Protein AF-A0A9Q0MFE6-F1 (afdb_monomer)

Organism: Blomia tropicalis (NCBI:txid40697)

Nearest PDB structures (foldseek):
  8ptx-assembly1_B  TM=9.007E-01  e=9.197E-70  Homo sapiens
  8ptz-assembly1_B  TM=8.695E-01  e=8.831E-59  Homo sapiens
  8pty-assembly1_B  TM=8.727E-01  e=1.361E-57  Homo sapiens
  8avg-assembly1_B  TM=8.625E-01  e=3.585E-55  Mus musculus
  3c48-assembly1_A  TM=5.115E-01  e=2.116E-19  Corynebacterium glutamicum

Radius of gyration: 39.77 Å; Cα contacts (8 Å, |Δi|>4): 2847; chains: 1; bounding box: 114×82×111 Å

Mean predicted aligned error: 16.8 Å

pLDDT: mean 86.17, std 12.43, range [26.14, 98.38]

Structure (mmCIF, N/CA/C/O backbone):
data_AF-A0A9Q0MFE6-F1
#
_entry.id   AF-A0A9Q0MFE6-F1
#
loop_
_atom_site.group_PDB
_atom_site.id
_atom_site.type_symbol
_atom_site.label_atom_id
_atom_site.label_alt_id
_atom_site.label_comp_id
_atom_site.label_asym_id
_atom_site.label_entity_id
_atom_site.label_seq_id
_atom_site.pdbx_PDB_ins_code
_atom_site.Cartn_x
_atom_site.Cartn_y
_atom_site.Cartn_z
_atom_site.occupancy
_atom_site.B_iso_or_equiv
_atom_site.auth_seq_id
_atom_site.auth_comp_id
_atom_site.auth_asym_id
_atom_site.auth_atom_id
_atom_site.pdbx_PDB_model_num
ATOM 1 N N . MET A 1 1 ? -5.384 -16.773 -16.187 1.00 48.28 1 MET A N 1
ATOM 2 C CA . MET A 1 1 ? -5.397 -16.551 -14.729 1.00 48.28 1 MET A CA 1
ATOM 3 C C . MET A 1 1 ? -6.803 -16.797 -14.237 1.00 48.28 1 MET A C 1
ATOM 5 O O . MET A 1 1 ? -7.716 -16.159 -14.745 1.00 48.28 1 MET A O 1
ATOM 9 N N . GLU A 1 2 ? -6.982 -17.744 -13.326 1.00 49.91 2 GLU A N 1
ATOM 10 C CA . GLU A 1 2 ? -8.201 -17.839 -12.520 1.00 49.91 2 GLU A CA 1
ATOM 11 C C . GLU A 1 2 ? -7.834 -17.310 -11.136 1.00 49.91 2 GLU A C 1
ATOM 13 O O . GLU A 1 2 ? -6.891 -17.804 -10.521 1.00 49.91 2 GLU A O 1
ATOM 18 N N . ILE A 1 3 ? -8.505 -16.243 -10.699 1.00 59.97 3 ILE A N 1
ATOM 19 C CA . ILE A 1 3 ? -8.388 -15.751 -9.326 1.00 59.97 3 ILE A CA 1
ATOM 20 C C . ILE A 1 3 ? -9.291 -16.659 -8.495 1.00 59.97 3 ILE A C 1
ATOM 22 O O . ILE A 1 3 ? -10.498 -16.686 -8.721 1.00 59.97 3 ILE A O 1
ATOM 26 N N . THR A 1 4 ? -8.707 -17.450 -7.598 1.00 59.97 4 THR A N 1
ATOM 27 C CA . THR A 1 4 ? -9.437 -18.473 -6.833 1.00 59.97 4 THR A CA 1
ATOM 28 C C . THR A 1 4 ? -9.928 -17.978 -5.478 1.00 59.97 4 THR A C 1
ATOM 30 O O . THR A 1 4 ? -10.861 -18.565 -4.936 1.00 59.97 4 THR A O 1
ATOM 33 N N . ASN A 1 5 ? -9.320 -16.924 -4.923 1.00 70.88 5 ASN A N 1
ATOM 34 C CA . ASN A 1 5 ? -9.692 -16.371 -3.624 1.00 70.88 5 ASN A CA 1
ATOM 35 C C . ASN A 1 5 ? -9.335 -14.878 -3.507 1.00 70.88 5 ASN A C 1
ATOM 37 O O . ASN A 1 5 ? -8.422 -14.403 -4.183 1.00 70.88 5 ASN A O 1
ATOM 41 N N . PHE A 1 6 ? -10.037 -14.168 -2.624 1.00 77.00 6 PHE A N 1
ATOM 42 C CA . PHE A 1 6 ? -9.744 -12.795 -2.219 1.00 77.00 6 PHE A CA 1
ATOM 43 C C . PHE A 1 6 ? -9.688 -12.724 -0.691 1.00 77.00 6 PHE A C 1
ATOM 45 O O . PHE A 1 6 ? -10.566 -13.256 -0.014 1.00 77.00 6 PHE A O 1
ATOM 52 N N . GLU A 1 7 ? -8.694 -12.023 -0.153 1.00 83.12 7 GLU A N 1
ATOM 53 C CA . GLU A 1 7 ? -8.601 -11.731 1.276 1.00 83.12 7 GLU A CA 1
ATOM 54 C C . GLU A 1 7 ? -8.438 -10.223 1.494 1.00 83.12 7 GLU A C 1
ATOM 56 O O . GLU A 1 7 ? -7.595 -9.579 0.870 1.00 83.12 7 GLU A O 1
ATOM 61 N N . ASN A 1 8 ? -9.221 -9.661 2.420 1.00 86.69 8 ASN A N 1
ATOM 62 C CA . ASN A 1 8 ? -8.945 -8.335 2.962 1.00 86.69 8 ASN A CA 1
ATOM 63 C C . ASN A 1 8 ? -7.813 -8.446 4.000 1.00 86.69 8 ASN A C 1
ATOM 65 O O . ASN A 1 8 ? -7.991 -8.967 5.108 1.00 86.69 8 ASN A O 1
ATOM 69 N N . VAL A 1 9 ? -6.629 -7.977 3.614 1.00 89.25 9 VAL A N 1
ATOM 70 C CA . VAL A 1 9 ? -5.434 -8.018 4.467 1.00 89.25 9 VAL A CA 1
ATOM 71 C C . VAL A 1 9 ? -5.380 -6.813 5.410 1.00 89.25 9 VAL A C 1
ATOM 73 O O . VAL A 1 9 ? -4.905 -6.939 6.540 1.00 89.25 9 VAL A O 1
ATOM 76 N N . TYR A 1 10 ? -5.895 -5.660 4.976 1.00 92.31 10 TYR A N 1
ATOM 77 C CA . TYR A 1 10 ? -5.787 -4.402 5.701 1.00 92.31 10 TYR A CA 1
ATOM 78 C C . TYR A 1 10 ? -6.960 -3.466 5.415 1.00 92.31 10 TYR A C 1
ATOM 80 O O . TYR A 1 10 ? -7.305 -3.200 4.267 1.00 92.31 10 TYR A O 1
ATOM 88 N N . THR A 1 11 ? -7.540 -2.916 6.478 1.00 93.75 11 THR A N 1
ATOM 89 C CA . THR A 1 11 ? -8.527 -1.836 6.418 1.00 93.75 11 THR A CA 1
ATOM 90 C C . THR A 1 11 ? -8.110 -0.777 7.426 1.00 93.75 11 THR A C 1
ATOM 92 O O . THR A 1 11 ? -7.997 -1.066 8.618 1.00 93.75 11 THR A O 1
ATOM 95 N N . HIS A 1 12 ? -7.868 0.440 6.944 1.00 93.94 12 HIS A N 1
ATOM 96 C CA . HIS A 1 12 ? -7.486 1.584 7.767 1.00 93.94 12 HIS A CA 1
ATOM 97 C C . HIS A 1 12 ? -8.674 2.531 7.901 1.00 93.94 12 HIS A C 1
ATOM 99 O O . HIS A 1 12 ? -9.101 3.143 6.925 1.00 93.94 12 HIS A O 1
ATOM 105 N N . CYS A 1 13 ? -9.251 2.607 9.096 1.00 92.62 13 CYS A N 1
ATOM 106 C CA . CYS A 1 13 ? -10.466 3.376 9.346 1.00 92.62 13 CYS A CA 1
ATOM 107 C C . CYS A 1 13 ? -10.504 3.861 10.796 1.00 92.62 13 CYS A C 1
ATOM 109 O O . CYS A 1 13 ? -10.115 3.126 11.704 1.00 92.62 13 CYS A O 1
ATOM 111 N N . SER A 1 14 ? -10.934 5.106 11.015 1.00 93.31 14 SER A N 1
ATOM 112 C CA . SER A 1 14 ? -10.965 5.692 12.357 1.00 93.31 14 SER A CA 1
ATOM 113 C C . SER A 1 14 ? -12.301 5.433 13.033 1.00 93.31 14 SER A C 1
ATOM 115 O O . SER A 1 14 ? -13.319 5.194 12.371 1.00 93.31 14 SER A O 1
ATOM 117 N N . VAL A 1 15 ? -12.312 5.577 14.355 1.00 95.94 15 VAL A N 1
ATOM 118 C CA . VAL A 1 15 ? -13.555 5.731 15.104 1.00 95.94 15 VAL A CA 1
ATOM 119 C C . VAL A 1 15 ? -14.171 7.093 14.764 1.00 95.94 15 VAL A C 1
ATOM 121 O O . VAL A 1 15 ? -13.462 8.093 14.605 1.00 95.94 15 VAL A O 1
ATOM 124 N N . ASN A 1 16 ? -15.494 7.140 14.622 1.00 94.81 16 ASN A N 1
ATOM 125 C CA . ASN A 1 16 ? -16.236 8.389 14.493 1.00 94.81 16 ASN A CA 1
ATOM 126 C C . ASN A 1 16 ? -16.049 9.255 15.747 1.00 94.81 16 ASN A C 1
ATOM 128 O O . ASN A 1 16 ? -16.098 8.764 16.871 1.00 94.81 16 ASN A O 1
ATOM 132 N N . ARG A 1 17 ? -15.900 10.570 15.557 1.00 90.69 17 ARG A N 1
ATOM 133 C CA . ARG A 1 17 ? -15.523 11.537 16.608 1.00 90.69 17 ARG A CA 1
ATOM 134 C C . ARG A 1 17 ? -16.682 11.941 17.531 1.00 90.69 17 ARG A C 1
ATOM 136 O O . ARG A 1 17 ? -16.852 13.118 17.844 1.00 90.69 17 ARG A O 1
ATOM 143 N N . TYR A 1 18 ? -17.493 10.972 17.945 1.00 87.88 18 TYR A N 1
ATOM 144 C CA . TYR A 1 18 ? -18.621 11.161 18.854 1.00 87.88 18 TYR A CA 1
ATOM 145 C C . TYR A 1 18 ? -18.521 10.180 20.033 1.00 87.88 18 TYR A C 1
ATOM 147 O O . TYR A 1 18 ? -17.952 9.094 19.882 1.00 87.88 18 TYR A O 1
ATOM 155 N N . PRO A 1 19 ? -19.052 10.539 21.216 1.00 87.81 19 PRO A N 1
ATOM 156 C CA . PRO A 1 19 ? -19.161 9.606 22.334 1.00 87.81 19 PRO A CA 1
ATOM 157 C C . PRO A 1 19 ? -19.962 8.363 21.960 1.00 87.81 19 PRO A C 1
ATOM 159 O O . PRO A 1 19 ? -20.836 8.421 21.096 1.00 87.81 19 PRO A O 1
ATOM 162 N N . HIS A 1 20 ? -19.685 7.240 22.624 1.00 92.62 20 HIS A N 1
ATOM 163 C CA . HIS A 1 20 ? -20.416 5.983 22.450 1.00 92.62 20 HIS A CA 1
ATOM 164 C C . HIS A 1 20 ? -20.300 5.356 21.053 1.00 92.62 20 HIS A C 1
ATOM 166 O O . HIS A 1 20 ? -21.061 4.447 20.729 1.00 92.62 20 HIS A O 1
ATOM 172 N N . CYS A 1 21 ? -19.357 5.808 20.223 1.00 95.38 21 CYS A N 1
ATOM 173 C CA . CYS A 1 21 ? -19.058 5.229 18.912 1.00 95.38 21 CYS A CA 1
ATOM 174 C C . CYS A 1 21 ? -18.179 3.974 18.977 1.00 95.38 21 CYS A C 1
ATOM 176 O O . CYS A 1 21 ? -17.864 3.411 17.933 1.00 95.38 21 CYS A O 1
ATOM 178 N N . ILE A 1 22 ? -17.762 3.540 20.162 1.00 96.50 22 ILE A N 1
ATOM 179 C CA . ILE A 1 22 ? -16.878 2.396 20.359 1.00 96.50 22 ILE A CA 1
ATOM 180 C C . ILE A 1 22 ? -17.306 1.621 21.598 1.00 96.50 22 ILE A C 1
ATOM 182 O O . ILE A 1 22 ? -17.700 2.209 22.604 1.00 96.50 22 ILE A O 1
ATOM 186 N N . ASP A 1 23 ? -17.214 0.300 21.518 1.00 94.81 23 ASP A N 1
ATOM 187 C CA . ASP A 1 23 ? -17.421 -0.587 22.652 1.00 94.81 23 ASP A CA 1
ATOM 188 C C . ASP A 1 23 ? -16.567 -1.851 22.498 1.00 94.81 23 ASP A C 1
ATOM 190 O O . ASP A 1 23 ? -16.162 -2.232 21.394 1.00 94.81 23 ASP A O 1
ATOM 194 N N . CYS A 1 24 ? -16.276 -2.519 23.608 1.00 93.38 24 CYS A N 1
ATOM 195 C CA . CYS A 1 24 ? -15.383 -3.669 23.632 1.00 93.38 24 CYS A CA 1
ATOM 196 C C . CYS A 1 24 ? -15.963 -4.823 24.439 1.00 93.38 24 CYS A C 1
ATOM 198 O O . CYS A 1 24 ? -16.503 -4.646 25.533 1.00 93.38 24 CYS A O 1
ATOM 200 N N . LYS A 1 25 ? -15.785 -6.037 23.915 1.00 90.06 25 LYS A N 1
ATOM 201 C CA . LYS A 1 25 ? -16.086 -7.271 24.630 1.00 90.06 25 LYS A CA 1
ATOM 202 C C . LYS A 1 25 ? -14.959 -8.277 24.424 1.00 90.06 25 LYS A C 1
ATOM 204 O O . LYS A 1 25 ? -14.556 -8.559 23.301 1.00 90.06 25 LYS A O 1
ATOM 209 N N . ASN A 1 26 ? -14.435 -8.794 25.536 1.00 87.94 26 ASN A N 1
ATOM 210 C CA . ASN A 1 26 ? -13.219 -9.610 25.602 1.00 87.94 26 ASN A CA 1
ATOM 211 C C . ASN A 1 26 ? -12.075 -9.018 24.766 1.00 87.94 26 ASN A C 1
ATOM 213 O O . ASN A 1 26 ? -11.465 -8.053 25.198 1.00 87.94 26 ASN A O 1
ATOM 217 N N . LYS A 1 27 ? -11.779 -9.580 23.588 1.00 90.50 27 LYS A N 1
ATOM 218 C CA . LYS A 1 27 ? -10.686 -9.151 22.698 1.00 90.50 27 LYS A CA 1
ATOM 219 C C . LYS A 1 27 ? -11.165 -8.476 21.406 1.00 90.50 27 LYS A C 1
ATOM 221 O O . LYS A 1 27 ? -10.335 -8.183 20.542 1.00 90.50 27 LYS A O 1
ATOM 226 N N . ILE A 1 28 ? -12.476 -8.281 21.261 1.00 94.44 28 ILE A N 1
ATOM 227 C CA . ILE A 1 28 ? -13.111 -7.731 20.066 1.00 94.44 28 ILE A CA 1
ATOM 228 C C . ILE A 1 28 ? -13.637 -6.333 20.365 1.00 94.44 28 ILE A C 1
ATOM 230 O O . ILE A 1 28 ? -14.449 -6.123 21.268 1.00 94.44 28 ILE A O 1
ATOM 234 N N . ILE A 1 29 ? -13.178 -5.377 19.566 1.00 95.44 29 ILE A N 1
ATOM 235 C CA . ILE A 1 29 ? -13.644 -3.996 19.599 1.00 95.44 29 ILE A CA 1
ATOM 236 C C . ILE A 1 29 ? -14.616 -3.817 18.435 1.00 95.44 29 ILE A C 1
ATOM 238 O O . ILE A 1 29 ? -14.282 -4.147 17.298 1.00 95.44 29 ILE A O 1
ATOM 242 N N . CYS A 1 30 ? -15.804 -3.280 18.704 1.00 95.94 30 CYS A N 1
ATOM 243 C CA . CYS A 1 30 ? -16.697 -2.786 17.662 1.00 95.94 30 CYS A CA 1
ATOM 244 C C . CYS A 1 30 ? -16.703 -1.259 17.692 1.00 95.94 30 CYS A C 1
ATOM 246 O O . CYS A 1 30 ? -16.868 -0.658 18.755 1.00 95.94 30 CYS A O 1
ATOM 248 N N . PHE A 1 31 ? -16.539 -0.618 16.539 1.00 97.00 31 PHE A N 1
ATOM 249 C CA . PHE A 1 31 ? -16.587 0.837 16.467 1.00 97.00 31 PHE A CA 1
ATOM 250 C C . PHE A 1 31 ? -17.241 1.353 15.190 1.00 97.00 31 PHE A C 1
ATOM 252 O O . PHE A 1 31 ? -17.147 0.751 14.123 1.00 97.00 31 PHE A O 1
ATOM 259 N N . ALA A 1 32 ? -17.915 2.489 15.305 1.00 96.56 32 ALA A N 1
ATOM 260 C CA . ALA A 1 32 ? -18.496 3.221 14.195 1.00 96.56 32 ALA A CA 1
ATOM 261 C C . ALA A 1 32 ? -17.397 3.877 13.357 1.00 96.56 32 ALA A C 1
ATOM 263 O O . ALA A 1 32 ? -16.559 4.600 13.894 1.00 96.56 32 ALA A O 1
ATOM 264 N N . THR A 1 33 ? -17.445 3.681 12.042 1.00 94.56 33 THR A N 1
ATOM 265 C CA . THR A 1 33 ? -16.564 4.346 11.082 1.00 94.56 33 THR A CA 1
ATOM 266 C C . THR A 1 33 ? -17.365 4.833 9.878 1.00 94.56 33 THR A C 1
ATOM 268 O O . THR A 1 33 ? -17.957 4.067 9.117 1.00 94.56 33 THR A O 1
ATOM 271 N N . SER A 1 34 ? -17.471 6.152 9.737 1.00 93.12 34 SER A N 1
ATOM 272 C CA . SER A 1 34 ? -18.406 6.812 8.829 1.00 93.12 34 SER A CA 1
ATOM 273 C C . SER A 1 34 ? -19.840 6.264 8.978 1.00 93.12 34 SER A C 1
ATOM 275 O O . SER A 1 34 ? -20.453 6.435 10.031 1.00 93.12 34 SER A O 1
ATOM 277 N N . ASN A 1 35 ? -20.386 5.613 7.949 1.00 94.00 35 ASN A N 1
ATOM 278 C CA . ASN A 1 35 ? -21.705 4.970 7.927 1.00 94.00 35 ASN A CA 1
ATOM 279 C C . ASN A 1 35 ? -21.656 3.440 8.134 1.00 94.00 35 ASN A C 1
ATOM 281 O O . ASN A 1 35 ? -22.611 2.739 7.809 1.00 94.00 35 ASN A O 1
ATOM 285 N N . SER A 1 36 ? -20.535 2.910 8.618 1.00 94.75 36 SER A N 1
ATOM 286 C CA . SER A 1 36 ? -20.283 1.473 8.772 1.00 94.75 36 SER A CA 1
ATOM 287 C C . SER A 1 36 ? -19.852 1.156 10.205 1.00 94.75 36 SER A C 1
ATOM 289 O O . SER A 1 36 ? -19.527 2.063 10.974 1.00 94.75 36 SER A O 1
ATOM 291 N N . ILE A 1 37 ? -19.854 -0.123 10.582 1.00 96.38 37 ILE A N 1
ATOM 292 C CA . ILE A 1 37 ? -19.310 -0.583 11.867 1.00 96.38 37 ILE A CA 1
ATOM 293 C C . ILE A 1 37 ? -18.141 -1.522 11.586 1.00 96.38 37 ILE A C 1
ATOM 295 O O . ILE A 1 37 ? -18.302 -2.511 10.876 1.00 96.38 37 ILE A O 1
ATOM 299 N N . ALA A 1 38 ? -16.975 -1.217 12.140 1.00 96.00 38 ALA A N 1
ATOM 300 C CA . ALA A 1 38 ? -15.790 -2.053 12.057 1.00 96.00 38 ALA A CA 1
ATOM 301 C C . ALA A 1 38 ? -15.706 -2.987 13.265 1.00 96.00 38 ALA A C 1
ATOM 303 O O . ALA A 1 38 ? -15.874 -2.559 14.409 1.00 96.00 38 ALA A O 1
ATOM 304 N N . ILE A 1 39 ? -15.411 -4.257 12.998 1.00 96.31 39 ILE A N 1
ATOM 305 C CA . ILE A 1 39 ? -15.081 -5.258 14.010 1.00 96.31 39 ILE A CA 1
ATOM 306 C C . ILE A 1 39 ? -13.572 -5.470 13.971 1.00 96.31 39 ILE A C 1
ATOM 308 O O . ILE A 1 39 ? -13.024 -5.888 12.951 1.00 96.31 39 ILE A O 1
ATOM 312 N N . TYR A 1 40 ? -12.891 -5.179 15.074 1.00 95.75 40 TYR A N 1
ATOM 313 C CA . TYR A 1 40 ? -11.441 -5.273 15.201 1.00 95.75 40 TYR A CA 1
ATOM 314 C C . TYR A 1 40 ? -11.060 -6.361 16.201 1.00 95.75 40 TYR A C 1
ATOM 316 O O . TYR A 1 40 ? -11.524 -6.358 17.342 1.00 95.75 40 TYR A O 1
ATOM 324 N N . ASP A 1 41 ? -10.185 -7.277 15.786 1.00 93.44 41 ASP A N 1
ATOM 325 C CA . ASP A 1 41 ? -9.648 -8.325 16.656 1.00 93.44 41 ASP A CA 1
ATOM 326 C C . ASP A 1 41 ? -8.237 -7.942 17.120 1.00 93.44 41 ASP A C 1
ATOM 328 O O . ASP A 1 41 ? -7.294 -7.911 16.325 1.00 93.44 41 ASP A O 1
ATOM 332 N N . LEU A 1 42 ? -8.080 -7.697 18.425 1.00 91.69 42 LEU A N 1
ATOM 333 C CA . LEU A 1 42 ? -6.802 -7.308 19.036 1.00 91.69 42 LEU A CA 1
ATOM 334 C C . LEU A 1 42 ? -5.705 -8.372 18.890 1.00 91.69 42 LEU A C 1
ATOM 336 O O . LEU A 1 42 ? -4.525 -8.031 18.871 1.00 91.69 42 LEU A O 1
ATOM 340 N N . THR A 1 43 ? -6.067 -9.651 18.759 1.00 88.69 43 THR A N 1
ATOM 341 C CA . THR A 1 43 ? -5.097 -10.740 18.559 1.00 88.69 43 THR A CA 1
ATOM 342 C C . THR A 1 43 ? -4.606 -10.811 17.117 1.00 88.69 43 THR A C 1
ATOM 344 O O . THR A 1 43 ? -3.410 -10.985 16.887 1.00 88.69 43 THR A O 1
ATOM 347 N N . LYS A 1 44 ? -5.504 -10.608 16.143 1.00 88.75 44 LYS A N 1
ATOM 348 C CA . LYS A 1 44 ? -5.142 -10.547 14.715 1.00 88.75 44 LYS A CA 1
ATOM 349 C C . LYS A 1 44 ? -4.580 -9.186 14.295 1.00 88.75 44 LYS A C 1
ATOM 351 O O . LYS A 1 44 ? -3.989 -9.096 13.224 1.00 88.75 44 LYS A O 1
ATOM 356 N N . ARG A 1 45 ? -4.760 -8.148 15.121 1.00 91.56 45 ARG A N 1
ATOM 357 C CA . ARG A 1 45 ? -4.300 -6.769 14.888 1.00 91.56 45 ARG A CA 1
ATOM 358 C C . ARG A 1 45 ? -4.824 -6.166 13.581 1.00 91.56 45 ARG A C 1
ATOM 360 O O . ARG A 1 45 ? -4.135 -5.386 12.931 1.00 91.56 45 ARG A O 1
ATOM 367 N N . LYS A 1 46 ? -6.049 -6.530 13.192 1.00 93.00 46 LYS A N 1
ATOM 368 C CA . LYS A 1 46 ? -6.717 -6.002 11.999 1.00 93.00 46 LYS A CA 1
ATOM 369 C C . LYS A 1 46 ? -8.224 -5.902 12.191 1.00 93.00 46 LYS A C 1
ATOM 371 O O . LYS A 1 46 ? -8.810 -6.622 13.004 1.00 93.00 46 LYS A O 1
ATOM 376 N N . VAL A 1 47 ? -8.845 -5.035 11.394 1.00 94.56 47 VAL A N 1
ATOM 377 C CA . VAL A 1 47 ? -10.289 -5.086 11.150 1.00 94.56 47 VAL A CA 1
ATOM 378 C C . VAL A 1 47 ? -10.581 -6.395 10.420 1.00 94.56 47 VAL A C 1
ATOM 380 O O . VAL A 1 47 ? -9.975 -6.685 9.390 1.00 94.56 47 VAL A O 1
ATOM 383 N N . VAL A 1 48 ? -11.462 -7.205 10.995 1.00 93.25 48 VAL A N 1
ATOM 384 C CA . VAL A 1 48 ? -11.835 -8.525 10.473 1.00 93.25 48 VAL A CA 1
ATOM 385 C C . VAL A 1 48 ? -13.143 -8.494 9.693 1.00 93.25 48 VAL A C 1
ATOM 387 O O . VAL A 1 48 ? -13.339 -9.363 8.855 1.00 93.25 48 VAL A O 1
ATOM 390 N N . GLU A 1 49 ? -14.004 -7.504 9.949 1.00 92.31 49 GLU A N 1
ATOM 391 C CA . GLU A 1 49 ? -15.299 -7.351 9.281 1.00 92.31 49 GLU A CA 1
ATOM 392 C C . GLU A 1 49 ? -15.745 -5.879 9.259 1.00 92.31 49 GLU A C 1
ATOM 394 O O . GLU A 1 49 ? -15.488 -5.127 10.206 1.00 92.31 49 GLU A O 1
ATOM 399 N N . LEU A 1 50 ? -16.450 -5.487 8.190 1.00 93.19 50 LEU A N 1
ATOM 400 C CA . LEU A 1 50 ? -17.138 -4.198 8.056 1.00 93.19 50 LEU A CA 1
ATOM 401 C C . LEU A 1 50 ? -18.644 -4.412 7.847 1.00 93.19 50 LEU A C 1
ATOM 403 O O . LEU A 1 50 ? -19.095 -4.837 6.784 1.00 93.19 50 LEU A O 1
ATOM 407 N N . CYS A 1 51 ? -19.439 -4.052 8.851 1.00 94.06 51 CYS A N 1
ATOM 408 C CA . CYS A 1 51 ? -20.893 -4.167 8.830 1.00 94.06 51 CYS A CA 1
ATOM 409 C C . CYS A 1 51 ? -21.514 -2.957 8.112 1.00 94.06 51 CYS A C 1
ATOM 411 O O . CYS A 1 51 ? -21.683 -1.873 8.681 1.00 94.06 51 CYS A O 1
ATOM 413 N N . ASN A 1 52 ? -21.864 -3.160 6.844 1.00 91.62 52 ASN A N 1
ATOM 414 C CA . ASN A 1 52 ? -22.262 -2.109 5.912 1.00 91.62 52 ASN A CA 1
ATOM 415 C C . ASN A 1 52 ? -23.783 -2.105 5.679 1.00 91.62 52 ASN A C 1
ATOM 417 O O . ASN A 1 52 ? -24.287 -2.810 4.801 1.00 91.62 52 ASN A O 1
ATOM 421 N N . ARG A 1 53 ? -24.535 -1.297 6.441 1.00 93.12 53 ARG A N 1
ATOM 422 C CA . ARG A 1 53 ? -25.999 -1.162 6.255 1.00 93.12 53 ARG A CA 1
ATOM 423 C C . ARG A 1 53 ? -26.547 0.251 6.416 1.00 93.12 53 ARG A C 1
ATOM 425 O O . ARG A 1 53 ? -27.481 0.597 5.691 1.00 93.12 53 ARG A O 1
ATOM 432 N N . HIS A 1 54 ? -26.005 1.038 7.340 1.00 94.62 54 HIS A N 1
ATOM 433 C CA . HIS A 1 54 ? -26.469 2.404 7.547 1.00 94.62 54 HIS A CA 1
ATOM 434 C C . HIS A 1 54 ? -26.197 3.275 6.317 1.00 94.62 54 HIS A C 1
ATOM 436 O O . HIS A 1 54 ? -25.199 3.123 5.609 1.00 94.62 54 HIS A O 1
ATOM 442 N N . THR A 1 55 ? -27.116 4.196 6.049 1.00 93.00 55 THR A N 1
ATOM 443 C CA . THR A 1 55 ? -27.009 5.135 4.916 1.00 93.00 55 THR A CA 1
ATOM 444 C C . THR A 1 55 ? -26.458 6.494 5.336 1.00 93.00 55 THR A C 1
ATOM 446 O O . THR A 1 55 ? -25.997 7.260 4.492 1.00 93.00 55 THR A O 1
ATOM 449 N N . GLY A 1 56 ? -26.449 6.770 6.641 1.00 93.19 56 GLY A N 1
ATOM 450 C CA . GLY A 1 56 ? -25.873 7.960 7.252 1.00 93.19 56 GLY A CA 1
ATOM 451 C C . GLY A 1 56 ? -24.770 7.614 8.249 1.00 93.19 56 GLY A C 1
ATOM 452 O O . GLY A 1 56 ? -24.522 6.452 8.554 1.00 93.19 56 GLY A O 1
ATOM 453 N N . LEU A 1 57 ? -24.115 8.645 8.776 1.00 94.50 57 LEU A N 1
ATOM 454 C CA . LEU A 1 57 ? -23.131 8.530 9.850 1.00 94.50 57 LEU A CA 1
ATOM 455 C C . LEU A 1 57 ? -23.677 7.728 11.048 1.00 94.50 57 LEU A C 1
ATOM 457 O O . LEU A 1 57 ? -24.814 7.944 11.472 1.00 94.50 57 LEU A O 1
ATOM 461 N N . VAL A 1 58 ? -22.879 6.805 11.583 1.00 96.38 58 VAL A N 1
ATOM 462 C CA . VAL A 1 58 ? -23.208 6.026 12.786 1.00 96.38 58 VAL A CA 1
ATOM 463 C C . VAL A 1 58 ? -22.780 6.811 14.029 1.00 96.38 58 VAL A C 1
ATOM 465 O O . VAL A 1 58 ? -21.616 7.187 14.151 1.00 96.38 58 VAL A O 1
ATOM 468 N N . ASN A 1 59 ? -23.725 7.048 14.939 1.00 94.12 59 ASN A N 1
ATOM 469 C CA . ASN A 1 59 ? -23.560 7.878 16.135 1.00 94.12 59 ASN A CA 1
ATOM 470 C C . ASN A 1 59 ? -23.243 7.073 17.399 1.00 94.12 59 ASN A C 1
ATOM 472 O O . ASN A 1 59 ? -22.601 7.595 18.303 1.00 94.12 59 ASN A O 1
ATOM 476 N N . SER A 1 60 ? -23.698 5.819 17.491 1.00 96.06 60 SER A N 1
ATOM 477 C CA . SER A 1 60 ? -23.402 4.977 18.653 1.00 96.06 60 SER A CA 1
ATOM 478 C C . SER A 1 60 ? -23.352 3.496 18.307 1.00 96.06 60 SER A C 1
ATOM 480 O O . SER A 1 60 ? -24.130 3.047 17.463 1.00 96.06 60 SER A O 1
ATOM 482 N N . VAL A 1 61 ? -22.507 2.735 19.004 1.00 97.12 61 VAL A N 1
ATOM 483 C CA . VAL A 1 61 ? -22.386 1.272 18.911 1.00 97.12 61 VAL A CA 1
ATOM 484 C C . VAL A 1 61 ? -22.195 0.693 20.313 1.00 97.12 61 VAL A C 1
ATOM 486 O O . VAL A 1 61 ? -21.390 1.220 21.077 1.00 97.12 61 VAL A O 1
ATOM 489 N N . ARG A 1 62 ? -22.938 -0.368 20.666 1.00 95.75 62 ARG A N 1
ATOM 490 C CA . ARG A 1 62 ? -22.852 -1.031 21.983 1.00 95.75 62 ARG A CA 1
ATOM 491 C C . ARG A 1 62 ? -23.101 -2.529 21.912 1.00 95.75 62 ARG A C 1
ATOM 493 O O . ARG A 1 62 ? -24.026 -2.969 21.227 1.00 95.75 62 ARG A O 1
ATOM 500 N N . TRP A 1 63 ? -22.333 -3.305 22.669 1.00 95.56 63 TRP A N 1
ATOM 501 C CA . TRP A 1 63 ? -22.552 -4.742 22.822 1.00 95.56 63 TRP A CA 1
ATOM 502 C C . TRP A 1 63 ? -23.817 -5.039 23.632 1.00 95.56 63 TRP A C 1
ATOM 504 O O . TRP A 1 63 ? -24.121 -4.360 24.611 1.00 95.56 63 TRP A O 1
ATOM 514 N N . ILE A 1 64 ? -24.537 -6.099 23.253 1.00 94.50 64 ILE A N 1
ATOM 515 C CA . ILE A 1 64 ? -25.737 -6.562 23.956 1.00 94.50 64 ILE A CA 1
ATOM 516 C C . ILE A 1 64 ? -25.406 -7.838 24.736 1.00 94.50 64 ILE A C 1
ATOM 518 O O . ILE A 1 64 ? -25.137 -8.898 24.166 1.00 94.50 64 ILE A O 1
ATOM 522 N N . GLY A 1 65 ? -25.498 -7.753 26.063 1.00 84.12 65 GLY A N 1
ATOM 523 C CA . GLY A 1 65 ? -25.334 -8.890 26.966 1.00 84.12 65 GLY A CA 1
ATOM 524 C C . GLY A 1 65 ? -23.877 -9.312 27.210 1.00 84.12 65 GLY A C 1
ATOM 525 O O . GLY A 1 65 ? -22.929 -8.522 27.145 1.00 84.12 65 GLY A O 1
ATOM 526 N N . PHE A 1 66 ? -23.694 -10.582 27.583 1.00 72.00 66 PHE A N 1
ATOM 527 C CA . PHE A 1 66 ? -22.401 -11.100 28.052 1.00 72.00 66 PHE A CA 1
ATOM 528 C C . PHE A 1 66 ? -21.528 -11.733 26.964 1.00 72.00 66 PHE A C 1
ATOM 530 O O . PHE A 1 66 ? -20.320 -11.834 27.159 1.00 72.00 66 PHE A O 1
ATOM 537 N N . ASN A 1 67 ? -22.104 -12.099 25.819 1.00 76.38 67 ASN A N 1
ATOM 538 C CA . ASN A 1 67 ? -21.390 -12.763 24.728 1.00 76.38 67 ASN A CA 1
ATOM 539 C C . ASN A 1 67 ? -21.269 -11.827 23.516 1.00 76.38 67 ASN A C 1
ATOM 541 O O . ASN A 1 67 ? -22.175 -11.039 23.267 1.00 76.38 67 ASN A O 1
ATOM 545 N N . GLU A 1 68 ? -20.217 -11.986 22.709 1.00 82.00 68 GLU A N 1
ATOM 546 C CA . GLU A 1 68 ? -19.963 -11.264 21.438 1.00 82.00 68 GLU A CA 1
ATOM 547 C C . GLU A 1 68 ? -20.940 -11.664 20.308 1.00 82.00 68 GLU A C 1
ATOM 549 O O . GLU A 1 68 ? -20.581 -11.762 19.141 1.00 82.00 68 GLU A O 1
ATOM 554 N N . LYS A 1 69 ? -22.192 -11.988 20.644 1.00 90.69 69 LYS A N 1
ATOM 555 C CA . LYS A 1 69 ? -23.180 -12.486 19.680 1.00 90.69 69 LYS A CA 1
ATOM 556 C C . LYS A 1 69 ? -24.042 -11.387 19.082 1.00 90.69 69 LYS A C 1
ATOM 558 O O . LYS A 1 69 ? -24.539 -11.572 17.976 1.00 90.69 69 LYS A O 1
ATOM 563 N N . TYR A 1 70 ? -24.260 -10.296 19.812 1.00 95.38 70 TYR A N 1
ATOM 564 C CA . TYR A 1 70 ? -25.178 -9.242 19.403 1.00 95.38 70 TYR A CA 1
ATOM 565 C C . TYR A 1 70 ? -24.654 -7.869 19.803 1.00 95.38 70 TYR A C 1
ATOM 567 O O . TYR A 1 70 ? -24.116 -7.704 20.896 1.00 95.38 70 TYR A O 1
ATOM 575 N N . PHE A 1 71 ? -24.870 -6.878 18.947 1.00 97.00 71 PHE A N 1
ATOM 576 C CA . PHE A 1 71 ? -24.625 -5.472 19.256 1.00 97.00 71 PHE A CA 1
ATOM 577 C C . PHE A 1 71 ? -25.701 -4.598 18.608 1.00 97.00 71 PHE A C 1
ATOM 579 O O . PHE A 1 71 ? -26.368 -5.028 17.665 1.00 97.00 71 PHE A O 1
ATOM 586 N N . ILE A 1 72 ? -25.888 -3.383 19.121 1.00 97.75 72 ILE A N 1
ATOM 587 C CA . ILE A 1 72 ? -26.783 -2.373 18.550 1.00 97.75 72 ILE A CA 1
ATOM 588 C C . ILE A 1 72 ? -25.969 -1.206 17.995 1.00 97.75 72 ILE A C 1
ATOM 590 O O . ILE A 1 72 ? -25.015 -0.756 18.628 1.00 97.75 72 ILE A O 1
ATOM 594 N N . SER A 1 73 ? -26.355 -0.703 16.825 1.00 97.94 73 SER A N 1
ATOM 595 C CA . SER A 1 73 ? -25.836 0.539 16.246 1.00 97.94 73 SER A CA 1
ATOM 596 C C . SER A 1 73 ? -26.958 1.541 15.994 1.00 97.94 73 SER A C 1
ATOM 598 O O . SER A 1 73 ? -28.091 1.139 15.745 1.00 97.94 73 SER A O 1
ATOM 600 N N . SER A 1 74 ? -26.648 2.837 16.028 1.00 96.69 74 SER A N 1
ATOM 601 C CA . SER A 1 74 ? -27.588 3.930 15.732 1.00 96.69 74 SER A CA 1
ATOM 602 C C . SER A 1 74 ? -26.991 4.945 14.776 1.00 96.69 74 SER A C 1
ATOM 604 O O . SER A 1 74 ? -25.793 5.211 14.837 1.00 96.69 74 SER A O 1
ATOM 606 N N . SER A 1 75 ? -27.818 5.548 13.920 1.00 96.44 75 SER A N 1
ATOM 607 C CA . SER A 1 75 ? -27.351 6.449 12.863 1.00 96.44 75 SER A CA 1
ATOM 608 C C . SER A 1 75 ? -28.246 7.673 12.651 1.00 96.44 75 SER A C 1
ATOM 610 O O . SER A 1 75 ? -29.437 7.693 12.978 1.00 96.44 75 SER A O 1
ATOM 612 N N . ILE A 1 76 ? -27.667 8.695 12.012 1.00 95.75 76 ILE A N 1
ATOM 613 C CA . ILE A 1 76 ? -28.396 9.849 11.472 1.00 95.75 76 ILE A CA 1
ATOM 614 C C . ILE A 1 76 ? -29.393 9.483 10.366 1.00 95.75 76 ILE A C 1
ATOM 616 O O . ILE A 1 76 ? -30.234 10.303 10.011 1.00 95.75 76 ILE A O 1
ATOM 620 N N . ASP A 1 77 ? -29.355 8.257 9.839 1.00 94.94 77 ASP A N 1
ATOM 621 C CA . ASP A 1 77 ? -30.400 7.753 8.940 1.00 94.94 77 ASP A CA 1
ATOM 622 C C . ASP A 1 77 ? -31.727 7.416 9.648 1.00 94.94 77 ASP A C 1
ATOM 624 O O . ASP A 1 77 ? -32.658 6.921 9.010 1.00 94.94 77 ASP A O 1
ATOM 628 N N . LYS A 1 78 ? -31.827 7.748 10.945 1.00 95.69 78 LYS A N 1
ATOM 629 C CA . LYS A 1 78 ? -32.997 7.576 11.820 1.00 95.69 78 LYS A CA 1
ATOM 630 C C . LYS A 1 78 ? -33.273 6.127 12.221 1.00 95.69 78 LYS A C 1
ATOM 632 O O . LYS A 1 78 ? -34.326 5.855 12.798 1.00 95.69 78 LYS A O 1
ATOM 637 N N . SER A 1 79 ? -32.362 5.204 11.920 1.00 96.00 79 SER A N 1
ATOM 638 C CA . SER A 1 79 ? -32.495 3.799 12.295 1.00 96.00 79 SER A CA 1
ATOM 639 C C . SER A 1 79 ? -31.532 3.399 13.411 1.00 96.00 79 SER A C 1
ATOM 641 O O . SER A 1 79 ? -30.411 3.909 13.511 1.00 96.00 79 SER A O 1
ATOM 643 N N . CYS A 1 80 ? -31.969 2.435 14.220 1.00 97.12 80 CYS A N 1
ATOM 644 C CA . CYS A 1 80 ? -31.080 1.585 15.002 1.00 97.12 80 CYS A CA 1
ATOM 645 C C . CYS A 1 80 ? -31.079 0.182 14.396 1.00 97.12 80 CYS A C 1
ATOM 647 O O . CYS A 1 80 ? -32.102 -0.277 13.891 1.00 97.12 80 CYS A O 1
ATOM 649 N N . ILE A 1 81 ? -29.960 -0.528 14.457 1.00 97.81 81 ILE A N 1
ATOM 650 C CA . ILE A 1 81 ? -29.849 -1.888 13.930 1.00 97.81 81 ILE A CA 1
ATOM 651 C C . ILE A 1 81 ? -29.306 -2.796 15.020 1.00 97.81 81 ILE A C 1
ATOM 653 O O . ILE A 1 81 ? -28.274 -2.499 15.615 1.00 97.81 81 ILE A O 1
ATOM 657 N N . ILE A 1 82 ? -29.997 -3.910 15.259 1.00 97.69 82 ILE A N 1
ATOM 658 C CA . ILE A 1 82 ? -29.490 -5.008 16.079 1.00 97.69 82 ILE A CA 1
ATOM 659 C C . ILE A 1 82 ? -28.816 -6.002 15.145 1.00 97.69 82 ILE A C 1
ATOM 661 O O . ILE A 1 82 ? -29.443 -6.515 14.217 1.00 97.69 82 ILE A O 1
ATOM 665 N N . TRP A 1 83 ? -27.551 -6.286 15.412 1.00 97.31 83 TRP A N 1
ATOM 666 C CA . TRP A 1 83 ? -26.710 -7.183 14.633 1.00 97.31 83 TRP A CA 1
ATOM 667 C C . TRP A 1 83 ? -26.565 -8.524 15.335 1.00 97.31 83 TRP A C 1
ATOM 669 O O . TRP A 1 83 ? -26.554 -8.582 16.564 1.00 97.31 83 TRP A O 1
ATOM 679 N N . LYS A 1 84 ? -26.439 -9.599 14.557 1.00 95.38 84 LYS A N 1
ATOM 680 C CA . LYS A 1 84 ? -26.285 -10.972 15.038 1.00 95.38 84 LYS A CA 1
ATOM 681 C C . LYS A 1 84 ? -25.069 -11.626 14.405 1.00 95.38 84 LYS A C 1
ATOM 683 O O . LYS A 1 84 ? -24.959 -11.682 13.187 1.00 95.38 84 LYS A O 1
ATOM 688 N N . TYR A 1 85 ? -24.210 -12.188 15.242 1.00 95.06 85 TYR A N 1
ATOM 689 C CA . TYR A 1 85 ? -23.082 -13.007 14.823 1.00 95.06 85 TYR A CA 1
ATOM 690 C C . TYR A 1 85 ? -23.556 -14.307 14.162 1.00 95.06 85 TYR A C 1
ATOM 692 O O . TYR A 1 85 ? -24.360 -15.044 14.748 1.00 95.06 85 TYR A O 1
ATOM 700 N N . VAL A 1 86 ? -23.028 -14.609 12.975 1.00 94.56 86 VAL A N 1
ATOM 701 C CA . VAL A 1 86 ? -23.377 -15.815 12.198 1.00 94.56 86 VAL A CA 1
ATOM 702 C C . VAL A 1 86 ? -22.218 -16.803 12.015 1.00 94.56 86 VAL A C 1
ATOM 704 O O . VAL A 1 86 ? -22.454 -17.932 11.593 1.00 94.56 86 VAL A O 1
ATOM 707 N N . GLY A 1 87 ? -20.995 -16.437 12.411 1.00 90.75 87 GLY A N 1
ATOM 708 C CA . GLY A 1 87 ? -19.781 -17.250 12.244 1.00 90.75 87 GLY A CA 1
ATOM 709 C C . GLY A 1 87 ? -18.660 -16.455 11.575 1.00 90.75 87 GLY A C 1
ATOM 710 O O . GLY A 1 87 ? -18.926 -15.426 10.969 1.00 90.75 87 GLY A O 1
ATOM 711 N N . ASP A 1 88 ? -17.402 -16.884 11.722 1.00 87.00 88 ASP A N 1
ATOM 712 C CA . ASP A 1 88 ? -16.232 -16.307 11.030 1.00 87.00 88 ASP A CA 1
ATOM 713 C C . ASP A 1 88 ? -16.115 -14.770 11.075 1.00 87.00 88 ASP A C 1
ATOM 715 O O . ASP A 1 88 ? -15.682 -14.136 10.122 1.00 87.00 88 ASP A O 1
ATOM 719 N N . TYR A 1 89 ? -16.456 -14.169 12.221 1.00 86.88 89 TYR A N 1
ATOM 720 C CA . TYR A 1 89 ? -16.461 -12.709 12.450 1.00 86.88 89 TYR A CA 1
ATOM 721 C C . TYR A 1 89 ? -17.533 -11.928 11.675 1.00 86.88 89 TYR A C 1
ATOM 723 O O . TYR A 1 89 ? -17.584 -10.708 11.800 1.00 86.88 89 TYR A O 1
ATOM 731 N N . GLN A 1 90 ? -18.434 -12.610 10.968 1.00 91.50 90 GLN A N 1
ATOM 732 C CA . GLN A 1 90 ? -19.524 -11.991 10.224 1.00 91.50 90 GLN A CA 1
ATOM 733 C C . GLN A 1 90 ? -20.741 -11.711 11.105 1.00 91.50 90 GLN A C 1
ATOM 735 O O . GLN A 1 90 ? -21.123 -12.514 11.969 1.00 91.50 90 GLN A O 1
ATOM 740 N N . TYR A 1 91 ? -21.373 -10.569 10.837 1.00 94.44 91 TYR A N 1
ATOM 741 C CA . TYR A 1 91 ? -22.585 -10.121 11.507 1.00 94.44 91 TYR A CA 1
ATOM 742 C C . TYR A 1 91 ? -23.655 -9.746 10.489 1.00 94.44 91 TYR A C 1
ATOM 744 O O . TYR A 1 91 ? -23.430 -8.953 9.578 1.00 94.44 91 TYR A O 1
ATOM 752 N N . GLU A 1 92 ? -24.853 -10.275 10.692 1.00 95.56 92 GLU A N 1
ATOM 753 C CA . GLU A 1 92 ? -26.018 -9.978 9.870 1.00 95.56 92 GLU A CA 1
ATOM 754 C C . GLU A 1 92 ? -27.018 -9.105 10.627 1.00 95.56 92 GLU A C 1
ATOM 756 O O . GLU A 1 92 ? -27.039 -9.044 11.859 1.00 95.56 92 GLU A O 1
ATOM 761 N N . VAL A 1 93 ? -27.875 -8.422 9.872 1.00 96.75 93 VAL A N 1
ATOM 762 C CA . VAL A 1 93 ? -28.966 -7.620 10.427 1.00 96.75 93 VAL A CA 1
ATOM 763 C C . VAL A 1 93 ? -30.013 -8.552 11.035 1.00 96.75 93 VAL A C 1
ATOM 765 O O . VAL A 1 93 ? -30.631 -9.337 10.322 1.00 96.75 93 VAL A O 1
ATOM 768 N N . ASN A 1 94 ? -30.240 -8.433 12.342 1.00 95.44 94 ASN A N 1
ATOM 769 C CA . ASN A 1 94 ? -31.291 -9.158 13.052 1.00 95.44 94 ASN A CA 1
ATOM 770 C C . ASN A 1 94 ? -32.604 -8.363 13.057 1.00 95.44 94 ASN A C 1
ATOM 772 O O . ASN A 1 94 ? -33.627 -8.862 12.604 1.00 95.44 94 ASN A O 1
ATOM 776 N N . TYR A 1 95 ? -32.559 -7.105 13.511 1.00 96.38 95 TYR A N 1
ATOM 777 C CA . TYR A 1 95 ? -33.705 -6.188 13.511 1.00 96.38 95 TYR A CA 1
ATOM 778 C C . TYR A 1 95 ? -33.288 -4.782 13.084 1.00 96.38 95 TYR A C 1
ATOM 780 O O . TYR A 1 95 ? -32.173 -4.344 13.371 1.00 96.38 95 TYR A O 1
ATOM 788 N N . VAL A 1 96 ? -34.204 -4.064 12.431 1.00 96.94 96 VAL A N 1
ATOM 789 C CA . VAL A 1 96 ? -34.056 -2.642 12.095 1.00 96.94 96 VAL A CA 1
ATOM 790 C C . VAL A 1 96 ? -35.142 -1.865 12.828 1.00 96.94 96 VAL A C 1
ATOM 792 O O . VAL A 1 96 ? -36.320 -1.981 12.503 1.00 96.94 96 VAL A O 1
ATOM 795 N N . LEU A 1 97 ? -34.739 -1.067 13.811 1.00 96.00 97 LEU A N 1
ATOM 796 C CA . LEU A 1 97 ? -35.621 -0.213 14.597 1.00 96.00 97 LEU A CA 1
ATOM 797 C C . LEU A 1 97 ? -35.754 1.113 13.861 1.00 96.00 97 LEU A C 1
ATOM 799 O O . LEU A 1 97 ? -34.819 1.915 13.822 1.00 96.00 97 LEU A O 1
ATOM 803 N N . PHE A 1 98 ? -36.895 1.326 13.219 1.00 94.06 98 PHE A N 1
ATOM 804 C CA . PHE A 1 98 ? -37.121 2.514 12.410 1.00 94.06 98 PHE A CA 1
ATOM 805 C C . PHE A 1 98 ? -38.572 2.970 12.505 1.00 94.06 98 PHE A C 1
ATOM 807 O O . PHE A 1 98 ? -39.505 2.189 12.329 1.00 94.06 98 PHE A O 1
ATOM 814 N N . ASN A 1 99 ? -38.760 4.269 12.723 1.00 88.56 99 ASN A N 1
ATOM 815 C CA . ASN A 1 99 ? -40.056 4.921 12.618 1.00 88.56 99 ASN A CA 1
ATOM 816 C C . ASN A 1 99 ? -39.913 6.174 11.755 1.00 88.56 99 ASN A C 1
ATOM 818 O O . ASN A 1 99 ? -39.122 7.065 12.057 1.00 88.56 99 ASN A O 1
ATOM 822 N N . LYS A 1 100 ? -40.722 6.264 10.695 1.00 87.38 100 LYS A N 1
ATOM 823 C CA . LYS A 1 100 ? -40.695 7.369 9.727 1.00 87.38 100 LYS A CA 1
ATOM 824 C C . LYS A 1 100 ? -40.943 8.742 10.369 1.00 87.38 100 LYS A C 1
ATOM 826 O O . LYS A 1 100 ? -40.489 9.746 9.824 1.00 87.38 100 LYS A O 1
ATOM 831 N N . ASN A 1 101 ? -41.663 8.776 11.490 1.00 87.94 101 ASN A N 1
ATOM 832 C CA . ASN A 1 101 ? -42.013 10.011 12.191 1.00 87.94 101 ASN A CA 1
ATOM 833 C C . ASN A 1 101 ? -40.899 10.535 13.108 1.00 87.94 101 ASN A C 1
ATOM 835 O O . ASN A 1 101 ? -40.965 11.696 13.493 1.00 87.94 101 ASN A O 1
ATOM 839 N N . ASN A 1 102 ? -39.898 9.715 13.440 1.00 85.88 102 ASN A N 1
ATOM 840 C CA . ASN A 1 102 ? -38.840 10.106 14.366 1.00 85.88 102 ASN A CA 1
ATOM 841 C C . ASN A 1 102 ? -37.733 10.902 13.654 1.00 85.88 102 ASN A C 1
ATOM 843 O O . ASN A 1 102 ? -37.503 10.766 12.440 1.00 85.88 102 ASN A O 1
ATOM 847 N N . ASP A 1 103 ? -37.020 11.724 14.418 1.00 92.06 103 ASP A N 1
ATOM 848 C CA . ASP A 1 103 ? -35.792 12.371 13.960 1.00 92.06 103 ASP A CA 1
ATOM 849 C C . ASP A 1 103 ? -34.547 11.467 14.117 1.00 92.06 103 ASP A C 1
ATOM 851 O O . ASP A 1 103 ? -34.633 10.304 14.524 1.00 92.06 103 ASP A O 1
ATOM 855 N N . VAL A 1 104 ? -33.382 12.001 13.744 1.00 94.25 104 VAL A N 1
ATOM 856 C CA . VAL A 1 104 ? -32.046 11.408 13.914 1.00 94.25 104 VAL A CA 1
ATOM 857 C C . VAL A 1 104 ? -31.881 10.768 15.294 1.00 94.25 104 VAL A C 1
ATOM 859 O O . VAL A 1 104 ? -32.194 11.392 16.308 1.00 94.25 104 VAL A O 1
ATOM 862 N N . VAL A 1 105 ? -31.348 9.543 15.336 1.00 94.38 105 VAL A N 1
ATOM 863 C CA . VAL A 1 105 ? -31.020 8.862 16.595 1.00 94.38 105 VAL A CA 1
ATOM 864 C C . VAL A 1 105 ? -29.700 9.407 17.137 1.00 94.38 105 VAL A C 1
ATOM 866 O O . VAL A 1 105 ? -28.703 9.420 16.416 1.00 94.38 105 VAL A O 1
ATOM 869 N N . ILE A 1 106 ? -29.675 9.835 18.399 1.00 94.25 106 ILE A N 1
ATOM 870 C CA . ILE A 1 106 ? -28.460 10.298 19.085 1.00 94.25 106 ILE A CA 1
ATOM 871 C C . ILE A 1 106 ? -27.701 9.095 19.651 1.00 94.25 106 ILE A C 1
ATOM 873 O O . ILE A 1 106 ? -26.545 8.879 19.300 1.00 94.25 106 ILE A O 1
ATOM 877 N N . VAL A 1 107 ? -28.356 8.297 20.497 1.00 96.06 107 VAL A N 1
ATOM 878 C CA . VAL A 1 107 ? -27.766 7.117 21.138 1.00 96.06 107 VAL A CA 1
ATOM 879 C C . VAL A 1 107 ? -28.830 6.047 21.373 1.00 96.06 107 VAL A C 1
ATOM 881 O O . VAL A 1 107 ? -30.019 6.342 21.518 1.00 96.06 107 VAL A O 1
ATOM 884 N N . SER A 1 108 ? -28.407 4.787 21.421 1.00 96.69 108 SER A N 1
ATOM 885 C CA . SER A 1 108 ? -29.273 3.661 21.765 1.00 96.69 108 SER A CA 1
ATOM 886 C C . SER A 1 108 ? -28.604 2.692 22.724 1.00 96.69 108 SER A C 1
ATOM 888 O O . SER A 1 108 ? -27.382 2.548 22.711 1.00 96.69 108 SER A O 1
ATOM 890 N N . ASP A 1 109 ? -29.416 1.948 23.463 1.00 96.88 109 ASP A N 1
ATOM 891 C CA . ASP A 1 109 ? -28.971 0.812 24.264 1.00 96.88 109 ASP A CA 1
ATOM 892 C C . ASP A 1 109 ? -29.957 -0.350 24.136 1.00 96.88 109 ASP A C 1
ATOM 894 O O . ASP A 1 109 ? -31.139 -0.144 23.841 1.00 96.88 109 ASP A O 1
ATOM 898 N N . SER A 1 110 ? -29.482 -1.581 24.325 1.00 95.88 110 SER A N 1
ATOM 899 C CA . SER A 1 110 ? -30.335 -2.763 24.225 1.00 95.88 110 SER A CA 1
ATOM 900 C C . SER A 1 110 ? -29.902 -3.879 25.172 1.00 95.88 110 SER A C 1
ATOM 902 O O . SER A 1 110 ? -28.718 -4.094 25.412 1.00 95.88 110 SER A O 1
ATOM 904 N N . ILE A 1 111 ? -30.888 -4.615 25.677 1.00 94.44 111 ILE A N 1
ATOM 905 C CA . ILE A 1 111 ? -30.727 -5.838 26.459 1.00 94.44 111 ILE A CA 1
ATOM 906 C C . ILE A 1 111 ? -31.456 -6.976 25.760 1.00 94.44 111 ILE A C 1
ATOM 908 O O . ILE A 1 111 ? -32.443 -6.764 25.050 1.00 94.44 111 ILE A O 1
ATOM 912 N N . ASN A 1 112 ? -30.992 -8.193 26.008 1.00 92.19 112 ASN A N 1
ATOM 913 C CA . ASN A 1 112 ? -31.646 -9.407 25.559 1.00 92.19 112 ASN A CA 1
ATOM 914 C C . ASN A 1 112 ? -32.169 -10.227 26.743 1.00 92.19 112 ASN A C 1
ATOM 916 O O . ASN A 1 112 ? -31.679 -10.129 27.868 1.00 92.19 112 ASN A O 1
ATOM 920 N N . TYR A 1 113 ? -33.199 -11.024 26.485 1.00 87.44 113 TYR A N 1
ATOM 921 C CA . TYR A 1 113 ? -33.753 -11.977 27.439 1.00 87.44 113 TYR A CA 1
ATOM 922 C C . TYR A 1 113 ? -34.317 -13.190 26.700 1.00 87.44 113 TYR A C 1
ATOM 924 O O . TYR A 1 113 ? -34.721 -13.105 25.538 1.00 87.44 113 TYR A O 1
ATOM 932 N N . GLU A 1 114 ? -34.317 -14.338 27.371 1.00 85.50 114 GLU A N 1
ATOM 933 C CA . GLU A 1 114 ? -34.843 -15.580 26.811 1.00 85.50 114 GLU A CA 1
ATOM 934 C C . GLU A 1 114 ? -36.370 -15.640 26.948 1.00 85.50 114 GLU A C 1
ATOM 936 O O . GLU A 1 114 ? -36.945 -15.264 27.971 1.00 85.50 114 GLU A O 1
ATOM 941 N N . THR A 1 115 ? -37.027 -16.118 25.895 1.00 82.81 115 THR A N 1
ATOM 942 C CA . THR A 1 115 ? -38.469 -16.370 25.809 1.00 82.81 115 THR A CA 1
ATOM 943 C C . THR A 1 115 ? -38.711 -17.788 25.290 1.00 82.81 115 THR A C 1
ATOM 945 O O . THR A 1 115 ? -37.802 -18.418 24.749 1.00 82.81 115 THR A O 1
ATOM 948 N N . GLU A 1 116 ? -39.948 -18.285 25.387 1.00 79.00 116 GLU A N 1
ATOM 949 C CA . GLU A 1 116 ? -40.334 -19.604 24.847 1.00 79.00 116 GLU A CA 1
ATOM 950 C C . GLU A 1 116 ? -40.044 -19.748 23.339 1.00 79.00 116 GLU A C 1
ATOM 952 O O . GLU A 1 116 ? -39.792 -20.851 22.861 1.00 79.00 116 GLU A O 1
ATOM 957 N N . ASN A 1 117 ? -40.015 -18.630 22.603 1.00 77.50 117 ASN A N 1
ATOM 958 C CA . ASN A 1 117 ? -39.788 -18.582 21.157 1.00 77.50 117 ASN A CA 1
ATOM 959 C C . ASN A 1 117 ? -38.343 -18.201 20.771 1.00 77.50 117 ASN A C 1
ATOM 961 O O . ASN A 1 117 ? -38.067 -17.977 19.592 1.00 77.50 117 ASN A O 1
ATOM 965 N N . GLY A 1 118 ? -37.419 -18.113 21.737 1.00 84.88 118 GLY A N 1
ATOM 966 C CA . GLY A 1 118 ? -36.020 -17.732 21.518 1.00 84.88 118 GLY A CA 1
ATOM 967 C C . GLY A 1 118 ? -35.618 -16.440 22.232 1.00 84.88 118 GLY A C 1
ATOM 968 O O . GLY A 1 118 ? -36.207 -16.058 23.240 1.00 84.88 118 GLY A O 1
ATOM 969 N N . ILE A 1 119 ? -34.577 -15.771 21.735 1.00 89.25 119 ILE A N 1
ATOM 970 C CA . ILE A 1 119 ? -34.040 -14.542 22.338 1.00 89.25 119 ILE A CA 1
ATOM 971 C C . ILE A 1 119 ? -34.828 -13.334 21.815 1.00 89.25 119 ILE A C 1
ATOM 973 O O . ILE A 1 119 ? -34.847 -13.106 20.606 1.00 89.25 119 ILE A O 1
ATOM 977 N N . SER A 1 120 ? -35.412 -12.550 22.722 1.00 91.25 120 SER A N 1
ATOM 978 C CA . SER A 1 120 ? -36.036 -11.255 22.419 1.00 91.25 120 SER A CA 1
ATOM 979 C C . SER A 1 120 ? -35.188 -10.099 22.937 1.00 91.25 120 SER A C 1
ATOM 981 O O . SER A 1 120 ? -34.376 -10.254 23.856 1.00 91.25 120 SER A O 1
ATOM 983 N N . PHE A 1 121 ? -35.411 -8.922 22.359 1.00 94.00 121 PHE A N 1
ATOM 984 C CA . PHE A 1 121 ? -34.681 -7.701 22.662 1.00 94.00 121 PHE A CA 1
ATOM 985 C C . PHE A 1 121 ? -35.618 -6.627 23.202 1.00 94.00 121 PHE A C 1
ATOM 987 O O . PHE A 1 121 ? -36.751 -6.466 22.745 1.00 94.00 121 PHE A O 1
ATOM 994 N N . PHE A 1 122 ? -35.132 -5.879 24.186 1.00 94.44 122 PHE A N 1
ATOM 995 C CA . PHE A 1 122 ? -35.715 -4.605 24.580 1.00 94.44 122 PHE A CA 1
ATOM 996 C C . PHE A 1 122 ? -34.674 -3.522 24.323 1.00 94.44 122 PHE A C 1
ATOM 998 O O . PHE A 1 122 ? -33.516 -3.663 24.732 1.00 94.44 122 PHE A O 1
ATOM 1005 N N . SER A 1 123 ? -35.065 -2.469 23.615 1.00 96.19 123 SER A N 1
ATOM 1006 C CA . SER A 1 123 ? -34.144 -1.417 23.186 1.00 96.19 123 SER A CA 1
ATOM 1007 C C . SER A 1 123 ? -34.733 -0.046 23.460 1.00 96.19 123 SER A C 1
ATOM 1009 O O . SER A 1 123 ? -35.945 0.157 23.375 1.00 96.19 123 SER A O 1
ATOM 1011 N N . VAL A 1 124 ? -33.860 0.907 23.765 1.00 96.31 124 VAL A N 1
ATOM 1012 C CA . VAL A 1 124 ? -34.227 2.312 23.928 1.00 96.31 124 VAL A CA 1
ATOM 1013 C C . VAL A 1 124 ? -33.363 3.148 23.007 1.00 96.31 124 VAL A C 1
ATOM 1015 O O . VAL A 1 124 ? -32.149 2.964 22.965 1.00 96.31 124 VAL A O 1
ATOM 1018 N N . SER A 1 125 ? -33.992 4.065 22.279 1.00 96.62 125 SER A N 1
ATOM 1019 C CA . SER A 1 125 ? -33.318 5.029 21.413 1.00 96.62 125 SER A CA 1
ATOM 1020 C C . SER A 1 125 ? -33.703 6.450 21.806 1.00 96.62 125 SER A C 1
ATOM 1022 O O . SER A 1 125 ? -34.884 6.747 22.012 1.00 96.62 125 SER A O 1
ATOM 1024 N N . SER A 1 126 ? -32.713 7.335 21.909 1.00 95.81 126 SER A N 1
ATOM 1025 C CA . SER A 1 126 ? -32.941 8.773 22.040 1.00 95.81 126 SER A CA 1
ATOM 1026 C C . SER A 1 126 ? -32.826 9.461 20.688 1.00 95.81 126 SER A C 1
ATOM 1028 O O . SER A 1 126 ? -31.965 9.131 19.873 1.00 95.81 126 SER A O 1
ATOM 1030 N N . HIS A 1 127 ? -33.705 10.426 20.445 1.00 95.56 127 HIS A N 1
ATOM 1031 C CA . HIS A 1 127 ? -33.802 11.134 19.176 1.00 95.56 127 HIS A CA 1
ATOM 1032 C C . HIS A 1 127 ? -33.551 12.635 19.350 1.00 95.56 127 HIS A C 1
ATOM 1034 O O . HIS A 1 127 ? -33.739 13.209 20.426 1.00 95.56 127 HIS A O 1
ATOM 1040 N N . ASN A 1 128 ? -33.124 13.280 18.266 1.00 94.06 128 ASN A N 1
ATOM 1041 C CA . ASN A 1 128 ? -32.825 14.711 18.222 1.00 94.06 128 ASN A CA 1
ATOM 1042 C C . ASN A 1 128 ? -34.067 15.605 18.410 1.00 94.06 128 ASN A C 1
ATOM 1044 O O . ASN A 1 128 ? -33.954 16.738 18.862 1.00 94.06 128 ASN A O 1
ATOM 1048 N N . ASP A 1 129 ? -35.266 15.081 18.173 1.00 93.00 129 ASP A N 1
ATOM 1049 C CA . ASP A 1 129 ? -36.541 15.747 18.472 1.00 93.00 129 ASP A CA 1
ATOM 1050 C C . ASP A 1 129 ? -36.946 15.677 19.961 1.00 93.00 129 ASP A C 1
ATOM 1052 O O . ASP A 1 129 ? -38.079 16.000 20.302 1.00 93.00 129 ASP A O 1
ATOM 1056 N N . GLN A 1 130 ? -36.025 15.281 20.852 1.00 93.69 130 GLN A N 1
ATOM 1057 C CA . GLN A 1 130 ? -36.255 15.107 22.294 1.00 93.69 130 GLN A CA 1
ATOM 1058 C C . GLN A 1 130 ? -37.249 13.979 22.623 1.00 93.69 130 GLN A C 1
ATOM 1060 O O . GLN A 1 130 ? -37.925 14.003 23.654 1.00 93.69 130 GLN A O 1
ATOM 1065 N N . THR A 1 131 ? -37.312 12.949 21.775 1.00 94.56 131 THR A N 1
ATOM 1066 C CA . THR A 1 131 ? -38.130 11.752 22.006 1.00 94.56 131 THR A CA 1
ATOM 1067 C C . THR A 1 131 ? -37.278 10.564 22.452 1.00 94.56 131 THR A C 1
ATOM 1069 O O . THR A 1 131 ? -36.234 10.269 21.869 1.00 94.56 131 THR A O 1
ATOM 1072 N N . LEU A 1 132 ? -37.758 9.823 23.452 1.00 94.75 132 LEU A N 1
ATOM 1073 C CA . LEU A 1 132 ? -37.312 8.466 23.764 1.00 94.75 132 LEU A CA 1
ATOM 1074 C C . LEU A 1 132 ? -38.269 7.454 23.146 1.00 94.75 132 LEU A C 1
ATOM 1076 O O . LEU A 1 132 ? -39.477 7.519 23.384 1.00 94.75 132 LEU A O 1
ATOM 1080 N N . CYS A 1 133 ? -37.735 6.504 22.390 1.00 95.00 133 CYS A N 1
ATOM 1081 C CA . CYS A 1 133 ? -38.508 5.405 21.826 1.00 95.00 133 CYS A CA 1
ATOM 1082 C C . CYS A 1 133 ? -38.107 4.079 22.465 1.00 95.00 133 CYS A C 1
ATOM 1084 O O . CYS A 1 133 ? -36.924 3.778 22.608 1.00 95.00 133 CYS A O 1
ATOM 1086 N N . PHE A 1 134 ? -39.118 3.303 22.845 1.00 94.88 134 PHE A N 1
ATOM 1087 C CA . PHE A 1 134 ? -38.988 2.004 23.493 1.00 94.88 134 PHE A CA 1
ATOM 1088 C C . PHE A 1 134 ? -39.435 0.923 22.525 1.00 94.88 134 PHE A C 1
ATOM 1090 O O . PHE A 1 134 ? -40.558 0.966 22.017 1.00 94.88 134 PHE A O 1
ATOM 1097 N N . TRP A 1 135 ? -38.569 -0.051 22.297 1.00 94.75 135 TRP A N 1
ATOM 1098 C CA . TRP A 1 135 ? -38.755 -1.086 21.294 1.00 94.75 135 TRP A CA 1
ATOM 1099 C C . TRP A 1 135 ? -38.734 -2.458 21.948 1.00 94.75 135 TRP A C 1
ATOM 1101 O O . TRP A 1 135 ? -37.941 -2.713 22.859 1.00 94.75 135 TRP A O 1
ATOM 1111 N N . LYS A 1 136 ? -39.592 -3.345 21.453 1.00 92.88 136 LYS A N 1
ATOM 1112 C CA . LYS A 1 136 ? -39.480 -4.782 21.676 1.00 92.88 136 LYS A CA 1
ATOM 1113 C C . LYS A 1 136 ? -39.244 -5.434 20.329 1.00 92.88 136 LYS A C 1
ATOM 1115 O O . LYS A 1 136 ? -40.125 -5.372 19.475 1.00 92.88 136 LYS A O 1
ATOM 1120 N N . ASP A 1 137 ? -38.081 -6.053 20.172 1.00 92.81 137 ASP A N 1
ATOM 1121 C CA . ASP A 1 137 ? -37.608 -6.533 18.875 1.00 92.81 137 ASP A CA 1
ATOM 1122 C C . ASP A 1 137 ? -37.687 -5.383 17.849 1.00 92.81 137 ASP A C 1
ATOM 1124 O O . ASP A 1 137 ? -37.101 -4.339 18.110 1.00 92.81 137 ASP A O 1
ATOM 1128 N N . ASP A 1 138 ? -38.432 -5.501 16.750 1.00 92.69 138 ASP A N 1
ATOM 1129 C CA . ASP A 1 138 ? -38.645 -4.435 15.754 1.00 92.69 138 ASP A CA 1
ATOM 1130 C C . ASP A 1 138 ? -39.914 -3.584 15.980 1.00 92.69 138 ASP A C 1
ATOM 1132 O O . ASP A 1 138 ? -40.221 -2.681 15.196 1.00 92.69 138 ASP A O 1
ATOM 1136 N N . ILE A 1 139 ? -40.651 -3.828 17.066 1.00 93.25 139 ILE A N 1
ATOM 1137 C CA . ILE A 1 139 ? -41.941 -3.189 17.345 1.00 93.25 139 ILE A CA 1
ATOM 1138 C C . ILE A 1 139 ? -41.759 -2.000 18.292 1.00 93.25 139 ILE A C 1
ATOM 1140 O O . ILE A 1 139 ? -41.305 -2.150 19.429 1.00 93.25 139 ILE A O 1
ATOM 1144 N N . LEU A 1 140 ? -42.197 -0.814 17.857 1.00 93.50 140 LEU A N 1
ATOM 1145 C CA . LEU A 1 140 ? -42.277 0.374 18.711 1.00 93.50 140 LEU A CA 1
ATOM 1146 C C . LEU A 1 140 ? -43.402 0.209 19.743 1.00 93.50 140 LEU A C 1
ATOM 1148 O O . LEU A 1 140 ? -44.580 0.192 19.386 1.00 93.50 140 LEU A O 1
ATOM 1152 N N . LEU A 1 141 ? -43.046 0.124 21.025 1.00 91.94 141 LEU A N 1
ATOM 1153 C CA . LEU A 1 141 ? -44.002 0.020 22.130 1.00 91.94 141 LEU A CA 1
ATOM 1154 C C . LEU A 1 141 ? -44.540 1.385 22.557 1.00 91.94 141 LEU A C 1
ATOM 1156 O O . LEU A 1 141 ? -45.739 1.544 22.779 1.00 91.94 141 LEU A O 1
ATOM 1160 N N . GLN A 1 142 ? -43.642 2.357 22.722 1.00 90.81 142 GLN A N 1
ATOM 1161 C CA . GLN A 1 142 ? -43.970 3.681 23.240 1.00 90.81 142 GLN A CA 1
ATOM 1162 C C . GLN A 1 142 ? -42.956 4.718 22.747 1.00 90.81 142 GLN A C 1
ATOM 1164 O O . GLN A 1 142 ? -41.760 4.444 22.681 1.00 90.81 142 GLN A O 1
ATOM 1169 N N . SER A 1 143 ? -43.436 5.930 22.468 1.00 91.50 143 SER A N 1
ATOM 1170 C CA . SER A 1 143 ? -42.618 7.133 22.296 1.00 91.50 143 SER A CA 1
ATOM 1171 C C . SER A 1 143 ? -42.957 8.139 23.394 1.00 91.50 143 SER A C 1
ATOM 1173 O O . SER A 1 143 ? -44.135 8.433 23.622 1.00 91.50 143 SER A O 1
ATOM 1175 N N . LYS A 1 144 ? -41.948 8.673 24.079 1.00 91.50 144 LYS A N 1
ATOM 1176 C CA . LYS A 1 144 ? -42.112 9.619 25.184 1.00 91.50 144 LYS A CA 1
ATOM 1177 C C . LYS A 1 144 ? -41.242 10.849 24.960 1.00 91.50 144 LYS A C 1
ATOM 1179 O O . LYS A 1 144 ? -40.030 10.731 24.842 1.00 91.50 144 LYS A O 1
ATOM 1184 N N . GLU A 1 145 ? -41.864 12.020 24.953 1.00 91.12 145 GLU A N 1
ATOM 1185 C CA . GLU A 1 145 ? -41.148 13.295 24.939 1.00 91.12 145 GLU A CA 1
ATOM 1186 C C . GLU A 1 145 ? -40.459 13.529 26.291 1.00 91.12 145 GLU A C 1
ATOM 1188 O O . GLU A 1 145 ? -41.055 13.317 27.358 1.00 91.12 145 GLU A O 1
ATOM 1193 N N . VAL A 1 146 ? -39.203 13.960 26.239 1.00 89.62 146 VAL A N 1
ATOM 1194 C CA . VAL A 1 146 ? -38.379 14.304 27.399 1.00 89.62 146 VAL A CA 1
ATOM 1195 C C . VAL A 1 146 ? -37.913 15.752 27.315 1.00 89.62 146 VAL A C 1
ATOM 1197 O O . VAL A 1 146 ? -37.881 16.358 26.253 1.00 89.62 146 VAL A O 1
ATOM 1200 N N . LYS A 1 147 ? -37.572 16.345 28.464 1.00 85.69 147 LYS A N 1
ATOM 1201 C CA . LYS A 1 147 ? -37.100 17.733 28.514 1.00 85.69 147 LYS A CA 1
ATOM 1202 C C . LYS A 1 147 ? -35.600 17.801 28.227 1.00 85.69 147 LYS A C 1
ATOM 1204 O O . LYS A 1 147 ? -34.801 17.489 29.112 1.00 85.69 147 LYS A O 1
ATOM 1209 N N . GLY A 1 148 ? -35.241 18.296 27.045 1.00 88.81 148 GLY A N 1
ATOM 1210 C CA . GLY A 1 148 ? -33.853 18.437 26.602 1.00 88.81 148 GLY A CA 1
ATOM 1211 C C . GLY A 1 148 ? -33.340 17.215 25.838 1.00 88.81 148 GLY A C 1
ATOM 1212 O O . GLY A 1 148 ? -33.997 16.179 25.762 1.00 88.81 148 GLY A O 1
ATOM 1213 N N . PHE A 1 149 ? -32.152 17.348 25.251 1.00 93.06 149 PHE A N 1
ATOM 1214 C CA . PHE A 1 149 ? -31.513 16.280 24.486 1.00 93.06 149 PHE A CA 1
ATOM 1215 C C . PHE A 1 149 ? -30.918 15.237 25.430 1.00 93.06 149 PHE A C 1
ATOM 1217 O O . PHE A 1 149 ? -30.276 15.592 26.417 1.00 93.06 149 PHE A O 1
ATOM 1224 N N . VAL A 1 150 ? -31.091 13.954 25.113 1.00 95.06 150 VAL A N 1
ATOM 1225 C CA . VAL A 1 150 ? -30.504 12.840 25.871 1.00 95.06 150 VAL A CA 1
ATOM 1226 C C . VAL A 1 150 ? -29.232 12.389 25.160 1.00 95.06 150 VAL A C 1
ATOM 1228 O O . VAL A 1 150 ? -29.309 11.790 24.086 1.00 95.06 150 VAL A O 1
ATOM 1231 N N . PHE A 1 151 ? -28.079 12.712 25.751 1.00 94.81 151 PHE A N 1
ATOM 1232 C CA . PHE A 1 151 ? -26.758 12.372 25.215 1.00 94.81 151 PHE A CA 1
ATOM 1233 C C . PHE A 1 151 ? -26.354 10.935 25.548 1.00 94.81 151 PHE A C 1
ATOM 1235 O O . PHE A 1 151 ? -25.708 10.297 24.724 1.00 94.81 151 PHE A O 1
ATOM 1242 N N . ASP A 1 152 ? -26.790 10.415 26.701 1.00 96.06 152 ASP A N 1
ATOM 1243 C CA . ASP A 1 152 ? -26.561 9.029 27.104 1.00 96.06 152 ASP A CA 1
ATOM 1244 C C . ASP A 1 152 ? -27.845 8.399 27.669 1.00 96.06 152 ASP A C 1
ATOM 1246 O O . ASP A 1 152 ? -28.587 9.006 28.452 1.00 96.06 152 ASP A O 1
ATOM 1250 N N . VAL A 1 153 ? -28.104 7.162 27.252 1.00 95.94 153 VAL A N 1
ATOM 1251 C CA . VAL A 1 153 ? -29.198 6.317 27.730 1.00 95.94 153 VAL A CA 1
ATOM 1252 C C . VAL A 1 153 ? -28.633 4.956 28.092 1.00 95.94 153 VAL A C 1
ATOM 1254 O O . VAL A 1 153 ? -27.893 4.380 27.302 1.00 95.94 153 VAL A O 1
ATOM 1257 N N . LYS A 1 154 ? -28.975 4.419 29.261 1.00 95.12 154 LYS A N 1
ATOM 1258 C CA . LYS A 1 154 ? -28.530 3.086 29.685 1.00 95.12 154 LYS A CA 1
ATOM 1259 C C . LYS A 1 154 ? -29.693 2.258 30.168 1.00 95.12 154 LYS A C 1
ATOM 1261 O O . LYS A 1 154 ? -30.537 2.769 30.904 1.00 95.12 154 LYS A O 1
ATOM 1266 N N . ILE A 1 155 ? -29.733 0.991 29.774 1.00 94.44 155 ILE A N 1
ATOM 1267 C CA . ILE A 1 155 ? -30.783 0.082 30.214 1.00 94.44 155 ILE A CA 1
ATOM 1268 C C . ILE A 1 155 ? -30.219 -1.147 30.904 1.00 94.44 155 ILE A C 1
ATOM 1270 O O . ILE A 1 155 ? -29.240 -1.747 30.473 1.00 94.44 155 ILE A O 1
ATOM 1274 N N . PHE A 1 156 ? -30.886 -1.533 31.983 1.00 90.81 156 PHE A N 1
ATOM 1275 C CA . PHE A 1 156 ? -30.482 -2.653 32.813 1.00 90.81 156 PHE A CA 1
ATOM 1276 C C . PHE A 1 156 ? -31.694 -3.515 33.145 1.00 90.81 156 PHE A C 1
ATOM 1278 O O . PHE A 1 156 ? -32.808 -3.022 33.332 1.00 90.81 156 PHE A O 1
ATOM 1285 N N . ASN A 1 157 ? -31.458 -4.818 33.238 1.00 84.75 157 ASN A N 1
ATOM 1286 C CA . ASN A 1 157 ? -32.420 -5.804 33.713 1.00 84.75 157 ASN A CA 1
ATOM 1287 C C . ASN A 1 157 ? -31.794 -6.571 34.877 1.00 84.75 157 ASN A C 1
ATOM 1289 O O . ASN A 1 157 ? -30.573 -6.602 35.005 1.00 84.75 157 ASN A O 1
ATOM 1293 N N . GLN A 1 158 ? -32.631 -7.206 35.695 1.00 76.06 158 GLN A N 1
ATOM 1294 C CA . GLN A 1 158 ? -32.205 -8.021 36.839 1.00 76.06 158 GLN A CA 1
ATOM 1295 C C . GLN A 1 158 ? -31.433 -7.234 37.911 1.00 76.06 158 GLN A C 1
ATOM 1297 O O . GLN A 1 158 ? -30.627 -7.808 38.639 1.00 76.06 158 GLN A O 1
ATOM 1302 N N . LEU A 1 159 ? -31.699 -5.930 38.030 1.00 78.81 159 LEU A N 1
ATOM 1303 C CA . LEU A 1 159 ? -31.209 -5.145 39.157 1.00 78.81 159 LEU A CA 1
ATOM 1304 C C . LEU A 1 159 ? -32.031 -5.421 40.428 1.00 78.81 159 LEU A C 1
ATOM 1306 O O . LEU A 1 159 ? -33.129 -5.979 40.371 1.00 78.81 159 LEU A O 1
ATOM 1310 N N . LEU A 1 160 ? -31.541 -4.946 41.579 1.00 78.81 160 LEU A N 1
ATOM 1311 C CA . LEU A 1 160 ? -32.304 -4.916 42.838 1.00 78.81 160 LEU A CA 1
ATOM 1312 C C . LEU A 1 160 ? -33.663 -4.202 42.677 1.00 78.81 160 LEU A C 1
ATOM 1314 O O . LEU A 1 160 ? -34.651 -4.569 43.318 1.00 78.81 160 LEU A O 1
ATOM 1318 N N . ILE A 1 161 ? -33.711 -3.198 41.795 1.00 80.56 161 ILE A N 1
ATOM 1319 C CA . ILE A 1 161 ? -34.931 -2.527 41.337 1.00 80.56 161 ILE A CA 1
ATOM 1320 C C . ILE A 1 161 ? -35.638 -3.462 40.338 1.00 80.56 161 ILE A C 1
ATOM 1322 O O . ILE A 1 161 ? -35.118 -3.666 39.240 1.00 80.56 161 ILE A O 1
ATOM 1326 N N . PRO A 1 162 ? -36.820 -4.022 40.661 1.00 77.88 162 PRO A N 1
ATOM 1327 C CA . PRO A 1 162 ? -37.481 -4.982 39.783 1.00 77.88 162 PRO A CA 1
ATOM 1328 C C . PRO A 1 162 ? -37.916 -4.344 38.457 1.00 77.88 162 PRO A C 1
ATOM 1330 O O . PRO A 1 162 ? -38.462 -3.244 38.452 1.00 77.88 162 PRO A O 1
ATOM 1333 N N . GLY A 1 163 ? -37.800 -5.061 37.338 1.00 81.50 163 GLY A N 1
ATOM 1334 C CA . GLY A 1 163 ? -38.190 -4.579 36.004 1.00 81.50 163 GLY A CA 1
ATOM 1335 C C . GLY A 1 163 ? -37.016 -4.024 35.193 1.00 81.50 163 GLY A C 1
ATOM 1336 O O . GLY A 1 163 ? -35.859 -4.260 35.529 1.00 81.50 163 GLY A O 1
ATOM 1337 N N . ILE A 1 164 ? -37.319 -3.318 34.098 1.00 89.44 164 ILE A N 1
ATOM 1338 C CA . ILE A 1 164 ? -36.293 -2.715 33.237 1.00 89.44 164 ILE A CA 1
ATOM 1339 C C . ILE A 1 164 ? -36.029 -1.296 33.728 1.00 89.44 164 ILE A C 1
ATOM 1341 O O . ILE A 1 164 ? -36.919 -0.446 33.688 1.00 89.44 164 ILE A O 1
ATOM 1345 N N . VAL A 1 165 ? -34.809 -1.041 34.187 1.00 92.44 165 VAL A N 1
ATOM 1346 C CA . VAL A 1 165 ? -34.371 0.290 34.614 1.00 92.44 165 VAL A CA 1
ATOM 1347 C C . VAL A 1 165 ? -33.792 1.017 33.411 1.00 92.44 165 VAL A C 1
ATOM 1349 O O . VAL A 1 165 ? -32.992 0.448 32.671 1.00 92.44 165 VAL A O 1
ATOM 1352 N N . VAL A 1 166 ? -34.196 2.271 33.220 1.00 94.38 166 VAL A N 1
ATOM 1353 C CA . VAL A 1 166 ? -33.753 3.128 32.117 1.00 94.38 166 VAL A CA 1
ATOM 1354 C C . VAL A 1 166 ? -33.185 4.413 32.701 1.00 94.38 166 VAL A C 1
ATOM 1356 O O . VAL A 1 166 ? -33.906 5.209 33.306 1.00 94.38 166 VAL A O 1
ATOM 1359 N N . LEU A 1 167 ? -31.888 4.619 32.519 1.00 95.44 167 LEU A N 1
ATOM 1360 C CA . LEU A 1 167 ? -31.192 5.834 32.913 1.00 95.44 167 LEU A CA 1
ATOM 1361 C C . LEU A 1 167 ? -31.092 6.776 31.723 1.00 95.44 167 LEU A C 1
ATOM 1363 O O . LEU A 1 167 ? -30.814 6.336 30.609 1.00 95.44 167 LEU A O 1
ATOM 1367 N N . THR A 1 168 ? -31.287 8.067 31.963 1.00 95.62 168 THR A N 1
ATOM 1368 C CA . THR A 1 168 ? -31.169 9.095 30.921 1.00 95.62 168 THR A CA 1
ATOM 1369 C C . THR A 1 168 ? -30.469 10.325 31.474 1.00 95.62 168 THR A C 1
ATOM 1371 O O . THR A 1 168 ? -30.855 10.810 32.544 1.00 95.62 168 THR A O 1
ATOM 1374 N N . ALA A 1 169 ? -29.512 10.855 30.718 1.00 95.56 169 ALA A N 1
ATOM 1375 C CA . ALA A 1 169 ? -28.837 12.114 31.008 1.00 95.56 169 ALA A CA 1
ATOM 1376 C C . ALA A 1 169 ? -28.448 12.838 29.707 1.00 95.56 169 ALA A C 1
ATOM 1378 O O . ALA A 1 169 ? -28.362 12.221 28.641 1.00 95.56 169 ALA A O 1
ATOM 1379 N N . GLY A 1 170 ? -28.243 14.156 29.760 1.00 94.31 170 GLY A N 1
ATOM 1380 C CA . GLY A 1 170 ? -27.880 14.904 28.558 1.00 94.31 170 GLY A CA 1
ATOM 1381 C C . GLY A 1 170 ? -27.761 16.411 28.747 1.00 94.31 170 GLY A C 1
ATOM 1382 O O . GLY A 1 170 ? -26.968 16.878 29.557 1.00 94.31 170 GLY A O 1
ATOM 1383 N N . SER A 1 171 ? -28.533 17.191 27.987 1.00 94.12 171 SER A N 1
ATOM 1384 C CA . SER A 1 171 ? -28.410 18.656 27.897 1.00 94.12 171 SER A CA 1
ATOM 1385 C C . SER A 1 171 ? -28.965 19.426 29.105 1.00 94.12 171 SER A C 1
ATOM 1387 O O . SER A 1 171 ? -29.356 20.587 28.983 1.00 94.12 171 SER A O 1
ATOM 1389 N N . ASN A 1 172 ? -29.095 18.771 30.252 1.00 91.38 172 ASN A N 1
ATOM 1390 C CA . ASN A 1 172 ? -29.526 19.366 31.506 1.00 91.38 172 ASN A CA 1
ATOM 1391 C C . ASN A 1 172 ? -28.685 18.791 32.658 1.00 91.38 172 ASN A C 1
ATOM 1393 O O . ASN A 1 172 ? -27.926 17.841 32.484 1.00 91.38 172 ASN A O 1
ATOM 1397 N N . GLU A 1 173 ? -28.842 19.376 33.838 1.00 92.12 173 GLU A N 1
ATOM 1398 C CA . GLU A 1 173 ? -28.111 19.024 35.064 1.00 92.12 173 GLU A CA 1
ATOM 1399 C C . GLU A 1 173 ? -28.696 17.795 35.796 1.00 92.12 173 GLU A C 1
ATOM 1401 O O . GLU A 1 173 ? -28.391 17.549 36.967 1.00 92.12 173 GLU A O 1
ATOM 1406 N N . LEU A 1 174 ? -29.611 17.061 35.151 1.00 93.31 174 LEU A N 1
ATOM 1407 C CA . LEU A 1 174 ? -30.477 16.076 35.792 1.00 93.31 174 LEU A CA 1
ATOM 1408 C C . LEU A 1 174 ? -30.145 14.659 35.323 1.00 93.31 174 LEU A C 1
ATOM 1410 O O . LEU A 1 174 ? -30.189 14.362 34.129 1.00 93.31 174 LEU A O 1
ATOM 1414 N N . VAL A 1 175 ? -29.923 13.750 36.274 1.00 94.19 175 VAL A N 1
ATOM 1415 C CA . VAL A 1 175 ? -29.911 12.307 35.993 1.00 94.19 175 VAL A CA 1
ATOM 1416 C C . VAL A 1 175 ? -31.282 11.749 36.342 1.00 94.19 175 VAL A C 1
ATOM 1418 O O . VAL A 1 175 ? -31.711 11.834 37.493 1.00 94.19 175 VAL A O 1
ATOM 1421 N N . ASN A 1 176 ? -31.985 11.180 35.365 1.00 94.56 176 ASN A N 1
ATOM 1422 C CA . ASN A 1 176 ? -33.292 10.572 35.609 1.00 94.56 176 ASN A CA 1
ATOM 1423 C C . ASN A 1 176 ? -33.183 9.051 35.609 1.00 94.56 176 ASN A C 1
ATOM 1425 O O . ASN A 1 176 ? -32.653 8.459 34.665 1.00 94.56 176 ASN A O 1
ATOM 1429 N N . ILE A 1 177 ? -33.743 8.436 36.647 1.00 93.94 177 ILE A N 1
ATOM 1430 C CA . ILE A 1 177 ? -33.896 6.990 36.764 1.00 93.94 177 ILE A CA 1
ATOM 1431 C C . ILE A 1 177 ? -35.363 6.673 36.511 1.00 93.94 177 ILE A C 1
ATOM 1433 O O . ILE A 1 177 ? -36.245 7.072 37.276 1.00 93.94 177 ILE A O 1
ATOM 1437 N N . HIS A 1 178 ? -35.620 5.949 35.432 1.00 92.19 178 HIS A N 1
ATOM 1438 C CA . HIS A 1 178 ? -36.944 5.474 35.076 1.00 92.19 178 HIS A CA 1
ATOM 1439 C C . HIS A 1 178 ? -37.035 3.962 35.229 1.00 92.19 178 HIS A C 1
ATOM 1441 O O . HIS A 1 178 ? -36.037 3.239 35.203 1.00 92.19 178 HIS A O 1
ATOM 1447 N N . ARG A 1 179 ? -38.269 3.484 35.320 1.00 90.50 179 ARG A N 1
ATOM 1448 C CA . ARG A 1 179 ? -38.625 2.077 35.255 1.00 90.50 179 ARG A CA 1
ATOM 1449 C C . ARG A 1 179 ? -39.610 1.881 34.121 1.00 90.50 179 ARG A C 1
ATOM 1451 O O . ARG A 1 179 ? -40.668 2.501 34.107 1.00 90.50 179 ARG A O 1
ATOM 1458 N N . PHE A 1 180 ? -39.279 1.009 33.181 1.00 87.44 180 PHE A N 1
ATOM 1459 C CA . PHE A 1 180 ? -40.224 0.601 32.157 1.00 87.44 180 PHE A CA 1
ATOM 1460 C C . PHE A 1 180 ? -41.021 -0.608 32.643 1.00 87.44 180 PHE A C 1
ATOM 1462 O O . PHE A 1 180 ? -40.467 -1.677 32.921 1.00 87.44 180 PHE A O 1
ATOM 1469 N N . ASN A 1 181 ? -42.336 -0.439 32.749 1.00 81.44 181 ASN A N 1
ATOM 1470 C CA . ASN A 1 181 ? -43.242 -1.503 33.135 1.00 81.44 181 ASN A CA 1
ATOM 1471 C C . ASN A 1 181 ? -43.769 -2.220 31.884 1.00 81.44 181 ASN A C 1
ATOM 1473 O O . ASN A 1 181 ? -44.560 -1.698 31.100 1.00 81.44 181 ASN A O 1
ATOM 1477 N N . ILE A 1 182 ? -43.319 -3.464 31.711 1.00 74.75 182 ILE A N 1
ATOM 1478 C CA . ILE A 1 182 ? -43.630 -4.297 30.541 1.00 74.75 182 ILE A CA 1
ATOM 1479 C C . ILE A 1 182 ? -45.130 -4.643 30.469 1.00 74.75 182 ILE A C 1
ATOM 1481 O O . ILE A 1 182 ? -45.651 -4.884 29.385 1.00 74.75 182 ILE A O 1
ATOM 1485 N N . LYS A 1 183 ? -45.856 -4.677 31.599 1.00 75.38 183 LYS A N 1
ATOM 1486 C CA . LYS A 1 183 ? -47.271 -5.095 31.612 1.00 75.38 183 LYS A CA 1
ATOM 1487 C C . LYS A 1 183 ? -48.208 -4.039 31.028 1.00 75.38 183 LYS A C 1
ATOM 1489 O O . LYS A 1 183 ? -49.194 -4.396 30.393 1.00 75.38 183 LYS A O 1
ATOM 1494 N N . ASN A 1 184 ? -47.933 -2.762 31.277 1.00 78.00 184 ASN A N 1
ATOM 1495 C CA . ASN A 1 184 ? -48.755 -1.637 30.821 1.00 78.00 184 ASN A CA 1
ATOM 1496 C C . ASN A 1 184 ? -48.077 -0.809 29.712 1.00 78.00 184 ASN A C 1
ATOM 1498 O O . ASN A 1 184 ? -48.691 0.142 29.233 1.00 78.00 184 ASN A O 1
ATOM 1502 N N . ASN A 1 185 ? -46.853 -1.168 29.297 1.00 81.50 185 ASN A N 1
ATOM 1503 C CA . ASN A 1 185 ? -46.026 -0.421 28.343 1.00 81.50 185 ASN A CA 1
ATOM 1504 C C . ASN A 1 185 ? -45.893 1.065 28.715 1.00 81.50 185 ASN A C 1
ATOM 1506 O O . ASN A 1 185 ? -46.006 1.943 27.857 1.00 81.50 185 ASN A O 1
ATOM 1510 N N . GLN A 1 186 ? -45.702 1.348 30.006 1.00 83.75 186 GLN A N 1
ATOM 1511 C CA . GLN A 1 186 ? -45.507 2.705 30.509 1.00 83.75 186 GLN A CA 1
ATOM 1512 C C . GLN A 1 186 ? -44.130 2.873 31.146 1.00 83.75 186 GLN A C 1
ATOM 1514 O O . GLN A 1 186 ? -43.632 2.002 31.862 1.00 83.75 186 GLN A O 1
ATOM 1519 N N . LEU A 1 187 ? -43.535 4.033 30.878 1.00 87.56 187 LEU A N 1
ATOM 1520 C CA . LEU A 1 187 ? -42.335 4.516 31.538 1.00 87.56 187 LEU A CA 1
ATOM 1521 C C . LEU A 1 187 ? -42.704 5.321 32.792 1.00 87.56 187 LEU A C 1
ATOM 1523 O O . LEU A 1 187 ? -43.252 6.422 32.686 1.00 87.56 187 LEU A O 1
ATOM 1527 N N . ASP A 1 188 ? -42.336 4.798 33.957 1.00 87.81 188 ASP A N 1
ATOM 1528 C CA . ASP A 1 188 ? -42.500 5.455 35.250 1.00 87.81 188 ASP A CA 1
ATOM 1529 C C . ASP A 1 188 ? -41.196 6.168 35.637 1.00 87.81 188 ASP A C 1
ATOM 1531 O O . ASP A 1 188 ? -40.123 5.563 35.652 1.00 87.81 188 ASP A O 1
ATOM 1535 N N . LEU A 1 189 ? -41.262 7.460 35.966 1.00 89.69 189 LEU A N 1
ATOM 1536 C CA . LEU A 1 189 ? -40.122 8.190 36.531 1.00 89.69 189 LEU A CA 1
ATOM 1537 C C . LEU A 1 189 ? -40.006 7.849 38.022 1.00 89.69 189 LEU A C 1
ATOM 1539 O O . LEU A 1 189 ? -40.902 8.187 38.793 1.00 89.69 189 LEU A O 1
ATOM 1543 N N . LEU A 1 190 ? -38.909 7.199 38.424 1.00 89.88 190 LEU A N 1
ATOM 1544 C CA . LEU A 1 190 ? -38.674 6.828 39.822 1.00 89.88 190 LEU A CA 1
ATOM 1545 C C . LEU A 1 190 ? -38.100 7.998 40.614 1.00 89.88 190 LEU A C 1
ATOM 1547 O O . LEU A 1 190 ? -38.621 8.354 41.669 1.00 89.88 190 LEU A O 1
ATOM 1551 N N . ILE A 1 191 ? -37.013 8.587 40.110 1.00 92.56 191 ILE A N 1
ATOM 1552 C CA . ILE A 1 191 ? -36.326 9.692 40.773 1.00 92.56 191 ILE A CA 1
ATOM 1553 C C . ILE A 1 191 ? -35.513 10.529 39.780 1.00 92.56 191 ILE A C 1
ATOM 1555 O O . ILE A 1 191 ? -35.004 10.022 38.778 1.00 92.56 191 ILE A O 1
ATOM 1559 N N . THR A 1 192 ? -35.375 11.817 40.093 1.00 92.75 192 THR A N 1
ATOM 1560 C CA . THR A 1 192 ? -34.497 12.761 39.397 1.00 92.75 192 THR A CA 1
ATOM 1561 C C . THR A 1 192 ? -33.415 13.233 40.359 1.00 92.75 192 THR A C 1
ATOM 1563 O O . THR A 1 192 ? -33.714 13.907 41.348 1.00 92.75 192 THR A O 1
ATOM 1566 N N . LEU A 1 193 ? -32.162 12.913 40.051 1.00 93.31 193 LEU A N 1
ATOM 1567 C CA . LEU A 1 193 ? -31.002 13.336 40.824 1.00 93.31 193 LEU A CA 1
ATOM 1568 C C . LEU A 1 193 ? -30.536 14.705 40.332 1.00 93.31 193 LEU A C 1
ATOM 1570 O O . LEU A 1 193 ? -30.420 14.944 39.129 1.00 93.31 193 LEU A O 1
ATOM 1574 N N . LYS A 1 194 ? -30.279 15.603 41.283 1.00 90.75 194 LYS A N 1
ATOM 1575 C CA . LYS A 1 194 ? -29.795 16.969 41.049 1.00 90.75 194 LYS A CA 1
ATOM 1576 C C . LYS A 1 194 ? -28.414 17.113 41.666 1.00 90.75 194 LYS A C 1
ATOM 1578 O O . LYS A 1 194 ? -28.184 16.585 42.754 1.00 90.75 194 LYS A O 1
ATOM 1583 N N . GLY A 1 195 ? -27.522 17.848 41.010 1.00 87.88 195 GLY A N 1
ATOM 1584 C CA . GLY A 1 195 ? -26.236 18.191 41.613 1.00 87.88 195 GLY A CA 1
ATOM 1585 C C . GLY A 1 195 ? -25.179 18.713 40.652 1.00 87.88 195 GLY A C 1
ATOM 1586 O O . GLY A 1 195 ? -24.303 19.437 41.115 1.00 87.88 195 GLY A O 1
ATOM 1587 N N . HIS A 1 196 ? -25.233 18.350 39.368 1.00 95.38 196 HIS A N 1
ATOM 1588 C CA . HIS A 1 196 ? -24.359 18.919 38.335 1.00 95.38 196 HIS A CA 1
ATOM 1589 C C . HIS A 1 196 ? -24.725 20.376 38.034 1.00 95.38 196 HIS A C 1
ATOM 1591 O O . HIS A 1 196 ? -25.852 20.780 38.294 1.00 95.38 196 HIS A O 1
ATOM 1597 N N . ASN A 1 197 ? -23.775 21.138 37.490 1.00 94.25 197 ASN A N 1
ATOM 1598 C CA . ASN A 1 197 ? -23.976 22.543 37.096 1.00 94.25 197 ASN A CA 1
ATOM 1599 C C . ASN A 1 197 ? -23.884 22.763 35.575 1.00 94.25 197 ASN A C 1
ATOM 1601 O O . ASN A 1 197 ? -23.884 23.901 35.113 1.00 94.25 197 ASN A O 1
ATOM 1605 N N . ASP A 1 198 ? -23.737 21.685 34.805 1.00 95.88 198 ASP A N 1
ATOM 1606 C CA . ASP A 1 198 ? -23.655 21.713 33.348 1.00 95.88 198 ASP A CA 1
ATOM 1607 C C . ASP A 1 198 ? -24.151 20.374 32.768 1.00 95.88 198 ASP A C 1
ATOM 1609 O O . ASP A 1 198 ? -24.533 19.456 33.505 1.00 95.88 198 ASP A O 1
ATOM 1613 N N . TRP A 1 199 ? -24.148 20.239 31.443 1.00 96.44 199 TRP A N 1
ATOM 1614 C CA . TRP A 1 199 ? -24.611 19.052 30.733 1.00 96.44 199 TRP A CA 1
ATOM 1615 C C . TRP A 1 199 ? -23.873 17.786 31.163 1.00 96.44 199 TRP A C 1
ATOM 1617 O O . TRP A 1 199 ? -22.652 17.767 31.335 1.00 96.44 199 TRP A O 1
ATOM 1627 N N . ILE A 1 200 ? -24.625 16.698 31.274 1.00 96.62 200 ILE A N 1
ATOM 1628 C CA . ILE A 1 200 ? -24.124 15.380 31.651 1.00 96.62 200 ILE A CA 1
ATOM 1629 C C . ILE A 1 200 ? -23.864 14.590 30.367 1.00 96.62 200 ILE A C 1
ATOM 1631 O O . ILE A 1 200 ? -24.748 14.455 29.520 1.00 96.62 200 ILE A O 1
ATOM 1635 N N . LYS A 1 201 ? -22.633 14.107 30.197 1.00 95.00 201 LYS A N 1
ATOM 1636 C CA . LYS A 1 201 ? -22.165 13.466 28.959 1.00 95.00 201 LYS A CA 1
ATOM 1637 C C . LYS A 1 201 ? -22.252 11.952 28.986 1.00 95.00 201 LYS A C 1
ATOM 1639 O O . LYS A 1 201 ? -22.495 11.368 27.941 1.00 95.00 201 LYS A O 1
ATOM 1644 N N . SER A 1 202 ? -22.084 11.343 30.155 1.00 96.19 202 SER A N 1
ATOM 1645 C CA . SER A 1 202 ? -22.084 9.891 30.297 1.00 96.19 202 SER A CA 1
ATOM 1646 C C . SER A 1 202 ? -22.583 9.486 31.671 1.00 96.19 202 SER A C 1
ATOM 1648 O O . SER A 1 202 ? -22.339 10.177 32.666 1.00 96.19 202 SER A O 1
ATOM 1650 N N . ILE A 1 203 ? -23.255 8.343 31.716 1.00 96.75 203 ILE A N 1
ATOM 1651 C CA . ILE A 1 203 ? -23.741 7.712 32.939 1.00 96.75 203 ILE A CA 1
ATOM 1652 C C . ILE A 1 203 ? -23.462 6.214 32.894 1.00 96.75 203 ILE A C 1
ATOM 1654 O O . ILE A 1 203 ? -23.549 5.585 31.841 1.00 96.75 203 ILE A O 1
ATOM 1658 N N . ASP A 1 204 ? -23.156 5.629 34.046 1.00 95.56 204 ASP A N 1
ATOM 1659 C CA . ASP A 1 204 ? -22.996 4.182 34.149 1.00 95.56 204 ASP A CA 1
ATOM 1660 C C . ASP A 1 204 ? -23.415 3.667 35.523 1.00 95.56 204 ASP A C 1
ATOM 1662 O O . ASP A 1 204 ? -23.278 4.360 36.536 1.00 95.56 204 ASP A O 1
ATOM 1666 N N . LEU A 1 205 ? -23.943 2.446 35.560 1.00 93.94 205 LEU A N 1
ATOM 1667 C CA . LEU A 1 205 ? -24.509 1.848 36.765 1.00 93.94 205 LEU A CA 1
ATOM 1668 C C . LEU A 1 205 ? -23.994 0.427 36.951 1.00 93.94 205 LEU A C 1
ATOM 1670 O O . LEU A 1 205 ? -23.962 -0.367 36.014 1.00 93.94 205 LEU A O 1
ATOM 1674 N N . TYR A 1 206 ? -23.623 0.107 38.186 1.00 91.31 206 TYR A N 1
ATOM 1675 C CA . TYR A 1 206 ? -23.120 -1.203 38.566 1.00 91.31 206 TYR A CA 1
ATOM 1676 C C . TYR A 1 206 ? -23.769 -1.681 39.865 1.00 91.31 206 TYR A C 1
ATOM 1678 O O . TYR A 1 206 ? -23.855 -0.930 40.835 1.00 91.31 206 TYR A O 1
ATOM 1686 N N . GLN A 1 207 ? -24.219 -2.937 39.903 1.00 89.12 207 GLN A N 1
ATOM 1687 C CA . GLN A 1 207 ? -24.741 -3.554 41.123 1.00 89.12 207 GLN A CA 1
ATOM 1688 C C . GLN A 1 207 ? -23.663 -4.395 41.807 1.00 89.12 207 GLN A C 1
ATOM 1690 O O . GLN A 1 207 ? -23.107 -5.325 41.222 1.00 89.12 207 GLN A O 1
ATOM 1695 N N . LEU A 1 208 ? -23.398 -4.077 43.071 1.00 84.75 208 LEU A N 1
ATOM 1696 C CA . LEU A 1 208 ? -22.509 -4.827 43.948 1.00 84.75 208 LEU A CA 1
ATOM 1697 C C . LEU A 1 208 ? -23.221 -6.058 44.530 1.00 84.75 208 LEU A C 1
ATOM 1699 O O . LEU A 1 208 ? -24.447 -6.124 44.606 1.00 84.75 208 LEU A O 1
ATOM 1703 N N . LYS A 1 209 ? -22.436 -7.042 44.989 1.00 78.81 209 LYS A N 1
ATOM 1704 C CA . LYS A 1 209 ? -22.959 -8.285 45.590 1.00 78.81 209 LYS A CA 1
ATOM 1705 C C . LYS A 1 209 ? -23.709 -8.066 46.913 1.00 78.81 209 LYS A C 1
ATOM 1707 O O . LYS A 1 209 ? -24.454 -8.945 47.322 1.00 78.81 209 LYS A O 1
ATOM 1712 N N . ASN A 1 210 ? -23.493 -6.938 47.587 1.00 74.62 210 ASN A N 1
ATOM 1713 C CA . ASN A 1 210 ? -24.098 -6.579 48.875 1.00 74.62 210 ASN A CA 1
ATOM 1714 C C . ASN A 1 210 ? -25.408 -5.779 48.723 1.00 74.62 210 ASN A C 1
ATOM 1716 O O . ASN A 1 210 ? -25.730 -4.973 49.591 1.00 74.62 210 ASN A O 1
ATOM 1720 N N . ASP A 1 211 ? -26.129 -5.956 47.610 1.00 78.31 211 ASP A N 1
ATOM 1721 C CA . ASP A 1 211 ? -27.382 -5.249 47.301 1.00 78.31 211 ASP A CA 1
ATOM 1722 C C . ASP A 1 211 ? -27.263 -3.709 47.294 1.00 78.31 211 ASP A C 1
ATOM 1724 O O . ASP A 1 211 ? -28.242 -2.983 47.477 1.00 78.31 211 ASP A O 1
ATOM 1728 N N . ARG A 1 212 ? -26.060 -3.185 47.030 1.00 85.12 212 ARG A N 1
ATOM 1729 C CA . ARG A 1 212 ? -25.834 -1.767 46.723 1.00 85.12 212 ARG A CA 1
ATOM 1730 C C . ARG A 1 212 ? -25.754 -1.556 45.218 1.00 85.12 212 ARG A C 1
ATOM 1732 O O . ARG A 1 212 ? -25.142 -2.348 44.500 1.00 85.12 212 ARG A O 1
ATOM 1739 N N . ILE A 1 213 ? -26.337 -0.467 44.735 1.00 90.88 213 ILE A N 1
ATOM 1740 C CA . ILE A 1 213 ? -26.212 -0.036 43.342 1.00 90.88 213 ILE A CA 1
ATOM 1741 C C . ILE A 1 213 ? -25.408 1.263 43.303 1.00 90.88 213 ILE A C 1
ATOM 1743 O O . ILE A 1 213 ? -25.801 2.260 43.904 1.00 90.88 213 ILE A O 1
ATOM 1747 N N . MET A 1 214 ? -24.311 1.249 42.553 1.00 92.38 214 MET A N 1
ATOM 1748 C CA . MET A 1 214 ? -23.438 2.396 42.329 1.00 92.38 214 MET A CA 1
ATOM 1749 C C . MET A 1 214 ? -23.768 3.033 40.982 1.00 92.38 214 MET A C 1
ATOM 1751 O O . MET A 1 214 ? -23.781 2.354 39.956 1.00 92.38 214 MET A O 1
ATOM 1755 N N . LEU A 1 215 ? -24.028 4.336 40.975 1.00 95.25 215 LEU A N 1
ATOM 1756 C CA . LEU A 1 215 ? -24.308 5.127 39.778 1.00 95.25 215 LEU A CA 1
ATOM 1757 C C . LEU A 1 215 ? -23.266 6.236 39.660 1.00 95.25 215 LEU A C 1
ATOM 1759 O O . LEU A 1 215 ? -23.129 7.043 40.572 1.00 95.25 215 LEU A O 1
ATOM 1763 N N . ALA A 1 216 ? -22.566 6.301 38.532 1.00 96.81 216 ALA A N 1
ATOM 1764 C CA . ALA A 1 216 ? -21.643 7.383 38.214 1.00 96.81 216 ALA A CA 1
ATOM 1765 C C . ALA A 1 216 ? -22.233 8.280 37.123 1.00 96.81 216 ALA A C 1
ATOM 1767 O O . ALA A 1 216 ? -22.830 7.787 36.163 1.00 96.81 216 ALA A O 1
ATOM 1768 N N . SER A 1 217 ? -22.029 9.591 37.247 1.00 97.38 217 SER A N 1
ATOM 1769 C CA . SER A 1 217 ? -22.370 10.575 36.217 1.00 97.38 217 SER A CA 1
ATOM 1770 C C . SER A 1 217 ? -21.210 11.533 35.952 1.00 97.38 217 SER A C 1
ATOM 1772 O O . SER A 1 217 ? -20.646 12.106 36.884 1.00 97.38 217 SER A O 1
ATOM 1774 N N . ALA A 1 218 ? -20.876 11.715 34.673 1.00 96.62 218 ALA A N 1
ATOM 1775 C CA . ALA A 1 218 ? -19.828 12.612 34.183 1.00 96.62 218 ALA A CA 1
ATOM 1776 C C . ALA A 1 218 ? -20.414 13.821 33.458 1.00 96.62 218 ALA A C 1
ATOM 1778 O O . ALA A 1 218 ? -21.347 13.680 32.663 1.00 96.62 218 ALA A O 1
ATOM 1779 N N . SER A 1 219 ? -19.850 15.005 33.690 1.00 96.94 219 SER A N 1
ATOM 1780 C CA . SER A 1 219 ? -20.398 16.261 33.178 1.00 96.94 219 SER A CA 1
ATOM 1781 C C . SER A 1 219 ? -19.335 17.228 32.667 1.00 96.94 219 SER A C 1
ATOM 1783 O O . SER A 1 219 ? -18.138 17.122 32.946 1.00 96.94 219 SER A O 1
ATOM 1785 N N . GLN A 1 220 ? -19.811 18.207 31.898 1.00 96.44 220 GLN A N 1
ATOM 1786 C CA . GLN A 1 220 ? -19.042 19.368 31.467 1.00 96.44 220 GLN A CA 1
ATOM 1787 C C . GLN A 1 220 ? -18.658 20.303 32.620 1.00 96.44 220 GLN A C 1
ATOM 1789 O O . GLN A 1 220 ? -17.776 21.132 32.430 1.00 96.44 220 GLN A O 1
ATOM 1794 N N . ASP A 1 221 ? -19.209 20.113 33.824 1.00 95.94 221 ASP A N 1
ATOM 1795 C CA . ASP A 1 221 ? -18.768 20.816 35.036 1.00 95.94 221 ASP A CA 1
ATOM 1796 C C . ASP A 1 221 ? -17.421 20.312 35.599 1.00 95.94 221 ASP A C 1
ATOM 1798 O O . ASP A 1 221 ? -17.029 20.714 36.691 1.00 95.94 221 ASP A O 1
ATOM 1802 N N . PHE A 1 222 ? -16.720 19.451 34.847 1.00 96.06 222 PHE A N 1
ATOM 1803 C CA . PHE A 1 222 ? -15.423 18.827 35.158 1.00 96.06 222 PHE A CA 1
ATOM 1804 C C . PHE A 1 222 ? -15.462 17.798 36.298 1.00 96.06 222 PHE A C 1
ATOM 1806 O O . PHE A 1 222 ? -14.430 17.234 36.667 1.00 96.06 222 PHE A O 1
ATOM 1813 N N . LEU A 1 223 ? -16.644 17.525 36.855 1.00 96.62 223 LEU A N 1
ATOM 1814 C CA . LEU A 1 223 ? -16.809 16.667 38.020 1.00 96.62 223 LEU A CA 1
ATOM 1815 C C . LEU A 1 223 ? -17.493 15.351 37.659 1.00 96.62 223 LEU A C 1
ATOM 1817 O O . LEU A 1 223 ? -18.341 15.266 36.763 1.00 96.62 223 LEU A O 1
ATOM 1821 N N . ILE A 1 224 ? -17.166 14.323 38.440 1.00 97.19 224 ILE A N 1
ATOM 1822 C CA . ILE A 1 224 ? -17.874 13.044 38.433 1.00 97.19 224 ILE A CA 1
ATOM 1823 C C . ILE A 1 224 ? -18.593 12.905 39.766 1.00 97.19 224 ILE A C 1
ATOM 1825 O O . ILE A 1 224 ? -18.001 13.118 40.824 1.00 97.19 224 ILE A O 1
ATOM 1829 N N . ARG A 1 225 ? -19.873 12.544 39.734 1.00 96.12 225 ARG A N 1
ATOM 1830 C CA . ARG A 1 225 ? -20.654 12.280 40.948 1.00 96.12 225 ARG A CA 1
ATOM 1831 C C . ARG A 1 225 ? -20.963 10.798 41.030 1.00 96.12 225 ARG A C 1
ATOM 1833 O O . ARG A 1 225 ? -21.412 10.207 40.051 1.00 96.12 225 ARG A O 1
ATOM 1840 N N . VAL A 1 226 ? -20.705 10.215 42.196 1.00 94.81 226 VAL A N 1
ATOM 1841 C CA . VAL A 1 226 ? -20.986 8.809 42.485 1.00 94.81 226 VAL A CA 1
ATOM 1842 C C . VAL A 1 226 ? -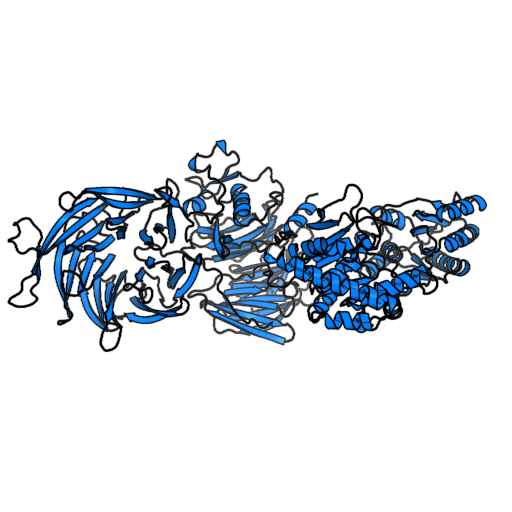22.102 8.748 43.514 1.00 94.81 226 VAL A C 1
ATOM 1844 O O . VAL A 1 226 ? -21.981 9.282 44.616 1.00 94.81 226 VAL A O 1
ATOM 1847 N N . TYR A 1 227 ? -23.195 8.100 43.140 1.00 93.69 227 TYR A N 1
ATOM 1848 C CA . TYR A 1 227 ? -24.370 7.888 43.967 1.00 93.69 227 TYR A CA 1
ATOM 1849 C C . TYR A 1 227 ? -24.461 6.423 44.376 1.00 93.69 227 TYR A C 1
ATOM 1851 O O . TYR A 1 227 ? -24.178 5.527 43.581 1.00 93.69 227 TYR A O 1
ATOM 1859 N N . ASN A 1 228 ? -24.923 6.198 45.596 1.00 90.38 228 ASN A N 1
ATOM 1860 C CA . ASN A 1 228 ? -25.174 4.885 46.159 1.00 90.38 228 ASN A CA 1
ATOM 1861 C C . ASN A 1 228 ? -26.670 4.732 46.429 1.00 90.38 228 ASN A C 1
ATOM 1863 O O . ASN A 1 228 ? -27.282 5.559 47.114 1.00 90.38 228 ASN A O 1
ATOM 1867 N N . ILE A 1 229 ? -27.258 3.692 45.846 1.00 90.75 229 ILE A N 1
ATOM 1868 C CA . ILE A 1 229 ? -28.676 3.372 45.935 1.00 90.75 229 ILE A CA 1
ATOM 1869 C C . ILE A 1 229 ? -28.818 2.061 46.703 1.00 90.75 229 ILE A C 1
ATOM 1871 O O . ILE A 1 229 ? -28.300 1.024 46.286 1.00 90.75 229 ILE A O 1
ATOM 1875 N N . MET A 1 230 ? -29.556 2.108 47.810 1.00 87.94 230 MET A N 1
ATOM 1876 C CA . MET A 1 230 ? -29.757 0.968 48.705 1.00 87.94 230 MET A CA 1
ATOM 1877 C C . MET A 1 230 ? -31.237 0.789 49.022 1.00 87.94 230 MET A C 1
ATOM 1879 O O . MET A 1 230 ? -31.976 1.770 49.155 1.00 87.94 230 MET A O 1
ATOM 1883 N N . GLN A 1 231 ? -31.673 -0.461 49.168 1.00 85.62 231 GLN A N 1
ATOM 1884 C CA . GLN A 1 231 ? -32.987 -0.749 49.736 1.00 85.62 231 GLN A CA 1
ATOM 1885 C C . GLN A 1 231 ? -32.951 -0.467 51.247 1.00 85.62 231 GLN A C 1
ATOM 1887 O O . GLN A 1 231 ? -31.999 -0.844 51.926 1.00 85.62 231 GLN A O 1
ATOM 1892 N N . SER A 1 232 ? -33.971 0.211 51.771 1.00 80.56 232 SER A N 1
ATOM 1893 C CA . SER A 1 232 ? -34.090 0.525 53.198 1.00 80.56 232 SER A CA 1
ATOM 1894 C C . SER A 1 232 ? -35.479 0.162 53.710 1.00 80.56 232 SER A C 1
ATOM 1896 O O . SER A 1 232 ? -36.480 0.494 53.073 1.00 80.56 232 SER A O 1
ATOM 1898 N N . ASP A 1 233 ? -35.521 -0.477 54.879 1.00 68.94 233 ASP A N 1
ATOM 1899 C CA . ASP A 1 233 ? -36.755 -0.831 55.590 1.00 68.94 233 ASP A CA 1
ATOM 1900 C C . ASP A 1 233 ? -37.131 0.216 56.669 1.00 68.94 233 ASP A C 1
ATOM 1902 O O . ASP A 1 233 ? -38.182 0.112 57.301 1.00 68.94 233 ASP A O 1
ATOM 1906 N N . GLU A 1 234 ? -36.300 1.250 56.877 1.00 65.12 234 GLU A N 1
ATOM 1907 C CA . GLU A 1 234 ? -36.468 2.266 57.927 1.00 65.12 234 GLU A CA 1
ATOM 1908 C C . GLU A 1 234 ? -37.089 3.590 57.421 1.00 65.12 234 GLU A C 1
ATOM 1910 O O . GLU A 1 234 ? -37.104 3.923 56.227 1.00 65.12 234 GLU A O 1
ATOM 1915 N N . ASN A 1 235 ? -37.618 4.395 58.353 1.00 58.34 235 ASN A N 1
ATOM 1916 C CA . ASN A 1 235 ? -38.116 5.742 58.066 1.00 58.34 235 ASN A CA 1
ATOM 1917 C C . ASN A 1 235 ? -36.950 6.687 57.735 1.00 58.34 235 ASN A C 1
ATOM 1919 O O . ASN A 1 235 ? -36.332 7.262 58.619 1.00 58.34 235 ASN A O 1
ATOM 1923 N N . VAL A 1 236 ? -36.682 6.827 56.438 1.00 60.03 236 VAL A N 1
ATOM 1924 C CA . VAL A 1 236 ? -35.707 7.753 55.835 1.00 60.03 236 VAL A CA 1
ATOM 1925 C C . VAL A 1 236 ? -35.807 9.176 56.402 1.00 60.03 236 VAL A C 1
ATOM 1927 O O . VAL A 1 236 ? -36.904 9.737 56.474 1.00 60.03 236 VAL A O 1
ATOM 1930 N N . ASP A 1 237 ? -34.656 9.767 56.733 1.00 60.31 237 ASP A N 1
ATOM 1931 C CA . ASP A 1 237 ? -34.525 11.166 57.152 1.00 60.31 237 ASP A CA 1
ATOM 1932 C C . ASP A 1 237 ? -35.079 12.142 56.098 1.00 60.31 237 ASP A C 1
ATOM 1934 O O . ASP A 1 237 ? -34.883 11.966 54.895 1.00 60.31 237 ASP A O 1
ATOM 1938 N N . LEU A 1 238 ? -35.705 13.239 56.546 1.00 58.00 238 LEU A N 1
ATOM 1939 C CA . LEU A 1 238 ? -36.345 14.263 55.693 1.00 58.00 238 LEU A CA 1
ATOM 1940 C C . LEU A 1 238 ? -35.416 14.907 54.639 1.00 58.00 238 LEU A C 1
ATOM 1942 O O . LEU A 1 238 ? -35.904 15.557 53.716 1.00 58.00 238 LEU A O 1
ATOM 1946 N N . HIS A 1 239 ? -34.097 14.754 54.774 1.00 62.44 239 HIS A N 1
ATOM 1947 C CA . HIS A 1 239 ? -33.094 15.357 53.892 1.00 62.44 239 HIS A CA 1
ATOM 1948 C C . HIS A 1 239 ? -32.519 14.407 52.827 1.00 62.44 239 HIS A C 1
ATOM 1950 O O . HIS A 1 239 ? -31.801 14.876 51.944 1.00 62.44 239 HIS A O 1
ATOM 1956 N N . GLN A 1 240 ? -32.828 13.106 52.865 1.00 70.50 240 GLN A N 1
ATOM 1957 C CA . GLN A 1 240 ? -32.319 12.133 51.890 1.00 70.50 240 GLN A CA 1
ATOM 1958 C C . GLN A 1 240 ? -33.283 11.942 50.710 1.00 70.50 240 GLN A C 1
ATOM 1960 O O . GLN A 1 240 ? -34.505 11.880 50.868 1.00 70.50 240 GLN A O 1
ATOM 1965 N N . GLN A 1 241 ? -32.730 11.821 49.501 1.00 80.38 241 GLN A N 1
ATOM 1966 C CA . GLN A 1 241 ? -33.506 11.510 48.301 1.00 80.38 241 GLN A CA 1
ATOM 1967 C C . GLN A 1 241 ? -33.930 10.031 48.331 1.00 80.38 241 GLN A C 1
ATOM 1969 O O . GLN A 1 241 ? -33.109 9.150 48.562 1.00 80.38 241 GLN A O 1
ATOM 1974 N N . SER A 1 242 ? -35.216 9.733 48.122 1.00 83.44 242 SER A N 1
ATOM 1975 C CA . SER A 1 242 ? -35.730 8.354 48.125 1.00 83.44 242 SER A CA 1
ATOM 1976 C C . SER A 1 242 ? -36.912 8.173 47.174 1.00 83.44 242 SER A C 1
ATOM 1978 O O . SER A 1 242 ? -37.595 9.138 46.830 1.00 83.44 242 SER A O 1
ATOM 1980 N N . PHE A 1 243 ? -37.155 6.932 46.752 1.00 83.56 243 PHE A N 1
ATOM 1981 C CA . PHE A 1 243 ? -38.323 6.545 45.957 1.00 83.56 243 PHE A CA 1
ATOM 1982 C C . PHE A 1 243 ? -38.902 5.210 46.447 1.00 83.56 243 PHE A C 1
ATOM 1984 O O . PHE A 1 243 ? -38.215 4.407 47.080 1.00 83.56 243 PHE A O 1
ATOM 1991 N N . VAL A 1 244 ? -40.188 4.976 46.177 1.00 81.38 244 VAL A N 1
ATOM 1992 C CA . VAL A 1 244 ? -40.919 3.771 46.604 1.00 81.38 244 VAL A CA 1
ATOM 1993 C C . VAL A 1 244 ? -41.454 3.043 45.377 1.00 81.38 244 VAL A C 1
ATOM 1995 O O . VAL A 1 244 ? -42.054 3.664 44.501 1.00 81.38 244 VAL A O 1
ATOM 1998 N N . LEU A 1 245 ? -41.257 1.726 45.328 1.00 77.19 245 LEU A N 1
ATOM 1999 C CA . LEU A 1 245 ? -41.815 0.856 44.296 1.00 77.19 245 LEU A CA 1
ATOM 2000 C C . LEU A 1 245 ? -43.072 0.154 44.813 1.00 77.19 245 LEU A C 1
ATOM 2002 O O . LEU A 1 245 ? -43.039 -0.524 45.841 1.00 77.19 245 LEU A O 1
ATOM 2006 N N . ASN A 1 246 ? -44.163 0.286 44.058 1.00 70.38 246 ASN A N 1
ATOM 2007 C CA . ASN A 1 246 ? -45.454 -0.331 44.352 1.00 70.38 246 ASN A CA 1
ATOM 2008 C C . ASN A 1 246 ? -45.724 -1.459 43.350 1.00 70.38 246 ASN A C 1
ATOM 2010 O O . ASN A 1 246 ? -46.337 -1.224 42.312 1.00 70.38 246 ASN A O 1
ATOM 2014 N N . ASP A 1 247 ? -45.256 -2.673 43.649 1.00 61.31 247 ASP A N 1
ATOM 2015 C CA . ASP A 1 247 ? -45.450 -3.830 42.760 1.00 61.31 247 ASP A CA 1
ATOM 2016 C C . ASP A 1 247 ? -46.720 -4.638 43.064 1.00 61.31 247 ASP A C 1
ATOM 2018 O O . ASP A 1 247 ? -47.216 -5.301 42.159 1.00 61.31 247 ASP A O 1
ATOM 2022 N N . ASN A 1 248 ? -47.260 -4.559 44.292 1.00 56.09 248 ASN A N 1
ATOM 2023 C CA . ASN A 1 248 ? -48.568 -5.077 44.735 1.00 56.09 248 ASN A CA 1
ATOM 2024 C C . ASN A 1 248 ? -48.967 -4.426 46.083 1.00 56.09 248 ASN A C 1
ATOM 2026 O O . ASN A 1 248 ? -48.101 -3.922 46.794 1.00 56.09 248 ASN A O 1
ATOM 2030 N N . ALA A 1 249 ? -50.253 -4.476 46.461 1.00 48.25 249 ALA A N 1
ATOM 2031 C CA . ALA A 1 249 ? -50.840 -3.776 47.622 1.00 48.25 249 ALA A CA 1
ATOM 2032 C C . ALA A 1 249 ? -50.257 -4.117 49.020 1.00 48.25 249 ALA A C 1
ATOM 2034 O O . ALA A 1 249 ? -50.634 -3.469 49.990 1.00 48.25 249 ALA A O 1
ATOM 2035 N N . GLU A 1 250 ? -49.350 -5.095 49.132 1.00 44.88 250 GLU A N 1
ATOM 2036 C CA . GLU A 1 250 ? -48.768 -5.551 50.409 1.00 44.88 250 GLU A CA 1
ATOM 2037 C C . GLU A 1 250 ? -47.223 -5.553 50.447 1.00 44.88 250 GLU A C 1
ATOM 2039 O O . GLU A 1 250 ? -46.651 -5.912 51.470 1.00 44.88 250 GLU A O 1
ATOM 2044 N N . ASN A 1 251 ? -46.520 -5.146 49.378 1.00 56.16 251 ASN A N 1
ATOM 2045 C CA . ASN A 1 251 ? -45.048 -5.196 49.327 1.00 56.16 251 ASN A CA 1
ATOM 2046 C C . ASN A 1 251 ? -44.458 -3.886 48.770 1.00 56.16 251 ASN A C 1
ATOM 2048 O O . ASN A 1 251 ? -44.234 -3.747 47.565 1.00 56.16 251 ASN A O 1
ATOM 2052 N N . HIS A 1 252 ? -44.220 -2.916 49.657 1.00 68.50 252 HIS A N 1
ATOM 2053 C CA . HIS A 1 252 ? -43.563 -1.648 49.331 1.00 68.50 252 HIS A CA 1
ATOM 2054 C C . HIS A 1 252 ? -42.052 -1.782 49.527 1.00 68.50 252 HIS A C 1
ATOM 2056 O O . HIS A 1 252 ? -41.587 -1.915 50.656 1.00 68.50 252 HIS A O 1
ATOM 2062 N N . LYS A 1 253 ? -41.274 -1.716 48.441 1.00 77.75 253 LYS A N 1
ATOM 2063 C CA . LYS A 1 253 ? -39.810 -1.615 48.535 1.00 77.75 253 LYS A CA 1
ATOM 2064 C C . LYS A 1 253 ? -39.399 -0.152 48.436 1.00 77.75 253 LYS A C 1
ATOM 2066 O O . LYS A 1 253 ? -39.689 0.498 47.429 1.00 77.75 253 LYS A O 1
ATOM 2071 N N . LYS A 1 254 ? -38.734 0.367 49.468 1.00 83.88 254 LYS A N 1
ATOM 2072 C CA . LYS A 1 254 ? -38.225 1.742 49.508 1.00 83.88 254 LYS A CA 1
ATOM 2073 C C . LYS A 1 254 ? -36.727 1.754 49.222 1.00 83.88 254 LYS A C 1
ATOM 2075 O O . LYS A 1 254 ? -35.981 0.941 49.760 1.00 83.88 254 LYS A O 1
ATOM 2080 N N . PHE A 1 255 ? -36.303 2.682 48.375 1.00 87.38 255 PHE A N 1
ATOM 2081 C CA . PHE A 1 255 ? -34.909 2.872 47.992 1.00 87.38 255 PHE A CA 1
ATOM 2082 C C . PHE A 1 255 ? -34.453 4.267 48.396 1.00 87.38 255 PHE A C 1
ATOM 2084 O O . PHE A 1 255 ? -35.161 5.249 48.159 1.00 87.38 255 PHE A O 1
ATOM 2091 N N . VAL A 1 256 ? -33.270 4.350 48.993 1.00 88.31 256 VAL A N 1
ATOM 2092 C CA . VAL A 1 256 ? -32.606 5.601 49.372 1.00 88.31 256 VAL A CA 1
ATOM 2093 C C . VAL A 1 256 ? -31.443 5.833 48.428 1.00 88.31 256 VAL A C 1
ATOM 2095 O O . VAL A 1 256 ? -30.700 4.899 48.130 1.00 88.31 256 VAL A O 1
ATOM 2098 N N . VAL A 1 257 ? -31.296 7.070 47.961 1.00 90.25 257 VAL A N 1
ATOM 2099 C CA . VAL A 1 257 ? -30.194 7.510 47.111 1.00 90.25 257 VAL A CA 1
ATOM 2100 C C . VAL A 1 257 ? -29.347 8.512 47.881 1.00 90.25 257 VAL A C 1
ATOM 2102 O O . VAL A 1 257 ? -29.818 9.594 48.233 1.00 90.25 257 VAL A O 1
ATOM 2105 N N . ASN A 1 258 ? -28.084 8.161 48.100 1.00 89.38 258 ASN A N 1
ATOM 2106 C CA . ASN A 1 258 ? -27.099 9.013 48.753 1.00 89.38 258 ASN A CA 1
ATOM 2107 C C . ASN A 1 258 ? -26.009 9.408 47.754 1.00 89.38 258 ASN A C 1
ATOM 2109 O O . ASN A 1 258 ? -25.573 8.588 46.949 1.00 89.38 258 ASN A O 1
ATOM 2113 N N . LEU A 1 259 ? -25.557 10.661 47.807 1.00 89.88 259 LEU A N 1
ATOM 2114 C CA . LEU A 1 259 ? -24.329 11.068 47.125 1.00 89.88 259 LEU A CA 1
ATOM 2115 C C . LEU A 1 259 ? -23.150 10.531 47.942 1.00 89.88 259 LEU A C 1
ATOM 2117 O O . LEU A 1 259 ? -22.945 10.972 49.069 1.00 89.88 259 LEU A O 1
ATOM 2121 N N . GLU A 1 260 ? -22.417 9.567 47.393 1.00 88.94 260 GLU A N 1
ATOM 2122 C CA . GLU A 1 260 ? -21.302 8.918 48.087 1.00 88.94 260 GLU A CA 1
ATOM 2123 C C . GLU A 1 260 ? -20.019 9.739 47.968 1.00 88.94 260 GLU A C 1
ATOM 2125 O O . GLU A 1 260 ? -19.336 9.969 48.962 1.00 88.94 260 GLU A O 1
ATOM 2130 N N . THR A 1 261 ? -19.701 10.227 46.767 1.00 92.50 261 THR A N 1
ATOM 2131 C CA . THR A 1 261 ? -18.531 11.086 46.560 1.00 92.50 261 THR A CA 1
ATOM 2132 C C . THR A 1 261 ? -18.673 11.989 45.334 1.00 92.50 261 THR A C 1
ATOM 2134 O O . THR A 1 261 ? -19.475 11.735 44.428 1.00 92.50 261 THR A O 1
ATOM 2137 N N . VAL A 1 262 ? -17.862 13.046 45.306 1.00 94.44 262 VAL A N 1
ATOM 2138 C CA . VAL A 1 262 ? -17.641 13.915 44.149 1.00 94.44 262 VAL A CA 1
ATOM 2139 C C . VAL A 1 262 ? -16.160 13.837 43.798 1.00 94.44 262 VAL A C 1
ATOM 2141 O O . VAL A 1 262 ? -15.315 14.262 44.583 1.00 94.44 262 VAL A O 1
ATOM 2144 N N . LEU A 1 263 ? -15.843 13.286 42.630 1.00 94.81 263 LEU A N 1
ATOM 2145 C CA . LEU A 1 263 ? -14.468 13.156 42.162 1.00 94.81 263 LEU A CA 1
ATOM 2146 C C . LEU A 1 263 ? -14.087 14.406 41.371 1.00 94.81 263 LEU A C 1
ATOM 2148 O O . LEU A 1 263 ? -14.719 14.739 40.364 1.00 94.81 263 LEU A O 1
ATOM 2152 N N . SER A 1 264 ? -13.038 15.079 41.836 1.00 91.50 264 SER A N 1
ATOM 2153 C CA . SER A 1 264 ? -12.441 16.252 41.204 1.00 91.50 264 SER A CA 1
ATOM 2154 C C . SER A 1 264 ? -10.975 15.963 40.887 1.00 91.50 264 SER A C 1
ATOM 2156 O O . SER A 1 264 ? -10.128 15.990 41.778 1.00 91.50 264 SER A O 1
ATOM 2158 N N . GLY A 1 265 ? -10.676 15.669 39.625 1.00 87.38 265 GLY A N 1
ATOM 2159 C CA . GLY A 1 265 ? -9.296 15.465 39.160 1.00 87.38 265 GLY A CA 1
ATOM 2160 C C . GLY A 1 265 ? -9.067 15.781 37.684 1.00 87.38 265 GLY A C 1
ATOM 2161 O O . GLY A 1 265 ? -7.925 15.740 37.230 1.00 87.38 265 GLY A O 1
ATOM 2162 N N . HIS A 1 266 ? -10.128 16.095 36.942 1.00 94.38 266 HIS A N 1
ATOM 2163 C CA . HIS A 1 266 ? -10.049 16.550 35.561 1.00 94.38 266 HIS A CA 1
ATOM 2164 C C . HIS A 1 266 ? -10.052 18.080 35.501 1.00 94.38 266 HIS A C 1
ATOM 2166 O O . HIS A 1 266 ? -10.693 18.740 36.317 1.00 94.38 266 HIS A O 1
ATOM 2172 N N . GLU A 1 267 ? -9.346 18.631 34.517 1.00 92.50 267 GLU A N 1
ATOM 2173 C CA . GLU A 1 267 ? -9.257 20.079 34.259 1.00 92.50 267 GLU A CA 1
ATOM 2174 C C . GLU A 1 267 ? -10.108 20.509 33.050 1.00 92.50 267 GLU A C 1
ATOM 2176 O O . GLU A 1 267 ? -10.100 21.669 32.638 1.00 92.50 267 GLU A O 1
ATOM 2181 N N . GLY A 1 268 ? -10.847 19.563 32.468 1.00 93.12 268 GLY A N 1
ATOM 2182 C CA . GLY A 1 268 ? -11.694 19.752 31.299 1.00 93.12 268 GLY A CA 1
ATOM 2183 C C . GLY A 1 268 ? -12.970 18.920 31.377 1.00 93.12 268 GLY A C 1
ATOM 2184 O O . GLY A 1 268 ? -13.247 18.251 32.374 1.00 93.12 268 GLY A O 1
ATOM 2185 N N . TRP A 1 269 ? -13.784 18.985 30.319 1.00 94.94 269 TRP A N 1
ATOM 2186 C CA . TRP A 1 269 ? -15.050 18.250 30.257 1.00 94.94 269 TRP A CA 1
ATOM 2187 C C . TRP A 1 269 ? -14.823 16.754 30.423 1.00 94.94 269 TRP A C 1
ATOM 2189 O O . TRP A 1 269 ? -14.103 16.158 29.620 1.00 94.94 269 TRP A O 1
ATOM 2199 N N . VAL A 1 270 ? -15.508 16.146 31.392 1.00 96.44 270 VAL A N 1
ATOM 2200 C CA . VAL A 1 270 ? -15.509 14.692 31.543 1.00 96.44 270 VAL A CA 1
ATOM 2201 C C . VAL A 1 270 ? -16.488 14.118 30.528 1.00 96.44 270 VAL A C 1
ATOM 2203 O O . VAL A 1 270 ? -17.689 14.398 30.560 1.00 96.44 270 VAL A O 1
ATOM 2206 N N . THR A 1 271 ? -15.958 13.362 29.575 1.00 95.00 271 THR A N 1
ATOM 2207 C CA . THR A 1 271 ? -16.686 12.886 28.394 1.00 95.00 271 THR A CA 1
ATOM 2208 C C . THR A 1 271 ? -17.331 11.530 28.620 1.00 95.00 271 THR A C 1
ATOM 2210 O O . THR A 1 271 ? -18.427 11.299 28.112 1.00 95.00 271 THR A O 1
ATOM 2213 N N . ASN A 1 272 ? -16.692 10.657 29.402 1.00 95.75 272 ASN A N 1
ATOM 2214 C CA . ASN A 1 272 ? -17.160 9.296 29.646 1.00 95.75 272 ASN A CA 1
ATOM 2215 C C . ASN A 1 272 ? -16.829 8.814 31.061 1.00 95.75 272 ASN A C 1
ATOM 2217 O O . ASN A 1 272 ? -15.824 9.233 31.642 1.00 95.75 272 ASN A O 1
ATOM 2221 N N . VAL A 1 273 ? -17.667 7.916 31.583 1.00 96.19 273 VAL A N 1
ATOM 2222 C CA . VAL A 1 273 ? -17.435 7.151 32.815 1.00 96.19 273 VAL A CA 1
ATOM 2223 C C . VAL A 1 273 ? -17.866 5.701 32.634 1.00 96.19 273 VAL A C 1
ATOM 2225 O O . VAL A 1 273 ? -18.948 5.435 32.110 1.00 96.19 273 VAL A O 1
ATOM 2228 N N . LYS A 1 274 ? -17.040 4.767 33.116 1.00 95.19 274 LYS A N 1
ATOM 2229 C CA . LYS A 1 274 ? -17.297 3.323 33.055 1.00 95.19 274 LYS A CA 1
ATOM 2230 C C . LYS A 1 274 ? -16.913 2.607 34.334 1.00 95.19 274 LYS A C 1
ATOM 2232 O O . LYS A 1 274 ? -15.780 2.727 34.803 1.00 95.19 274 LYS A O 1
ATOM 2237 N N . TRP A 1 275 ? -17.831 1.801 34.855 1.00 93.81 275 TRP A N 1
ATOM 2238 C CA . TRP A 1 275 ? -17.540 0.901 35.963 1.00 93.81 275 TRP A CA 1
ATOM 2239 C C . TRP A 1 275 ? -16.714 -0.295 35.502 1.00 93.81 275 TRP A C 1
ATOM 2241 O O . TRP A 1 275 ? -16.957 -0.890 34.451 1.00 93.81 275 TRP A O 1
ATOM 2251 N N . HIS A 1 276 ? -15.752 -0.686 36.329 1.00 89.38 276 HIS A N 1
ATOM 2252 C CA . HIS A 1 276 ? -14.917 -1.849 36.096 1.00 89.38 276 HIS A CA 1
ATOM 2253 C C . HIS A 1 276 ? -14.705 -2.618 37.398 1.00 89.38 276 HIS A C 1
ATOM 2255 O O . HIS A 1 276 ? -14.250 -2.064 38.390 1.00 89.38 276 HIS A O 1
ATOM 2261 N N . PHE A 1 277 ? -15.017 -3.912 37.397 1.00 84.94 277 PHE A N 1
ATOM 2262 C CA . PHE A 1 277 ? -14.786 -4.781 38.546 1.00 84.94 277 PHE A CA 1
ATOM 2263 C C . PHE A 1 277 ? -13.643 -5.750 38.250 1.00 84.94 277 PHE A C 1
ATOM 2265 O O . PHE A 1 277 ? -13.693 -6.484 37.257 1.00 84.94 277 PHE A O 1
ATOM 2272 N N . HIS A 1 278 ? -12.621 -5.757 39.103 1.00 81.81 278 HIS A N 1
ATOM 2273 C CA . HIS A 1 278 ? -11.439 -6.603 38.944 1.00 81.81 278 HIS A CA 1
ATOM 2274 C C . HIS A 1 278 ? -10.836 -6.954 40.302 1.00 81.81 278 HIS A C 1
ATOM 2276 O O . HIS A 1 278 ? -10.783 -6.101 41.180 1.00 81.81 278 HIS A O 1
ATOM 2282 N N . GLU A 1 279 ? -10.404 -8.208 40.475 1.00 77.81 279 GLU A N 1
ATOM 2283 C CA . GLU A 1 279 ? -9.780 -8.701 41.721 1.00 77.81 279 GLU A CA 1
ATOM 2284 C C . GLU A 1 279 ? -10.566 -8.338 42.995 1.00 77.81 279 GLU A C 1
ATOM 2286 O O . GLU A 1 279 ? -10.016 -7.875 43.987 1.00 77.81 279 GLU A O 1
ATOM 2291 N N . GLU A 1 280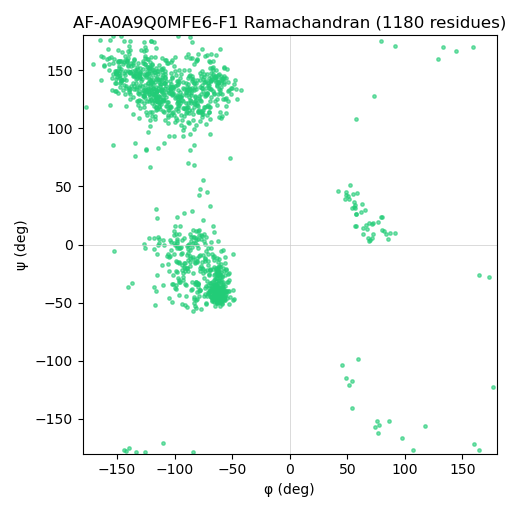 ? -11.888 -8.527 42.951 1.00 78.69 280 GLU A N 1
ATOM 2292 C CA . GLU A 1 280 ? -12.820 -8.205 44.045 1.00 78.69 280 GLU A CA 1
ATOM 2293 C C . GLU A 1 280 ? -12.926 -6.716 44.424 1.00 78.69 280 GLU A C 1
ATOM 2295 O O . GLU A 1 280 ? -13.614 -6.374 45.384 1.00 78.69 280 GLU A O 1
ATOM 2300 N N . LYS A 1 281 ? -12.326 -5.820 43.636 1.00 83.31 281 LYS A N 1
ATOM 2301 C CA . LYS A 1 281 ? -12.394 -4.370 43.816 1.00 83.31 281 LYS A CA 1
ATOM 2302 C C . LYS A 1 281 ? -13.192 -3.694 42.709 1.00 83.31 281 LYS A C 1
ATOM 2304 O O . LYS A 1 281 ? -13.199 -4.127 41.553 1.00 83.31 281 LYS A O 1
ATOM 2309 N N . LEU A 1 282 ? -13.852 -2.600 43.083 1.00 87.44 282 LEU A N 1
ATOM 2310 C CA . LEU A 1 282 ? -14.561 -1.726 42.159 1.00 87.44 282 LEU A CA 1
ATOM 2311 C C . LEU A 1 282 ? -13.661 -0.552 41.762 1.00 87.44 282 LEU A C 1
ATOM 2313 O O . LEU A 1 282 ? -13.144 0.178 42.607 1.00 87.44 282 LEU A O 1
ATOM 2317 N N . TYR A 1 283 ? -13.516 -0.375 40.458 1.00 92.06 283 TYR A N 1
ATOM 2318 C CA . TYR A 1 283 ? -12.812 0.724 39.825 1.00 92.06 283 TYR A CA 1
ATOM 2319 C C . TYR A 1 283 ? -13.790 1.546 38.990 1.00 92.06 283 TYR A C 1
ATOM 2321 O O . TYR A 1 283 ? -14.738 1.010 38.409 1.00 92.06 283 TYR A O 1
ATOM 2329 N N . LEU A 1 284 ? -13.526 2.844 38.888 1.00 95.31 284 LEU A N 1
ATOM 2330 C CA . LEU A 1 284 ? -14.216 3.729 37.958 1.00 95.31 284 LEU A CA 1
ATOM 2331 C C . LEU A 1 284 ? -13.190 4.285 36.976 1.00 95.31 284 LEU A C 1
ATOM 2333 O O . LEU A 1 284 ? -12.159 4.806 37.387 1.00 95.31 284 LEU A O 1
ATOM 2337 N N . LEU A 1 285 ? -13.459 4.164 35.683 1.00 96.25 285 LEU A N 1
ATOM 2338 C CA . LEU A 1 285 ? -12.645 4.762 34.633 1.00 96.25 285 LEU A CA 1
ATOM 2339 C C . LEU A 1 285 ? -13.341 6.026 34.132 1.00 96.25 285 LEU A C 1
ATOM 2341 O O . LEU A 1 285 ? -14.550 5.999 33.906 1.00 96.25 285 LEU A O 1
ATOM 2345 N N . SER A 1 286 ? -12.598 7.111 33.940 1.00 96.88 286 SER A N 1
ATOM 2346 C CA . SER A 1 286 ? -13.124 8.348 33.356 1.00 96.88 286 SER A CA 1
ATOM 2347 C C . SER A 1 286 ? -12.217 8.896 32.267 1.00 96.88 286 SER A C 1
ATOM 2349 O O . SER A 1 286 ? -10.998 8.802 32.378 1.00 96.88 286 SER A O 1
ATOM 2351 N N . SER A 1 287 ? -12.802 9.468 31.215 1.00 96.06 287 SER A N 1
ATOM 2352 C CA . SER A 1 287 ? -12.080 10.179 30.151 1.00 96.06 287 SER A CA 1
ATOM 2353 C C . SER A 1 287 ? -12.452 11.653 30.117 1.00 96.06 287 SER A C 1
ATOM 2355 O O . SER A 1 287 ? -13.576 12.026 30.462 1.00 96.06 287 SER A O 1
ATOM 2357 N N . SER A 1 288 ? -11.524 12.490 29.655 1.00 95.38 288 SER A N 1
ATOM 2358 C CA . SER A 1 288 ? -11.724 13.934 29.608 1.00 95.38 288 SER A CA 1
ATOM 2359 C C . SER A 1 288 ? -11.088 14.591 28.384 1.00 95.38 288 SER A C 1
ATOM 2361 O O . SER A 1 288 ? -10.135 14.093 27.771 1.00 95.38 288 SER A O 1
ATOM 2363 N N . MET A 1 289 ? -11.619 15.765 28.045 1.00 93.56 289 MET A N 1
ATOM 2364 C CA . MET A 1 289 ? -11.057 16.662 27.034 1.00 93.56 289 MET A CA 1
ATOM 2365 C C . MET A 1 289 ? -9.754 17.340 27.483 1.00 93.56 289 MET A C 1
ATOM 2367 O O . MET A 1 289 ? -9.139 18.040 26.691 1.00 93.56 289 MET A O 1
ATOM 2371 N N . ASP A 1 290 ? -9.302 17.119 28.718 1.00 91.94 290 ASP A N 1
ATOM 2372 C CA . ASP A 1 290 ? -7.982 17.548 29.210 1.00 91.94 290 ASP A CA 1
ATOM 2373 C C . ASP A 1 290 ? -6.826 16.619 28.785 1.00 91.94 290 ASP A C 1
ATOM 2375 O O . ASP A 1 290 ? -5.714 16.751 29.289 1.00 91.94 290 ASP A O 1
ATOM 2379 N N . LYS A 1 291 ? -7.077 15.689 27.850 1.00 92.50 291 LYS A N 1
ATOM 2380 C CA . LYS A 1 291 ? -6.121 14.673 27.363 1.00 92.50 291 LYS A CA 1
ATOM 2381 C C . LYS A 1 291 ? -5.768 13.597 28.386 1.00 92.50 291 LYS A C 1
ATOM 2383 O O . LYS A 1 291 ? -4.783 12.885 28.194 1.00 92.50 291 LYS A O 1
ATOM 2388 N N . THR A 1 292 ? -6.578 13.424 29.429 1.00 94.06 292 THR A N 1
ATOM 2389 C CA . THR A 1 292 ? -6.340 12.402 30.449 1.00 94.06 292 THR A CA 1
ATOM 2390 C C . THR A 1 292 ? -7.476 11.391 30.562 1.00 94.06 292 THR A C 1
ATOM 2392 O O . THR A 1 292 ? -8.650 11.666 30.293 1.00 94.06 292 THR A O 1
ATOM 2395 N N . ILE A 1 293 ? -7.095 10.187 30.975 1.00 95.50 293 ILE A N 1
ATOM 2396 C CA . ILE A 1 293 ? -7.980 9.124 31.432 1.00 95.50 293 ILE A CA 1
ATOM 2397 C C . ILE A 1 293 ? -7.537 8.765 32.842 1.00 95.50 293 ILE A C 1
ATOM 2399 O O . ILE A 1 293 ? -6.356 8.515 33.073 1.00 95.50 293 ILE A O 1
ATOM 2403 N N . VAL A 1 294 ? -8.469 8.722 33.786 1.00 95.81 294 VAL A N 1
ATOM 2404 C CA . VAL A 1 294 ? -8.166 8.432 35.189 1.00 95.81 294 VAL A CA 1
ATOM 2405 C C . VAL A 1 294 ? -8.830 7.125 35.600 1.00 95.81 294 VAL A C 1
ATOM 2407 O O . VAL A 1 294 ? -10.012 6.903 35.337 1.00 95.81 294 VAL A O 1
ATOM 2410 N N . LEU A 1 295 ? -8.052 6.254 36.244 1.00 94.69 295 LEU A N 1
ATOM 2411 C CA . LEU A 1 295 ? -8.534 5.055 36.917 1.00 94.69 295 LEU A CA 1
ATOM 2412 C C . LEU A 1 295 ? -8.654 5.344 38.415 1.00 94.69 295 LEU A C 1
ATOM 2414 O O . LEU A 1 295 ? -7.650 5.471 39.120 1.00 94.69 295 LEU A O 1
ATOM 2418 N N . TRP A 1 296 ? -9.888 5.429 38.892 1.00 94.81 296 TRP A N 1
ATOM 2419 C CA . TRP A 1 296 ? -10.228 5.674 40.286 1.00 94.81 296 TRP A CA 1
ATOM 2420 C C . TRP A 1 296 ? -10.396 4.352 41.034 1.00 94.81 296 TRP A C 1
ATOM 2422 O O . TRP A 1 296 ? -11.069 3.439 40.550 1.00 94.81 296 TRP A O 1
ATOM 2432 N N . GLU A 1 297 ? -9.806 4.257 42.223 1.00 91.25 297 GLU A N 1
ATOM 2433 C CA . GLU A 1 297 ? -9.907 3.103 43.119 1.00 91.25 297 GLU A CA 1
ATOM 2434 C C . GLU A 1 297 ? -10.607 3.496 44.419 1.00 91.25 297 GLU A C 1
ATOM 2436 O O . GLU A 1 297 ? -10.291 4.521 45.031 1.00 91.25 297 GLU A O 1
ATOM 2441 N N . GLN A 1 298 ? -11.533 2.645 44.858 1.00 86.94 298 GLN A N 1
ATOM 2442 C CA . GLN A 1 298 ? -12.135 2.736 46.180 1.00 86.94 298 GLN A CA 1
ATOM 2443 C C . GLN A 1 298 ? -11.188 2.123 47.222 1.00 86.94 298 GLN A C 1
ATOM 2445 O O . GLN A 1 298 ? -10.819 0.951 47.136 1.00 86.94 298 GLN A O 1
ATOM 2450 N N . MET A 1 299 ? -10.797 2.920 48.214 1.00 78.50 299 MET A N 1
ATOM 2451 C CA . MET A 1 299 ? -9.967 2.521 49.350 1.00 78.50 299 MET A CA 1
ATOM 2452 C C . MET A 1 299 ? -10.795 2.556 50.642 1.00 78.50 299 MET A C 1
ATOM 2454 O O . MET A 1 299 ? -11.587 3.475 50.848 1.00 78.50 299 MET A O 1
ATOM 2458 N N . GLY A 1 300 ? -10.570 1.591 51.538 1.00 69.06 300 GLY A N 1
ATOM 2459 C CA . GLY A 1 300 ? -11.233 1.511 52.848 1.00 69.06 300 GLY A CA 1
ATOM 2460 C C . GLY A 1 300 ? -12.284 0.399 52.955 1.00 69.06 300 GLY A C 1
ATOM 2461 O O . GLY A 1 300 ? -12.456 -0.400 52.039 1.00 69.06 300 GLY A O 1
ATOM 2462 N N . ASN A 1 301 ? -12.955 0.329 54.109 1.00 64.88 301 ASN A N 1
ATOM 2463 C CA . ASN A 1 301 ? -14.074 -0.593 54.358 1.00 64.88 301 ASN A CA 1
ATOM 2464 C C . ASN A 1 301 ? -15.403 0.060 53.928 1.00 64.88 301 ASN A C 1
ATOM 2466 O O . ASN A 1 301 ? -15.472 1.284 53.861 1.00 64.88 301 ASN A O 1
ATOM 2470 N N . ASP A 1 302 ? -16.476 -0.728 53.764 1.00 59.47 302 ASP A N 1
ATOM 2471 C CA . ASP A 1 302 ? -17.838 -0.331 53.316 1.00 59.47 302 ASP A CA 1
ATOM 2472 C C . ASP A 1 302 ? -18.499 0.884 54.020 1.00 59.47 302 ASP A C 1
ATOM 2474 O O . ASP A 1 302 ? -19.591 1.302 53.616 1.00 59.47 302 ASP A O 1
ATOM 2478 N N . VAL A 1 303 ? -17.887 1.408 55.089 1.00 57.56 303 VAL A N 1
ATOM 2479 C CA . VAL A 1 303 ? -18.371 2.510 55.937 1.00 57.56 303 VAL A CA 1
ATOM 2480 C C . VAL A 1 303 ? -17.539 3.795 55.767 1.00 57.56 303 VAL A C 1
ATOM 2482 O O . VAL A 1 303 ? -18.118 4.873 55.771 1.00 57.56 303 VAL A O 1
ATOM 2485 N N . ASP A 1 304 ? -16.222 3.683 55.547 1.00 62.47 304 ASP A N 1
ATOM 2486 C CA . ASP A 1 304 ? -15.280 4.802 55.347 1.00 62.47 304 ASP A CA 1
ATOM 2487 C C . ASP A 1 304 ? -14.603 4.651 53.973 1.00 62.47 304 ASP A C 1
ATOM 2489 O O . ASP A 1 304 ? -13.417 4.333 53.859 1.00 62.47 304 ASP A O 1
ATOM 2493 N N . CYS A 1 305 ? -15.395 4.799 52.910 1.00 70.94 305 CYS A N 1
ATOM 2494 C CA . CYS A 1 305 ? -14.932 4.664 51.531 1.00 70.94 305 CYS A CA 1
ATOM 2495 C C . CYS A 1 305 ? -14.342 5.987 51.023 1.00 70.94 305 CYS A C 1
ATOM 2497 O O . CYS A 1 305 ? -15.058 6.976 50.876 1.00 70.94 305 CYS A O 1
ATOM 2499 N N . ILE A 1 306 ? -13.045 5.999 50.710 1.00 82.81 306 ILE A N 1
ATOM 2500 C CA . ILE A 1 306 ? -12.364 7.132 50.070 1.00 82.81 306 ILE A CA 1
ATOM 2501 C C . ILE A 1 306 ? -11.984 6.726 48.651 1.00 82.81 306 ILE A C 1
ATOM 2503 O O . ILE A 1 306 ? -11.428 5.654 48.425 1.00 82.81 306 ILE A O 1
ATOM 2507 N N . TRP A 1 307 ? -12.264 7.598 47.690 1.00 89.56 307 TRP A N 1
ATOM 2508 C CA . TRP A 1 307 ? -11.891 7.395 46.296 1.00 89.56 307 TRP A CA 1
ATOM 2509 C C . TRP A 1 307 ? -10.589 8.125 45.986 1.00 89.56 307 TRP A C 1
ATOM 2511 O O . TRP A 1 307 ? -10.500 9.333 46.198 1.00 89.56 307 TRP A O 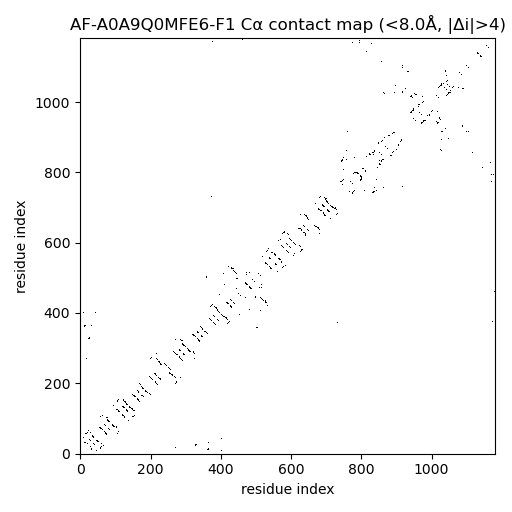1
ATOM 2521 N N . ASN A 1 308 ? -9.605 7.397 45.460 1.00 89.44 308 ASN A N 1
ATOM 2522 C CA . ASN A 1 308 ? -8.310 7.945 45.065 1.00 89.44 308 ASN A CA 1
ATOM 2523 C C . ASN A 1 308 ? -8.024 7.683 43.584 1.00 89.44 308 ASN A C 1
ATOM 2525 O O . ASN A 1 308 ? -8.460 6.685 43.009 1.00 89.44 308 ASN A O 1
ATOM 2529 N N . GLU A 1 309 ? -7.236 8.568 42.982 1.00 91.69 309 GLU A N 1
ATOM 2530 C CA . GLU A 1 309 ? -6.617 8.342 41.678 1.00 91.69 309 GLU A CA 1
ATOM 2531 C C . GLU A 1 309 ? -5.532 7.265 41.817 1.00 91.69 309 GLU A C 1
ATOM 2533 O O . GLU A 1 309 ? -4.531 7.469 42.504 1.00 91.69 309 GLU A O 1
ATOM 2538 N N . LYS A 1 310 ? -5.739 6.103 41.186 1.00 89.44 310 LYS A N 1
ATOM 2539 C CA . LYS A 1 310 ? -4.758 5.008 41.178 1.00 89.44 310 LYS A CA 1
ATOM 2540 C C . LYS A 1 310 ? -3.708 5.231 40.099 1.00 89.44 310 LYS A C 1
ATOM 2542 O O . LYS A 1 310 ? -2.514 5.112 40.352 1.00 89.44 310 LYS A O 1
ATOM 2547 N N . VAL A 1 311 ? -4.173 5.511 38.882 1.00 91.69 311 VAL A N 1
ATOM 2548 C CA . VAL A 1 311 ? -3.335 5.730 37.700 1.00 91.69 311 VAL A CA 1
ATOM 2549 C C . VAL A 1 311 ? -4.010 6.756 36.802 1.00 91.69 311 VAL A C 1
ATOM 2551 O O . VAL A 1 311 ? -5.228 6.717 36.613 1.00 91.69 311 VAL A O 1
ATOM 2554 N N . ARG A 1 312 ? -3.203 7.624 36.197 1.00 93.19 312 ARG A N 1
ATOM 2555 C CA . ARG A 1 312 ? -3.617 8.520 35.122 1.00 93.19 312 ARG A CA 1
ATOM 2556 C C . ARG A 1 312 ? -2.864 8.183 33.851 1.00 93.19 312 ARG A C 1
ATOM 2558 O O . ARG A 1 312 ? -1.639 8.108 33.829 1.00 93.19 312 ARG A O 1
ATOM 2565 N N . PHE A 1 313 ? -3.636 7.974 32.802 1.00 92.19 313 PHE A N 1
ATOM 2566 C CA . PHE A 1 313 ? -3.180 7.800 31.437 1.00 92.19 313 PHE A CA 1
ATOM 2567 C C . PHE A 1 313 ? -3.428 9.097 30.682 1.00 92.19 313 PHE A C 1
ATOM 2569 O O . PHE A 1 313 ? -4.292 9.894 31.051 1.00 92.19 313 PHE A O 1
ATOM 2576 N N . GLY A 1 314 ? -2.694 9.305 29.604 1.00 86.44 314 GLY A N 1
ATOM 2577 C CA . GLY A 1 314 ? -2.876 10.481 28.780 1.00 86.44 314 GLY A CA 1
ATOM 2578 C C . GLY A 1 314 ? -1.659 10.757 27.931 1.00 86.44 314 GLY A C 1
ATOM 2579 O O . GLY A 1 314 ? -0.733 9.949 27.868 1.00 86.44 314 GLY A O 1
ATOM 2580 N N . GLU A 1 315 ? -1.695 11.914 27.297 1.00 79.06 315 GLU A N 1
ATOM 2581 C CA . GLU A 1 315 ? -0.614 12.426 26.465 1.00 79.06 315 GLU A CA 1
ATOM 2582 C C . GLU A 1 315 ? -0.022 13.663 27.148 1.00 79.06 315 GLU A C 1
ATOM 2584 O O . GLU A 1 315 ? -0.758 14.490 27.700 1.00 79.06 315 GLU A O 1
ATOM 2589 N N . VAL A 1 316 ? 1.307 13.782 27.147 1.00 67.69 316 VAL A N 1
ATOM 2590 C CA . VAL A 1 316 ? 2.018 14.907 27.768 1.00 67.69 316 VAL A CA 1
ATOM 2591 C C . VAL A 1 316 ? 2.455 15.862 26.658 1.00 67.69 316 VAL A C 1
ATOM 2593 O O . VAL A 1 316 ? 3.277 15.522 25.819 1.00 67.69 316 VAL A O 1
ATOM 2596 N N . GLY A 1 317 ? 1.885 17.069 26.623 1.00 61.44 317 GLY A N 1
ATOM 2597 C CA . GLY A 1 317 ? 2.170 18.035 25.553 1.00 61.44 317 GLY A CA 1
ATOM 2598 C C . GLY A 1 317 ? 1.462 17.716 24.224 1.00 61.44 317 GLY A C 1
ATOM 2599 O O . GLY A 1 317 ? 0.445 17.026 24.189 1.00 61.44 317 GLY A O 1
ATOM 2600 N N . GLY A 1 318 ? 1.930 18.304 23.118 1.00 62.75 318 GLY A N 1
ATOM 2601 C CA . GLY A 1 318 ? 1.458 17.979 21.761 1.00 62.75 318 GLY A CA 1
ATOM 2602 C C . GLY A 1 318 ? 0.124 18.588 21.286 1.00 62.75 318 GLY A C 1
ATOM 2603 O O . GLY A 1 318 ? -0.613 19.247 22.025 1.00 62.75 318 GLY A O 1
ATOM 2604 N N . ASN A 1 319 ? -0.185 18.335 20.005 1.00 66.56 319 ASN A N 1
ATOM 2605 C CA . ASN A 1 319 ? -1.348 18.864 19.265 1.00 66.56 319 ASN A CA 1
ATOM 2606 C C . ASN A 1 319 ? -2.654 18.071 19.467 1.00 66.56 319 ASN A C 1
ATOM 2608 O O . ASN A 1 319 ? -3.670 18.395 18.851 1.00 66.56 319 ASN A O 1
ATOM 2612 N N . ALA A 1 320 ? -2.649 17.022 20.290 1.00 76.69 320 ALA A N 1
ATOM 2613 C CA . ALA A 1 320 ? -3.860 16.266 20.578 1.00 76.69 320 ALA A CA 1
ATOM 2614 C C . ALA A 1 320 ? -4.880 17.105 21.356 1.00 76.69 320 ALA A C 1
ATOM 2616 O O . ALA A 1 320 ? -4.509 17.996 22.122 1.00 76.69 320 ALA A O 1
ATOM 2617 N N . ILE A 1 321 ? -6.166 16.814 21.152 1.00 83.31 321 ILE A N 1
ATOM 2618 C CA . ILE A 1 321 ? -7.272 17.587 21.732 1.00 83.31 321 ILE A CA 1
ATOM 2619 C C . ILE A 1 321 ? -7.738 16.977 23.058 1.00 83.31 321 ILE A C 1
ATOM 2621 O O . ILE A 1 321 ? -7.826 17.699 24.040 1.00 83.31 321 ILE A O 1
ATOM 2625 N N . GLY A 1 322 ? -8.025 15.672 23.107 1.00 91.31 322 GLY A N 1
ATOM 2626 C CA . GLY A 1 322 ? -8.523 15.004 24.312 1.00 91.31 322 GLY A CA 1
ATOM 2627 C C . GLY A 1 322 ? -9.130 13.626 24.041 1.00 91.31 322 GLY A C 1
ATOM 2628 O O . GLY A 1 322 ? -9.130 13.164 22.896 1.00 91.31 322 GLY A O 1
ATOM 2629 N N . PHE A 1 323 ? -9.665 12.983 25.084 1.00 94.56 323 PHE A N 1
ATOM 2630 C CA . PHE A 1 323 ? -10.324 11.676 25.001 1.00 94.56 323 PHE A CA 1
ATOM 2631 C C . PHE A 1 323 ? -11.851 11.798 25.060 1.00 94.56 323 PHE A C 1
ATOM 2633 O O . PHE A 1 323 ? -12.408 12.526 25.882 1.00 94.56 323 PHE A O 1
ATOM 2640 N N . ILE A 1 324 ? -12.533 11.058 24.187 1.00 94.00 324 ILE A N 1
ATOM 2641 C CA . ILE A 1 324 ? -13.997 11.033 24.065 1.00 94.00 324 ILE A CA 1
ATOM 2642 C C . ILE A 1 324 ? -14.598 9.828 24.804 1.00 94.00 324 ILE A C 1
ATOM 2644 O O . ILE A 1 324 ? -15.671 9.941 25.391 1.00 94.00 324 ILE A O 1
ATOM 2648 N N . ASP A 1 325 ? -13.934 8.673 24.747 1.00 94.88 325 ASP A N 1
ATOM 2649 C CA . ASP A 1 325 ? -14.429 7.418 25.320 1.00 94.88 325 ASP A CA 1
ATOM 2650 C C . ASP A 1 325 ? -13.284 6.627 25.962 1.00 94.88 325 ASP A C 1
ATOM 2652 O O . ASP A 1 325 ? -12.115 6.800 25.597 1.00 94.88 325 ASP A O 1
ATOM 2656 N N . CYS A 1 326 ? -13.611 5.743 26.899 1.00 94.94 326 CYS A N 1
ATOM 2657 C CA . CYS A 1 326 ? -12.646 4.865 27.549 1.00 94.94 326 CYS A CA 1
ATOM 2658 C C . CYS A 1 326 ? -13.297 3.552 27.992 1.00 94.94 326 CYS A C 1
ATOM 2660 O O . CYS A 1 326 ? -14.474 3.498 28.342 1.00 94.94 326 CYS A O 1
ATOM 2662 N N . PHE A 1 327 ? -12.522 2.469 27.972 1.00 93.62 327 PHE A N 1
ATOM 2663 C CA . PHE A 1 327 ? -12.987 1.153 28.408 1.00 93.62 327 PHE A CA 1
ATOM 2664 C C . PHE A 1 327 ? -11.818 0.258 28.818 1.00 93.62 327 PHE A C 1
ATOM 2666 O O . PHE A 1 327 ? -10.663 0.486 28.450 1.00 93.62 327 PHE A O 1
ATOM 2673 N N . THR A 1 328 ? -12.120 -0.786 29.587 1.00 92.38 328 THR A N 1
ATOM 2674 C CA . THR A 1 328 ? -11.140 -1.795 29.994 1.00 92.38 328 THR A CA 1
ATOM 2675 C C . THR A 1 328 ? -11.259 -3.051 29.138 1.00 92.38 328 THR A C 1
ATOM 2677 O O . THR A 1 328 ? -12.314 -3.374 28.593 1.00 92.38 328 THR A O 1
ATOM 2680 N N . ILE A 1 329 ? -10.149 -3.773 29.015 1.00 92.62 329 ILE A N 1
ATOM 2681 C CA . ILE A 1 329 ? -10.022 -5.030 28.277 1.00 92.62 329 ILE A CA 1
ATOM 2682 C C . ILE A 1 329 ? -9.451 -6.065 29.259 1.00 92.62 329 ILE A C 1
ATOM 2684 O O . ILE A 1 329 ? -8.239 -6.316 29.280 1.00 92.62 329 ILE A O 1
ATOM 2688 N N . PRO A 1 330 ? -10.298 -6.663 30.119 1.00 87.12 330 PRO A N 1
ATOM 2689 C CA . PRO A 1 330 ? -9.821 -7.485 31.230 1.00 87.12 330 PRO A CA 1
ATOM 2690 C C . PRO A 1 330 ? -9.049 -8.724 30.764 1.00 87.12 330 PRO A C 1
ATOM 2692 O O . PRO A 1 330 ? -8.053 -9.098 31.374 1.00 87.12 330 PRO A O 1
ATOM 2695 N N . SER A 1 331 ? -9.452 -9.331 29.641 1.00 87.12 331 SER A N 1
ATOM 2696 C CA . SER A 1 331 ? -8.824 -10.547 29.106 1.00 87.12 331 SER A CA 1
ATOM 2697 C C . SER A 1 331 ? -7.366 -10.365 28.682 1.00 87.12 331 SER A C 1
ATOM 2699 O O . SER A 1 331 ? -6.637 -11.348 28.598 1.00 87.12 331 SER A O 1
ATOM 2701 N N . LEU A 1 332 ? -6.945 -9.132 28.383 1.00 88.12 332 LEU A N 1
ATOM 2702 C CA . LEU A 1 332 ? -5.573 -8.808 27.976 1.00 88.12 332 LEU A CA 1
ATOM 2703 C C . LEU A 1 332 ? -4.834 -7.948 29.012 1.00 88.12 332 LEU A C 1
ATOM 2705 O O . LEU A 1 332 ? -3.677 -7.597 28.783 1.00 88.12 332 LEU A O 1
ATOM 2709 N N . ASN A 1 333 ? -5.490 -7.635 30.135 1.00 89.50 333 ASN A N 1
ATOM 2710 C CA . ASN A 1 333 ? -5.028 -6.687 31.144 1.00 89.50 333 ASN A CA 1
ATOM 2711 C C . ASN A 1 333 ? -4.664 -5.317 30.539 1.00 89.50 333 ASN A C 1
ATOM 2713 O O . ASN A 1 333 ? -3.550 -4.812 30.701 1.00 89.50 333 ASN A O 1
ATOM 2717 N N . MET A 1 334 ? -5.588 -4.762 29.747 1.00 93.38 334 MET A N 1
ATOM 2718 C CA . MET A 1 334 ? -5.390 -3.509 29.015 1.00 93.38 334 MET A CA 1
ATOM 2719 C C . MET A 1 334 ? -6.485 -2.484 29.318 1.00 93.38 334 MET A C 1
ATOM 2721 O O . MET A 1 334 ? -7.611 -2.835 29.668 1.00 93.38 334 MET A O 1
ATOM 2725 N N . ILE A 1 335 ? -6.151 -1.212 29.134 1.00 94.12 335 ILE A N 1
ATOM 2726 C CA . ILE A 1 335 ? -7.080 -0.081 29.129 1.00 94.12 335 ILE A CA 1
ATOM 2727 C C . ILE A 1 335 ? -6.976 0.596 27.766 1.00 94.12 335 ILE A C 1
ATOM 2729 O O . ILE A 1 335 ? -5.894 0.654 27.178 1.00 94.12 335 ILE A O 1
ATOM 2733 N N . ALA A 1 336 ? -8.105 1.085 27.265 1.00 95.19 336 ALA A N 1
ATOM 2734 C CA . ALA A 1 336 ? -8.195 1.775 25.994 1.00 95.19 336 ALA A CA 1
ATOM 2735 C C . ALA A 1 336 ? -8.812 3.167 26.149 1.00 95.19 336 ALA A C 1
ATOM 2737 O O . ALA A 1 336 ? -9.708 3.383 26.970 1.00 95.19 336 ALA A O 1
ATOM 2738 N N . GLY A 1 337 ? -8.344 4.092 25.315 1.00 94.88 337 GLY A N 1
ATOM 2739 C CA . GLY A 1 337 ? -8.821 5.465 25.234 1.00 94.88 337 GLY A CA 1
ATOM 2740 C C . GLY A 1 337 ? -9.066 5.878 23.793 1.00 94.88 337 GLY A C 1
ATOM 2741 O O . GLY A 1 337 ? -8.153 5.828 22.974 1.00 94.88 337 GLY A O 1
ATOM 2742 N N . HIS A 1 338 ? -10.280 6.315 23.481 1.00 95.06 338 HIS A N 1
ATOM 2743 C CA . HIS A 1 338 ? -10.638 6.852 22.172 1.00 95.06 338 HIS A CA 1
ATOM 2744 C C . HIS A 1 338 ? -10.351 8.355 22.134 1.00 95.06 338 HIS A C 1
ATOM 2746 O O . HIS A 1 338 ? -10.988 9.135 22.846 1.00 95.06 338 HIS A O 1
ATOM 2752 N N . SER A 1 339 ? -9.375 8.758 21.324 1.00 92.44 339 SER A N 1
ATOM 2753 C CA . SER A 1 339 ? -8.972 10.152 21.158 1.00 92.44 339 SER A CA 1
ATOM 2754 C C . SER A 1 339 ? -9.890 10.898 20.192 1.00 92.44 339 SER A C 1
ATOM 2756 O O . SER A 1 339 ? -10.520 10.314 19.312 1.00 92.44 339 SER A O 1
ATOM 2758 N N . PHE A 1 340 ? -9.919 12.225 20.300 1.00 89.81 340 PHE A N 1
ATOM 2759 C CA . PHE A 1 340 ? -10.717 13.071 19.412 1.00 89.81 340 PHE A CA 1
ATOM 2760 C C . PHE A 1 340 ? -10.350 12.937 17.925 1.00 89.81 340 PHE A C 1
ATOM 2762 O O . PHE A 1 340 ? -11.193 13.174 17.066 1.00 89.81 340 PHE A O 1
ATOM 2769 N N . ASN A 1 341 ? -9.127 12.514 17.598 1.00 87.38 341 ASN A N 1
ATOM 2770 C CA . ASN A 1 341 ? -8.701 12.271 16.215 1.00 87.38 341 ASN A CA 1
ATOM 2771 C C . ASN A 1 341 ? -9.188 10.914 15.666 1.00 87.38 341 ASN A C 1
ATOM 2773 O O . ASN A 1 341 ? -8.831 10.540 14.551 1.00 87.38 341 ASN A O 1
ATOM 2777 N N . GLY A 1 342 ? -9.993 10.172 16.433 1.00 90.81 342 GLY A N 1
ATOM 2778 C CA . GLY A 1 342 ? -10.542 8.875 16.040 1.00 90.81 342 GLY A CA 1
ATOM 2779 C C . GLY A 1 342 ? -9.583 7.700 16.245 1.00 90.81 342 GLY A C 1
ATOM 2780 O O . GLY A 1 342 ? -9.857 6.610 15.738 1.00 90.81 342 GLY A O 1
ATOM 2781 N N . ALA A 1 343 ? -8.469 7.902 16.959 1.00 93.38 343 ALA A N 1
ATOM 2782 C CA . ALA A 1 343 ? -7.533 6.839 17.312 1.00 93.38 343 ALA A CA 1
ATOM 2783 C C . ALA A 1 343 ? -7.935 6.155 18.626 1.00 93.38 343 ALA A C 1
ATOM 2785 O O . ALA A 1 343 ? -8.499 6.783 19.522 1.00 93.38 343 ALA A O 1
ATOM 2786 N N . VAL A 1 344 ? -7.609 4.872 18.765 1.00 95.38 344 VAL A N 1
ATOM 2787 C CA . VAL A 1 344 ? -7.754 4.110 20.010 1.00 95.38 344 VAL A CA 1
ATOM 2788 C C . VAL A 1 344 ? -6.365 3.856 20.578 1.00 95.38 344 VAL A C 1
ATOM 2790 O O . VAL A 1 344 ? -5.602 3.047 20.051 1.00 95.38 344 VAL A O 1
ATOM 2793 N N . ASN A 1 345 ? -6.042 4.566 21.652 1.00 94.50 345 ASN A N 1
ATOM 2794 C CA . ASN A 1 345 ? -4.808 4.417 22.408 1.00 94.50 345 ASN A CA 1
ATOM 2795 C C . ASN A 1 345 ? -4.940 3.249 23.387 1.00 94.50 345 ASN A C 1
ATOM 2797 O O . ASN A 1 345 ? -5.971 3.107 24.045 1.00 94.50 345 ASN A O 1
ATOM 2801 N N . LEU A 1 346 ? -3.907 2.411 23.472 1.00 94.69 346 LEU A N 1
ATOM 2802 C CA . LEU A 1 346 ? -3.912 1.185 24.265 1.00 94.69 346 LEU A CA 1
ATOM 2803 C C . LEU A 1 346 ? -2.773 1.197 25.287 1.00 94.69 346 LEU A C 1
ATOM 2805 O O . LEU A 1 346 ? -1.614 1.416 24.934 1.00 94.69 346 LEU A O 1
ATOM 2809 N N . TRP A 1 347 ? -3.085 0.869 26.538 1.00 94.25 347 TRP A N 1
ATOM 2810 C CA . TRP A 1 347 ? -2.102 0.672 27.603 1.00 94.25 347 TRP A CA 1
ATOM 2811 C C . TRP A 1 347 ? -2.242 -0.730 28.178 1.00 94.25 347 TRP A C 1
ATOM 2813 O O . TRP A 1 347 ? -3.344 -1.164 28.504 1.00 94.25 347 TRP A O 1
ATOM 2823 N N . LYS A 1 348 ? -1.123 -1.444 28.307 1.00 92.62 348 LYS A N 1
ATOM 2824 C CA . LYS A 1 348 ? -1.067 -2.800 28.856 1.00 92.62 348 LYS A CA 1
ATOM 2825 C C . LYS A 1 348 ? -0.390 -2.794 30.216 1.00 92.62 348 LYS A C 1
ATOM 2827 O O . LYS A 1 348 ? 0.682 -2.208 30.369 1.00 92.62 348 LYS A O 1
ATOM 2832 N N . HIS A 1 349 ? -1.003 -3.470 31.178 1.00 91.06 349 HIS A N 1
ATOM 2833 C CA . HIS A 1 349 ? -0.440 -3.625 32.507 1.00 91.06 349 HIS A CA 1
ATOM 2834 C C . HIS A 1 349 ? 0.572 -4.771 32.537 1.00 91.06 349 HIS A C 1
ATOM 2836 O O . HIS A 1 349 ? 0.261 -5.912 32.182 1.00 91.06 349 HIS A O 1
ATOM 2842 N N . ASP A 1 350 ? 1.793 -4.466 32.960 1.00 87.38 350 ASP A N 1
ATOM 2843 C CA . ASP A 1 350 ? 2.840 -5.450 33.194 1.00 87.38 350 ASP A CA 1
ATOM 2844 C C . ASP A 1 350 ? 2.806 -5.885 34.662 1.00 87.38 350 ASP A C 1
ATOM 2846 O O . ASP A 1 350 ? 3.359 -5.221 35.538 1.00 87.38 350 ASP A O 1
ATOM 2850 N N . THR A 1 351 ? 2.176 -7.030 34.928 1.00 82.06 351 THR A N 1
ATOM 2851 C CA . THR A 1 351 ? 1.984 -7.565 36.287 1.00 82.06 351 THR A CA 1
ATOM 2852 C C . THR A 1 351 ? 3.290 -7.882 37.012 1.00 82.06 351 THR A C 1
ATOM 2854 O O . THR A 1 351 ? 3.287 -8.026 38.228 1.00 82.06 351 THR A O 1
ATOM 2857 N N . SER A 1 352 ? 4.407 -8.033 36.290 1.00 84.06 352 SER A N 1
ATOM 2858 C CA . SER A 1 352 ? 5.708 -8.329 36.901 1.00 84.06 352 SER A CA 1
ATOM 2859 C C . SER A 1 352 ? 6.381 -7.090 37.487 1.00 84.06 352 SER A C 1
ATOM 2861 O O . SER A 1 352 ? 7.090 -7.190 38.486 1.00 84.06 352 SER A O 1
ATOM 2863 N N . SER A 1 353 ? 6.160 -5.932 36.860 1.00 81.81 353 SER A N 1
ATOM 2864 C CA . SER A 1 353 ? 6.735 -4.655 37.280 1.00 81.81 353 SER A CA 1
ATOM 2865 C C . SER A 1 353 ? 5.719 -3.729 37.943 1.00 81.81 353 SER A C 1
ATOM 2867 O O . SER A 1 353 ? 6.143 -2.727 38.503 1.00 81.81 353 SER A O 1
ATOM 2869 N N . ASP A 1 354 ? 4.423 -4.053 37.905 1.00 82.75 354 ASP A N 1
ATOM 2870 C CA . ASP A 1 354 ? 3.311 -3.199 38.358 1.00 82.75 354 ASP A CA 1
ATOM 2871 C C . ASP A 1 354 ? 3.305 -1.826 37.659 1.00 82.75 354 ASP A C 1
ATOM 2873 O O . ASP A 1 354 ? 3.053 -0.780 38.252 1.00 82.75 354 ASP A O 1
ATOM 2877 N N . HIS A 1 355 ? 3.669 -1.820 36.372 1.00 87.19 355 HIS A N 1
ATOM 2878 C CA . HIS A 1 355 ? 3.720 -0.619 35.539 1.00 87.19 355 HIS A CA 1
ATOM 2879 C C . HIS A 1 355 ? 2.858 -0.783 34.289 1.00 87.19 355 HIS A C 1
ATOM 2881 O O . HIS A 1 355 ? 2.794 -1.846 33.666 1.00 87.19 355 HIS A O 1
ATOM 2887 N N . TRP A 1 356 ? 2.240 0.317 33.871 1.00 90.19 356 TRP A N 1
ATOM 2888 C CA . TRP A 1 356 ? 1.516 0.402 32.609 1.00 90.19 356 TRP A CA 1
ATOM 2889 C C . TRP A 1 356 ? 2.456 0.828 31.484 1.00 90.19 356 TRP A C 1
ATOM 2891 O O . TRP A 1 356 ? 3.224 1.778 31.627 1.00 90.19 356 TRP A O 1
ATOM 2901 N N . LYS A 1 357 ? 2.388 0.133 30.347 1.00 90.00 357 LYS A N 1
ATOM 2902 C CA . LYS A 1 357 ? 3.157 0.452 29.139 1.00 90.00 357 LYS A CA 1
ATOM 2903 C C . LYS A 1 357 ? 2.207 0.767 27.992 1.00 90.00 357 LYS A C 1
ATOM 2905 O O . LYS A 1 357 ? 1.253 0.023 27.759 1.00 90.00 357 LYS A O 1
ATOM 2910 N N . ALA A 1 358 ? 2.477 1.852 27.272 1.00 89.00 358 ALA A N 1
ATOM 2911 C CA . ALA A 1 358 ? 1.777 2.145 26.027 1.00 89.00 358 ALA A CA 1
ATOM 2912 C C . ALA A 1 358 ? 2.049 1.035 24.996 1.00 89.00 358 ALA A C 1
ATOM 2914 O O . ALA A 1 358 ? 3.161 0.509 24.909 1.00 89.00 358 ALA A O 1
ATOM 2915 N N . SER A 1 359 ? 1.015 0.659 24.253 1.00 90.19 359 SER A N 1
ATOM 2916 C CA . SER A 1 359 ? 1.077 -0.285 23.139 1.00 90.19 359 SER A CA 1
ATOM 2917 C C . SER A 1 359 ? 0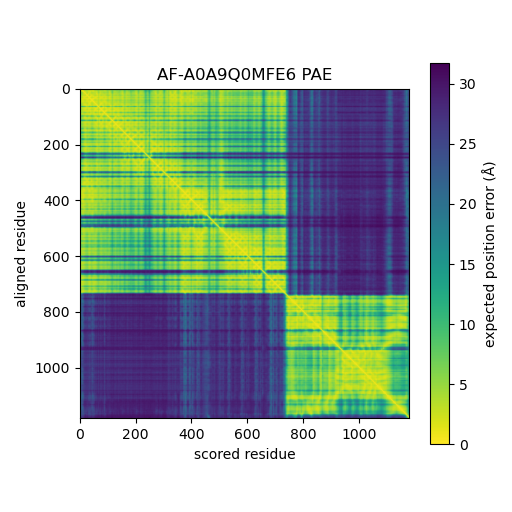.850 0.451 21.813 1.00 90.19 359 SER A C 1
ATOM 2919 O O . SER A 1 359 ? 0.833 1.678 21.787 1.00 90.19 359 SER A O 1
ATOM 2921 N N . PHE A 1 360 ? 0.694 -0.279 20.709 1.00 88.88 360 PHE A N 1
ATOM 2922 C CA . PHE A 1 360 ? 0.338 0.327 19.425 1.00 88.88 360 PHE A CA 1
ATOM 2923 C C . PHE A 1 360 ? -1.057 0.973 19.494 1.00 88.88 360 PHE A C 1
ATOM 2925 O O . PHE A 1 360 ? -1.928 0.500 20.230 1.00 88.88 360 PHE A O 1
ATOM 2932 N N . SER A 1 361 ? -1.281 2.030 18.711 1.00 91.62 361 SER A N 1
ATOM 2933 C CA . SER A 1 361 ? -2.599 2.666 18.588 1.00 91.62 361 SER A CA 1
ATOM 2934 C C . SER A 1 361 ? -3.351 2.125 17.369 1.00 91.62 361 SER A C 1
ATOM 2936 O O . SER A 1 361 ? -2.760 1.865 16.322 1.00 91.62 361 SER A O 1
ATOM 2938 N N . ILE A 1 362 ? -4.672 1.972 17.484 1.00 94.38 362 ILE A N 1
ATOM 2939 C CA . ILE A 1 362 ? -5.536 1.684 16.331 1.00 94.38 362 ILE A CA 1
ATOM 2940 C C . ILE A 1 362 ? -5.922 3.025 15.720 1.00 94.38 362 ILE A C 1
ATOM 2942 O O . ILE A 1 362 ? -6.592 3.827 16.368 1.00 94.38 362 ILE A O 1
ATOM 2946 N N . THR A 1 363 ? -5.494 3.282 14.490 1.00 93.75 363 THR A N 1
ATOM 2947 C CA . THR A 1 363 ? -5.676 4.577 13.829 1.00 93.75 363 THR A CA 1
ATOM 2948 C C . THR A 1 363 ? -6.386 4.430 12.486 1.00 93.75 363 THR A C 1
ATOM 2950 O O . THR A 1 363 ? -6.545 3.335 11.946 1.00 93.75 363 THR A O 1
ATOM 2953 N N . GLY A 1 364 ? -6.819 5.565 11.943 1.00 93.50 364 GLY A N 1
ATOM 2954 C CA . GLY A 1 364 ? -7.514 5.646 10.667 1.00 93.50 364 GLY A CA 1
ATOM 2955 C C . GLY A 1 364 ? -7.690 7.080 10.198 1.00 93.50 364 GLY A C 1
ATOM 2956 O O . GLY A 1 364 ? -7.709 7.984 11.041 1.00 93.50 364 GLY A O 1
ATOM 2957 N N . HIS A 1 365 ? -7.837 7.298 8.890 1.00 94.56 365 HIS A N 1
ATOM 2958 C CA . HIS A 1 365 ? -8.380 8.564 8.390 1.00 94.56 365 HIS A CA 1
ATOM 2959 C C . HIS A 1 365 ? -9.811 8.755 8.905 1.00 94.56 365 HIS A C 1
ATOM 2961 O O . HIS A 1 365 ? -10.610 7.814 8.867 1.00 94.56 365 HIS A O 1
ATOM 2967 N N . PHE A 1 366 ? -10.117 9.954 9.410 1.00 91.19 366 PHE A N 1
ATOM 2968 C CA . PHE A 1 366 ? -11.449 10.290 9.940 1.00 91.19 366 PHE A CA 1
ATOM 2969 C C . PHE A 1 366 ? -12.333 11.043 8.941 1.00 91.19 366 PHE A C 1
ATOM 2971 O O . PHE A 1 366 ? -13.470 11.395 9.262 1.00 91.19 366 PHE A O 1
ATOM 2978 N N . ASP A 1 367 ? -11.819 11.280 7.736 1.00 92.38 367 ASP A N 1
ATOM 2979 C CA . ASP A 1 367 ? -12.546 11.871 6.620 1.00 92.38 367 ASP A CA 1
ATOM 2980 C C . ASP A 1 367 ? -12.137 11.206 5.290 1.00 92.38 367 ASP A C 1
ATOM 2982 O O . ASP A 1 367 ? -11.382 10.232 5.271 1.00 92.38 367 ASP A O 1
ATOM 2986 N N . GLU A 1 368 ? -12.681 11.682 4.173 1.00 93.44 368 GLU A N 1
ATOM 2987 C CA . GLU A 1 368 ? -12.501 11.105 2.842 1.00 93.44 368 GLU A CA 1
ATOM 2988 C C . GLU A 1 368 ? -11.021 10.962 2.442 1.00 93.44 368 GLU A C 1
ATOM 2990 O O . GLU A 1 368 ? -10.253 11.925 2.458 1.00 93.44 368 GLU A O 1
ATOM 2995 N N . VAL A 1 369 ? -10.616 9.750 2.050 1.00 96.56 369 VAL A N 1
ATOM 2996 C CA . VAL A 1 369 ? -9.294 9.475 1.462 1.00 96.56 369 VAL A CA 1
ATOM 2997 C C . VAL A 1 369 ? -9.348 9.815 -0.025 1.00 96.56 369 VAL A C 1
ATOM 2999 O O . VAL A 1 369 ? -10.173 9.267 -0.758 1.00 96.56 369 VAL A O 1
ATOM 3002 N N . THR A 1 370 ? -8.496 10.731 -0.471 1.00 96.69 370 THR A N 1
ATOM 3003 C CA . THR A 1 370 ? -8.571 11.342 -1.808 1.00 96.69 370 THR A CA 1
ATOM 3004 C C . THR A 1 370 ? -7.620 10.705 -2.814 1.00 96.69 370 THR A C 1
ATOM 3006 O O . THR A 1 370 ? -7.987 10.558 -3.979 1.00 96.69 370 THR A O 1
ATOM 3009 N N . ASP A 1 371 ? -6.437 10.271 -2.377 1.00 97.56 371 ASP A N 1
ATOM 3010 C CA . ASP A 1 371 ? -5.438 9.644 -3.244 1.00 97.56 371 ASP A CA 1
ATOM 3011 C C . ASP A 1 371 ? -4.596 8.610 -2.485 1.00 97.56 371 ASP A C 1
ATOM 3013 O O . ASP A 1 371 ? -4.484 8.641 -1.255 1.00 97.56 371 ASP A O 1
ATOM 3017 N N . LEU A 1 372 ? -4.000 7.693 -3.245 1.00 96.81 372 LEU A N 1
ATOM 3018 C CA . LEU A 1 372 ? -3.111 6.645 -2.753 1.00 96.81 372 LEU A CA 1
ATOM 3019 C C . LEU A 1 372 ? -1.977 6.440 -3.755 1.00 96.81 372 LEU A C 1
ATOM 3021 O O . LEU A 1 372 ? -2.211 6.343 -4.962 1.00 96.81 372 LEU A O 1
ATOM 3025 N N . VAL A 1 373 ? -0.752 6.313 -3.248 1.00 96.69 373 VAL A N 1
ATOM 3026 C CA . VAL A 1 373 ? 0.422 6.020 -4.071 1.00 96.69 373 VAL A CA 1
ATOM 3027 C C . VAL A 1 373 ? 1.336 5.017 -3.378 1.00 96.69 373 VAL A C 1
ATOM 3029 O O . VAL A 1 373 ? 1.643 5.144 -2.192 1.00 96.69 373 VAL A O 1
ATOM 3032 N N . TRP A 1 374 ? 1.776 4.012 -4.128 1.00 95.50 374 TRP A N 1
ATOM 3033 C CA . TRP A 1 374 ? 2.795 3.077 -3.668 1.00 95.50 374 TRP A CA 1
ATOM 3034 C C . TRP A 1 374 ? 4.177 3.712 -3.740 1.00 95.50 374 TRP A C 1
ATOM 3036 O O . TRP A 1 374 ? 4.490 4.461 -4.667 1.00 95.50 374 TRP A O 1
ATOM 3046 N N . GLU A 1 375 ? 5.021 3.368 -2.775 1.00 91.56 375 GLU A N 1
ATOM 3047 C CA . GLU A 1 375 ? 6.458 3.541 -2.921 1.00 91.56 375 GLU A CA 1
ATOM 3048 C C . GLU A 1 375 ? 6.948 2.735 -4.152 1.00 91.56 375 GLU A C 1
ATOM 3050 O O . GLU A 1 375 ? 6.394 1.667 -4.423 1.00 91.56 375 GLU A O 1
ATOM 3055 N N . PRO A 1 376 ? 7.932 3.226 -4.937 1.00 84.56 376 PRO A N 1
ATOM 3056 C CA . PRO A 1 376 ? 8.349 2.588 -6.193 1.00 84.56 376 PRO A CA 1
ATOM 3057 C C . PRO A 1 376 ? 8.718 1.095 -6.123 1.00 84.56 376 PRO A C 1
ATOM 3059 O O . PRO A 1 376 ? 8.543 0.384 -7.114 1.00 84.56 376 PRO A O 1
ATOM 3062 N N . GLU A 1 377 ? 9.232 0.606 -4.991 1.00 79.88 377 GLU A N 1
ATOM 3063 C CA . GLU A 1 377 ? 9.530 -0.813 -4.750 1.00 79.88 377 GLU A CA 1
ATOM 3064 C C . GLU A 1 377 ? 8.325 -1.608 -4.206 1.00 79.88 377 GLU A C 1
ATOM 3066 O O . GLU A 1 377 ? 8.325 -2.837 -4.261 1.00 79.88 377 GLU A O 1
ATOM 3071 N N . GLY A 1 378 ? 7.277 -0.933 -3.725 1.00 86.62 378 GLY A N 1
ATOM 3072 C CA . GLY A 1 378 ? 6.034 -1.534 -3.235 1.00 86.62 378 GLY A CA 1
ATOM 3073 C C . GLY A 1 378 ? 6.124 -2.101 -1.820 1.00 86.62 378 GLY A C 1
ATOM 3074 O O . GLY A 1 378 ? 5.359 -2.999 -1.473 1.00 86.62 378 GLY A O 1
ATOM 3075 N N . GLU A 1 379 ? 7.064 -1.621 -1.001 1.00 84.81 379 GLU A N 1
ATOM 3076 C CA . GLU A 1 379 ? 7.175 -2.046 0.403 1.00 84.81 379 GLU A CA 1
ATOM 3077 C C . GLU A 1 379 ? 6.163 -1.349 1.319 1.00 84.81 379 GLU A C 1
ATOM 3079 O O . GLU A 1 379 ? 5.641 -1.962 2.247 1.00 84.81 379 GLU A O 1
ATOM 3084 N N . PHE A 1 380 ? 5.889 -0.073 1.059 1.00 92.12 380 PHE A N 1
ATOM 3085 C CA . PHE A 1 380 ? 4.905 0.723 1.783 1.00 92.12 380 PHE A CA 1
ATOM 3086 C C . PHE A 1 380 ? 4.116 1.594 0.807 1.00 92.12 380 PHE A C 1
ATOM 3088 O O . PHE A 1 380 ? 4.487 1.760 -0.357 1.00 92.12 380 PHE A O 1
ATOM 3095 N N . PHE A 1 381 ? 3.027 2.181 1.283 1.00 96.44 381 PHE A N 1
ATOM 3096 C CA . PHE A 1 381 ? 2.262 3.152 0.508 1.00 96.44 381 PHE A CA 1
ATOM 3097 C C . PHE A 1 381 ? 1.878 4.356 1.355 1.00 96.44 381 PHE A C 1
ATOM 3099 O O . PHE A 1 381 ? 1.884 4.307 2.589 1.00 96.44 381 PHE A O 1
ATOM 3106 N N . LEU A 1 382 ? 1.567 5.447 0.659 1.00 98.19 382 LEU A N 1
ATOM 3107 C CA . LEU A 1 382 ? 1.064 6.677 1.243 1.00 98.19 382 LEU A CA 1
ATOM 3108 C C . LEU A 1 382 ? -0.396 6.890 0.856 1.00 98.19 382 LEU A C 1
ATOM 3110 O O . LEU A 1 382 ? -0.782 6.652 -0.292 1.00 98.19 382 LEU A O 1
ATOM 3114 N N . THR A 1 383 ? -1.180 7.406 1.793 1.00 98.38 383 THR A N 1
ATOM 3115 C CA . THR A 1 383 ? -2.537 7.912 1.553 1.00 98.38 383 THR A CA 1
ATOM 3116 C C . THR A 1 383 ? -2.631 9.367 1.971 1.00 98.38 383 THR A C 1
ATOM 3118 O O . THR A 1 383 ? -1.944 9.788 2.902 1.00 98.38 383 THR A O 1
ATOM 3121 N N . CYS A 1 384 ? -3.484 10.143 1.306 1.00 97.44 384 CYS A N 1
ATOM 3122 C CA . CYS A 1 384 ? -3.861 11.476 1.772 1.00 97.44 384 CYS A CA 1
ATOM 3123 C C . CYS A 1 384 ? -5.375 11.622 1.879 1.00 97.44 384 CYS A C 1
ATOM 3125 O O . CYS A 1 384 ? -6.132 10.936 1.190 1.00 97.44 384 CYS A O 1
ATOM 3127 N N . SER A 1 385 ? -5.816 12.540 2.734 1.00 97.06 385 SER A N 1
ATOM 3128 C CA . SER A 1 385 ? -7.232 12.729 3.029 1.00 97.06 385 SER A CA 1
ATOM 3129 C C . SER A 1 385 ? -7.602 14.198 3.231 1.00 97.06 385 SER A C 1
ATOM 3131 O O . SER A 1 385 ? -6.757 15.061 3.496 1.00 97.06 385 SER A O 1
ATOM 3133 N N . THR A 1 386 ? -8.901 14.481 3.128 1.00 95.94 386 THR A N 1
ATOM 3134 C CA . THR A 1 386 ? -9.503 15.748 3.565 1.00 95.94 386 THR A CA 1
ATOM 3135 C C . THR A 1 386 ? -9.419 15.948 5.080 1.00 95.94 386 THR A C 1
ATOM 3137 O O . THR A 1 386 ? -9.588 17.067 5.549 1.00 95.94 386 THR A O 1
ATOM 3140 N N . ASP A 1 387 ? -9.028 14.919 5.842 1.00 93.19 387 ASP A N 1
ATOM 3141 C CA . ASP A 1 387 ? -8.637 15.039 7.252 1.00 93.19 387 ASP A CA 1
ATOM 3142 C C . ASP A 1 387 ? -7.313 15.803 7.465 1.00 93.19 387 ASP A C 1
ATOM 3144 O O . ASP A 1 387 ? -6.867 15.974 8.599 1.00 93.19 387 ASP A O 1
ATOM 3148 N N . GLN A 1 388 ? -6.717 16.289 6.367 1.00 93.69 388 GLN A N 1
ATOM 3149 C CA . GLN A 1 388 ? -5.519 17.125 6.307 1.00 93.69 388 GLN A CA 1
ATOM 3150 C C . GLN A 1 388 ? -4.230 16.374 6.662 1.00 93.69 388 GLN A C 1
ATOM 3152 O O . GLN A 1 388 ? -3.200 16.998 6.923 1.00 93.69 388 GLN A O 1
ATOM 3157 N N . THR A 1 389 ? -4.248 15.038 6.627 1.00 94.56 389 THR A N 1
ATOM 3158 C CA . THR A 1 389 ? -3.069 14.204 6.890 1.00 94.56 389 THR A CA 1
ATOM 3159 C C . THR A 1 389 ? -2.645 13.375 5.679 1.00 94.56 389 THR A C 1
ATOM 3161 O O . THR A 1 389 ? -3.470 12.901 4.894 1.00 94.56 389 THR A O 1
ATOM 3164 N N . THR A 1 390 ? -1.333 13.182 5.552 1.00 97.19 390 THR A N 1
ATOM 3165 C CA . THR A 1 390 ? -0.730 12.119 4.739 1.00 97.19 390 THR A CA 1
ATOM 3166 C C . THR A 1 390 ? -0.241 11.037 5.688 1.00 97.19 390 THR A C 1
ATOM 3168 O O . THR A 1 390 ? 0.408 11.361 6.685 1.00 97.19 390 THR A O 1
ATOM 3171 N N . ARG A 1 391 ? -0.520 9.767 5.388 1.00 97.44 391 ARG A N 1
ATOM 3172 C CA . ARG A 1 391 ? -0.206 8.625 6.258 1.00 97.44 391 ARG A CA 1
ATOM 3173 C C . ARG A 1 391 ? 0.606 7.575 5.525 1.00 97.44 391 ARG A C 1
ATOM 3175 O O . ARG A 1 391 ? 0.449 7.406 4.321 1.00 97.44 391 ARG A O 1
ATOM 3182 N N . LEU A 1 392 ? 1.504 6.917 6.254 1.00 97.06 392 LEU A N 1
ATOM 3183 C CA . LEU A 1 392 ? 2.417 5.895 5.754 1.00 97.06 392 LEU A CA 1
ATOM 3184 C C . LEU A 1 392 ? 2.054 4.537 6.346 1.00 97.06 392 LEU A C 1
ATOM 3186 O O . LEU A 1 392 ? 2.017 4.377 7.570 1.00 97.06 392 LEU A O 1
ATOM 3190 N N . HIS A 1 393 ? 1.840 3.563 5.464 1.00 96.31 393 HIS A N 1
ATOM 3191 C CA . HIS A 1 393 ? 1.363 2.226 5.807 1.00 96.31 393 HIS A CA 1
ATOM 3192 C C . HIS A 1 393 ? 2.373 1.163 5.409 1.00 96.31 393 HIS A C 1
ATOM 3194 O O . HIS A 1 393 ? 2.799 1.126 4.256 1.00 96.31 393 HIS A O 1
ATOM 3200 N N . ILE A 1 394 ? 2.711 0.276 6.342 1.00 92.44 394 ILE A N 1
ATOM 3201 C CA . ILE A 1 394 ? 3.650 -0.821 6.101 1.00 92.44 394 ILE A CA 1
ATOM 3202 C C . ILE A 1 394 ? 3.198 -2.100 6.800 1.00 92.44 394 ILE A C 1
ATOM 3204 O O . ILE A 1 394 ? 2.459 -2.067 7.789 1.00 92.44 394 ILE A O 1
ATOM 3208 N N . GLU A 1 395 ? 3.688 -3.232 6.310 1.00 89.12 395 GLU A N 1
ATOM 3209 C CA . GLU A 1 395 ? 3.559 -4.513 6.987 1.00 89.12 395 GLU A CA 1
ATOM 3210 C C . GLU A 1 395 ? 4.523 -4.610 8.182 1.00 89.12 395 GLU A C 1
ATOM 3212 O O . GLU A 1 395 ? 5.719 -4.331 8.083 1.00 89.12 395 GLU A O 1
ATOM 3217 N N . TRP A 1 396 ? 3.992 -5.036 9.324 1.00 88.62 396 TRP A N 1
ATOM 3218 C CA . TRP A 1 396 ? 4.730 -5.333 10.542 1.00 88.62 396 TRP A CA 1
ATOM 3219 C C . TRP A 1 396 ? 4.592 -6.816 10.883 1.00 88.62 396 TRP A C 1
ATOM 3221 O O . TRP A 1 396 ? 3.494 -7.320 11.154 1.00 88.62 396 TRP A O 1
ATOM 3231 N N . PHE A 1 397 ? 5.728 -7.512 10.894 1.00 82.44 397 PHE A N 1
ATOM 3232 C CA . PHE A 1 397 ? 5.817 -8.916 11.273 1.00 82.44 397 PHE A CA 1
ATOM 3233 C C . PHE A 1 397 ? 6.243 -9.044 12.735 1.00 82.44 397 PHE A C 1
ATOM 3235 O O . PHE A 1 397 ? 7.358 -8.680 13.107 1.00 82.44 397 PHE A O 1
ATOM 3242 N N . HIS A 1 398 ? 5.361 -9.578 13.578 1.00 79.19 398 HIS A N 1
ATOM 3243 C CA . HIS A 1 398 ? 5.654 -9.774 14.998 1.00 79.19 398 HIS A CA 1
ATOM 3244 C C . HIS A 1 398 ? 4.880 -10.965 15.554 1.00 79.19 398 HIS A C 1
ATOM 3246 O O . HIS A 1 398 ? 3.739 -11.196 15.149 1.00 79.19 398 HIS A O 1
ATOM 3252 N N . ASP A 1 399 ? 5.503 -11.728 16.455 1.00 75.19 399 ASP A N 1
ATOM 3253 C CA . ASP A 1 399 ? 4.943 -12.948 17.054 1.00 75.19 399 ASP A CA 1
ATOM 3254 C C . ASP A 1 399 ? 4.365 -13.934 16.019 1.00 75.19 399 ASP A C 1
ATOM 3256 O O . ASP A 1 399 ? 3.276 -14.484 16.173 1.00 75.19 399 ASP A O 1
ATOM 3260 N N . GLY A 1 400 ? 5.083 -14.121 14.905 1.00 70.75 400 GLY A N 1
ATOM 3261 C CA . GLY A 1 400 ? 4.699 -15.048 13.834 1.00 70.75 400 GLY A CA 1
ATOM 3262 C C . GLY A 1 400 ? 3.491 -14.613 12.995 1.00 70.75 400 GLY A C 1
ATOM 3263 O O . GLY A 1 400 ? 3.045 -15.380 12.149 1.00 70.75 400 GLY A O 1
ATOM 3264 N N . THR A 1 401 ? 2.959 -13.407 13.211 1.00 76.31 401 THR A N 1
ATOM 3265 C CA . THR A 1 401 ? 1.803 -12.877 12.476 1.00 76.31 401 THR A CA 1
ATOM 3266 C C . THR A 1 401 ? 2.182 -11.580 11.766 1.00 76.31 401 THR A C 1
ATOM 3268 O O . THR A 1 401 ? 2.683 -10.641 12.393 1.00 76.31 401 THR A O 1
ATOM 3271 N N . ALA A 1 402 ? 1.924 -11.529 10.460 1.00 84.00 402 ALA A N 1
ATOM 3272 C CA . ALA A 1 402 ? 2.048 -10.324 9.653 1.00 84.00 402 ALA A CA 1
ATOM 3273 C C . ALA A 1 402 ? 0.760 -9.494 9.742 1.00 84.00 402 ALA A C 1
ATOM 3275 O O . ALA A 1 402 ? -0.345 -10.037 9.673 1.00 84.00 402 ALA A O 1
ATOM 3276 N N . SER A 1 403 ? 0.889 -8.184 9.930 1.00 89.69 403 SER A N 1
ATOM 3277 C CA . SER A 1 403 ? -0.250 -7.262 9.986 1.00 89.69 403 SER A CA 1
ATOM 3278 C C . SER A 1 403 ? 0.166 -5.887 9.483 1.00 89.69 403 SER A C 1
ATOM 3280 O O . SER A 1 403 ? 1.292 -5.466 9.720 1.00 89.69 403 SER A O 1
ATOM 3282 N N . TRP A 1 404 ? -0.727 -5.184 8.797 1.00 93.38 404 TRP A N 1
ATOM 3283 C CA . TRP A 1 404 ? -0.457 -3.845 8.273 1.00 93.38 404 TRP A CA 1
ATOM 3284 C C . TRP A 1 404 ? -0.841 -2.769 9.282 1.00 93.38 404 TRP A C 1
ATOM 3286 O O . TRP A 1 404 ? -1.891 -2.861 9.918 1.00 93.38 404 TRP A O 1
ATOM 3296 N N . HIS A 1 405 ? 0.000 -1.743 9.406 1.00 94.19 405 HIS A N 1
ATOM 3297 C CA . HIS A 1 405 ? -0.183 -0.650 10.362 1.00 94.19 405 HIS A CA 1
ATOM 3298 C C . HIS A 1 405 ? 0.196 0.696 9.755 1.00 94.19 405 HIS A C 1
ATOM 3300 O O . HIS A 1 405 ? 1.036 0.782 8.858 1.00 94.19 405 HIS A O 1
ATOM 3306 N N . GLU A 1 406 ? -0.410 1.757 10.286 1.00 95.56 406 GLU A N 1
ATOM 3307 C CA . GLU A 1 406 ? 0.112 3.110 10.115 1.00 95.56 406 GLU A CA 1
ATOM 3308 C C . GLU A 1 406 ? 1.358 3.253 10.989 1.00 95.56 406 GLU A C 1
ATOM 3310 O O . GLU A 1 406 ? 1.327 2.962 12.184 1.00 95.56 406 GLU A O 1
ATOM 3315 N N . ILE A 1 407 ? 2.457 3.700 10.395 1.00 93.62 407 ILE A N 1
ATOM 3316 C CA . ILE A 1 407 ? 3.733 3.866 11.103 1.00 93.62 407 ILE A CA 1
ATOM 3317 C C . ILE A 1 407 ? 4.316 5.271 10.973 1.00 93.62 407 ILE A C 1
ATOM 3319 O O . ILE A 1 407 ? 5.354 5.569 11.560 1.00 93.62 407 ILE A O 1
ATOM 3323 N N . GLY A 1 408 ? 3.662 6.141 10.206 1.00 93.50 408 GLY A N 1
ATOM 3324 C CA . GLY A 1 408 ? 4.036 7.541 10.146 1.00 93.50 408 GLY A CA 1
ATOM 3325 C C . GLY A 1 408 ? 2.935 8.434 9.601 1.00 93.50 408 GLY A C 1
ATOM 3326 O O . GLY A 1 408 ? 2.127 8.007 8.777 1.00 93.50 408 GLY A O 1
ATOM 3327 N N . ARG A 1 409 ? 2.968 9.703 10.009 1.00 93.69 409 ARG A N 1
ATOM 3328 C CA . ARG A 1 409 ? 2.222 10.813 9.410 1.00 93.69 409 ARG A CA 1
ATOM 3329 C C . ARG A 1 409 ? 3.203 11.802 8.793 1.00 93.69 409 ARG A C 1
ATOM 3331 O O . ARG A 1 409 ? 3.551 12.792 9.432 1.00 93.69 409 ARG A O 1
ATOM 3338 N N . PRO A 1 410 ? 3.679 11.554 7.560 1.00 95.06 410 PRO A N 1
ATOM 3339 C CA . PRO A 1 410 ? 4.665 12.418 6.922 1.00 95.06 410 PRO A CA 1
ATOM 3340 C C . PRO A 1 410 ? 4.267 13.896 6.846 1.00 95.06 410 PRO A C 1
ATOM 3342 O O . PRO A 1 410 ? 5.133 14.768 6.912 1.00 95.06 410 PRO A O 1
ATOM 3345 N N . GLN A 1 411 ? 2.970 14.185 6.716 1.00 93.31 411 GLN A N 1
ATOM 3346 C CA . GLN A 1 411 ? 2.446 15.540 6.585 1.00 93.31 411 GLN A CA 1
ATOM 3347 C C . GLN A 1 411 ? 1.157 15.694 7.393 1.00 93.31 411 GLN A C 1
ATOM 3349 O O . GLN A 1 411 ? 0.232 14.897 7.250 1.00 93.31 411 GLN A O 1
ATOM 3354 N N . ILE A 1 412 ? 1.094 16.764 8.182 1.00 90.38 412 ILE A N 1
ATOM 3355 C CA . ILE A 1 412 ? -0.129 17.300 8.780 1.00 90.38 412 ILE A CA 1
ATOM 3356 C C . ILE A 1 412 ? -0.257 18.722 8.244 1.00 90.38 412 ILE A C 1
ATOM 3358 O O . ILE A 1 412 ? 0.676 19.516 8.367 1.00 90.38 412 ILE A O 1
ATOM 3362 N N . HIS A 1 413 ? -1.369 19.019 7.583 1.00 88.62 413 HIS A N 1
ATOM 3363 C CA . HIS A 1 413 ? -1.593 20.283 6.886 1.00 88.62 413 HIS A CA 1
ATOM 3364 C C . HIS A 1 413 ? -2.776 21.050 7.479 1.00 88.62 413 HIS A C 1
ATOM 3366 O O . HIS A 1 413 ? -3.462 20.553 8.362 1.00 88.62 413 HIS A O 1
ATOM 3372 N N . GLY A 1 414 ? -3.003 22.275 6.998 1.00 88.00 414 GLY A N 1
ATOM 3373 C CA . GLY A 1 414 ? -4.199 23.071 7.320 1.00 88.00 414 GLY A CA 1
ATOM 3374 C C . GLY A 1 414 ? -5.248 23.115 6.202 1.00 88.00 414 GLY A C 1
ATOM 3375 O O . GLY A 1 414 ? -6.244 23.823 6.327 1.00 88.00 414 GLY A O 1
ATOM 3376 N N . TYR A 1 415 ? -5.000 22.416 5.092 1.00 91.69 415 TYR A N 1
ATOM 3377 C CA . TYR A 1 415 ? -5.882 22.342 3.926 1.00 91.69 415 TYR A CA 1
ATOM 3378 C C . TYR A 1 415 ? -6.101 20.886 3.531 1.00 91.69 415 TYR A C 1
ATOM 3380 O O . TYR A 1 415 ? -5.185 20.069 3.647 1.00 91.69 415 TYR A O 1
ATOM 3388 N N . ASP A 1 416 ? -7.284 20.596 2.997 1.00 95.19 416 ASP A N 1
ATOM 3389 C CA . ASP A 1 416 ? -7.655 19.283 2.482 1.00 95.19 416 ASP A CA 1
ATOM 3390 C C . ASP A 1 416 ? -6.660 18.814 1.415 1.00 95.19 416 ASP A C 1
ATOM 3392 O O . ASP A 1 416 ? -6.423 19.506 0.420 1.00 95.19 416 ASP A O 1
ATOM 3396 N N . LEU A 1 417 ? -6.088 17.625 1.596 1.00 95.50 417 LEU A N 1
ATOM 3397 C CA . LEU A 1 417 ? -5.150 17.046 0.638 1.00 95.50 417 LEU A CA 1
ATOM 3398 C C . LEU A 1 417 ? -5.921 16.352 -0.488 1.00 95.50 417 LEU A C 1
ATOM 3400 O O . LEU A 1 417 ? -6.934 15.694 -0.239 1.00 95.50 417 LEU A O 1
ATOM 3404 N N . LYS A 1 418 ? -5.461 16.504 -1.734 1.00 95.44 418 LYS A N 1
ATOM 3405 C CA . LYS A 1 418 ? -6.172 16.007 -2.926 1.00 95.44 418 LYS A CA 1
ATOM 3406 C C . LYS A 1 418 ? -5.403 14.970 -3.725 1.00 95.44 418 LYS A C 1
ATOM 3408 O O . LYS A 1 418 ? -6.037 14.083 -4.282 1.00 95.44 418 LYS A O 1
ATOM 3413 N N . CYS A 1 419 ? -4.082 15.098 -3.826 1.00 96.25 419 CYS A N 1
ATOM 3414 C CA . CYS A 1 419 ? -3.295 14.232 -4.698 1.00 96.25 419 CYS A CA 1
ATOM 3415 C C . CYS A 1 419 ? -1.860 14.024 -4.204 1.00 96.25 419 CYS A C 1
ATOM 3417 O O . CYS A 1 419 ? -1.255 14.933 -3.622 1.00 96.25 419 CYS A O 1
ATOM 3419 N N . LEU A 1 420 ? -1.309 12.846 -4.501 1.00 97.44 420 LEU A N 1
ATOM 3420 C CA . LEU A 1 420 ? 0.037 12.411 -4.132 1.00 97.44 420 LEU A CA 1
ATOM 3421 C C . LEU A 1 420 ? 0.802 11.866 -5.342 1.00 97.44 420 LEU A C 1
ATOM 3423 O O . LEU A 1 420 ? 0.238 11.240 -6.234 1.00 97.44 420 LEU A O 1
ATOM 3427 N N . ALA A 1 421 ? 2.120 12.049 -5.339 1.00 97.19 421 ALA A N 1
ATOM 3428 C CA . ALA A 1 421 ? 3.019 11.354 -6.252 1.00 97.19 421 ALA A CA 1
ATOM 3429 C C . ALA A 1 421 ? 4.365 11.071 -5.581 1.00 97.19 421 ALA A C 1
ATOM 3431 O O . ALA A 1 421 ? 4.896 11.909 -4.849 1.00 97.19 421 ALA A O 1
ATOM 3432 N N . MET A 1 422 ? 4.942 9.904 -5.862 1.00 94.50 422 MET A N 1
ATOM 3433 C CA . MET A 1 422 ? 6.294 9.566 -5.420 1.00 94.50 422 MET A CA 1
ATOM 3434 C C . MET A 1 422 ? 7.324 10.116 -6.409 1.00 94.50 422 MET A C 1
ATOM 3436 O O . MET A 1 422 ? 7.194 9.934 -7.614 1.00 94.50 422 MET A O 1
ATOM 3440 N N . ALA A 1 423 ? 8.366 10.763 -5.889 1.00 89.88 423 ALA A N 1
ATOM 3441 C CA . ALA A 1 423 ? 9.527 11.242 -6.646 1.00 89.88 423 ALA A CA 1
ATOM 3442 C C . ALA A 1 423 ? 10.823 10.524 -6.219 1.00 89.88 423 ALA A C 1
ATOM 3444 O O . ALA A 1 423 ? 11.928 11.045 -6.364 1.00 89.88 423 ALA A O 1
ATOM 3445 N N . GLY A 1 424 ? 10.669 9.336 -5.638 1.00 85.19 424 GLY A N 1
ATOM 3446 C CA . GLY A 1 424 ? 11.720 8.488 -5.090 1.00 85.19 424 GLY A CA 1
ATOM 3447 C C . GLY A 1 424 ? 11.219 7.762 -3.843 1.00 85.19 424 GLY A C 1
ATOM 3448 O O . GLY A 1 424 ? 10.198 8.141 -3.279 1.00 85.19 424 GLY A O 1
ATOM 3449 N N . ARG A 1 425 ? 11.948 6.743 -3.378 1.00 85.12 425 ARG A N 1
ATOM 3450 C CA . ARG A 1 425 ? 11.545 5.903 -2.234 1.00 85.12 425 ARG A CA 1
ATOM 3451 C C . ARG A 1 425 ? 11.165 6.693 -0.981 1.00 85.12 425 ARG A C 1
ATOM 3453 O O . ARG A 1 425 ? 10.153 6.426 -0.352 1.00 85.12 425 ARG A O 1
ATOM 3460 N N . PHE A 1 426 ? 11.971 7.692 -0.635 1.00 90.44 426 PHE A N 1
ATOM 3461 C CA . PHE A 1 426 ? 11.795 8.524 0.560 1.00 90.44 426 PHE A CA 1
ATOM 3462 C C . PHE A 1 426 ? 11.530 9.989 0.213 1.00 90.44 426 PHE A C 1
ATOM 3464 O O . PHE A 1 426 ? 11.939 10.890 0.945 1.00 90.44 426 PHE A O 1
ATOM 3471 N N . LYS A 1 427 ? 10.882 10.230 -0.932 1.00 92.69 427 LYS A N 1
ATOM 3472 C CA . LYS A 1 427 ? 10.532 11.567 -1.410 1.00 92.69 427 LYS A CA 1
ATOM 3473 C C . LYS A 1 427 ? 9.160 11.549 -2.069 1.00 92.69 427 LYS A C 1
ATOM 3475 O O . LYS A 1 427 ? 8.976 10.887 -3.088 1.00 92.69 427 LYS A O 1
ATOM 3480 N N . PHE A 1 428 ? 8.222 12.314 -1.525 1.00 96.12 428 PHE A N 1
ATOM 3481 C CA . PHE A 1 428 ? 6.891 12.459 -2.113 1.00 96.12 428 PHE A CA 1
ATOM 3482 C C . PHE A 1 428 ? 6.538 13.923 -2.356 1.00 96.12 428 PHE A C 1
ATOM 3484 O O . PHE A 1 428 ? 7.147 14.850 -1.818 1.00 96.12 428 PHE A O 1
ATOM 3491 N N . ILE A 1 429 ? 5.540 14.107 -3.209 1.00 97.44 429 ILE A N 1
ATOM 3492 C CA . ILE A 1 429 ? 4.985 15.390 -3.601 1.00 97.44 429 ILE A CA 1
ATOM 3493 C C . ILE A 1 429 ? 3.497 15.355 -3.286 1.00 97.44 429 ILE A C 1
ATOM 3495 O O . ILE A 1 429 ? 2.828 14.372 -3.607 1.00 97.44 429 ILE A O 1
ATOM 3499 N N . SER A 1 430 ? 2.982 16.417 -2.673 1.00 96.88 430 SER A N 1
ATOM 3500 C CA . SER A 1 430 ? 1.558 16.551 -2.372 1.00 96.88 430 SER A CA 1
ATOM 3501 C C . SER A 1 430 ? 0.952 17.823 -2.957 1.00 96.88 430 SER A C 1
ATOM 3503 O O . SER A 1 430 ? 1.602 18.870 -3.078 1.00 96.88 430 SER A O 1
ATOM 3505 N N . GLY A 1 431 ? -0.319 17.702 -3.339 1.00 95.81 431 GLY A N 1
ATOM 3506 C CA . GLY A 1 431 ? -1.204 18.804 -3.695 1.00 95.81 431 GLY A CA 1
ATOM 3507 C C . GLY A 1 431 ? -2.413 18.835 -2.763 1.00 95.81 431 GLY A C 1
ATOM 3508 O O . GLY A 1 431 ? -2.965 17.793 -2.406 1.00 95.81 431 GLY A O 1
ATOM 3509 N N . ALA A 1 432 ? -2.816 20.037 -2.367 1.00 93.00 432 ALA A N 1
ATOM 3510 C CA . ALA A 1 432 ? -3.947 20.287 -1.478 1.00 93.00 432 ALA A CA 1
ATOM 3511 C C . ALA A 1 432 ? -4.929 21.272 -2.128 1.00 93.00 432 ALA A C 1
ATOM 3513 O O . ALA A 1 432 ? -4.636 21.823 -3.190 1.00 93.00 432 ALA A O 1
ATOM 3514 N N . ASP A 1 433 ? -6.006 21.619 -1.421 1.00 91.81 433 ASP A N 1
ATOM 3515 C CA . ASP A 1 433 ? -6.853 22.786 -1.732 1.00 91.81 433 ASP A CA 1
ATOM 3516 C C . ASP A 1 433 ? -6.119 24.143 -1.555 1.00 91.81 433 ASP A C 1
ATOM 3518 O O . ASP A 1 433 ? -6.699 25.227 -1.635 1.00 91.81 433 ASP A O 1
ATOM 3522 N N . GLU A 1 434 ? -4.799 24.092 -1.376 1.00 89.00 434 GLU A N 1
ATOM 3523 C CA . GLU A 1 434 ? -3.861 25.195 -1.527 1.00 89.00 434 GLU A CA 1
ATOM 3524 C C . GLU A 1 434 ? -3.430 25.353 -3.004 1.00 89.00 434 GLU A C 1
ATOM 3526 O O . GLU A 1 434 ? -3.512 24.439 -3.818 1.00 89.00 434 GLU A O 1
ATOM 3531 N N . LYS A 1 435 ? -2.905 26.524 -3.372 1.00 89.88 435 LYS A N 1
ATOM 3532 C CA . LYS A 1 435 ? -2.386 26.813 -4.728 1.00 89.88 435 LYS A CA 1
ATOM 3533 C C . LYS A 1 435 ? -0.940 26.351 -4.953 1.00 89.88 435 LYS A C 1
ATOM 3535 O O . LYS A 1 435 ? -0.317 26.708 -5.952 1.00 89.88 435 LYS A O 1
ATOM 3540 N N . VAL A 1 436 ? -0.372 25.645 -3.980 1.00 92.88 436 VAL A N 1
ATOM 3541 C CA . VAL A 1 436 ? 1.060 25.358 -3.870 1.00 92.88 436 VAL A CA 1
ATOM 3542 C C . VAL A 1 436 ? 1.259 23.853 -3.852 1.00 92.88 436 VAL A C 1
ATOM 3544 O O . VAL A 1 436 ? 0.530 23.135 -3.172 1.00 92.88 436 VAL A O 1
ATOM 3547 N N . ILE A 1 437 ? 2.267 23.389 -4.582 1.00 96.00 437 ILE A N 1
ATOM 3548 C CA . ILE A 1 437 ? 2.709 21.994 -4.543 1.00 96.00 437 ILE A CA 1
ATOM 3549 C C . ILE A 1 437 ? 3.901 21.905 -3.598 1.00 96.00 437 ILE A C 1
ATOM 3551 O O . ILE A 1 437 ? 4.790 22.762 -3.637 1.00 96.00 437 ILE A O 1
ATOM 3555 N N . ARG A 1 438 ? 3.928 20.878 -2.752 1.00 94.88 438 ARG A N 1
ATOM 3556 C CA . ARG A 1 438 ? 4.945 20.718 -1.707 1.00 94.88 438 ARG A CA 1
ATOM 3557 C C . ARG A 1 438 ? 5.714 19.422 -1.905 1.00 94.88 438 ARG A C 1
ATOM 3559 O O . ARG A 1 438 ? 5.131 18.410 -2.280 1.00 94.88 438 ARG A O 1
ATOM 3566 N N . ILE A 1 439 ? 7.022 19.476 -1.668 1.00 95.06 439 ILE A N 1
ATOM 3567 C CA . ILE A 1 439 ? 7.939 18.340 -1.799 1.00 95.06 439 ILE A CA 1
ATOM 3568 C C . ILE A 1 439 ? 8.507 18.003 -0.423 1.00 95.06 439 ILE A C 1
ATOM 3570 O O . ILE A 1 439 ? 9.094 18.866 0.235 1.00 95.06 439 ILE A O 1
ATOM 3574 N N . PHE A 1 440 ? 8.388 16.740 -0.026 1.00 94.62 440 PHE A N 1
ATOM 3575 C CA . PHE A 1 440 ? 8.817 16.239 1.276 1.00 94.62 440 PHE A CA 1
ATOM 3576 C C . PHE A 1 440 ? 9.867 15.139 1.136 1.00 94.62 440 PHE A C 1
ATOM 3578 O O . PHE A 1 440 ? 9.702 14.260 0.287 1.00 94.62 440 PHE A O 1
ATOM 3585 N N . ASN A 1 441 ? 10.889 15.136 2.000 1.00 92.31 441 ASN A N 1
ATOM 3586 C CA . ASN A 1 441 ? 11.804 13.999 2.142 1.00 92.31 441 ASN A CA 1
ATOM 3587 C C . ASN A 1 441 ? 11.672 13.355 3.533 1.00 92.31 441 ASN A C 1
ATOM 3589 O O . ASN A 1 441 ? 11.384 14.015 4.534 1.00 92.31 441 ASN A O 1
ATOM 3593 N N . ALA A 1 442 ? 11.905 12.046 3.612 1.00 90.88 442 ALA A N 1
ATOM 3594 C CA . ALA A 1 442 ? 11.925 11.361 4.898 1.00 90.88 442 ALA A CA 1
ATOM 3595 C C . ALA A 1 442 ? 13.090 11.854 5.763 1.00 90.88 442 ALA A C 1
ATOM 3597 O O . ALA A 1 442 ? 14.191 12.123 5.275 1.00 90.88 442 ALA A O 1
ATOM 3598 N N . THR A 1 443 ? 12.847 11.941 7.066 1.00 88.75 443 THR A N 1
ATOM 3599 C CA . THR A 1 443 ? 13.879 12.244 8.058 1.00 88.75 443 THR A CA 1
ATOM 3600 C C . THR A 1 443 ? 14.677 10.989 8.388 1.00 88.75 443 THR A C 1
ATOM 3602 O O . THR A 1 443 ? 14.209 9.860 8.204 1.00 88.75 443 THR A O 1
ATOM 3605 N N . LYS A 1 444 ? 15.891 11.170 8.911 1.00 84.62 444 LYS A N 1
ATOM 3606 C CA . LYS A 1 444 ? 16.738 10.049 9.326 1.00 84.62 444 LYS A CA 1
ATOM 3607 C C . LYS A 1 444 ? 16.061 9.191 10.397 1.00 84.62 444 LYS A C 1
ATOM 3609 O O . LYS A 1 444 ? 16.092 7.970 10.284 1.00 84.62 444 LYS A O 1
ATOM 3614 N N . TYR A 1 445 ? 15.380 9.817 11.360 1.00 85.38 445 TYR A N 1
ATOM 3615 C CA . TYR A 1 445 ? 14.601 9.120 12.386 1.00 85.38 445 TYR A CA 1
ATOM 3616 C C . TYR A 1 445 ? 13.565 8.151 11.794 1.00 85.38 445 TYR A C 1
ATOM 3618 O O . TYR A 1 445 ? 13.481 6.997 12.219 1.00 85.38 445 TYR A O 1
ATOM 3626 N N . VAL A 1 446 ? 12.803 8.591 10.786 1.00 88.31 446 VAL A N 1
ATOM 3627 C CA . VAL A 1 446 ? 11.784 7.750 10.139 1.00 88.31 446 VAL A CA 1
ATOM 3628 C C . VAL A 1 446 ? 12.431 6.603 9.369 1.00 88.31 446 VAL A C 1
ATOM 3630 O O . VAL A 1 446 ? 11.988 5.465 9.495 1.00 88.31 446 VAL A O 1
ATOM 3633 N N . VAL A 1 447 ? 13.500 6.872 8.611 1.00 87.06 447 VAL A N 1
ATOM 3634 C CA . VAL A 1 447 ? 14.207 5.831 7.848 1.00 87.06 447 VAL A CA 1
ATOM 3635 C C . VAL A 1 447 ? 14.811 4.779 8.779 1.00 87.06 447 VAL A C 1
ATOM 3637 O O . VAL A 1 447 ? 14.649 3.593 8.519 1.00 87.06 447 VAL A O 1
ATOM 3640 N N . GLU A 1 448 ? 15.465 5.174 9.873 1.00 85.06 448 GLU A N 1
ATOM 3641 C CA . GLU A 1 448 ? 16.036 4.241 10.857 1.00 85.06 448 GLU A CA 1
ATOM 3642 C C . GLU A 1 448 ? 14.949 3.440 11.593 1.00 85.06 448 GLU A C 1
ATOM 3644 O O . GLU A 1 448 ? 15.099 2.234 11.789 1.00 85.06 448 GLU A O 1
ATOM 3649 N N . SER A 1 449 ? 13.825 4.066 11.950 1.00 86.69 449 SER A N 1
ATOM 3650 C CA . SER A 1 449 ? 12.712 3.368 12.614 1.00 86.69 449 SER A CA 1
ATOM 3651 C C . SER A 1 449 ? 12.022 2.371 11.675 1.00 86.69 449 SER A C 1
ATOM 3653 O O . SER A 1 449 ? 11.708 1.248 12.070 1.00 86.69 449 SER A O 1
ATOM 3655 N N . LEU A 1 450 ? 11.884 2.722 10.392 1.00 84.56 450 LEU A N 1
ATOM 3656 C CA . LEU A 1 450 ? 11.447 1.798 9.344 1.00 84.56 450 LEU A CA 1
ATOM 3657 C C . LEU A 1 450 ? 12.350 0.557 9.274 1.00 84.56 450 LEU A C 1
ATOM 3659 O O . LEU A 1 450 ? 11.838 -0.552 9.110 1.00 84.56 450 LEU A O 1
ATOM 3663 N N . GLN A 1 451 ? 13.678 0.710 9.402 1.00 82.88 451 GLN A N 1
ATOM 3664 C CA . GLN A 1 451 ? 14.609 -0.435 9.396 1.00 82.88 451 GLN A CA 1
ATOM 3665 C C . GLN A 1 451 ? 14.336 -1.370 10.567 1.00 82.88 451 GLN A C 1
ATOM 3667 O O . GLN A 1 451 ? 14.364 -2.585 10.401 1.00 82.88 451 GLN A O 1
ATOM 3672 N N . GLN A 1 452 ? 14.050 -0.812 11.745 1.00 82.69 452 GLN A N 1
ATOM 3673 C CA . GLN A 1 452 ? 13.771 -1.608 12.936 1.00 82.69 452 GLN A CA 1
ATOM 3674 C C . GLN A 1 452 ? 12.445 -2.363 12.842 1.00 82.69 452 GLN A C 1
ATOM 3676 O O . GLN A 1 452 ? 12.407 -3.537 13.200 1.00 82.69 452 GLN A O 1
ATOM 3681 N N . ILE A 1 453 ? 11.382 -1.726 12.336 1.00 83.50 453 ILE A N 1
ATOM 3682 C CA . ILE A 1 453 ? 10.075 -2.380 12.152 1.00 83.50 453 ILE A CA 1
ATOM 3683 C C . ILE A 1 453 ? 10.155 -3.517 11.130 1.00 83.50 453 ILE A C 1
ATOM 3685 O O . ILE A 1 453 ? 9.577 -4.581 11.341 1.00 83.50 453 ILE A O 1
ATOM 3689 N N . THR A 1 454 ? 10.837 -3.282 10.009 1.00 74.31 454 THR A N 1
ATOM 3690 C CA . THR A 1 454 ? 10.847 -4.224 8.877 1.00 74.31 454 THR A CA 1
ATOM 3691 C C . THR A 1 454 ? 11.960 -5.263 8.954 1.00 74.31 454 THR A C 1
ATOM 3693 O O . THR A 1 454 ? 11.897 -6.277 8.268 1.00 74.31 454 THR A O 1
ATOM 3696 N N . GLY A 1 455 ? 13.012 -5.008 9.736 1.00 70.19 455 GLY A N 1
ATOM 3697 C CA . GLY A 1 455 ? 14.251 -5.786 9.702 1.00 70.19 455 GLY A CA 1
ATOM 3698 C C . GLY A 1 455 ? 15.073 -5.593 8.417 1.00 70.19 455 GLY A C 1
ATOM 3699 O O . GLY A 1 455 ? 16.103 -6.247 8.252 1.00 70.19 455 GLY A O 1
ATOM 3700 N N . ASN A 1 456 ? 14.649 -4.706 7.509 1.00 66.06 456 ASN A N 1
ATOM 3701 C CA . ASN A 1 456 ? 15.327 -4.441 6.244 1.00 66.06 456 ASN A CA 1
ATOM 3702 C C . ASN A 1 456 ? 16.363 -3.322 6.402 1.00 66.06 456 ASN A C 1
ATOM 3704 O O . ASN A 1 456 ? 16.047 -2.226 6.855 1.00 66.06 456 ASN A O 1
ATOM 3708 N N . GLU A 1 457 ? 17.591 -3.533 5.923 1.00 57.22 457 GLU A N 1
ATOM 3709 C CA . GLU A 1 457 ? 18.590 -2.458 5.861 1.00 57.22 457 GLU A CA 1
ATOM 3710 C C . GLU A 1 457 ? 18.268 -1.495 4.706 1.00 57.22 457 GLU A C 1
ATOM 3712 O O . GLU A 1 457 ? 18.313 -1.886 3.536 1.00 57.22 457 GLU A O 1
ATOM 3717 N N . TYR A 1 458 ? 17.949 -0.229 4.992 1.00 61.16 458 TYR A N 1
ATOM 3718 C CA . TYR A 1 458 ? 17.826 0.818 3.965 1.00 61.16 458 TYR A CA 1
ATOM 3719 C C . TYR A 1 458 ? 19.159 1.551 3.826 1.00 61.16 458 TYR A C 1
ATOM 3721 O O . TYR A 1 458 ? 19.681 2.100 4.795 1.00 61.16 458 TYR A O 1
ATOM 3729 N N . SER A 1 459 ? 19.732 1.616 2.623 1.00 46.06 459 SER A N 1
ATOM 3730 C CA . SER A 1 459 ? 20.874 2.504 2.428 1.00 46.06 459 SER A CA 1
ATOM 3731 C C . SER A 1 459 ? 20.377 3.944 2.338 1.00 46.06 459 SER A C 1
ATOM 3733 O O . SER A 1 459 ? 19.808 4.338 1.327 1.00 46.06 459 SER A O 1
ATOM 3735 N N . VAL A 1 460 ? 20.664 4.743 3.365 1.00 45.34 460 VAL A N 1
ATOM 3736 C CA . VAL A 1 460 ? 20.366 6.189 3.456 1.00 45.34 460 VAL A CA 1
ATOM 3737 C C . VAL A 1 460 ? 20.968 7.006 2.284 1.00 45.34 460 VAL A C 1
ATOM 3739 O O . VAL A 1 460 ? 20.608 8.152 2.051 1.00 45.34 460 VAL A O 1
ATOM 3742 N N . ASN A 1 461 ? 21.841 6.395 1.476 1.00 39.84 461 ASN A N 1
ATOM 3743 C CA . ASN A 1 461 ? 22.569 7.011 0.360 1.00 39.84 461 ASN A CA 1
ATOM 3744 C C . ASN A 1 461 ? 21.766 7.135 -0.959 1.00 39.84 461 ASN A C 1
ATOM 3746 O O . ASN A 1 461 ? 22.339 7.497 -1.992 1.00 39.84 461 ASN A O 1
ATOM 3750 N N . GLU A 1 462 ? 20.471 6.804 -0.977 1.00 41.22 462 GLU A N 1
ATOM 3751 C CA . GLU A 1 462 ? 19.629 6.928 -2.181 1.00 41.22 462 GLU A CA 1
ATOM 3752 C C . GLU A 1 462 ? 19.170 8.372 -2.460 1.00 41.22 462 GLU A C 1
ATOM 3754 O O . GLU A 1 462 ? 18.973 8.722 -3.622 1.00 41.22 462 GLU A O 1
ATOM 3759 N N . SER A 1 463 ? 19.185 9.280 -1.477 1.00 38.41 463 SER A N 1
ATOM 3760 C CA . SER A 1 463 ? 19.206 10.735 -1.721 1.00 38.41 463 SER A CA 1
ATOM 3761 C C . SER A 1 463 ? 20.655 11.191 -1.944 1.00 38.41 463 SER A C 1
ATOM 3763 O O . SER A 1 463 ? 21.589 10.574 -1.440 1.00 38.41 463 SER A O 1
ATOM 3765 N N . ASN A 1 464 ? 20.913 12.178 -2.804 1.00 35.91 464 ASN A N 1
ATOM 3766 C CA . ASN A 1 464 ? 22.280 12.604 -3.163 1.00 35.91 464 ASN A CA 1
ATOM 3767 C C . ASN A 1 464 ? 23.122 13.153 -1.997 1.00 35.91 464 ASN A C 1
ATOM 3769 O O . ASN A 1 464 ? 24.277 13.476 -2.220 1.00 35.91 464 ASN A O 1
ATOM 3773 N N . ASP A 1 465 ? 22.615 13.157 -0.764 1.00 41.28 465 ASP A N 1
ATOM 3774 C CA . ASP A 1 465 ? 23.344 13.625 0.405 1.00 41.28 465 ASP A CA 1
ATOM 3775 C C . ASP A 1 465 ? 22.835 12.942 1.689 1.00 41.28 465 ASP A C 1
ATOM 3777 O O . ASP A 1 465 ? 22.009 13.484 2.424 1.00 41.28 465 ASP A O 1
ATOM 3781 N N . ALA A 1 466 ? 23.354 11.756 2.025 1.00 39.88 466 ALA A N 1
ATOM 3782 C CA . ALA A 1 466 ? 23.120 11.153 3.348 1.00 39.88 466 ALA A CA 1
ATOM 3783 C C . ALA A 1 466 ? 23.666 12.032 4.499 1.00 39.88 466 ALA A C 1
ATOM 3785 O O . ALA A 1 466 ? 23.238 11.902 5.642 1.00 39.88 466 ALA A O 1
ATOM 3786 N N . SER A 1 467 ? 24.577 12.961 4.192 1.00 44.19 467 SER A N 1
ATOM 3787 C CA . SER A 1 467 ? 25.074 14.005 5.094 1.00 44.19 467 SER A CA 1
ATOM 3788 C C . SER A 1 467 ? 24.146 15.222 5.240 1.00 44.19 467 SER A C 1
ATOM 3790 O O . SER A 1 467 ? 24.474 16.110 6.021 1.00 44.19 467 SER A O 1
ATOM 3792 N N . GLN A 1 468 ? 23.017 15.292 4.516 1.00 56.25 468 GLN A N 1
ATOM 3793 C CA . GLN A 1 468 ? 22.060 16.415 4.559 1.00 56.25 468 GLN A CA 1
ATOM 3794 C C . GLN A 1 468 ? 20.624 16.015 4.944 1.00 56.25 468 GLN A C 1
ATOM 3796 O O . GLN A 1 468 ? 19.727 16.861 4.896 1.00 56.25 468 GLN A O 1
ATOM 3801 N N . LEU A 1 469 ? 20.349 14.758 5.312 1.00 70.69 469 LEU A N 1
ATOM 3802 C CA . LEU A 1 469 ? 19.024 14.427 5.845 1.00 70.69 469 LEU A CA 1
ATOM 3803 C C . LEU A 1 469 ? 18.834 15.090 7.208 1.00 70.69 469 LEU A C 1
ATOM 3805 O O . LEU A 1 469 ? 19.709 15.027 8.070 1.00 70.69 469 LEU A O 1
ATOM 3809 N N . ALA A 1 470 ? 17.672 15.709 7.395 1.00 80.56 470 ALA A N 1
ATOM 3810 C CA . ALA A 1 470 ? 17.274 16.214 8.698 1.00 80.56 470 ALA A CA 1
ATOM 3811 C C . ALA A 1 470 ? 17.165 15.043 9.687 1.00 80.56 470 ALA A C 1
ATOM 3813 O O . ALA A 1 470 ? 16.659 13.971 9.332 1.00 80.56 470 ALA A O 1
ATOM 3814 N N . GLU A 1 471 ? 17.628 15.243 10.919 1.00 81.81 471 GLU A N 1
ATOM 3815 C CA . GLU A 1 471 ? 17.514 14.237 11.979 1.00 81.81 471 GLU A CA 1
ATOM 3816 C C . GLU A 1 471 ? 16.032 13.974 12.284 1.00 81.81 471 GLU A C 1
ATOM 3818 O O . GLU A 1 471 ? 15.602 12.820 12.298 1.00 81.81 471 GLU A O 1
ATOM 3823 N N . CYS A 1 472 ? 15.233 15.039 12.403 1.00 83.44 472 CYS A N 1
ATOM 3824 C CA . CYS A 1 472 ? 13.774 14.987 12.492 1.00 83.44 472 CYS A CA 1
ATOM 3825 C C . CYS A 1 472 ? 13.124 16.216 11.825 1.00 83.44 472 CYS A C 1
ATOM 3827 O O . CYS A 1 472 ? 13.808 17.094 11.287 1.00 83.44 472 CYS A O 1
ATOM 3829 N N . ALA A 1 473 ? 11.792 16.265 11.830 1.00 85.88 473 ALA A N 1
ATOM 3830 C CA . ALA A 1 473 ? 11.015 17.406 11.367 1.00 85.88 473 ALA A CA 1
ATOM 3831 C C . ALA A 1 473 ? 9.963 17.772 12.416 1.00 85.88 473 ALA A C 1
ATOM 3833 O O . ALA A 1 473 ? 9.444 16.898 13.105 1.00 85.88 473 ALA A O 1
ATOM 3834 N N . MET A 1 474 ? 9.656 19.061 12.530 1.00 81.81 474 MET A N 1
ATOM 3835 C CA . MET A 1 474 ? 8.658 19.578 13.467 1.00 81.81 474 MET A CA 1
ATOM 3836 C C . MET A 1 474 ? 7.772 20.614 12.781 1.00 81.81 474 MET A C 1
ATOM 3838 O O . MET A 1 474 ? 8.240 21.377 11.933 1.00 81.81 474 MET A O 1
ATOM 3842 N N . VAL A 1 475 ? 6.502 20.682 13.180 1.00 77.31 475 VAL A N 1
ATOM 3843 C CA . VAL A 1 475 ? 5.601 21.773 12.785 1.00 77.31 475 VAL A CA 1
ATOM 3844 C C . VAL A 1 475 ? 5.749 22.915 13.797 1.00 77.31 475 VAL A C 1
ATOM 3846 O O . VAL A 1 475 ? 5.472 22.708 14.979 1.00 77.31 475 VAL A O 1
ATOM 3849 N N . PRO A 1 476 ? 6.178 24.124 13.391 1.00 67.50 476 PRO A N 1
ATOM 3850 C CA . PRO A 1 476 ? 6.183 25.281 14.283 1.00 67.50 476 PRO A CA 1
ATOM 3851 C C . PRO A 1 476 ? 4.759 25.611 14.748 1.00 67.50 476 PRO A C 1
ATOM 3853 O O . PRO A 1 476 ? 3.831 25.522 13.951 1.00 67.50 476 PRO A O 1
ATOM 3856 N N . ALA A 1 477 ? 4.579 26.105 15.977 1.00 62.72 477 ALA A N 1
ATOM 3857 C CA . ALA A 1 477 ? 3.253 26.418 16.542 1.00 62.72 477 ALA A CA 1
ATOM 3858 C C . ALA A 1 477 ? 2.386 27.386 15.697 1.00 62.72 477 ALA A C 1
ATOM 3860 O O . ALA A 1 477 ? 1.171 27.429 15.853 1.00 62.72 477 ALA A O 1
ATOM 3861 N N . LEU A 1 478 ? 3.006 28.170 14.806 1.00 59.28 478 LEU A N 1
ATOM 3862 C CA . LEU A 1 478 ? 2.349 29.112 13.888 1.00 59.28 478 LEU A CA 1
ATOM 3863 C C . LEU A 1 478 ? 2.587 28.769 12.400 1.00 59.28 478 LEU A C 1
ATOM 3865 O O . LEU A 1 478 ? 2.242 29.557 11.521 1.00 59.28 478 LEU A O 1
ATOM 3869 N N . GLY A 1 479 ? 3.237 27.639 12.102 1.00 61.47 479 GLY A N 1
ATOM 3870 C CA . GLY A 1 479 ? 3.654 27.251 10.754 1.00 61.47 479 GLY A CA 1
ATOM 3871 C C . GLY A 1 479 ? 2.741 26.199 10.124 1.00 61.47 479 GLY A C 1
ATOM 3872 O O . GLY A 1 479 ? 2.299 25.274 10.786 1.00 61.47 479 GLY A O 1
ATOM 3873 N N . LEU A 1 480 ? 2.517 26.306 8.812 1.00 69.31 480 LEU A N 1
ATOM 3874 C CA . LEU A 1 480 ? 1.842 25.290 7.981 1.00 69.31 480 LEU A CA 1
ATOM 3875 C C . LEU A 1 480 ? 2.856 24.406 7.234 1.00 69.31 480 LEU A C 1
ATOM 3877 O O . LEU A 1 480 ? 2.631 24.009 6.093 1.00 69.31 480 LEU A O 1
ATOM 3881 N N . SER A 1 481 ? 4.084 24.291 7.735 1.00 74.56 481 SER A N 1
ATOM 3882 C CA . SER A 1 481 ? 5.193 23.672 6.997 1.00 74.56 481 SER A CA 1
ATOM 3883 C C . SER A 1 481 ? 6.134 22.986 7.970 1.00 74.56 481 SER A C 1
ATOM 3885 O O . SER A 1 481 ? 6.466 23.554 9.011 1.00 74.56 481 SER A O 1
ATOM 3887 N N . ASN A 1 482 ? 6.551 21.774 7.613 1.00 85.19 482 ASN A N 1
ATOM 3888 C CA . ASN A 1 482 ? 7.434 20.960 8.434 1.00 85.19 482 ASN A CA 1
ATOM 3889 C C . ASN A 1 482 ? 8.866 21.485 8.314 1.00 85.19 482 ASN A C 1
ATOM 3891 O O . ASN A 1 482 ? 9.481 21.392 7.250 1.00 85.19 482 ASN A O 1
ATOM 3895 N N . SER A 1 483 ? 9.407 22.009 9.409 1.00 82.50 483 SER A N 1
ATOM 3896 C CA . SER A 1 483 ? 10.776 22.514 9.471 1.00 82.50 483 SER A CA 1
ATOM 3897 C C . SER A 1 483 ? 11.749 21.391 9.816 1.00 82.50 483 SER A C 1
ATOM 3899 O O . SER A 1 483 ? 11.509 20.612 10.738 1.00 82.50 483 SER A O 1
ATOM 3901 N N . ALA A 1 484 ? 12.863 21.325 9.087 1.00 82.69 484 ALA A N 1
ATOM 3902 C CA . ALA A 1 484 ? 13.952 20.391 9.349 1.00 82.69 484 ALA A CA 1
ATOM 3903 C C . ALA A 1 484 ? 14.709 20.751 10.636 1.00 82.69 484 ALA A C 1
ATOM 3905 O O . ALA A 1 484 ? 15.053 21.915 10.849 1.00 82.69 484 ALA A O 1
ATOM 3906 N N . VAL A 1 485 ? 15.041 19.744 11.443 1.00 78.81 485 VAL A N 1
ATOM 3907 C CA . VAL A 1 485 ? 15.948 19.877 12.587 1.00 78.81 485 VAL A CA 1
ATOM 3908 C C . VAL A 1 485 ? 17.192 19.031 12.328 1.00 78.81 485 VAL A C 1
ATOM 3910 O O . VAL A 1 485 ? 17.097 17.832 12.066 1.00 78.81 485 VAL A O 1
ATOM 3913 N N . TYR A 1 486 ? 18.364 19.666 12.374 1.00 75.44 486 TYR A N 1
ATOM 3914 C CA . TYR A 1 486 ? 19.649 19.033 12.048 1.00 75.44 486 TYR A CA 1
ATOM 3915 C C . TYR A 1 486 ? 20.513 18.716 13.277 1.00 75.44 486 TYR A C 1
ATOM 3917 O O . TYR A 1 486 ? 21.362 17.834 13.200 1.00 75.44 486 TYR A O 1
ATOM 3925 N N . ASP A 1 487 ? 20.305 19.406 14.403 1.00 68.19 487 ASP A N 1
ATOM 3926 C CA . ASP A 1 487 ? 21.051 19.194 15.650 1.00 68.19 487 ASP A CA 1
ATOM 3927 C C . ASP A 1 487 ? 20.130 18.610 16.728 1.00 68.19 487 ASP A C 1
ATOM 3929 O O . ASP A 1 487 ? 19.179 19.267 17.156 1.00 68.19 487 ASP A O 1
ATOM 3933 N N . ARG A 1 488 ? 20.424 17.384 17.189 1.00 62.62 488 ARG A N 1
ATOM 3934 C CA . ARG A 1 488 ? 19.647 16.718 18.250 1.00 62.62 488 ARG A CA 1
ATOM 3935 C C . ARG A 1 488 ? 19.700 17.454 19.586 1.00 62.62 488 ARG A C 1
ATOM 3937 O O . ARG A 1 488 ? 18.767 17.330 20.366 1.00 62.62 488 ARG A O 1
ATOM 3944 N N . ASN A 1 489 ? 20.746 18.239 19.848 1.00 59.41 489 ASN A N 1
ATOM 3945 C CA . ASN A 1 489 ? 20.906 18.929 21.132 1.00 59.41 489 ASN A CA 1
ATOM 3946 C C . ASN A 1 489 ? 19.949 20.120 21.306 1.00 59.41 489 ASN A C 1
ATOM 3948 O O . ASN A 1 489 ? 19.833 20.652 22.406 1.00 59.41 489 ASN A O 1
ATOM 3952 N N . GLN A 1 490 ? 19.287 20.562 20.232 1.00 56.56 490 GLN A N 1
ATOM 3953 C CA . GLN A 1 490 ? 18.272 21.623 20.276 1.00 56.56 490 GLN A CA 1
ATOM 3954 C C . GLN A 1 490 ? 16.863 21.085 20.535 1.00 56.56 490 GLN A C 1
ATOM 3956 O O . GLN A 1 490 ? 15.909 21.861 20.595 1.00 56.56 490 GLN A O 1
ATOM 3961 N N . ILE A 1 491 ? 16.726 19.767 20.655 1.00 59.38 491 ILE A N 1
ATOM 3962 C CA . ILE A 1 491 ? 15.445 19.103 20.800 1.00 59.38 491 ILE A CA 1
ATOM 3963 C C . ILE A 1 491 ? 15.191 18.830 22.289 1.00 59.38 491 ILE A C 1
ATOM 3965 O O . ILE A 1 491 ? 16.111 18.462 23.017 1.00 59.38 491 ILE A O 1
ATOM 3969 N N . SER A 1 492 ? 13.959 19.057 22.758 1.00 56.56 492 SER A N 1
ATOM 3970 C CA . SER A 1 492 ? 13.559 18.760 24.140 1.00 56.56 492 SER A CA 1
ATOM 3971 C C . SER A 1 492 ? 13.782 17.281 24.480 1.00 56.56 492 SER A C 1
ATOM 3973 O O . SER A 1 492 ? 13.689 16.415 23.608 1.00 56.56 492 SER A O 1
ATOM 3975 N N . ASP A 1 493 ? 14.027 16.971 25.759 1.00 53.50 493 ASP A N 1
ATOM 3976 C CA . ASP A 1 493 ? 14.195 15.587 26.233 1.00 53.50 493 ASP A CA 1
ATOM 3977 C C . ASP A 1 493 ? 12.983 14.685 25.913 1.00 53.50 493 ASP A C 1
ATOM 3979 O O . ASP A 1 493 ? 13.137 13.474 25.782 1.00 53.50 493 ASP A O 1
ATOM 3983 N N . GLU A 1 494 ? 11.797 15.262 25.695 1.00 49.97 494 GLU A N 1
ATOM 3984 C CA . GLU A 1 494 ? 10.586 14.560 25.232 1.00 49.97 494 GLU A CA 1
ATOM 3985 C C . GLU A 1 494 ? 10.738 13.958 23.821 1.00 49.97 494 GLU A C 1
ATOM 3987 O O . GLU A 1 494 ? 10.160 12.920 23.510 1.00 49.97 494 GLU A O 1
ATOM 3992 N N . PHE A 1 495 ? 11.572 14.559 22.971 1.00 51.84 495 PHE A N 1
ATOM 3993 C CA . PHE A 1 495 ? 11.854 14.087 21.614 1.00 51.84 495 PHE A CA 1
ATOM 3994 C C . PHE A 1 495 ? 13.112 13.206 21.532 1.00 51.84 495 PHE A C 1
ATOM 3996 O O . PHE A 1 495 ? 13.406 12.675 20.458 1.00 51.84 495 PHE A O 1
ATOM 4003 N N . ASN A 1 496 ? 13.843 13.012 22.641 1.00 52.34 496 ASN A N 1
ATOM 4004 C CA . ASN A 1 496 ? 14.923 12.022 22.766 1.00 52.34 496 ASN A CA 1
ATOM 4005 C C . ASN A 1 496 ? 14.343 10.589 22.812 1.00 52.34 496 ASN A C 1
ATOM 4007 O O . ASN A 1 496 ? 14.716 9.754 23.641 1.00 52.34 496 ASN A O 1
ATOM 4011 N N . SER A 1 497 ? 13.396 10.288 21.922 1.00 54.03 497 SER A N 1
ATOM 4012 C CA . SER A 1 497 ? 12.736 8.996 21.845 1.00 54.03 497 SER A CA 1
ATOM 4013 C C . SER A 1 497 ? 13.663 7.976 21.186 1.00 54.03 497 SER A C 1
ATOM 4015 O O . SER A 1 497 ? 14.331 8.225 20.178 1.00 54.03 497 SER A O 1
ATOM 4017 N N . LYS A 1 498 ? 13.728 6.786 21.789 1.00 64.56 498 LYS A N 1
ATOM 4018 C CA . LYS A 1 498 ? 14.329 5.613 21.150 1.00 64.56 498 LYS A CA 1
ATOM 4019 C C . LYS A 1 498 ? 13.595 5.358 19.829 1.00 64.56 498 LYS A C 1
ATOM 4021 O O . LYS A 1 498 ? 12.386 5.562 19.753 1.00 64.56 498 LYS A O 1
ATOM 4026 N N . LEU A 1 499 ? 14.330 4.896 18.817 1.00 74.75 499 LEU A N 1
ATOM 4027 C CA . LEU A 1 499 ? 13.742 4.375 17.581 1.00 74.75 499 LEU A CA 1
ATOM 4028 C C . LEU A 1 499 ? 12.632 3.376 17.930 1.00 74.75 499 LEU A C 1
ATOM 4030 O O . LEU A 1 499 ? 12.775 2.590 18.875 1.00 74.75 499 LEU A O 1
ATOM 4034 N N . PHE A 1 500 ? 11.520 3.442 17.204 1.00 77.31 500 PHE A N 1
ATOM 4035 C CA . PHE A 1 500 ? 10.386 2.569 17.467 1.00 77.31 500 PHE A CA 1
ATOM 4036 C C . PHE A 1 500 ? 10.542 1.241 16.712 1.00 77.31 500 PHE A C 1
ATOM 4038 O O . PHE A 1 500 ? 10.886 1.205 15.533 1.00 77.31 500 PHE A O 1
ATOM 4045 N N . ASN A 1 501 ? 10.287 0.138 17.418 1.00 79.75 501 ASN A N 1
ATOM 4046 C CA . ASN A 1 501 ? 10.356 -1.243 16.919 1.00 79.75 501 ASN A CA 1
ATOM 4047 C C . ASN A 1 501 ? 8.984 -1.948 16.904 1.00 79.75 501 ASN A C 1
ATOM 4049 O O . ASN A 1 501 ? 8.871 -3.111 16.516 1.00 79.75 501 ASN A O 1
ATOM 4053 N N . ILE A 1 502 ? 7.952 -1.235 17.344 1.00 86.75 502 ILE A N 1
ATOM 4054 C CA . ILE A 1 502 ? 6.537 -1.586 17.252 1.00 86.75 502 ILE A CA 1
ATOM 4055 C C . ILE A 1 502 ? 5.814 -0.420 16.566 1.00 86.75 502 ILE A C 1
ATOM 4057 O O . ILE A 1 502 ? 6.360 0.690 16.562 1.00 86.75 502 ILE A O 1
ATOM 4061 N N . PRO A 1 503 ? 4.612 -0.627 15.998 1.00 91.25 503 PRO A N 1
ATOM 4062 C CA . PRO A 1 503 ? 3.833 0.464 15.446 1.00 91.25 503 PRO A CA 1
ATOM 4063 C C . PRO A 1 503 ? 3.651 1.572 16.495 1.00 91.25 503 PRO A C 1
ATOM 4065 O O . PRO A 1 503 ? 3.343 1.270 17.654 1.00 91.25 503 PRO A O 1
ATOM 4068 N N . PRO A 1 504 ? 3.906 2.831 16.113 1.00 91.06 504 PRO A N 1
ATOM 4069 C CA . PRO A 1 504 ? 3.951 3.956 17.035 1.00 91.06 504 PRO A CA 1
ATOM 4070 C C . PRO A 1 504 ? 2.583 4.271 17.654 1.00 91.06 504 PRO A C 1
ATOM 4072 O O . PRO A 1 504 ? 1.527 3.938 17.115 1.00 91.06 504 PRO A O 1
ATOM 4075 N N . THR A 1 505 ? 2.619 4.947 18.802 1.00 89.44 505 THR A N 1
ATOM 4076 C CA . THR A 1 505 ? 1.434 5.543 19.429 1.00 89.44 505 THR A CA 1
ATOM 4077 C C . THR A 1 505 ? 0.960 6.768 18.644 1.00 89.44 505 THR A C 1
ATOM 4079 O O . THR A 1 505 ? 1.718 7.357 17.869 1.00 89.44 505 THR A O 1
ATOM 4082 N N . GLU A 1 506 ? -0.281 7.198 18.884 1.00 88.00 506 GLU A N 1
ATOM 4083 C CA . GLU A 1 506 ? -0.858 8.419 18.292 1.00 88.00 506 GLU A CA 1
ATOM 4084 C C . GLU A 1 506 ? 0.024 9.661 18.522 1.00 88.00 506 GLU A C 1
ATOM 4086 O O . GLU A 1 506 ? 0.230 10.460 17.609 1.00 88.00 506 GLU A O 1
ATOM 4091 N N . GLU A 1 507 ? 0.614 9.791 19.711 1.00 84.88 507 GLU A N 1
ATOM 4092 C CA . GLU A 1 507 ? 1.522 10.886 20.061 1.00 84.88 507 GLU A CA 1
ATOM 4093 C C . GLU A 1 507 ? 2.785 10.903 19.181 1.00 84.88 507 GLU A C 1
ATOM 4095 O O . GLU A 1 507 ? 3.123 11.932 18.589 1.00 84.88 507 GLU A O 1
ATOM 4100 N N . ILE A 1 508 ? 3.440 9.745 19.026 1.00 87.31 508 ILE A N 1
ATOM 4101 C CA . ILE A 1 508 ? 4.648 9.593 18.198 1.00 87.31 508 ILE A CA 1
ATOM 4102 C C . ILE A 1 508 ? 4.315 9.854 16.724 1.00 87.31 508 ILE A C 1
ATOM 4104 O O . ILE A 1 508 ? 5.085 10.514 16.021 1.00 87.31 508 ILE A O 1
ATOM 4108 N N . LEU A 1 509 ? 3.157 9.379 16.252 1.00 89.75 509 LEU A N 1
ATOM 4109 C CA . LEU A 1 509 ? 2.676 9.633 14.893 1.00 89.75 509 LEU A CA 1
ATOM 4110 C C . LEU A 1 509 ? 2.530 11.135 14.622 1.00 89.75 509 LEU A C 1
ATOM 4112 O O . LEU A 1 509 ? 3.016 11.617 13.602 1.00 89.75 509 LEU A O 1
ATOM 4116 N N . LEU A 1 510 ? 1.911 11.882 15.538 1.00 86.00 510 LEU A N 1
ATOM 4117 C CA . LEU A 1 510 ? 1.650 13.314 15.371 1.00 86.00 510 LEU A CA 1
ATOM 4118 C C . LEU A 1 510 ? 2.909 14.193 15.423 1.00 86.00 510 LEU A C 1
ATOM 4120 O O . LEU A 1 510 ? 2.890 15.295 14.872 1.00 86.00 510 LEU A O 1
ATOM 4124 N N . GLN A 1 511 ? 3.976 13.740 16.089 1.00 82.38 511 GLN A N 1
ATOM 4125 C CA . GLN A 1 511 ? 5.144 14.577 16.378 1.00 82.38 511 GLN A CA 1
ATOM 4126 C C . GLN A 1 511 ? 6.433 14.083 15.712 1.00 82.38 511 GLN A C 1
ATOM 4128 O O . GLN A 1 511 ? 7.105 14.849 15.026 1.00 82.38 511 GLN A O 1
ATOM 4133 N N . ASN A 1 512 ? 6.799 12.812 15.888 1.00 84.88 512 ASN A N 1
ATOM 4134 C CA . ASN A 1 512 ? 8.139 12.315 15.556 1.00 84.88 512 ASN A CA 1
ATOM 4135 C C . ASN A 1 512 ? 8.251 11.765 14.128 1.00 84.88 512 ASN A C 1
ATOM 4137 O O . ASN A 1 512 ? 9.356 11.642 13.600 1.00 84.88 512 ASN A O 1
ATOM 4141 N N . THR A 1 513 ? 7.128 11.417 13.495 1.00 91.56 513 THR A N 1
ATOM 4142 C CA . THR A 1 513 ? 7.119 10.743 12.181 1.00 91.56 513 THR A CA 1
ATOM 4143 C C . THR A 1 513 ? 6.938 11.680 10.980 1.00 91.56 513 THR A C 1
ATOM 4145 O O . THR A 1 513 ? 6.776 11.225 9.845 1.00 91.56 513 THR A O 1
ATOM 4148 N N . LEU A 1 514 ? 7.002 12.992 11.220 1.00 92.00 514 LEU A N 1
ATOM 4149 C CA . LEU A 1 514 ? 6.905 14.026 10.193 1.00 92.00 514 LEU A CA 1
ATOM 4150 C C . LEU A 1 514 ? 8.091 13.962 9.218 1.00 92.00 514 LEU A C 1
ATOM 4152 O O . LEU A 1 514 ? 9.235 13.685 9.593 1.00 92.00 514 LEU A O 1
ATOM 4156 N N . TRP A 1 515 ? 7.819 14.258 7.949 1.00 93.44 515 TRP A N 1
ATOM 4157 C CA . TRP A 1 515 ? 8.833 14.389 6.901 1.00 93.44 515 TRP A CA 1
ATOM 4158 C C . TRP A 1 515 ? 9.218 15.854 6.724 1.00 93.44 515 TRP A C 1
ATOM 4160 O O . TRP A 1 515 ? 8.400 16.744 6.962 1.00 93.44 515 TRP A O 1
ATOM 4170 N N . ASN A 1 516 ? 10.458 16.133 6.320 1.00 90.56 516 ASN A N 1
ATOM 4171 C CA . ASN A 1 516 ? 10.892 17.515 6.149 1.00 90.56 516 ASN A CA 1
ATOM 4172 C C . ASN A 1 516 ? 10.311 18.099 4.858 1.00 90.56 516 ASN A C 1
ATOM 4174 O O . ASN A 1 516 ? 10.345 17.472 3.801 1.00 90.56 516 ASN A O 1
ATOM 4178 N N . GLU A 1 517 ? 9.778 19.315 4.924 1.00 91.94 517 GLU A N 1
ATOM 4179 C CA . GLU A 1 517 ? 9.393 20.022 3.712 1.00 91.94 517 GLU A CA 1
ATOM 4180 C C . GLU A 1 517 ? 10.643 20.650 3.092 1.00 91.94 517 GLU A C 1
ATOM 4182 O O . GLU A 1 517 ? 11.328 21.453 3.724 1.00 91.94 517 GLU A O 1
ATOM 4187 N N . THR A 1 518 ? 10.957 20.270 1.856 1.00 89.50 518 THR A N 1
ATOM 4188 C CA . THR A 1 518 ? 12.188 20.707 1.181 1.00 89.50 518 THR A CA 1
ATOM 4189 C C . THR A 1 518 ? 11.953 21.816 0.175 1.00 89.50 518 THR A C 1
ATOM 4191 O O . THR A 1 518 ? 12.808 22.684 0.024 1.00 89.50 518 THR A O 1
ATOM 4194 N N . GLN A 1 519 ? 10.803 21.818 -0.503 1.00 91.31 519 GLN A N 1
ATOM 4195 C CA . GLN A 1 519 ? 10.515 22.796 -1.543 1.00 91.31 519 GLN A CA 1
ATOM 4196 C C . GLN A 1 519 ? 9.017 23.070 -1.687 1.00 91.31 519 GLN A C 1
ATOM 4198 O O . GLN A 1 519 ? 8.178 22.182 -1.520 1.00 91.31 519 GLN A O 1
ATOM 4203 N N . LYS A 1 520 ? 8.707 24.308 -2.087 1.00 93.56 520 LYS A N 1
ATOM 4204 C CA . LYS A 1 520 ? 7.386 24.756 -2.543 1.00 93.56 520 LYS A CA 1
ATOM 4205 C C . LYS A 1 520 ? 7.457 25.156 -4.013 1.00 93.56 520 LYS A C 1
ATOM 4207 O O . LYS A 1 520 ? 8.345 25.924 -4.394 1.00 93.56 520 LYS A O 1
ATOM 4212 N N . LEU A 1 521 ? 6.523 24.672 -4.825 1.00 95.31 521 LEU A N 1
ATOM 4213 C CA . LEU A 1 521 ? 6.383 25.064 -6.227 1.00 95.31 521 LEU A CA 1
ATOM 4214 C C . LEU A 1 521 ? 5.169 25.985 -6.379 1.00 95.31 521 LEU A C 1
ATOM 4216 O O . LEU A 1 521 ? 4.044 25.615 -6.032 1.00 95.31 521 LEU A O 1
ATOM 4220 N N . TYR A 1 522 ? 5.416 27.184 -6.906 1.00 94.31 522 TYR A N 1
ATOM 4221 C CA . TYR A 1 522 ? 4.408 28.215 -7.145 1.00 94.31 522 TYR A CA 1
ATOM 4222 C C . TYR A 1 522 ? 4.213 28.410 -8.646 1.00 94.31 522 TYR A C 1
ATOM 4224 O O . TYR A 1 522 ? 5.188 28.567 -9.377 1.00 94.31 522 TYR A O 1
ATOM 4232 N N . GLY A 1 523 ? 2.959 28.454 -9.096 1.00 90.25 523 GLY A N 1
ATOM 4233 C CA . GLY A 1 523 ? 2.626 28.770 -10.491 1.00 90.25 523 GLY A CA 1
ATOM 4234 C C . GLY A 1 523 ? 1.150 28.595 -10.834 1.00 90.25 523 GLY A C 1
ATOM 4235 O O . GLY A 1 523 ? 0.626 29.322 -11.674 1.00 90.25 523 GLY A O 1
ATOM 4236 N N . HIS A 1 524 ? 0.445 27.695 -10.144 1.00 93.38 524 HIS A N 1
ATOM 4237 C CA . HIS A 1 524 ? -1.003 27.548 -10.301 1.00 93.38 524 HIS A CA 1
ATOM 4238 C C . HIS A 1 524 ? -1.772 28.690 -9.619 1.00 93.38 524 HIS A C 1
ATOM 4240 O O . HIS A 1 524 ? -1.390 29.185 -8.560 1.00 93.38 524 HIS A O 1
ATOM 4246 N N . GLY A 1 525 ? -2.880 29.117 -10.234 1.00 88.25 525 GLY A N 1
ATOM 4247 C CA . GLY A 1 525 ? -3.744 30.187 -9.707 1.00 88.25 525 GLY A CA 1
ATOM 4248 C C . GLY A 1 525 ? -4.848 29.711 -8.750 1.00 88.25 525 GLY A C 1
ATOM 4249 O O . GLY A 1 525 ? -5.460 30.539 -8.062 1.00 88.25 525 GLY A O 1
ATOM 4250 N N . TYR A 1 526 ? -5.085 28.398 -8.706 1.00 93.50 526 TYR A N 1
ATOM 4251 C CA . TYR A 1 526 ? -6.191 27.714 -8.027 1.00 93.50 526 TYR A CA 1
ATOM 4252 C C . TYR A 1 526 ? -5.710 26.438 -7.328 1.00 93.50 526 TYR A C 1
ATOM 4254 O O . TYR A 1 526 ? -4.543 26.068 -7.450 1.00 93.50 526 TYR A O 1
ATOM 4262 N N . GLU A 1 527 ? -6.623 25.798 -6.599 1.00 94.12 527 GLU A N 1
ATOM 4263 C CA . GLU A 1 527 ? -6.420 24.554 -5.851 1.00 94.12 527 GLU A CA 1
ATOM 4264 C C . GLU A 1 527 ? -5.823 23.448 -6.737 1.00 94.12 527 GLU A C 1
ATOM 4266 O O . GLU A 1 527 ? -6.300 23.228 -7.859 1.00 94.12 527 GLU A O 1
ATOM 4271 N N . ILE A 1 528 ? -4.793 22.748 -6.255 1.00 96.38 528 ILE A N 1
ATOM 4272 C CA . ILE A 1 528 ? -4.176 21.637 -6.993 1.00 96.38 528 ILE A CA 1
ATOM 4273 C C . ILE A 1 528 ? -5.149 20.455 -7.044 1.00 96.38 528 ILE A C 1
ATOM 4275 O O . ILE A 1 528 ? -5.754 20.094 -6.040 1.00 96.38 528 ILE A O 1
ATOM 4279 N N . PHE A 1 529 ? -5.306 19.853 -8.225 1.00 94.81 529 PHE A N 1
ATOM 4280 C CA . PHE A 1 529 ? -6.281 18.782 -8.448 1.00 94.81 529 PHE A CA 1
ATOM 4281 C C . PHE A 1 529 ? -5.633 17.443 -8.808 1.00 94.81 529 PHE A C 1
ATOM 4283 O O . PHE A 1 529 ? -6.096 16.403 -8.356 1.00 94.81 529 PHE A O 1
ATOM 4290 N N . ALA A 1 530 ? -4.580 17.456 -9.628 1.00 96.06 530 ALA A N 1
ATOM 4291 C CA . ALA A 1 530 ? -3.905 16.240 -10.065 1.00 96.06 530 ALA A CA 1
ATOM 4292 C C . ALA A 1 530 ? -2.406 16.480 -10.236 1.00 96.06 530 ALA A C 1
ATOM 4294 O O . ALA A 1 530 ? -1.990 17.530 -10.739 1.00 96.06 530 ALA A O 1
ATOM 4295 N N . ILE A 1 531 ? -1.609 15.485 -9.855 1.00 97.62 531 ILE A N 1
ATOM 4296 C CA . ILE A 1 531 ? -0.161 15.461 -10.044 1.00 97.62 531 ILE A CA 1
ATOM 4297 C C . ILE A 1 531 ? 0.285 14.081 -10.522 1.00 97.62 531 ILE A C 1
ATOM 4299 O O . ILE A 1 531 ? -0.317 13.075 -10.161 1.00 97.62 531 ILE A O 1
ATOM 4303 N N . ALA A 1 532 ? 1.351 14.035 -11.314 1.00 97.31 532 ALA A N 1
ATOM 4304 C CA . ALA A 1 532 ? 2.027 12.797 -11.682 1.00 97.31 532 ALA A CA 1
ATOM 4305 C C . ALA A 1 532 ? 3.521 13.046 -11.854 1.00 97.31 532 ALA A C 1
ATOM 4307 O O . ALA A 1 532 ? 3.928 14.090 -12.360 1.00 97.31 532 ALA A O 1
ATOM 4308 N N . VAL A 1 533 ? 4.329 12.072 -11.458 1.00 96.25 533 VAL A N 1
ATOM 4309 C CA . VAL A 1 533 ? 5.781 12.075 -11.652 1.00 96.25 533 VAL A CA 1
ATOM 4310 C C . VAL A 1 533 ? 6.124 11.002 -12.679 1.00 96.25 533 VAL A C 1
ATOM 4312 O O . VAL A 1 533 ? 5.453 9.971 -12.742 1.00 96.25 533 VAL A O 1
ATOM 4315 N N . ASN A 1 534 ? 7.115 11.264 -13.526 1.00 92.56 534 ASN A N 1
ATOM 4316 C CA . ASN A 1 534 ? 7.595 10.272 -14.487 1.00 92.56 534 ASN A CA 1
ATOM 4317 C C . ASN A 1 534 ? 8.413 9.166 -13.792 1.00 92.56 534 ASN A C 1
ATOM 4319 O O . ASN A 1 534 ? 8.911 9.348 -12.683 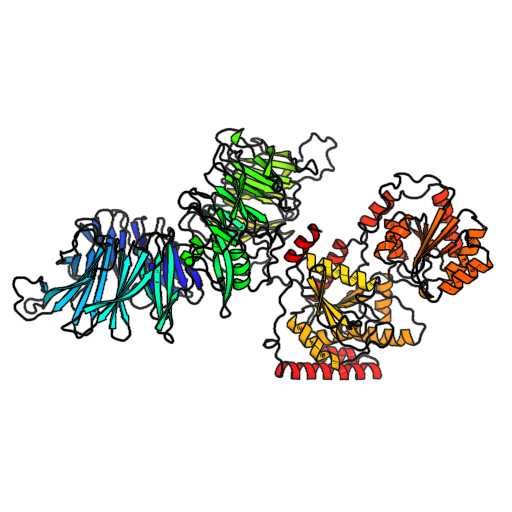1.00 92.56 534 ASN A O 1
ATOM 4323 N N . ASN A 1 535 ? 8.608 8.022 -14.444 1.00 88.38 535 ASN A N 1
ATOM 4324 C CA . ASN A 1 535 ? 9.278 6.864 -13.843 1.00 88.38 535 ASN A CA 1
ATOM 4325 C C . ASN A 1 535 ? 10.755 7.137 -13.513 1.00 88.38 535 ASN A C 1
ATOM 4327 O O . ASN A 1 535 ? 11.282 6.601 -12.540 1.00 88.38 535 ASN A O 1
ATOM 4331 N N . LYS A 1 536 ? 11.425 8.013 -14.275 1.00 83.38 536 LYS A N 1
ATOM 4332 C CA . LYS A 1 536 ? 12.778 8.516 -13.966 1.00 83.38 536 LYS A CA 1
ATOM 4333 C C . LYS A 1 536 ? 12.846 9.477 -12.771 1.00 83.38 536 LYS A C 1
ATOM 4335 O O . LYS A 1 536 ? 13.953 9.845 -12.383 1.00 83.38 536 LYS A O 1
ATOM 4340 N N . ALA A 1 537 ? 11.712 9.906 -12.213 1.00 89.00 537 ALA A N 1
ATOM 4341 C CA . ALA A 1 537 ? 11.615 10.892 -11.133 1.00 89.00 537 ALA A CA 1
ATOM 4342 C C . ALA A 1 537 ? 12.324 12.233 -11.421 1.00 89.00 537 ALA A C 1
ATOM 4344 O O . ALA A 1 537 ? 12.821 12.902 -10.514 1.00 89.00 537 ALA A O 1
ATOM 4345 N N . SER A 1 538 ? 12.360 12.638 -12.691 1.00 89.56 538 SER A N 1
ATOM 4346 C CA . SER A 1 538 ? 12.983 13.884 -13.151 1.00 89.56 538 SER A CA 1
ATOM 4347 C C . SER A 1 538 ? 11.967 14.994 -13.429 1.00 89.56 538 SER A C 1
ATOM 4349 O O . SER A 1 538 ? 12.302 16.172 -13.344 1.00 89.56 538 SER A O 1
ATOM 4351 N N . LEU A 1 539 ? 10.723 14.635 -13.756 1.00 93.00 539 LEU A N 1
ATOM 4352 C CA . LEU A 1 539 ? 9.671 15.563 -14.156 1.00 93.00 539 LEU A CA 1
ATOM 4353 C C . LEU A 1 539 ? 8.404 15.351 -13.334 1.00 93.00 539 LEU A C 1
ATOM 4355 O O . LEU A 1 539 ? 7.994 14.222 -13.070 1.00 93.00 539 LEU A O 1
ATOM 4359 N N . LEU A 1 540 ? 7.745 16.458 -13.010 1.00 96.50 540 LEU A N 1
ATOM 4360 C CA . LEU A 1 540 ? 6.412 16.493 -12.418 1.00 96.50 540 LEU A CA 1
ATOM 4361 C C . LEU A 1 540 ? 5.453 17.184 -13.390 1.00 96.50 540 LEU A C 1
ATOM 4363 O O . LEU A 1 540 ? 5.725 18.285 -13.861 1.00 96.50 540 LEU A O 1
ATOM 4367 N N . ALA A 1 541 ? 4.305 16.567 -13.641 1.00 97.12 541 ALA A N 1
ATOM 4368 C CA . ALA A 1 541 ? 3.155 17.198 -14.271 1.00 97.12 541 ALA A CA 1
ATOM 4369 C C . ALA A 1 541 ? 2.132 17.559 -13.194 1.00 97.12 541 ALA A C 1
ATOM 4371 O O . ALA A 1 541 ? 1.825 16.734 -12.334 1.00 97.12 541 ALA A O 1
ATOM 4372 N N . SER A 1 542 ? 1.585 18.772 -13.239 1.00 97.31 542 SER A N 1
ATOM 4373 C CA . SER A 1 542 ? 0.537 19.184 -12.305 1.00 97.31 542 SER A CA 1
ATOM 4374 C C . SER A 1 542 ? -0.574 19.987 -12.959 1.00 97.31 542 SER A C 1
ATOM 4376 O O . SER A 1 542 ? -0.346 20.764 -13.888 1.00 97.31 542 SER A O 1
ATOM 4378 N N . ALA A 1 543 ? -1.783 19.830 -12.431 1.00 96.81 543 ALA A N 1
ATOM 4379 C CA . ALA A 1 543 ? -2.969 20.553 -12.856 1.00 96.81 543 ALA A CA 1
ATOM 4380 C C . ALA A 1 543 ? -3.759 21.078 -11.653 1.00 96.81 543 ALA A C 1
ATOM 4382 O O . ALA A 1 543 ? -3.769 20.470 -10.580 1.00 96.81 543 ALA A O 1
ATOM 4383 N N . CYS A 1 544 ? -4.450 22.198 -11.854 1.00 95.44 544 CYS A N 1
ATOM 4384 C CA . CYS A 1 544 ? -5.308 22.814 -10.850 1.00 95.44 544 CYS A CA 1
ATOM 4385 C C . CYS A 1 544 ? -6.779 22.828 -11.282 1.00 95.44 544 CYS A C 1
ATOM 4387 O O . CYS A 1 544 ? -7.145 22.543 -12.429 1.00 95.44 544 CYS A O 1
ATOM 4389 N N . LYS A 1 545 ? -7.649 23.170 -10.335 1.00 94.69 545 LYS A N 1
ATOM 4390 C CA . LYS A 1 545 ? -9.068 23.405 -10.577 1.00 94.69 545 LYS A CA 1
ATOM 4391 C C . LYS A 1 545 ? -9.246 24.592 -11.524 1.00 94.69 545 LYS A C 1
ATOM 4393 O O . LYS A 1 545 ? -8.857 25.718 -11.229 1.00 94.69 545 LYS A O 1
ATOM 4398 N N . ALA A 1 546 ? -9.872 24.348 -12.671 1.00 92.56 546 ALA A N 1
ATOM 4399 C CA . ALA A 1 546 ? -9.969 25.349 -13.721 1.00 92.56 546 ALA A CA 1
ATOM 4400 C C . ALA A 1 546 ? -11.282 26.140 -13.657 1.00 92.56 546 ALA A C 1
ATOM 4402 O O . ALA A 1 546 ? -12.373 25.569 -13.687 1.00 92.56 546 ALA A O 1
ATOM 4403 N N . SER A 1 547 ? -11.169 27.469 -13.655 1.00 89.25 547 SER A N 1
ATOM 4404 C CA . SER A 1 547 ? -12.274 28.405 -13.927 1.00 89.25 547 SER A CA 1
ATOM 4405 C C . SER A 1 547 ? -12.278 28.925 -15.374 1.00 89.25 547 SER A C 1
ATOM 4407 O O . SER A 1 547 ? -13.265 29.502 -15.827 1.00 89.25 547 SER A O 1
ATOM 4409 N N . SER A 1 548 ? -11.180 28.723 -16.108 1.00 90.56 548 SER A N 1
ATOM 4410 C CA . SER A 1 548 ? -10.995 29.107 -17.510 1.00 90.56 548 SER A CA 1
ATOM 4411 C C . SER A 1 548 ? -10.040 28.128 -18.208 1.00 90.56 548 SER A C 1
ATOM 4413 O O . SER A 1 548 ? -9.328 27.366 -17.552 1.00 90.56 548 SER A O 1
ATOM 4415 N N . MET A 1 549 ? -9.967 28.191 -19.540 1.00 89.00 549 MET A N 1
ATOM 4416 C CA . MET A 1 549 ? -9.054 27.364 -20.343 1.00 89.00 549 MET A CA 1
ATOM 4417 C C . MET A 1 549 ? -7.570 27.589 -19.997 1.00 89.00 549 MET A C 1
ATOM 4419 O O . MET A 1 549 ? -6.778 26.657 -20.054 1.00 89.00 549 MET A O 1
ATOM 4423 N N . THR A 1 550 ? -7.176 28.805 -19.604 1.00 88.62 550 THR A N 1
ATOM 4424 C CA . THR A 1 550 ? -5.785 29.092 -19.209 1.00 88.62 550 THR A CA 1
ATOM 4425 C C . THR A 1 550 ? -5.415 28.421 -17.887 1.00 88.62 550 THR A C 1
ATOM 4427 O O . THR A 1 550 ? -4.273 28.006 -17.721 1.00 88.62 550 THR A O 1
ATOM 4430 N N . HIS A 1 551 ? -6.377 28.278 -16.967 1.00 91.25 551 HIS A N 1
ATOM 4431 C CA . HIS A 1 551 ? -6.189 27.570 -15.695 1.00 91.25 551 HIS A CA 1
ATOM 4432 C C . HIS A 1 551 ? -6.238 26.044 -15.852 1.00 91.25 551 HIS A C 1
ATOM 4434 O O . HIS A 1 551 ? -5.665 25.334 -15.039 1.00 91.25 551 HIS A O 1
ATOM 4440 N N . ALA A 1 552 ? -6.874 25.528 -16.908 1.00 92.75 552 ALA A N 1
ATOM 4441 C CA . ALA A 1 552 ? -6.914 24.094 -17.219 1.00 92.75 552 ALA A CA 1
ATOM 4442 C C . ALA A 1 552 ? -5.595 23.543 -17.791 1.00 92.75 552 ALA A C 1
ATOM 4444 O O . ALA A 1 552 ? -5.530 22.381 -18.192 1.00 92.75 552 ALA A O 1
ATOM 4445 N N . ALA A 1 553 ? -4.556 24.369 -17.881 1.00 94.56 553 ALA A N 1
ATOM 4446 C CA . ALA A 1 553 ? -3.276 23.947 -18.408 1.00 94.56 553 ALA A CA 1
ATOM 4447 C C . ALA A 1 553 ? -2.507 23.067 -17.417 1.00 94.56 553 ALA A C 1
ATOM 4449 O O . ALA A 1 553 ? -2.543 23.280 -16.204 1.00 94.56 553 ALA A O 1
ATOM 4450 N N . ILE A 1 554 ? -1.755 22.117 -17.960 1.00 96.81 554 ILE A N 1
ATOM 4451 C CA . ILE A 1 554 ? -0.850 21.267 -17.190 1.00 96.81 554 ILE A CA 1
ATOM 4452 C C . ILE A 1 554 ? 0.505 21.964 -17.148 1.00 96.81 554 ILE A C 1
ATOM 4454 O O . ILE A 1 554 ? 1.026 22.357 -18.191 1.00 96.81 554 ILE A O 1
ATOM 4458 N N . ILE A 1 555 ? 1.077 22.131 -15.961 1.00 96.00 555 ILE A N 1
ATOM 4459 C CA . ILE A 1 555 ? 2.415 22.698 -15.798 1.00 96.00 555 ILE A CA 1
ATOM 4460 C C . ILE A 1 555 ? 3.411 21.554 -15.624 1.00 96.00 555 ILE A C 1
ATOM 4462 O O . ILE A 1 555 ? 3.200 20.675 -14.786 1.00 96.00 555 ILE A O 1
ATOM 4466 N N . LEU A 1 556 ? 4.485 21.577 -16.416 1.00 95.75 556 LEU A N 1
ATOM 4467 C CA . LEU A 1 556 ? 5.624 20.677 -16.272 1.00 95.75 556 LEU A CA 1
ATOM 4468 C C . LEU A 1 556 ? 6.720 21.338 -15.441 1.00 95.75 556 LEU A C 1
ATOM 4470 O O . LEU A 1 556 ? 7.115 22.474 -15.713 1.00 95.75 556 LEU A O 1
ATOM 4474 N N . TRP A 1 557 ? 7.225 20.603 -14.459 1.00 95.44 557 TRP A N 1
ATOM 4475 C CA . TRP A 1 557 ? 8.268 21.033 -13.536 1.00 95.44 557 TRP A CA 1
ATOM 4476 C C . TRP A 1 557 ? 9.461 20.099 -13.637 1.00 95.44 557 TRP A C 1
ATOM 4478 O O . TRP A 1 557 ? 9.296 18.880 -13.674 1.00 95.44 557 TRP A O 1
ATOM 4488 N N . ASP A 1 558 ? 10.648 20.681 -13.619 1.00 92.75 558 ASP A N 1
ATOM 4489 C CA . ASP A 1 558 ? 11.889 19.954 -13.397 1.00 92.75 558 ASP A CA 1
ATOM 4490 C C . ASP A 1 558 ? 12.076 19.734 -11.891 1.00 92.75 558 ASP A C 1
ATOM 4492 O O . ASP A 1 558 ? 12.050 20.691 -11.114 1.00 92.75 558 ASP A O 1
ATOM 4496 N N . LEU A 1 559 ? 12.241 18.478 -11.472 1.00 91.12 559 LEU A N 1
ATOM 4497 C CA . LEU A 1 559 ? 12.414 18.103 -10.067 1.00 91.12 559 LEU A CA 1
ATOM 4498 C C . LEU A 1 559 ? 13.843 18.293 -9.548 1.00 91.12 559 LEU A C 1
ATOM 4500 O O . LEU A 1 559 ? 14.039 18.280 -8.330 1.00 91.12 559 LEU A O 1
ATOM 4504 N N . GLU A 1 560 ? 14.822 18.489 -10.433 1.00 88.81 560 GLU A N 1
ATOM 4505 C CA . GLU A 1 560 ? 16.194 18.827 -10.058 1.00 88.81 560 GLU A CA 1
ATOM 4506 C C . GLU A 1 560 ? 16.313 20.327 -9.778 1.00 88.81 560 GLU A C 1
ATOM 4508 O O . GLU A 1 560 ? 16.697 20.733 -8.681 1.00 88.81 560 GLU A O 1
ATOM 4513 N N . THR A 1 561 ? 15.910 21.172 -10.733 1.00 89.25 561 THR A N 1
ATOM 4514 C CA . THR A 1 561 ? 15.984 22.634 -10.561 1.00 89.25 561 THR A CA 1
ATOM 4515 C C . THR A 1 561 ? 14.792 23.234 -9.818 1.00 89.25 561 THR A C 1
ATOM 4517 O O . THR A 1 561 ? 14.855 24.398 -9.415 1.00 89.25 561 THR A O 1
ATOM 4520 N N . CYS A 1 562 ? 13.711 22.468 -9.631 1.00 90.69 562 CYS A N 1
ATOM 4521 C CA . CYS A 1 562 ? 12.440 22.913 -9.050 1.00 90.69 562 CYS A CA 1
ATOM 4522 C C . CYS A 1 562 ? 11.824 24.117 -9.786 1.00 90.69 562 CYS A C 1
ATOM 4524 O O . CYS A 1 562 ? 11.165 24.968 -9.181 1.00 90.69 562 CYS A O 1
ATOM 4526 N N . LYS A 1 563 ? 12.047 24.206 -11.103 1.00 91.44 563 LYS A N 1
ATOM 4527 C CA . LYS A 1 563 ? 11.535 25.279 -11.965 1.00 91.44 563 LYS A CA 1
ATOM 4528 C C . LYS A 1 563 ? 10.487 24.759 -12.938 1.00 91.44 563 LYS A C 1
ATOM 4530 O O . LYS A 1 563 ? 10.514 23.608 -13.364 1.00 91.44 563 LYS A O 1
ATOM 4535 N N . GLN A 1 564 ? 9.572 25.647 -13.312 1.00 93.62 564 GLN A N 1
ATOM 4536 C CA . GLN A 1 564 ? 8.620 25.399 -14.387 1.00 93.62 564 GLN A CA 1
ATOM 4537 C C . GLN A 1 564 ? 9.356 25.339 -15.735 1.00 93.62 564 GLN A C 1
ATOM 4539 O O . GLN A 1 564 ? 10.069 26.278 -16.089 1.00 93.62 564 GLN A O 1
ATOM 4544 N N . LEU A 1 565 ? 9.147 24.257 -16.487 1.00 90.75 565 LEU A N 1
ATOM 4545 C CA . LEU A 1 565 ? 9.699 24.047 -17.827 1.00 90.75 565 LEU A CA 1
ATOM 4546 C C . LEU A 1 565 ? 8.754 24.555 -18.914 1.00 90.75 565 LEU A C 1
ATOM 4548 O O . LEU A 1 565 ? 9.147 25.319 -19.789 1.00 90.75 565 LEU A O 1
ATOM 4552 N N . SER A 1 566 ? 7.493 24.121 -18.872 1.00 89.88 566 SER A N 1
ATOM 4553 C CA . SER A 1 566 ? 6.507 24.450 -19.902 1.00 89.88 566 SER A CA 1
ATOM 4554 C C . SER A 1 566 ? 5.072 24.326 -19.389 1.00 89.88 566 SER A C 1
ATOM 4556 O O . SER A 1 566 ? 4.820 23.823 -18.292 1.00 89.88 566 SER A O 1
ATOM 4558 N N . GLN A 1 567 ? 4.128 24.832 -20.184 1.00 92.25 567 GLN A N 1
ATOM 4559 C CA . GLN A 1 567 ? 2.696 24.787 -19.908 1.00 92.25 567 GLN A CA 1
ATOM 4560 C C . GLN A 1 567 ? 1.967 24.172 -21.107 1.00 92.25 567 GLN A C 1
ATOM 4562 O O . GLN A 1 567 ? 2.038 24.682 -22.225 1.00 92.25 567 GLN A O 1
ATOM 4567 N N . LEU A 1 568 ? 1.252 23.077 -20.868 1.00 93.50 568 LEU A N 1
ATOM 4568 C CA . LEU A 1 568 ? 0.539 22.310 -21.880 1.00 93.50 568 LEU A CA 1
ATOM 4569 C C . LEU A 1 568 ? -0.948 22.669 -21.843 1.00 93.50 568 LEU A C 1
ATOM 4571 O O . LEU A 1 568 ? -1.659 22.350 -20.890 1.00 93.50 568 LEU A O 1
ATOM 4575 N N . VAL A 1 569 ? -1.427 23.343 -22.889 1.00 91.06 569 VAL A N 1
ATOM 4576 C CA . VAL A 1 569 ? -2.825 23.786 -22.998 1.00 91.06 569 VAL A CA 1
ATOM 4577 C C . VAL A 1 569 ? -3.586 22.866 -23.952 1.00 91.06 569 VAL A C 1
ATOM 4579 O O . VAL A 1 569 ? -3.343 22.863 -25.161 1.00 91.06 569 VAL A O 1
ATOM 4582 N N . SER A 1 570 ? -4.526 22.085 -23.421 1.00 88.31 570 SER A N 1
ATOM 4583 C CA . SER A 1 570 ? -5.365 21.167 -24.211 1.00 88.31 570 SER A CA 1
ATOM 4584 C C . SER A 1 570 ? -6.842 21.171 -23.819 1.00 88.31 570 SER A C 1
ATOM 4586 O O . SER A 1 570 ? -7.683 20.999 -24.701 1.00 88.31 570 SER A O 1
ATOM 4588 N N . HIS A 1 571 ? -7.155 21.381 -22.540 1.00 93.25 571 HIS A N 1
ATOM 4589 C CA . HIS A 1 571 ? -8.496 21.213 -21.981 1.00 93.25 571 HIS A CA 1
ATOM 4590 C C . HIS A 1 571 ? -9.185 22.548 -21.681 1.00 93.25 571 HIS A C 1
ATOM 4592 O O . HIS A 1 571 ? -8.536 23.569 -21.473 1.00 93.25 571 HIS A O 1
ATOM 4598 N N . ASN A 1 572 ? -10.520 22.536 -21.644 1.00 92.38 572 ASN A N 1
ATOM 4599 C CA . ASN A 1 572 ? -11.336 23.718 -21.329 1.00 92.38 572 ASN A CA 1
ATOM 4600 C C . ASN A 1 572 ? -11.794 23.771 -19.866 1.00 92.38 572 ASN A C 1
ATOM 4602 O O . ASN A 1 572 ? -12.142 24.841 -19.370 1.00 92.38 572 ASN A O 1
ATOM 4606 N N . LEU A 1 573 ? -11.846 22.617 -19.201 1.00 95.31 573 LEU A N 1
ATOM 4607 C CA . LEU A 1 573 ? -12.239 22.460 -17.801 1.00 95.31 573 LEU A CA 1
ATOM 4608 C C . LEU A 1 573 ? -11.149 21.699 -17.040 1.00 95.31 573 LEU A C 1
ATOM 4610 O O . LEU A 1 573 ? -10.199 21.204 -17.645 1.00 95.31 573 LEU A O 1
ATOM 4614 N N . THR A 1 574 ? -11.315 21.582 -15.719 1.00 96.50 574 THR A N 1
ATOM 4615 C CA . THR A 1 574 ? -10.365 20.919 -14.815 1.00 96.50 574 THR A CA 1
ATOM 4616 C C . THR A 1 574 ? -9.887 19.583 -15.375 1.00 96.50 574 THR A C 1
ATOM 4618 O O . THR A 1 574 ? -10.703 18.709 -15.686 1.00 96.50 574 THR A O 1
ATOM 4621 N N . VAL A 1 575 ? -8.568 19.443 -15.478 1.00 97.62 575 VAL A N 1
ATOM 4622 C CA . VAL A 1 575 ? -7.902 18.171 -15.756 1.00 97.62 575 VAL A CA 1
ATOM 4623 C C . VAL A 1 575 ? -8.067 17.303 -14.520 1.00 97.62 575 VAL A C 1
ATOM 4625 O O . VAL A 1 575 ? -7.664 17.695 -13.428 1.00 97.62 575 VAL A O 1
ATOM 4628 N N . THR A 1 576 ? -8.730 16.167 -14.682 1.00 97.06 576 THR A N 1
ATOM 4629 C CA . THR A 1 576 ? -9.102 15.285 -13.576 1.00 97.06 576 THR A CA 1
ATOM 4630 C C . THR A 1 576 ? -7.982 14.361 -13.152 1.00 97.06 576 THR A C 1
ATOM 4632 O O . THR A 1 576 ? -8.094 13.831 -12.058 1.00 97.06 576 THR A O 1
ATOM 4635 N N . GLN A 1 577 ? -6.937 14.220 -13.981 1.00 97.44 577 GLN A N 1
ATOM 4636 C CA . GLN A 1 577 ? -6.204 12.984 -14.247 1.00 97.44 577 GLN A CA 1
ATOM 4637 C C . GLN A 1 577 ? -5.010 13.258 -15.199 1.00 97.44 577 GLN A C 1
ATOM 4639 O O . GLN A 1 577 ? -5.241 13.690 -16.327 1.00 97.44 577 GLN A O 1
ATOM 4644 N N . VAL A 1 578 ? -3.757 13.017 -14.778 1.00 97.50 578 VAL A N 1
ATOM 4645 C CA . VAL A 1 578 ? -2.540 13.027 -15.608 1.00 97.50 578 VAL A CA 1
ATOM 4646 C C . VAL A 1 578 ? -1.697 11.787 -15.305 1.00 97.50 578 VAL A C 1
ATOM 4648 O O . VAL A 1 578 ? -1.627 11.361 -14.159 1.00 97.50 578 VAL A O 1
ATOM 4651 N N . CYS A 1 579 ? -1.065 11.182 -16.310 1.00 96.62 579 CYS A N 1
ATOM 4652 C CA . CYS A 1 579 ? -0.225 9.997 -16.114 1.00 96.62 579 CYS A CA 1
ATOM 4653 C C . CYS A 1 579 ? 0.834 9.879 -17.218 1.00 96.62 579 CYS A C 1
ATOM 4655 O O . CYS A 1 579 ? 0.515 10.003 -18.405 1.00 96.62 579 CYS A O 1
ATOM 4657 N N . PHE A 1 580 ? 2.087 9.633 -16.833 1.00 95.69 580 PHE A N 1
ATOM 4658 C CA . PHE A 1 580 ? 3.164 9.308 -17.769 1.00 95.69 580 PHE A CA 1
ATOM 4659 C C . PHE A 1 580 ? 3.071 7.845 -18.213 1.00 95.69 580 PHE A C 1
ATOM 4661 O O . PHE A 1 580 ? 2.645 6.983 -17.445 1.00 95.69 580 PHE A O 1
ATOM 4668 N N . SER A 1 581 ? 3.478 7.556 -19.447 1.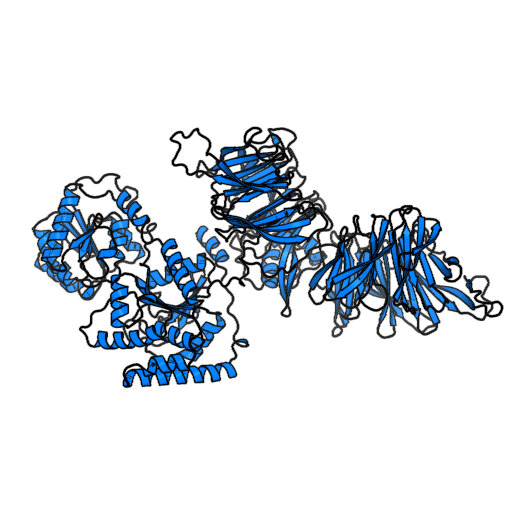00 93.88 581 SER A N 1
ATOM 4669 C CA . SER A 1 581 ? 3.633 6.178 -19.908 1.00 93.88 581 SER A CA 1
ATOM 4670 C C . SER A 1 581 ? 4.818 5.494 -19.204 1.00 93.88 581 SER A C 1
ATOM 4672 O O . SER A 1 581 ? 5.775 6.176 -18.831 1.00 93.88 581 SER A O 1
ATOM 4674 N N . PRO A 1 582 ? 4.807 4.157 -19.032 1.00 90.12 582 PRO A N 1
ATOM 4675 C CA . PRO A 1 582 ? 5.899 3.407 -18.391 1.00 90.12 582 PRO A CA 1
ATOM 4676 C C . PRO A 1 582 ? 7.304 3.623 -18.981 1.00 90.12 582 PRO A C 1
ATOM 4678 O O . PRO A 1 582 ? 8.305 3.439 -18.295 1.00 90.12 582 PRO A O 1
ATOM 4681 N N . ASP A 1 583 ? 7.395 4.012 -20.253 1.00 85.31 583 ASP A N 1
ATOM 4682 C CA . ASP A 1 583 ? 8.641 4.334 -20.962 1.00 85.31 583 ASP A CA 1
ATOM 4683 C C . ASP A 1 583 ? 9.032 5.824 -20.892 1.00 85.31 583 ASP A C 1
ATOM 4685 O O . ASP A 1 583 ? 10.004 6.231 -21.530 1.00 85.31 583 ASP A O 1
ATOM 4689 N N . ASP A 1 584 ? 8.295 6.643 -20.132 1.00 89.81 584 ASP A N 1
ATOM 4690 C CA . ASP A 1 584 ? 8.455 8.101 -19.990 1.00 89.81 584 ASP A CA 1
ATOM 4691 C C . ASP A 1 584 ? 8.385 8.890 -21.303 1.00 89.81 584 ASP A C 1
ATOM 4693 O O . ASP A 1 584 ? 8.809 10.045 -21.372 1.00 89.81 584 ASP A O 1
ATOM 4697 N N . ARG A 1 585 ? 7.871 8.278 -22.370 1.00 88.69 585 ARG A N 1
ATOM 4698 C CA . ARG A 1 585 ? 7.789 8.923 -23.678 1.00 88.69 585 ARG A CA 1
ATOM 4699 C C . ARG A 1 585 ? 6.544 9.786 -23.818 1.00 88.69 585 ARG A C 1
ATOM 4701 O O . ARG A 1 585 ? 6.597 10.846 -24.443 1.00 88.69 585 ARG A O 1
ATOM 4708 N N . PHE A 1 586 ? 5.428 9.320 -23.271 1.00 93.00 586 PHE A N 1
ATOM 4709 C CA . PHE A 1 586 ? 4.136 9.961 -23.425 1.00 93.00 586 PHE A CA 1
ATOM 4710 C C . PHE A 1 586 ? 3.605 10.489 -22.097 1.00 93.00 586 PHE A C 1
ATOM 4712 O O . PHE A 1 586 ? 3.780 9.880 -21.045 1.00 93.00 586 PHE A O 1
ATOM 4719 N N . LEU A 1 587 ? 2.885 11.605 -22.169 1.00 96.06 587 LEU A N 1
ATOM 4720 C CA . LEU A 1 587 ? 2.057 12.115 -21.082 1.00 96.06 587 LEU A CA 1
ATOM 4721 C C . LEU A 1 587 ? 0.599 12.095 -21.537 1.00 96.06 587 LEU A C 1
ATOM 4723 O O . LEU A 1 587 ? 0.260 12.654 -22.580 1.00 96.06 587 LEU A O 1
ATOM 4727 N N . LEU A 1 588 ? -0.258 11.452 -20.753 1.00 97.25 588 LEU A N 1
ATOM 4728 C CA . LEU A 1 588 ? -1.701 11.412 -20.955 1.00 97.25 588 LEU A CA 1
ATOM 4729 C C . LEU A 1 588 ? -2.384 12.349 -19.962 1.00 97.25 588 LEU A C 1
ATOM 4731 O O . LEU A 1 588 ? -2.015 12.394 -18.789 1.00 97.25 588 LEU A O 1
ATOM 4735 N N . SER A 1 589 ? -3.411 13.056 -20.422 1.00 97.50 589 SER A N 1
ATOM 4736 C CA . SER A 1 589 ? -4.294 13.847 -19.572 1.00 97.50 589 SER A CA 1
ATOM 4737 C C . SER A 1 589 ? -5.761 13.615 -19.901 1.00 97.50 589 SER A C 1
ATOM 4739 O O . SER A 1 589 ? -6.128 13.448 -21.065 1.00 97.50 589 SER A O 1
ATOM 4741 N N . VAL A 1 590 ? -6.611 13.649 -18.877 1.00 97.31 590 VAL A N 1
ATOM 4742 C CA . VAL A 1 590 ? -8.071 13.501 -18.976 1.00 97.31 590 VAL A CA 1
ATOM 4743 C C . VAL A 1 590 ? -8.781 14.630 -18.227 1.00 97.31 590 VAL A C 1
ATOM 4745 O O . VAL A 1 590 ? -8.222 15.209 -17.298 1.00 97.31 590 VAL A O 1
ATOM 4748 N N . SER A 1 591 ? -9.994 15.006 -18.650 1.00 96.56 591 SER A N 1
ATOM 4749 C CA . SER A 1 591 ? -10.664 16.210 -18.132 1.00 96.56 591 SER A CA 1
ATOM 4750 C C . SER A 1 591 ? -12.176 16.072 -17.925 1.00 96.56 591 SER A C 1
ATOM 4752 O O . SER A 1 591 ? -12.881 15.278 -18.563 1.00 96.56 591 SER A O 1
ATOM 4754 N N . ARG A 1 592 ? -12.710 16.961 -17.071 1.00 96.44 592 ARG A N 1
ATOM 4755 C CA . ARG A 1 592 ? -14.154 17.198 -16.897 1.00 96.44 592 ARG A CA 1
ATOM 4756 C C . ARG A 1 592 ? -14.849 17.670 -18.171 1.00 96.44 592 ARG A C 1
ATOM 4758 O O . ARG A 1 592 ? -16.069 17.542 -18.267 1.00 96.44 592 ARG A O 1
ATOM 4765 N N . ASP A 1 593 ? -14.109 18.194 -19.148 1.00 94.06 593 ASP A N 1
ATOM 4766 C CA . ASP A 1 593 ? -14.658 18.572 -20.456 1.00 94.06 593 ASP A CA 1
ATOM 4767 C C . ASP A 1 593 ? -14.997 17.373 -21.362 1.00 94.06 593 ASP A C 1
ATOM 4769 O O . ASP A 1 593 ? -15.582 17.568 -22.437 1.00 94.06 593 ASP A O 1
ATOM 4773 N N . ARG A 1 594 ? -14.770 16.150 -20.848 1.00 94.56 594 ARG A N 1
ATOM 4774 C CA . ARG A 1 594 ? -15.073 14.851 -21.468 1.00 94.56 594 ARG A CA 1
ATOM 4775 C C . ARG A 1 594 ? -14.076 14.465 -22.560 1.00 94.56 594 ARG A C 1
ATOM 4777 O O . ARG A 1 594 ? -14.387 13.644 -23.419 1.00 94.56 594 ARG A O 1
ATOM 4784 N N . THR A 1 595 ? -12.899 15.084 -22.548 1.00 94.94 595 THR A N 1
ATOM 4785 C CA . THR A 1 595 ? -11.829 14.826 -23.510 1.00 94.94 595 THR A CA 1
ATOM 4786 C C . THR A 1 595 ? -10.557 14.347 -22.823 1.00 94.94 595 THR A C 1
ATOM 4788 O O . THR A 1 595 ? -10.354 14.537 -21.622 1.00 94.94 595 THR A O 1
ATOM 4791 N N . TRP A 1 596 ? -9.694 13.728 -23.618 1.00 95.81 596 TRP A N 1
ATOM 4792 C CA . TRP A 1 596 ? -8.342 13.319 -23.265 1.00 95.81 596 TRP A CA 1
ATOM 4793 C C . TRP A 1 596 ? -7.349 13.934 -24.259 1.00 95.81 596 TRP A C 1
ATOM 4795 O O . TRP A 1 596 ? -7.713 14.213 -25.407 1.00 95.81 596 TRP A O 1
ATOM 4805 N N . ALA A 1 597 ? -6.109 14.155 -23.833 1.00 95.25 597 ALA A N 1
ATOM 4806 C CA . ALA A 1 597 ? -5.018 14.626 -24.681 1.00 95.25 597 ALA A CA 1
ATOM 4807 C C . ALA A 1 597 ? -3.737 13.827 -24.416 1.00 95.25 597 ALA A C 1
ATOM 4809 O O . ALA A 1 597 ? -3.467 13.429 -23.288 1.00 95.25 597 ALA A O 1
ATOM 4810 N N . LEU A 1 598 ? -2.964 13.599 -25.475 1.00 94.94 598 LEU A N 1
ATOM 4811 C CA . LEU A 1 598 ? -1.719 12.843 -25.462 1.00 94.94 598 LEU A CA 1
ATOM 4812 C C . LEU A 1 598 ? -0.575 13.729 -25.951 1.00 94.94 598 LEU A C 1
ATOM 4814 O O . LEU A 1 598 ? -0.696 14.402 -26.984 1.00 94.94 598 LEU A O 1
ATOM 4818 N N . PHE A 1 599 ? 0.538 13.695 -25.232 1.00 93.75 599 PHE A N 1
ATOM 4819 C CA . PHE A 1 599 ? 1.737 14.464 -25.528 1.00 93.75 599 PHE A CA 1
ATOM 4820 C C . PHE A 1 599 ? 2.945 13.530 -25.690 1.00 93.75 599 PHE A C 1
ATOM 4822 O O . PHE A 1 599 ? 3.062 12.582 -24.923 1.00 93.75 599 PHE A O 1
ATOM 4829 N N . ASP A 1 600 ? 3.819 13.784 -26.669 1.00 90.12 600 ASP A N 1
ATOM 4830 C CA . ASP A 1 600 ? 5.074 13.038 -26.918 1.00 90.12 600 ASP A CA 1
ATOM 4831 C C . ASP A 1 600 ? 6.263 13.928 -26.537 1.00 90.12 600 ASP A C 1
ATOM 4833 O O . ASP A 1 600 ? 6.231 15.147 -26.760 1.00 90.12 600 ASP A O 1
ATOM 4837 N N . MET A 1 601 ? 7.300 13.317 -25.972 1.00 84.62 601 MET A N 1
ATOM 4838 C CA . MET A 1 601 ? 8.543 13.988 -25.610 1.00 84.62 601 MET A CA 1
ATOM 4839 C C . MET A 1 601 ? 9.388 14.234 -26.870 1.00 84.62 601 MET A C 1
ATOM 4841 O O . MET A 1 601 ? 9.844 13.299 -27.528 1.00 84.62 601 MET A O 1
ATOM 4845 N N . THR A 1 602 ? 9.596 15.501 -27.233 1.00 72.62 602 THR A N 1
ATOM 4846 C CA . THR A 1 602 ? 10.249 15.887 -28.501 1.00 72.62 602 THR A CA 1
ATOM 4847 C C . THR A 1 602 ? 11.745 16.167 -28.387 1.00 72.62 602 THR A C 1
ATOM 4849 O O . THR A 1 602 ? 12.431 16.213 -29.407 1.00 72.62 602 THR A O 1
ATOM 4852 N N . SER A 1 603 ? 12.268 16.355 -27.174 1.00 65.25 603 SER A N 1
ATOM 4853 C CA . SER A 1 603 ? 13.684 16.639 -26.917 1.00 65.25 603 SER A CA 1
ATOM 4854 C C . SER A 1 603 ? 14.184 15.897 -25.674 1.00 65.25 603 SER A C 1
ATOM 4856 O O . SER A 1 603 ? 13.406 15.599 -24.769 1.00 65.25 603 SER A O 1
ATOM 4858 N N . GLU A 1 604 ? 15.495 15.629 -25.596 1.00 61.34 604 GLU A N 1
ATOM 4859 C CA . GLU A 1 604 ? 16.132 15.055 -24.391 1.00 61.34 604 GLU A CA 1
ATOM 4860 C C . GLU A 1 604 ? 16.002 15.970 -23.154 1.00 61.34 604 GLU A C 1
ATOM 4862 O O . GLU A 1 604 ? 16.202 15.517 -22.032 1.00 61.34 604 GLU A O 1
ATOM 4867 N N . ASN A 1 605 ? 15.596 17.232 -23.347 1.00 59.78 605 ASN A N 1
ATOM 4868 C CA . ASN A 1 605 ? 15.404 18.230 -22.294 1.00 59.78 605 ASN A CA 1
ATOM 4869 C C . ASN A 1 605 ? 14.008 18.178 -21.634 1.00 59.78 605 ASN A C 1
ATOM 4871 O O . ASN A 1 605 ? 13.683 19.059 -20.840 1.00 59.78 605 ASN A O 1
ATOM 4875 N N . GLY A 1 606 ? 13.164 17.191 -21.961 1.00 65.88 606 GLY A N 1
ATOM 4876 C CA . GLY A 1 606 ? 11.866 17.007 -21.299 1.00 65.88 606 GLY A CA 1
ATOM 4877 C C . GLY A 1 606 ? 10.743 17.927 -21.793 1.00 65.88 606 GLY A C 1
ATOM 4878 O O . GLY A 1 606 ? 9.785 18.170 -21.059 1.00 65.88 606 GLY A O 1
ATOM 4879 N N . GLU A 1 607 ? 10.828 18.443 -23.023 1.00 80.25 607 GLU A N 1
ATOM 4880 C CA . GLU A 1 607 ? 9.716 19.173 -23.645 1.00 80.25 607 GLU A CA 1
ATOM 4881 C C . GLU A 1 607 ? 8.681 18.212 -24.240 1.00 80.25 607 GLU A C 1
ATOM 4883 O O . GLU A 1 607 ? 9.025 17.281 -24.971 1.00 80.25 607 GLU A O 1
ATOM 4888 N N . TYR A 1 608 ? 7.404 18.482 -23.961 1.00 88.75 608 TYR A N 1
ATOM 4889 C CA . TYR A 1 608 ? 6.267 17.699 -24.439 1.00 88.75 608 TYR A CA 1
ATOM 4890 C C . TYR A 1 608 ? 5.424 18.505 -25.418 1.00 88.75 608 TYR A C 1
ATOM 4892 O O . TYR A 1 608 ? 5.085 19.663 -25.168 1.00 88.75 608 TYR A O 1
ATOM 4900 N N . THR A 1 609 ? 5.016 17.871 -26.515 1.00 87.56 609 THR A N 1
ATOM 4901 C CA . THR A 1 609 ? 4.112 18.481 -27.498 1.00 87.56 609 THR A CA 1
ATOM 4902 C C . THR A 1 609 ? 2.888 17.609 -27.723 1.00 87.56 609 THR A C 1
ATOM 4904 O O . THR A 1 609 ? 2.962 16.384 -27.676 1.00 87.56 609 THR A O 1
ATOM 4907 N N . ARG A 1 610 ? 1.726 18.238 -27.933 1.00 90.25 610 ARG A N 1
ATOM 4908 C CA . ARG A 1 610 ? 0.459 17.515 -28.097 1.00 90.25 610 ARG A CA 1
ATOM 4909 C C . ARG A 1 610 ? 0.429 16.804 -29.448 1.00 90.25 610 ARG A C 1
ATOM 4911 O O . ARG A 1 610 ? 0.422 17.470 -30.480 1.00 90.25 610 ARG A O 1
ATOM 4918 N N . ILE A 1 611 ? 0.307 15.480 -29.424 1.00 88.75 611 ILE A N 1
ATOM 4919 C CA . ILE A 1 611 ? 0.309 14.620 -30.617 1.00 88.75 611 ILE A CA 1
ATOM 4920 C C . ILE A 1 611 ? -1.040 13.970 -30.927 1.00 88.75 611 ILE A C 1
ATOM 4922 O O . ILE A 1 611 ? -1.234 13.523 -32.052 1.00 88.75 611 ILE A O 1
ATOM 4926 N N . ALA A 1 612 ? -1.973 13.916 -29.973 1.00 88.06 612 ALA A N 1
ATOM 4927 C CA . ALA A 1 612 ? -3.343 13.451 -30.195 1.00 88.06 612 ALA A CA 1
ATOM 4928 C C . ALA A 1 612 ? -4.289 14.019 -29.126 1.00 88.06 612 ALA A C 1
ATOM 4930 O O . ALA A 1 612 ? -3.855 14.396 -28.038 1.00 88.06 612 ALA A O 1
ATOM 4931 N N . PHE A 1 613 ? -5.582 14.121 -29.437 1.00 90.19 613 PHE A N 1
ATOM 4932 C CA . PHE A 1 613 ? -6.616 14.511 -28.475 1.00 90.19 613 PHE A CA 1
ATOM 4933 C C . PHE A 1 613 ? -8.010 14.104 -28.963 1.00 90.19 613 PHE A C 1
ATOM 4935 O O . PHE A 1 613 ? -8.261 14.032 -30.170 1.00 90.19 613 PHE A O 1
ATOM 4942 N N . SER A 1 614 ? -8.941 13.903 -28.032 1.00 89.94 614 SER A N 1
ATOM 4943 C CA . SER A 1 614 ? -10.360 13.737 -28.351 1.00 89.94 614 SER A CA 1
ATOM 4944 C C . SER A 1 614 ? -11.115 15.069 -28.307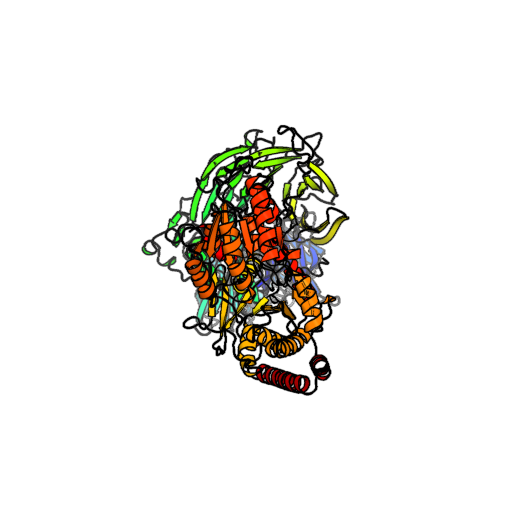 1.00 89.94 614 SER A C 1
ATOM 4946 O O . SER A 1 614 ? -10.763 16.001 -27.591 1.00 89.94 614 SER A O 1
ATOM 4948 N N . ASN A 1 615 ? -12.162 15.199 -29.121 1.00 82.25 615 ASN A N 1
ATOM 4949 C CA . ASN A 1 615 ? -13.028 16.380 -29.163 1.00 82.25 615 ASN A CA 1
ATOM 4950 C C . ASN A 1 615 ? -14.500 15.965 -29.313 1.00 82.25 615 ASN A C 1
ATOM 4952 O O . ASN A 1 615 ? -14.814 14.785 -29.333 1.00 82.25 615 ASN A O 1
ATOM 4956 N N . LYS A 1 616 ? -15.433 16.913 -29.472 1.00 73.38 616 LYS A N 1
ATOM 4957 C CA . LYS A 1 616 ? -16.873 16.595 -29.595 1.00 73.38 616 LYS A CA 1
ATOM 4958 C C . LYS A 1 616 ? -17.240 15.654 -30.760 1.00 73.38 616 LYS A C 1
ATOM 4960 O O . LYS A 1 616 ? -18.337 15.115 -30.741 1.00 73.38 616 LYS A O 1
ATOM 4965 N N . LYS A 1 617 ? -16.387 15.512 -31.782 1.00 69.19 617 LYS A N 1
ATOM 4966 C CA . LYS A 1 617 ? -16.606 14.618 -32.933 1.00 69.19 617 LYS A CA 1
ATOM 4967 C C . LYS A 1 617 ? -15.928 13.255 -32.763 1.00 69.19 617 LYS A C 1
ATOM 4969 O O . LYS A 1 617 ? -16.439 12.281 -33.295 1.00 69.19 617 LYS A O 1
ATOM 4974 N N . THR A 1 618 ? -14.789 13.199 -32.070 1.00 72.75 618 THR A N 1
ATOM 4975 C CA . THR A 1 618 ? -13.976 11.978 -31.885 1.00 72.75 618 THR A CA 1
ATOM 4976 C C . THR A 1 618 ? -14.093 11.363 -30.488 1.00 72.75 618 THR A C 1
ATOM 4978 O O . THR A 1 618 ? -13.610 10.262 -30.251 1.00 72.75 618 THR A O 1
ATOM 4981 N N . GLY A 1 619 ? -14.710 12.073 -29.545 1.00 74.12 619 GLY A N 1
ATOM 4982 C CA . GLY A 1 619 ? -14.897 11.647 -28.166 1.00 74.12 619 GLY A CA 1
ATOM 4983 C C . GLY A 1 619 ? -16.031 10.638 -28.043 1.00 74.12 619 GLY A C 1
ATOM 4984 O O . GLY A 1 619 ? -17.161 10.915 -28.438 1.00 74.12 619 GLY A O 1
ATOM 4985 N N . ILE A 1 620 ? -15.712 9.483 -27.465 1.00 84.94 620 ILE A N 1
ATOM 4986 C CA . ILE A 1 620 ? -16.678 8.423 -27.145 1.00 84.94 620 ILE A CA 1
ATOM 4987 C C . ILE A 1 620 ? -17.401 8.739 -25.834 1.00 84.94 620 ILE A C 1
ATOM 4989 O O . ILE A 1 620 ? -18.590 8.458 -25.696 1.00 84.94 620 ILE A O 1
ATOM 4993 N N . HIS A 1 621 ? -16.703 9.378 -24.891 1.00 93.44 621 HIS A N 1
ATOM 4994 C CA . HIS A 1 621 ? -17.257 9.662 -23.578 1.00 93.44 621 HIS A CA 1
ATOM 4995 C C . HIS A 1 621 ? -18.308 10.777 -23.603 1.00 93.44 621 HIS A C 1
ATOM 4997 O O . HIS A 1 621 ? -18.080 11.888 -24.090 1.00 93.44 621 HIS A O 1
ATOM 5003 N N . SER A 1 622 ? -19.474 10.497 -23.021 1.00 93.31 622 SER A N 1
ATOM 5004 C CA . SER A 1 622 ? -20.604 11.433 -22.955 1.00 93.31 622 SER A CA 1
ATOM 5005 C C . SER A 1 622 ? -20.605 12.290 -21.681 1.00 93.31 622 SER A C 1
ATOM 5007 O O . SER A 1 622 ? -21.268 13.338 -21.624 1.00 93.31 622 SER A O 1
ATOM 5009 N N . ARG A 1 623 ? -19.828 11.887 -20.666 1.00 95.94 623 ARG A N 1
ATOM 5010 C CA . ARG A 1 623 ? -19.677 12.546 -19.358 1.00 95.94 623 ARG A CA 1
ATOM 5011 C C . ARG A 1 623 ? -18.197 12.662 -18.965 1.00 95.94 623 ARG A C 1
ATOM 5013 O O . ARG A 1 623 ? -17.312 12.354 -19.752 1.00 95.94 623 ARG A O 1
ATOM 5020 N N . ILE A 1 624 ? -17.947 13.224 -17.779 1.00 96.12 624 ILE A N 1
ATOM 5021 C CA . ILE A 1 624 ? -16.607 13.485 -17.221 1.00 96.12 624 ILE A CA 1
ATOM 5022 C C . ILE A 1 624 ? -15.748 12.220 -17.312 1.00 96.12 624 ILE A C 1
ATOM 5024 O O . ILE A 1 624 ? -16.237 11.145 -16.969 1.00 96.12 624 ILE A O 1
ATOM 5028 N N . ILE A 1 625 ? -14.497 12.353 -17.749 1.00 97.62 625 ILE A N 1
ATOM 5029 C CA . ILE A 1 625 ? -13.496 11.288 -17.624 1.00 97.62 625 ILE A CA 1
ATOM 5030 C C . ILE A 1 625 ? -12.833 11.475 -16.259 1.00 97.62 625 ILE A C 1
ATOM 5032 O O . ILE A 1 625 ? -12.356 12.572 -15.970 1.00 97.62 625 ILE A O 1
ATOM 5036 N N . TRP A 1 626 ? -12.881 10.464 -15.396 1.00 97.38 626 TRP A N 1
ATOM 5037 C CA . TRP A 1 626 ? -12.382 10.566 -14.023 1.00 97.38 626 TRP A CA 1
ATOM 5038 C C . TRP A 1 626 ? -10.912 10.181 -13.912 1.00 97.38 626 TRP A C 1
ATOM 5040 O O . TRP A 1 626 ? -10.153 10.908 -13.280 1.00 97.38 626 TRP A O 1
ATOM 5050 N N . ASP A 1 627 ? -10.507 9.090 -14.559 1.00 97.94 627 ASP A N 1
ATOM 5051 C CA . ASP A 1 627 ? -9.167 8.532 -14.402 1.00 97.94 627 ASP A CA 1
ATOM 5052 C C . ASP A 1 627 ? -8.652 7.921 -15.713 1.00 97.94 627 ASP A C 1
ATOM 5054 O O . ASP A 1 627 ? -9.396 7.716 -16.683 1.00 97.94 627 ASP A O 1
ATOM 5058 N N . CYS A 1 628 ? -7.350 7.657 -15.748 1.00 97.44 628 CYS A N 1
ATOM 5059 C CA . CYS A 1 628 ? -6.677 7.016 -16.865 1.00 97.44 628 CYS A CA 1
ATOM 5060 C C . CYS A 1 628 ? -5.464 6.206 -16.406 1.00 97.44 628 CYS A C 1
ATOM 5062 O O . CYS A 1 628 ? -4.790 6.591 -15.452 1.00 97.44 628 CYS A O 1
ATOM 5064 N N . ALA A 1 629 ? -5.154 5.133 -17.134 1.00 96.94 629 ALA A N 1
ATOM 5065 C CA . ALA A 1 629 ? -4.028 4.249 -16.839 1.00 96.94 629 ALA A CA 1
ATOM 5066 C C . ALA A 1 629 ? -3.363 3.742 -18.125 1.00 96.94 629 ALA A C 1
ATOM 5068 O O . ALA A 1 629 ? -4.027 3.566 -19.148 1.00 96.94 629 ALA A O 1
ATOM 5069 N N . TRP A 1 630 ? -2.058 3.490 -18.065 1.00 95.12 630 TRP A N 1
ATOM 5070 C CA . TRP A 1 630 ? -1.272 2.946 -19.174 1.00 95.12 630 TRP A CA 1
ATOM 5071 C C . TRP A 1 630 ? -1.059 1.445 -19.029 1.00 95.12 630 TRP A C 1
ATOM 5073 O O . TRP A 1 630 ? -0.875 0.942 -17.921 1.00 95.12 630 TRP A O 1
ATOM 5083 N N . THR A 1 631 ? -1.022 0.725 -20.151 1.00 92.44 631 THR A N 1
ATOM 5084 C CA . THR A 1 631 ? -0.520 -0.651 -20.148 1.00 92.44 631 THR A CA 1
ATOM 5085 C C . THR A 1 631 ? 0.984 -0.663 -19.870 1.00 92.44 631 THR A C 1
ATOM 5087 O O . THR A 1 631 ? 1.690 0.253 -20.295 1.00 92.44 631 THR A O 1
ATOM 5090 N N . PRO A 1 632 ? 1.510 -1.704 -19.197 1.00 87.38 632 PRO A N 1
ATOM 5091 C CA . PRO A 1 632 ? 2.918 -1.771 -18.790 1.00 87.38 632 PRO A CA 1
ATOM 5092 C C . PRO A 1 632 ? 3.931 -1.772 -19.946 1.00 87.38 632 PRO A C 1
ATOM 5094 O O . PRO A 1 632 ? 5.118 -1.555 -19.731 1.00 87.38 632 PRO A O 1
ATOM 5097 N N . ASP A 1 633 ? 3.478 -2.015 -21.174 1.00 84.88 633 ASP A N 1
ATOM 5098 C CA . ASP A 1 633 ? 4.273 -1.978 -22.403 1.00 84.88 633 ASP A CA 1
ATOM 5099 C C . ASP A 1 633 ? 4.130 -0.664 -23.198 1.00 84.88 633 ASP A C 1
ATOM 5101 O O . ASP A 1 633 ? 4.602 -0.593 -24.334 1.00 84.88 633 ASP A O 1
ATOM 5105 N N . SER A 1 634 ? 3.470 0.357 -22.634 1.00 89.50 634 SER A N 1
ATOM 5106 C CA . SER A 1 634 ? 3.221 1.675 -23.248 1.00 89.50 634 SER A CA 1
ATOM 5107 C C . SER A 1 634 ? 2.468 1.650 -24.588 1.00 89.50 634 SER A C 1
ATOM 5109 O O . SER A 1 634 ? 2.468 2.642 -25.318 1.00 89.50 634 SER A O 1
ATOM 5111 N N . ARG A 1 635 ? 1.819 0.537 -24.953 1.00 86.31 635 ARG A N 1
ATOM 5112 C CA . ARG A 1 635 ? 1.131 0.408 -26.253 1.00 86.31 635 ARG A CA 1
ATOM 5113 C C . ARG A 1 635 ? -0.261 1.022 -26.260 1.00 86.31 635 ARG A C 1
ATOM 5115 O O . ARG A 1 635 ? -0.722 1.513 -27.291 1.00 86.31 635 ARG A O 1
ATOM 5122 N N . VAL A 1 636 ? -0.942 0.936 -25.125 1.00 91.31 636 VAL A N 1
ATOM 5123 C CA . VAL A 1 636 ? -2.367 1.215 -24.995 1.00 91.31 636 VAL A CA 1
ATOM 5124 C C . VAL A 1 636 ? -2.607 1.979 -23.698 1.00 91.31 636 VAL A C 1
ATOM 5126 O O . VAL A 1 636 ? -1.916 1.775 -22.700 1.00 91.31 636 VAL A O 1
ATOM 5129 N N . PHE A 1 637 ? -3.616 2.843 -23.693 1.00 95.31 637 PHE A N 1
ATOM 5130 C CA . PHE A 1 637 ? -4.102 3.472 -22.469 1.00 95.31 637 PHE A CA 1
ATOM 5131 C C . PHE A 1 637 ? -5.611 3.303 -22.310 1.00 95.31 637 PHE A C 1
ATOM 5133 O O . PHE A 1 637 ? -6.349 3.100 -23.278 1.00 95.31 637 PHE A O 1
ATOM 5140 N N . LEU A 1 638 ? -6.065 3.377 -21.063 1.00 96.56 638 LEU A N 1
ATOM 5141 C CA . LEU A 1 638 ? -7.462 3.278 -20.665 1.00 96.56 638 LEU A CA 1
ATOM 5142 C C . LEU A 1 638 ? -7.974 4.626 -20.174 1.00 96.56 638 LEU A C 1
ATOM 5144 O O . LEU A 1 638 ? -7.250 5.365 -19.507 1.00 96.56 638 LEU A O 1
ATOM 5148 N N . THR A 1 639 ? -9.245 4.906 -20.442 1.00 97.38 639 THR A N 1
ATOM 5149 C CA . THR A 1 639 ? -9.972 6.034 -19.849 1.00 97.38 639 THR A CA 1
ATOM 5150 C C . THR A 1 639 ? -11.248 5.541 -19.182 1.00 97.38 639 THR A C 1
ATOM 5152 O O . THR A 1 639 ? -12.010 4.792 -19.795 1.00 97.38 639 THR A O 1
ATOM 5155 N N . SER A 1 640 ? -11.494 5.962 -17.939 1.00 97.00 640 SER A N 1
ATOM 5156 C CA . SER A 1 640 ? -12.709 5.643 -17.180 1.00 97.00 640 SER A CA 1
ATOM 5157 C C . SER A 1 640 ? -13.595 6.877 -17.014 1.00 97.00 640 SER A C 1
ATOM 5159 O O . SER A 1 640 ? -13.110 7.991 -16.799 1.00 97.00 640 SER A O 1
ATOM 5161 N N . SER A 1 641 ? -14.913 6.710 -17.146 1.00 97.38 641 SER A N 1
ATOM 5162 C CA . SER A 1 641 ? -15.835 7.845 -17.172 1.00 97.38 641 SER A CA 1
ATOM 5163 C C . SER A 1 641 ? -17.090 7.655 -16.325 1.00 97.38 641 SER A C 1
ATOM 5165 O O . SER A 1 641 ? -17.618 6.560 -16.119 1.00 97.38 641 SER A O 1
ATOM 5167 N N . ARG A 1 642 ? -17.635 8.804 -15.910 1.00 97.50 642 ARG A N 1
ATOM 5168 C CA . ARG A 1 642 ? -18.949 8.939 -15.278 1.00 97.50 642 ARG A CA 1
ATOM 5169 C C . ARG A 1 642 ? -20.105 8.450 -16.152 1.00 97.50 642 ARG A C 1
ATOM 5171 O O . ARG A 1 642 ? -21.212 8.255 -15.662 1.00 97.50 642 ARG A O 1
ATOM 5178 N N . ASP A 1 643 ? -19.892 8.291 -17.454 1.00 96.06 643 ASP A N 1
ATOM 5179 C CA . ASP A 1 643 ? -20.897 7.714 -18.351 1.00 96.06 643 ASP A CA 1
ATOM 5180 C C . ASP A 1 643 ? -21.011 6.189 -18.249 1.00 96.06 643 ASP A C 1
ATOM 5182 O O . ASP A 1 643 ? -21.767 5.598 -19.018 1.00 96.06 643 ASP A O 1
ATOM 5186 N N . LYS A 1 644 ? -20.326 5.592 -17.262 1.00 96.88 644 LYS A N 1
ATOM 5187 C CA . LYS A 1 644 ? -20.318 4.158 -16.967 1.00 96.88 644 LYS A CA 1
ATOM 5188 C C . LYS A 1 644 ? -19.538 3.334 -17.989 1.00 96.88 644 LYS A C 1
ATOM 5190 O O . LYS A 1 644 ? -19.727 2.122 -18.064 1.00 96.88 644 LYS A O 1
ATOM 5195 N N . SER A 1 645 ? -18.670 3.973 -18.775 1.00 95.44 645 SER A N 1
ATOM 5196 C CA . SER A 1 645 ? -17.834 3.289 -19.756 1.00 95.44 645 SER A CA 1
ATOM 5197 C C . SER A 1 645 ? -16.340 3.374 -19.444 1.00 95.44 645 SER A C 1
ATOM 5199 O O . SER A 1 645 ? -15.843 4.357 -18.883 1.00 95.44 645 SER A O 1
ATOM 5201 N N . VAL A 1 646 ? -15.622 2.325 -19.849 1.00 96.88 646 VAL A N 1
ATOM 5202 C CA . VAL A 1 646 ? -14.159 2.279 -19.932 1.00 96.88 646 VAL A CA 1
ATOM 5203 C C . VAL A 1 646 ? -13.770 2.028 -21.378 1.00 96.88 646 VAL A C 1
ATOM 5205 O O . VAL A 1 646 ? -14.292 1.110 -22.014 1.00 96.88 646 VAL A O 1
ATOM 5208 N N . VAL A 1 647 ? -12.861 2.844 -21.906 1.00 95.38 647 VAL A N 1
ATOM 5209 C CA . VAL A 1 647 ? -12.443 2.774 -23.311 1.00 95.38 647 VAL A CA 1
ATOM 5210 C C . VAL A 1 647 ? -10.954 2.473 -23.406 1.00 95.38 647 VAL A C 1
ATOM 5212 O O . VAL A 1 647 ? -10.146 3.076 -22.701 1.00 95.38 647 VAL A O 1
ATOM 5215 N N . VAL A 1 648 ? -10.616 1.542 -24.299 1.00 94.94 648 VAL A N 1
ATOM 5216 C CA . VAL A 1 648 ? -9.250 1.156 -24.664 1.00 94.94 648 VAL A CA 1
ATOM 5217 C C . VAL A 1 648 ? -8.801 1.936 -25.900 1.00 94.94 648 VAL A C 1
ATOM 5219 O O . VAL A 1 648 ? -9.481 1.898 -26.930 1.00 94.94 648 VAL A O 1
ATOM 5222 N N . TRP A 1 649 ? -7.649 2.602 -25.812 1.00 93.06 649 TRP A N 1
ATOM 5223 C CA . TRP A 1 649 ? -7.077 3.424 -26.880 1.00 93.06 649 TRP A CA 1
ATOM 5224 C C . TRP A 1 649 ? -5.722 2.883 -27.330 1.00 93.06 649 TRP A C 1
ATOM 5226 O O . TRP A 1 649 ? -4.778 2.829 -26.543 1.00 93.06 649 TRP A O 1
ATOM 5236 N N . GLU A 1 650 ? -5.623 2.504 -28.601 1.00 89.81 650 GLU A N 1
ATOM 5237 C CA . GLU A 1 650 ? -4.421 1.921 -29.197 1.00 89.81 650 GLU A CA 1
ATOM 5238 C C . GLU A 1 650 ? -3.677 2.944 -30.062 1.00 89.81 650 GLU A C 1
ATOM 5240 O O . GLU A 1 650 ? -4.279 3.663 -30.870 1.00 89.81 650 GLU A O 1
ATOM 5245 N N . LEU A 1 651 ? -2.356 3.010 -29.883 1.00 84.06 651 LEU A N 1
ATOM 5246 C CA . LEU A 1 651 ? -1.469 3.877 -30.653 1.00 84.06 651 LEU A CA 1
ATOM 5247 C C . LEU A 1 651 ? -1.097 3.196 -31.981 1.00 84.06 651 LEU A C 1
ATOM 5249 O O . LEU A 1 651 ? -0.520 2.112 -31.976 1.00 84.06 651 LEU A O 1
ATOM 5253 N N . ALA A 1 652 ? -1.392 3.821 -33.125 1.00 71.56 652 ALA A N 1
ATOM 5254 C CA . ALA A 1 652 ? -0.984 3.285 -34.426 1.00 71.56 652 ALA A CA 1
ATOM 5255 C C . ALA A 1 652 ? 0.532 3.453 -34.677 1.00 71.56 652 ALA A C 1
ATOM 5257 O O . ALA A 1 652 ? 1.106 4.508 -34.391 1.00 71.56 652 ALA A O 1
ATOM 5258 N N . ASP A 1 653 ? 1.177 2.438 -35.267 1.00 56.62 653 ASP A N 1
ATOM 5259 C CA . ASP A 1 653 ? 2.601 2.473 -35.633 1.00 56.62 653 ASP A CA 1
ATOM 5260 C C . ASP A 1 653 ? 2.924 3.612 -36.623 1.00 56.62 653 ASP A C 1
ATOM 5262 O O . ASP A 1 653 ? 2.258 3.784 -37.649 1.00 56.62 653 ASP A O 1
ATOM 5266 N N . LYS A 1 654 ? 4.024 4.343 -36.364 1.00 50.53 654 LYS A N 1
ATOM 5267 C CA . LYS A 1 654 ? 4.520 5.510 -37.139 1.00 50.53 654 LYS A CA 1
ATOM 5268 C C . LYS A 1 654 ? 4.811 5.243 -38.633 1.00 50.53 654 LYS A C 1
ATOM 5270 O O . LYS A 1 654 ? 5.125 6.179 -39.362 1.00 50.53 654 LYS A O 1
ATOM 5275 N N . ASN A 1 655 ? 4.695 4.009 -39.123 1.00 43.09 655 ASN A N 1
ATOM 5276 C CA . ASN A 1 655 ? 5.091 3.619 -40.483 1.00 43.09 655 ASN A CA 1
ATOM 5277 C C . ASN A 1 655 ? 4.120 4.044 -41.604 1.00 43.09 655 ASN A C 1
ATOM 5279 O O . ASN A 1 655 ? 4.315 3.641 -42.749 1.00 43.09 655 ASN A O 1
ATOM 5283 N N . THR A 1 656 ? 3.085 4.843 -41.323 1.00 43.00 656 THR A N 1
ATOM 5284 C CA . THR A 1 656 ? 2.056 5.203 -42.323 1.00 43.00 656 THR A CA 1
ATOM 5285 C C . THR A 1 656 ? 1.940 6.692 -42.663 1.00 43.00 656 THR A C 1
ATOM 5287 O O . THR A 1 656 ? 1.204 7.021 -43.591 1.00 43.00 656 THR A O 1
ATOM 5290 N N . SER A 1 657 ? 2.688 7.599 -42.020 1.00 40.94 657 SER A N 1
ATOM 5291 C CA . SER A 1 657 ? 2.604 9.043 -42.311 1.00 40.94 657 SER A CA 1
ATOM 5292 C C . SER A 1 657 ? 3.977 9.684 -42.541 1.00 40.94 657 SER A C 1
ATOM 5294 O O . SER A 1 657 ? 4.804 9.755 -41.635 1.00 40.94 657 SER A O 1
ATOM 5296 N N . THR A 1 658 ? 4.207 10.204 -43.748 1.00 38.84 658 THR A N 1
ATOM 5297 C CA . THR A 1 658 ? 5.426 10.924 -44.168 1.00 38.84 658 THR A CA 1
ATOM 5298 C C . THR A 1 658 ? 5.432 12.415 -43.797 1.00 38.84 658 THR A C 1
ATOM 5300 O O . THR A 1 658 ? 6.264 13.161 -44.307 1.00 38.84 658 THR A O 1
ATOM 5303 N N . ASP A 1 659 ? 4.514 12.869 -42.937 1.00 40.69 659 ASP A N 1
ATOM 5304 C CA . ASP A 1 659 ? 4.333 14.283 -42.599 1.00 40.69 659 ASP A CA 1
ATOM 5305 C C . ASP A 1 659 ? 4.453 14.501 -41.071 1.00 40.69 659 ASP A C 1
ATOM 5307 O O . ASP A 1 659 ? 3.589 14.041 -40.321 1.00 40.69 659 ASP A O 1
ATOM 5311 N N . PRO A 1 660 ? 5.504 15.182 -40.570 1.00 45.09 660 PRO A N 1
ATOM 5312 C CA . PRO A 1 660 ? 5.724 15.412 -39.135 1.00 45.09 660 PRO A CA 1
ATOM 5313 C C . PRO A 1 660 ? 4.691 16.354 -38.487 1.00 45.09 660 PRO A C 1
ATOM 5315 O O . PRO A 1 660 ? 4.738 16.573 -37.280 1.00 45.09 660 PRO A O 1
ATOM 5318 N N . SER A 1 661 ? 3.765 16.913 -39.274 1.00 43.81 661 SER A N 1
ATOM 5319 C CA . SER A 1 661 ? 2.660 17.754 -38.803 1.00 43.81 661 SER A CA 1
ATOM 5320 C C . SER A 1 661 ? 1.351 16.988 -38.538 1.00 43.81 661 SER A C 1
ATOM 5322 O O . SER A 1 661 ? 0.403 17.570 -38.003 1.00 43.81 661 SER A O 1
ATOM 5324 N N . GLN A 1 662 ? 1.275 15.695 -38.881 1.00 46.25 662 GLN A N 1
ATOM 5325 C CA . GLN A 1 662 ? 0.082 14.878 -38.645 1.00 46.25 662 GLN A CA 1
ATOM 5326 C C . GLN A 1 662 ? 0.091 14.240 -37.247 1.00 46.25 662 GLN A C 1
ATOM 5328 O O . GLN A 1 662 ? 1.042 13.574 -36.845 1.00 46.25 662 GLN A O 1
ATOM 5333 N N . LEU A 1 663 ? -1.007 14.454 -36.515 1.00 57.09 663 LEU A N 1
ATOM 5334 C CA . LEU A 1 663 ? -1.302 13.824 -35.225 1.00 57.09 663 LEU A CA 1
ATOM 5335 C C . LEU A 1 663 ? -1.288 12.290 -35.378 1.00 57.09 663 LEU A C 1
ATOM 5337 O O . LEU A 1 663 ? -1.820 11.771 -36.361 1.00 57.09 663 LEU A O 1
ATOM 5341 N N . ILE A 1 664 ? -0.711 11.565 -34.412 1.00 63.31 664 ILE A N 1
ATOM 5342 C CA . ILE A 1 664 ? -0.734 10.092 -34.408 1.00 63.31 664 ILE A CA 1
ATOM 5343 C C . ILE A 1 664 ? -2.195 9.640 -34.356 1.00 63.31 664 ILE A C 1
ATOM 5345 O O . ILE A 1 664 ? -2.979 10.156 -33.555 1.00 63.31 664 ILE A O 1
ATOM 5349 N N . ASN A 1 665 ? -2.570 8.680 -35.205 1.00 67.69 665 ASN A N 1
ATOM 5350 C CA . ASN A 1 665 ? -3.921 8.142 -35.177 1.00 67.69 665 ASN A CA 1
ATOM 5351 C C . ASN A 1 665 ? -4.075 7.229 -33.953 1.00 67.69 665 ASN A C 1
ATOM 5353 O O . ASN A 1 665 ? -3.365 6.231 -33.821 1.00 67.69 665 ASN A O 1
ATOM 5357 N N . VAL A 1 666 ? -4.984 7.596 -33.053 1.00 77.25 666 VAL A N 1
ATOM 5358 C CA . VAL A 1 666 ? -5.308 6.826 -31.851 1.00 77.25 666 VAL A CA 1
ATOM 5359 C C . VAL A 1 666 ? -6.695 6.241 -32.048 1.00 77.25 666 VAL A C 1
ATOM 5361 O O . VAL A 1 666 ? -7.679 6.980 -32.128 1.00 77.25 666 VAL A O 1
ATOM 5364 N N . ASN A 1 667 ? -6.770 4.918 -32.141 1.00 79.38 667 ASN A N 1
ATOM 5365 C CA . ASN A 1 667 ? -8.019 4.221 -32.414 1.00 79.38 667 ASN A CA 1
ATOM 5366 C C . ASN A 1 667 ? -8.608 3.672 -31.115 1.00 79.38 667 ASN A C 1
ATOM 5368 O O . ASN A 1 667 ? -7.901 3.082 -30.300 1.00 79.38 667 ASN A O 1
ATOM 5372 N N . SER A 1 668 ? -9.919 3.823 -30.936 1.00 80.94 668 SER A N 1
ATOM 5373 C CA . SER A 1 668 ? -10.643 3.087 -29.902 1.00 80.94 668 SER A CA 1
ATOM 5374 C C . SER A 1 668 ? -10.872 1.652 -30.367 1.00 80.94 668 SER A C 1
ATOM 5376 O O . SER A 1 668 ? -11.479 1.457 -31.423 1.00 80.94 668 SER A O 1
ATOM 5378 N N . SER A 1 669 ? -10.428 0.659 -29.602 1.00 74.38 669 SER A N 1
ATOM 5379 C CA . SER A 1 669 ? -10.591 -0.755 -29.971 1.00 74.38 669 SER A CA 1
ATOM 5380 C C . SER A 1 669 ? -11.735 -1.420 -29.207 1.00 74.38 669 SER A C 1
ATOM 5382 O O . SER A 1 669 ? -12.620 -2.015 -29.819 1.00 74.38 669 SER A O 1
ATOM 5384 N N . HIS A 1 670 ? -11.768 -1.259 -27.880 1.00 82.50 670 HIS A N 1
ATOM 5385 C CA . HIS A 1 670 ? -12.705 -1.961 -26.997 1.00 82.50 670 HIS A CA 1
ATOM 5386 C C . HIS A 1 670 ? -13.390 -0.999 -26.020 1.00 82.50 670 HIS A C 1
ATOM 5388 O O . HIS A 1 670 ? -12.720 -0.316 -25.245 1.00 82.50 670 HIS A O 1
ATOM 5394 N N . VAL A 1 671 ? -14.727 -0.969 -26.026 1.00 90.94 671 VAL A N 1
ATOM 5395 C CA . VAL A 1 671 ? -15.549 -0.193 -25.077 1.00 90.94 671 VAL A CA 1
ATOM 5396 C C . VAL A 1 671 ? -16.267 -1.155 -24.137 1.00 90.94 671 VAL A C 1
ATOM 5398 O O . VAL A 1 671 ? -17.003 -2.031 -24.590 1.00 90.94 671 VAL A O 1
ATOM 5401 N N . LEU A 1 672 ? -16.074 -0.978 -22.833 1.00 94.75 672 LEU A N 1
ATOM 5402 C CA . LEU A 1 672 ? -16.765 -1.721 -21.783 1.00 94.75 672 LEU A CA 1
ATOM 5403 C C . LEU A 1 672 ? -17.800 -0.811 -21.119 1.00 94.75 672 LEU A C 1
ATOM 5405 O O . LEU A 1 672 ? -17.428 0.234 -20.598 1.00 94.75 672 LEU A O 1
ATOM 5409 N N . ASN A 1 673 ? -19.073 -1.210 -21.114 1.00 95.31 673 ASN A N 1
ATOM 5410 C CA . ASN A 1 673 ? -20.145 -0.505 -20.402 1.00 95.31 673 ASN A CA 1
ATOM 5411 C C . ASN A 1 673 ? -20.505 -1.254 -19.114 1.00 95.31 673 ASN A C 1
ATOM 5413 O O . ASN A 1 673 ? -20.604 -2.481 -19.124 1.00 95.31 673 ASN A O 1
ATOM 5417 N N . LEU A 1 674 ? -20.712 -0.511 -18.031 1.00 95.31 674 LEU A N 1
ATOM 5418 C CA . LEU A 1 674 ? -20.974 -1.016 -16.685 1.00 95.31 674 LEU A CA 1
ATOM 5419 C C . LEU A 1 674 ? -22.267 -0.420 -16.110 1.00 95.31 674 LEU A C 1
ATOM 5421 O O . LEU A 1 674 ? -22.857 0.509 -16.665 1.00 95.31 674 LEU A O 1
ATOM 5425 N N . ASP A 1 675 ? -22.712 -0.965 -14.978 1.00 92.69 675 ASP A N 1
ATOM 5426 C CA . ASP A 1 675 ? -23.979 -0.576 -14.346 1.00 92.69 675 ASP A CA 1
ATOM 5427 C C . ASP A 1 675 ? -23.899 0.768 -13.610 1.00 92.69 675 ASP A C 1
ATOM 5429 O O . ASP A 1 675 ? -24.922 1.437 -13.408 1.00 92.69 675 ASP A O 1
ATOM 5433 N N . ASP A 1 676 ? -22.690 1.212 -13.265 1.00 95.56 676 ASP A N 1
ATOM 5434 C CA . ASP A 1 676 ? -22.446 2.456 -12.543 1.00 95.56 676 ASP A CA 1
ATOM 5435 C C . ASP A 1 676 ? -21.206 3.217 -13.042 1.00 95.56 676 ASP A C 1
ATOM 5437 O O . ASP A 1 676 ? -20.412 2.715 -13.836 1.00 95.56 676 ASP A O 1
ATOM 5441 N N . SER A 1 677 ? -21.093 4.473 -12.615 1.00 96.75 677 SER A N 1
ATOM 5442 C CA . SER A 1 677 ? -20.015 5.412 -12.935 1.00 96.75 677 SER A CA 1
ATOM 5443 C C . SER A 1 677 ? -18.660 4.856 -12.493 1.00 96.75 677 SER A C 1
ATOM 5445 O O . SER A 1 677 ? -18.517 4.418 -11.352 1.00 96.75 677 SER A O 1
ATOM 5447 N N . VAL A 1 678 ? -17.672 4.868 -13.396 1.00 97.44 678 VAL A N 1
ATOM 5448 C CA . VAL A 1 678 ? -16.327 4.338 -13.129 1.00 97.44 678 VAL A CA 1
ATOM 5449 C C . VAL A 1 678 ? -15.433 5.481 -12.673 1.00 97.44 678 VAL A C 1
ATOM 5451 O O . VAL A 1 678 ? -15.130 6.384 -13.456 1.00 97.44 678 VAL A O 1
ATOM 5454 N N . THR A 1 679 ? -15.037 5.462 -11.406 1.00 97.00 679 THR A N 1
ATOM 5455 C CA . THR A 1 679 ? -14.334 6.570 -10.746 1.00 97.00 679 THR A CA 1
ATOM 5456 C C . THR A 1 679 ? -12.817 6.439 -10.817 1.00 97.00 679 THR A C 1
ATOM 5458 O O . THR A 1 679 ? -12.133 7.453 -10.892 1.00 97.00 679 THR A O 1
ATOM 5461 N N . SER A 1 680 ? -12.277 5.218 -10.852 1.00 97.44 680 SER A N 1
ATOM 5462 C CA . SER A 1 680 ? -10.834 4.982 -10.972 1.00 97.44 680 SER A CA 1
ATOM 5463 C C . SER A 1 680 ? -10.537 3.696 -11.747 1.00 97.44 680 SER A C 1
ATOM 5465 O O . SER A 1 680 ? -11.341 2.759 -11.760 1.00 97.44 680 SER A O 1
ATOM 5467 N N . VAL A 1 681 ? -9.406 3.683 -12.453 1.00 97.69 681 VAL A N 1
ATOM 5468 C CA . VAL A 1 681 ? -8.907 2.546 -13.239 1.00 97.69 681 VAL A CA 1
ATOM 5469 C C . VAL A 1 681 ? -7.418 2.389 -12.986 1.00 97.69 681 VAL A C 1
ATOM 5471 O O . VAL A 1 681 ? -6.693 3.380 -12.960 1.00 97.69 681 VAL A O 1
ATOM 5474 N N . ASP A 1 682 ? -6.961 1.149 -12.845 1.00 97.06 682 ASP A N 1
ATOM 5475 C CA . ASP A 1 682 ? -5.533 0.856 -12.813 1.00 97.06 682 ASP A CA 1
ATOM 5476 C C . ASP A 1 682 ? -5.200 -0.482 -13.477 1.00 97.06 682 ASP A C 1
ATOM 5478 O O . ASP A 1 682 ? -6.048 -1.376 -13.584 1.00 97.06 682 ASP A O 1
ATOM 5482 N N . ILE A 1 683 ? -3.959 -0.603 -13.949 1.00 94.50 683 ILE A N 1
ATOM 5483 C CA . ILE A 1 683 ? -3.451 -1.771 -14.669 1.00 94.50 683 ILE A CA 1
ATOM 5484 C C . ILE A 1 683 ? -2.199 -2.278 -13.969 1.00 94.50 683 ILE A C 1
ATOM 5486 O O . ILE A 1 683 ? -1.273 -1.524 -13.690 1.00 94.50 683 ILE A O 1
ATOM 5490 N N . HIS A 1 684 ? -2.142 -3.585 -13.737 1.00 91.12 684 HIS A N 1
ATOM 5491 C CA . HIS A 1 684 ? -1.005 -4.199 -13.069 1.00 91.12 684 HIS A CA 1
ATOM 5492 C C . HIS A 1 684 ? 0.305 -4.023 -13.865 1.00 91.12 684 HIS A C 1
ATOM 5494 O O . HIS A 1 684 ? 0.396 -4.406 -15.034 1.00 91.12 684 HIS A O 1
ATOM 5500 N N . HIS A 1 685 ? 1.361 -3.544 -13.201 1.00 81.75 685 HIS A N 1
ATOM 5501 C CA . HIS A 1 685 ? 2.610 -3.098 -13.835 1.00 81.75 685 HIS A CA 1
ATOM 5502 C C . HIS A 1 685 ? 3.482 -4.200 -14.470 1.00 81.75 685 HIS A C 1
ATOM 5504 O O . HIS A 1 685 ? 4.302 -3.913 -15.336 1.00 81.75 685 HIS A O 1
ATOM 5510 N N . CYS A 1 686 ? 3.340 -5.467 -14.066 1.00 75.06 686 CYS A N 1
ATOM 5511 C CA . CYS A 1 686 ? 4.196 -6.553 -14.581 1.00 75.06 686 CYS A CA 1
ATOM 5512 C C . CYS A 1 686 ? 3.526 -7.502 -15.589 1.00 75.06 686 CYS A C 1
ATOM 5514 O O . CYS A 1 686 ? 4.220 -8.267 -16.260 1.00 75.06 686 CYS A O 1
ATOM 5516 N N . LEU A 1 687 ? 2.193 -7.515 -15.679 1.00 75.31 687 LEU A N 1
ATOM 5517 C CA . LEU A 1 687 ? 1.464 -8.536 -16.436 1.00 75.31 687 LEU A CA 1
ATOM 5518 C C . LEU A 1 687 ? 1.171 -8.035 -17.848 1.00 75.31 687 LEU A C 1
ATOM 5520 O O . LEU A 1 687 ? 0.273 -7.225 -18.064 1.00 75.31 687 LEU A O 1
ATOM 5524 N N . ILE A 1 688 ? 1.951 -8.525 -18.811 1.00 75.56 688 ILE A N 1
ATOM 5525 C CA . ILE A 1 688 ? 1.844 -8.146 -20.221 1.00 75.56 688 ILE A CA 1
ATOM 5526 C C . ILE A 1 688 ? 1.065 -9.236 -20.962 1.00 75.56 688 ILE A C 1
ATOM 5528 O O . ILE A 1 688 ? 1.619 -10.292 -21.250 1.00 75.56 688 ILE A O 1
ATOM 5532 N N . SER A 1 689 ? -0.195 -8.938 -21.295 1.00 75.06 689 SER A N 1
ATOM 5533 C CA . SER A 1 689 ? -1.113 -9.751 -22.111 1.00 75.06 689 SER A CA 1
ATOM 5534 C C . SER A 1 689 ? -1.404 -11.191 -21.599 1.00 75.06 689 SER A C 1
ATOM 5536 O O . SER A 1 689 ? -0.568 -12.087 -21.723 1.00 75.06 689 SER A O 1
ATOM 5538 N N . PRO A 1 690 ? -2.615 -11.464 -21.073 1.00 84.00 690 PRO A N 1
ATOM 5539 C CA . PRO A 1 690 ? -3.679 -10.495 -20.844 1.00 84.00 690 PRO A CA 1
ATOM 5540 C C . PRO A 1 690 ? -3.300 -9.519 -19.723 1.00 84.00 690 PRO A C 1
ATOM 5542 O O . PRO A 1 690 ? -2.722 -9.914 -18.711 1.00 84.00 690 PRO A O 1
ATOM 5545 N N . TYR A 1 691 ? -3.641 -8.245 -19.898 1.00 90.50 691 TYR A N 1
ATOM 5546 C CA . TYR A 1 691 ? -3.463 -7.235 -18.862 1.00 90.50 691 TYR A CA 1
ATOM 5547 C C . TYR A 1 691 ? -4.468 -7.472 -17.734 1.00 90.50 691 TYR A C 1
ATOM 5549 O O . TYR A 1 691 ? -5.635 -7.786 -17.985 1.00 90.50 691 TYR A O 1
ATOM 5557 N N . LEU A 1 692 ? -4.021 -7.317 -16.491 1.00 92.31 692 LEU A N 1
ATOM 5558 C CA . LEU A 1 692 ? -4.894 -7.349 -15.325 1.00 92.31 692 LEU A CA 1
ATOM 5559 C C . LEU A 1 692 ? -5.331 -5.921 -15.009 1.00 92.31 692 LEU A C 1
ATOM 5561 O O . LEU A 1 692 ? -4.494 -5.071 -14.710 1.00 92.31 692 LEU A O 1
ATOM 5565 N N . VAL A 1 693 ? -6.632 -5.669 -15.100 1.00 95.25 693 VAL A N 1
ATOM 5566 C CA . VAL A 1 693 ? -7.228 -4.344 -14.922 1.00 95.25 693 VAL A CA 1
ATOM 5567 C C . VAL A 1 693 ? -8.170 -4.386 -13.731 1.00 95.25 693 VAL A C 1
ATOM 5569 O O . VAL A 1 693 ? -9.008 -5.282 -13.634 1.00 95.25 693 VAL A O 1
ATOM 5572 N N . CYS A 1 694 ? -8.059 -3.407 -12.842 1.00 95.50 694 CYS A N 1
ATOM 5573 C CA . CYS A 1 694 ? -9.024 -3.180 -11.776 1.00 95.50 694 CYS A CA 1
ATOM 5574 C C . CYS A 1 694 ? -9.819 -1.913 -12.097 1.00 95.50 694 CYS A C 1
ATOM 5576 O O . CYS A 1 694 ? -9.263 -0.933 -12.593 1.00 95.50 694 CYS A O 1
ATOM 5578 N N . LEU A 1 695 ? -11.125 -1.956 -11.846 1.00 97.00 695 LEU A N 1
ATOM 5579 C CA . LEU A 1 695 ? -12.060 -0.857 -12.045 1.00 97.00 695 LEU A CA 1
ATOM 5580 C C . LEU A 1 695 ? -12.817 -0.601 -10.747 1.00 97.00 695 LEU A C 1
ATOM 5582 O O . LEU A 1 695 ? -13.336 -1.532 -10.131 1.00 97.00 695 LEU A O 1
ATOM 5586 N N . ALA A 1 696 ? -12.912 0.666 -10.369 1.00 96.31 696 ALA A N 1
ATOM 5587 C CA . ALA A 1 696 ? -13.647 1.128 -9.201 1.00 96.31 696 ALA A CA 1
ATOM 5588 C C . ALA A 1 696 ? -14.920 1.869 -9.623 1.00 96.31 696 ALA A C 1
ATOM 5590 O O . ALA A 1 696 ? -14.882 2.709 -10.526 1.00 96.31 696 ALA A O 1
ATOM 5591 N N . LEU A 1 697 ? -16.036 1.558 -8.963 1.00 95.56 697 LEU A N 1
ATOM 5592 C CA . LEU A 1 697 ? -17.341 2.167 -9.211 1.00 95.56 697 LEU A CA 1
ATOM 5593 C C . LEU A 1 697 ? -17.751 3.156 -8.109 1.00 95.56 697 LEU A C 1
ATOM 5595 O O . LEU A 1 697 ? -17.345 3.047 -6.950 1.00 95.56 697 LEU A O 1
ATOM 5599 N N . GLU A 1 698 ? -18.630 4.094 -8.466 1.00 94.62 698 GLU A N 1
ATOM 5600 C CA . GLU A 1 698 ? -19.180 5.119 -7.564 1.00 94.62 698 GLU A CA 1
ATOM 5601 C C . GLU A 1 698 ? -20.004 4.524 -6.400 1.00 94.62 698 GLU A C 1
ATOM 5603 O O . GLU A 1 698 ? -20.047 5.100 -5.316 1.00 94.62 698 GLU A O 1
ATOM 5608 N N . ASN A 1 699 ? -20.591 3.336 -6.572 1.00 91.69 699 ASN A N 1
ATOM 5609 C CA . ASN A 1 699 ? -21.317 2.603 -5.526 1.00 91.69 699 ASN A CA 1
ATOM 5610 C C . ASN A 1 699 ? -20.435 1.796 -4.546 1.00 91.69 699 ASN A C 1
ATOM 5612 O O . ASN A 1 699 ? -20.982 1.061 -3.716 1.00 91.69 699 ASN A O 1
ATOM 5616 N N . GLY A 1 700 ? -19.105 1.878 -4.660 1.00 91.31 700 GLY A N 1
ATOM 5617 C CA . GLY A 1 700 ? -18.169 1.168 -3.783 1.00 91.31 700 GLY A CA 1
ATOM 5618 C C . GLY A 1 700 ? -17.802 -0.257 -4.218 1.00 91.31 700 GLY A C 1
ATOM 5619 O O . GLY A 1 700 ? -17.180 -0.999 -3.450 1.00 91.31 700 GLY A O 1
ATOM 5620 N N . GLN A 1 701 ? -18.185 -0.659 -5.434 1.00 92.88 701 GLN A N 1
ATOM 5621 C CA . GLN A 1 701 ? -17.829 -1.951 -6.020 1.00 92.88 701 GLN A CA 1
ATOM 5622 C C . GLN A 1 701 ? -16.489 -1.886 -6.770 1.00 92.88 701 GLN A C 1
ATOM 5624 O O . GLN A 1 701 ? -16.215 -0.945 -7.516 1.00 92.88 701 GLN A O 1
ATOM 5629 N N . LEU A 1 702 ? -15.676 -2.926 -6.598 1.00 94.25 702 LEU A N 1
ATOM 5630 C CA . LEU A 1 702 ? -14.452 -3.195 -7.343 1.00 94.25 702 LEU A CA 1
ATOM 5631 C C . LEU A 1 702 ? -14.695 -4.333 -8.331 1.00 94.25 702 LEU A C 1
ATOM 5633 O O . LEU A 1 702 ? -15.248 -5.372 -7.968 1.00 94.25 702 LEU A O 1
ATOM 5637 N N . LEU A 1 703 ? -14.262 -4.152 -9.573 1.00 94.38 703 LEU A N 1
ATOM 5638 C CA . LEU A 1 703 ? -14.345 -5.157 -10.626 1.00 94.38 703 LEU A CA 1
ATOM 5639 C C . LEU A 1 703 ? -12.947 -5.444 -11.168 1.00 94.38 703 LEU A C 1
ATOM 5641 O O . LEU A 1 703 ? -12.234 -4.525 -11.565 1.00 94.38 703 LEU A O 1
ATOM 5645 N N . ILE A 1 704 ? -12.574 -6.719 -11.243 1.00 93.38 704 ILE A N 1
ATOM 5646 C CA . ILE A 1 704 ? -11.286 -7.145 -11.797 1.00 93.38 704 ILE A CA 1
ATOM 5647 C C . ILE A 1 704 ? -11.526 -7.830 -13.137 1.00 93.38 704 ILE A C 1
ATOM 5649 O O . ILE A 1 704 ? -12.323 -8.766 -13.251 1.00 93.38 704 ILE A O 1
ATOM 5653 N N . PHE A 1 705 ? -10.800 -7.378 -14.151 1.00 93.44 705 PHE A N 1
ATOM 5654 C CA . PHE A 1 705 ? -10.878 -7.868 -15.514 1.00 93.44 705 PHE A CA 1
ATOM 5655 C C . PHE A 1 705 ? -9.518 -8.337 -16.026 1.00 93.44 705 PHE A C 1
ATOM 5657 O O . PHE A 1 705 ? -8.464 -7.808 -15.685 1.00 93.44 705 PHE A O 1
ATOM 5664 N N . SER A 1 706 ? -9.575 -9.319 -16.914 1.00 92.44 706 SER A N 1
ATOM 5665 C CA . SER A 1 706 ? -8.501 -9.687 -17.820 1.00 92.44 706 SER A CA 1
ATOM 5666 C C . SER A 1 706 ? -8.790 -9.030 -19.168 1.00 92.44 706 SER A C 1
ATOM 5668 O O . SER A 1 706 ? -9.863 -9.247 -19.732 1.00 92.44 706 SER A O 1
ATOM 5670 N N . LEU A 1 707 ? -7.868 -8.206 -19.657 1.00 91.88 707 LEU A N 1
ATOM 5671 C CA . LEU A 1 707 ? -7.960 -7.533 -20.949 1.00 91.88 707 LEU A CA 1
ATOM 5672 C C . LEU A 1 707 ? -6.931 -8.128 -21.907 1.00 91.88 707 LEU A C 1
ATOM 5674 O O . LEU A 1 707 ? -5.725 -7.972 -21.727 1.00 91.88 707 LEU A O 1
ATOM 5678 N N . ASP A 1 708 ? -7.411 -8.775 -22.956 1.00 89.38 708 ASP A N 1
ATOM 5679 C CA . ASP A 1 708 ? -6.598 -9.203 -24.088 1.00 89.38 708 ASP A CA 1
ATOM 5680 C C . ASP A 1 708 ? -7.027 -8.387 -25.307 1.00 89.38 708 ASP A C 1
ATOM 5682 O O . ASP A 1 708 ? -8.207 -8.314 -25.633 1.00 89.38 708 ASP A O 1
ATOM 5686 N N . LEU A 1 709 ? -6.079 -7.745 -25.986 1.00 85.69 709 LEU A N 1
ATOM 5687 C CA . LEU A 1 709 ? -6.387 -6.883 -27.130 1.00 85.69 709 LEU A CA 1
ATOM 5688 C C . LEU A 1 709 ? -7.027 -7.662 -28.289 1.00 85.69 709 LEU A C 1
ATOM 5690 O O . LEU A 1 709 ? -7.755 -7.068 -29.083 1.00 85.69 709 LEU A O 1
ATOM 5694 N N . SER A 1 710 ? -6.794 -8.978 -28.367 1.00 85.62 710 SER A N 1
ATOM 5695 C CA . SER A 1 710 ? -7.372 -9.847 -29.395 1.00 85.62 710 SER A CA 1
ATOM 5696 C C . SER A 1 710 ? -8.764 -10.377 -29.037 1.00 85.62 710 SER A C 1
ATOM 5698 O O . SER A 1 710 ? -9.631 -10.435 -29.909 1.00 85.62 710 SER A O 1
ATOM 5700 N N . SER A 1 711 ? -8.998 -10.740 -27.771 1.00 84.06 711 SER A N 1
ATOM 5701 C CA . SER A 1 711 ? -10.247 -11.376 -27.318 1.00 84.06 711 SER A CA 1
ATOM 5702 C C . SER A 1 711 ? -11.181 -10.463 -26.509 1.00 84.06 711 SER A C 1
ATOM 5704 O O . SER A 1 711 ? -12.337 -10.818 -26.282 1.00 84.06 711 SER A O 1
ATOM 5706 N N . GLY A 1 712 ? -10.731 -9.263 -26.143 1.00 88.12 712 GLY A N 1
ATOM 5707 C CA . GLY A 1 712 ? -11.493 -8.249 -25.420 1.00 88.12 712 GLY A CA 1
ATOM 5708 C C . GLY A 1 712 ? -11.456 -8.412 -23.896 1.00 88.12 712 GLY A C 1
ATOM 5709 O O . GLY A 1 712 ? -10.490 -8.903 -23.307 1.00 88.12 712 GLY A O 1
ATOM 5710 N N . TRP A 1 713 ? -12.520 -7.943 -23.243 1.00 93.00 713 TRP A N 1
ATOM 5711 C CA . TRP A 1 713 ? -12.663 -7.939 -21.787 1.00 93.00 713 TRP A CA 1
ATOM 5712 C C . TRP A 1 713 ? -13.233 -9.260 -21.267 1.00 93.00 713 TRP A C 1
ATOM 5714 O O . TRP A 1 713 ? -14.306 -9.694 -21.685 1.00 93.00 713 TRP A O 1
ATOM 5724 N N . LYS A 1 714 ? -12.580 -9.846 -20.262 1.00 92.56 714 LYS A N 1
ATOM 5725 C CA . LYS A 1 714 ? -13.102 -10.973 -19.483 1.00 92.56 714 LYS A CA 1
ATOM 5726 C C . LYS A 1 714 ? -13.169 -10.594 -18.006 1.00 92.56 714 LYS A C 1
ATOM 5728 O O . LYS A 1 714 ? -12.133 -10.408 -17.371 1.00 92.56 714 LYS A O 1
ATOM 5733 N N . LYS A 1 715 ? -14.381 -10.503 -17.445 1.00 92.19 715 LYS A N 1
ATOM 5734 C CA . LYS A 1 715 ? -14.572 -10.305 -15.998 1.00 92.19 715 LYS A CA 1
ATOM 5735 C C . LYS A 1 715 ? -13.999 -11.515 -15.260 1.00 92.19 715 LYS A C 1
ATOM 5737 O O . LYS A 1 715 ? -14.355 -12.649 -15.576 1.00 92.19 715 LYS A O 1
ATOM 5742 N N . LEU A 1 716 ? -13.095 -11.267 -14.318 1.00 90.44 716 LEU A N 1
ATOM 5743 C CA . LEU A 1 716 ? -12.524 -12.296 -13.452 1.00 90.44 716 LEU A CA 1
ATOM 5744 C C . LEU A 1 716 ? -13.263 -12.351 -12.120 1.00 90.44 716 LEU A C 1
ATOM 5746 O O . LEU A 1 716 ? -13.552 -13.440 -11.637 1.00 90.44 716 LEU A O 1
ATOM 5750 N N . PHE A 1 717 ? -13.554 -11.185 -11.538 1.00 86.31 717 PHE A N 1
ATOM 5751 C CA . PHE A 1 717 ? -14.110 -11.091 -10.193 1.00 86.31 717 PHE A CA 1
ATOM 5752 C C . PHE A 1 717 ? -14.819 -9.754 -9.955 1.00 86.31 717 PHE A C 1
ATOM 5754 O O . PHE A 1 717 ? -14.551 -8.764 -10.644 1.00 86.31 717 PHE A O 1
ATOM 5761 N N . ASP A 1 718 ? -15.698 -9.717 -8.959 1.00 89.88 718 ASP A N 1
ATOM 5762 C CA . ASP A 1 718 ? -16.279 -8.502 -8.407 1.00 89.88 718 ASP A CA 1
ATOM 5763 C C . ASP A 1 718 ? -16.473 -8.573 -6.902 1.00 89.88 718 ASP A C 1
ATOM 5765 O O . ASP A 1 718 ? -16.798 -9.616 -6.344 1.00 89.88 718 ASP A O 1
ATOM 5769 N N . LEU A 1 719 ? -16.297 -7.426 -6.255 1.00 88.25 719 LEU A N 1
ATOM 5770 C CA . LEU A 1 719 ? -16.318 -7.308 -4.810 1.00 88.25 719 LEU A CA 1
ATOM 5771 C C . LEU A 1 719 ? -16.952 -5.992 -4.389 1.00 88.25 719 LEU A C 1
ATOM 5773 O O . LEU A 1 719 ? -16.644 -4.943 -4.950 1.00 88.25 719 LEU A O 1
ATOM 5777 N N . LYS A 1 720 ? -17.805 -6.022 -3.368 1.00 85.00 720 LYS A N 1
ATOM 5778 C CA . LYS A 1 720 ? -18.329 -4.803 -2.751 1.00 85.00 720 LYS A CA 1
ATOM 5779 C C . LYS A 1 720 ? -17.572 -4.514 -1.458 1.00 85.00 720 LYS A C 1
ATOM 5781 O O . LYS A 1 720 ? -17.929 -5.038 -0.410 1.00 85.00 720 LYS A O 1
ATOM 5786 N N . CYS A 1 721 ? -16.527 -3.694 -1.555 1.00 78.12 721 CYS A N 1
ATOM 5787 C CA . CYS A 1 721 ? -15.664 -3.354 -0.418 1.00 78.12 721 CYS A CA 1
ATOM 5788 C C . CYS A 1 721 ? -16.135 -2.121 0.352 1.00 78.12 721 CYS A C 1
ATOM 5790 O O . CYS A 1 721 ? -15.958 -2.053 1.564 1.00 78.12 721 CYS A O 1
ATOM 5792 N N . HIS A 1 722 ? -16.701 -1.134 -0.347 1.00 85.06 722 HIS A N 1
ATOM 5793 C CA . HIS A 1 722 ? -17.002 0.177 0.222 1.00 85.06 722 HIS A CA 1
ATOM 5794 C C . HIS A 1 722 ? -18.501 0.481 0.159 1.00 85.06 722 HIS A C 1
ATOM 5796 O O . HIS A 1 722 ? -19.236 -0.027 -0.689 1.00 85.06 722 HIS A O 1
ATOM 5802 N N . THR A 1 723 ? -18.963 1.335 1.070 1.00 83.81 723 THR A N 1
ATOM 5803 C CA . THR A 1 723 ? -20.328 1.889 1.076 1.00 83.81 723 THR A CA 1
ATOM 5804 C C . THR A 1 723 ? -20.440 3.209 0.312 1.00 83.81 723 THR A C 1
ATOM 5806 O O . THR A 1 723 ? -21.550 3.636 -0.001 1.00 83.81 723 THR A O 1
ATOM 5809 N N . LYS A 1 724 ? -19.303 3.860 0.038 1.00 88.12 724 LYS A N 1
ATOM 5810 C CA . LYS A 1 724 ? -19.170 5.140 -0.670 1.00 88.12 724 LYS A CA 1
ATOM 5811 C C . LYS A 1 724 ? -18.310 4.980 -1.929 1.00 88.12 724 LYS A C 1
ATOM 5813 O O . LYS A 1 724 ? -17.746 3.911 -2.164 1.00 88.12 724 LYS A O 1
ATOM 5818 N N . SER A 1 725 ? -18.207 6.051 -2.713 1.00 91.50 725 SER A N 1
ATOM 5819 C CA . SER A 1 725 ? -17.389 6.107 -3.924 1.00 91.50 725 SER A CA 1
ATOM 5820 C C . SER A 1 725 ? -15.914 5.848 -3.641 1.00 91.50 725 SER A C 1
ATOM 5822 O O . SER A 1 725 ? -15.356 6.345 -2.666 1.00 91.50 725 SER A O 1
ATOM 5824 N N . ILE A 1 726 ? -15.279 5.085 -4.528 1.00 94.25 726 ILE A N 1
ATOM 5825 C CA . ILE A 1 726 ? -13.846 4.801 -4.460 1.00 94.25 726 ILE A CA 1
ATOM 5826 C C . ILE A 1 726 ? -13.108 5.875 -5.254 1.00 94.25 726 ILE A C 1
ATOM 5828 O O . ILE A 1 726 ? -13.294 5.982 -6.466 1.00 94.25 726 ILE A O 1
ATOM 5832 N N . ASN A 1 727 ? -12.263 6.656 -4.587 1.00 94.94 727 ASN A N 1
ATOM 5833 C CA . ASN A 1 727 ? -11.535 7.752 -5.231 1.00 94.94 727 ASN A CA 1
ATOM 5834 C C . ASN A 1 727 ? -10.308 7.278 -6.007 1.00 94.94 727 ASN A C 1
ATOM 5836 O O . ASN A 1 727 ? -9.987 7.837 -7.056 1.00 94.94 727 ASN A O 1
ATOM 5840 N N . ARG A 1 728 ? -9.640 6.225 -5.520 1.00 95.81 728 ARG A N 1
ATOM 5841 C CA . ARG A 1 728 ? -8.422 5.706 -6.132 1.00 95.81 728 ARG A CA 1
ATOM 5842 C C . ARG A 1 728 ? -8.257 4.211 -5.974 1.00 95.81 728 ARG A C 1
ATOM 5844 O O . ARG A 1 728 ? -8.562 3.655 -4.924 1.00 95.81 728 ARG A O 1
ATOM 5851 N N . ILE A 1 729 ? -7.687 3.597 -7.003 1.00 96.25 729 ILE A N 1
ATOM 5852 C CA . ILE A 1 729 ? -7.143 2.243 -6.955 1.00 96.25 729 ILE A CA 1
ATOM 5853 C C . ILE A 1 729 ? -5.719 2.243 -7.507 1.00 96.25 729 ILE A C 1
ATOM 5855 O O . ILE A 1 729 ? -5.418 2.944 -8.476 1.00 96.25 729 ILE A O 1
ATOM 5859 N N . ARG A 1 730 ? -4.844 1.460 -6.874 1.00 95.81 730 ARG A N 1
ATOM 5860 C CA . ARG A 1 730 ? -3.488 1.193 -7.356 1.00 95.81 730 ARG A CA 1
ATOM 5861 C C . ARG A 1 730 ? -3.099 -0.248 -7.068 1.00 95.81 730 ARG A C 1
ATOM 5863 O O . ARG A 1 730 ? -3.219 -0.702 -5.929 1.00 95.81 730 ARG A O 1
ATOM 5870 N N . PHE A 1 731 ? -2.604 -0.948 -8.076 1.00 93.94 731 PHE A N 1
ATOM 5871 C CA . PHE A 1 731 ? -1.879 -2.190 -7.890 1.00 93.94 731 PHE A CA 1
ATOM 5872 C C . PHE A 1 731 ? -0.547 -1.903 -7.204 1.00 93.94 731 PHE A C 1
ATOM 5874 O O . PHE A 1 731 ? 0.113 -0.904 -7.493 1.00 93.94 731 PHE A O 1
ATOM 5881 N N . SER A 1 732 ? -0.145 -2.794 -6.298 1.00 91.06 732 SER A N 1
ATOM 5882 C CA . SER A 1 732 ? 1.220 -2.758 -5.783 1.00 91.06 732 SER A CA 1
ATOM 5883 C C . SER A 1 732 ? 2.197 -3.030 -6.934 1.00 91.06 732 SER A C 1
ATOM 5885 O O . SER A 1 732 ? 1.949 -3.939 -7.735 1.00 91.06 732 SER A O 1
ATOM 5887 N N . PRO A 1 733 ? 3.305 -2.274 -7.046 1.00 84.94 733 PRO A N 1
ATOM 5888 C CA . PRO A 1 733 ? 4.366 -2.596 -7.996 1.00 84.94 733 PRO A CA 1
ATOM 5889 C C . PRO A 1 733 ? 5.116 -3.871 -7.582 1.00 84.94 733 PRO A C 1
ATOM 5891 O O . PRO A 1 733 ? 5.729 -4.530 -8.425 1.00 84.94 733 PRO A O 1
ATOM 5894 N N . LYS A 1 734 ? 5.032 -4.247 -6.300 1.00 75.38 734 LYS A N 1
ATOM 5895 C CA . LYS A 1 734 ? 5.536 -5.511 -5.783 1.00 75.38 734 LYS A CA 1
ATOM 5896 C C . LYS A 1 734 ? 4.533 -6.614 -6.102 1.00 75.38 734 LYS A C 1
ATOM 5898 O O . LYS A 1 734 ? 3.395 -6.601 -5.640 1.00 75.38 734 LYS A O 1
ATOM 5903 N N . LEU A 1 735 ? 4.977 -7.605 -6.865 1.00 66.81 735 LEU A N 1
ATOM 5904 C CA . LEU A 1 735 ? 4.317 -8.902 -6.876 1.00 66.81 735 LEU A CA 1
ATOM 5905 C C . LEU A 1 735 ? 4.680 -9.593 -5.565 1.00 66.81 735 LEU A C 1
ATOM 5907 O O . LEU A 1 735 ? 5.864 -9.832 -5.321 1.00 66.81 735 LEU A O 1
ATOM 5911 N N . ASP A 1 736 ? 3.691 -9.908 -4.728 1.00 49.56 736 ASP A N 1
ATOM 5912 C CA . ASP A 1 736 ? 3.941 -10.742 -3.557 1.00 49.56 736 ASP A CA 1
ATOM 5913 C C . ASP A 1 736 ? 4.683 -12.004 -4.009 1.00 49.56 736 ASP A C 1
ATOM 5915 O O . ASP A 1 736 ? 4.286 -12.678 -4.969 1.00 49.56 736 ASP A O 1
ATOM 5919 N N . GLU A 1 737 ? 5.790 -12.318 -3.335 1.00 42.84 737 GLU A N 1
ATOM 5920 C CA . GLU A 1 737 ? 6.674 -13.459 -3.622 1.00 42.84 737 GLU A CA 1
ATOM 5921 C C . GLU A 1 737 ? 5.994 -14.822 -3.368 1.00 42.84 737 GLU A C 1
ATOM 5923 O O . GLU A 1 737 ? 6.643 -15.864 -3.340 1.00 42.84 737 GLU A O 1
ATOM 5928 N N . HIS A 1 738 ? 4.665 -14.865 -3.249 1.00 37.22 738 HIS A N 1
ATOM 5929 C CA . HIS A 1 738 ? 3.917 -16.079 -3.569 1.00 37.22 738 HIS A CA 1
ATOM 5930 C C . HIS A 1 738 ? 3.840 -16.328 -5.082 1.00 37.22 738 HIS A C 1
ATOM 5932 O O . HIS A 1 738 ? 3.578 -17.451 -5.520 1.00 37.22 738 HIS A O 1
ATOM 5938 N N . SER A 1 739 ? 4.171 -15.326 -5.902 1.00 33.81 739 SER A N 1
ATOM 5939 C CA . SER A 1 739 ? 4.646 -15.555 -7.258 1.00 33.81 739 SER A CA 1
ATOM 5940 C C . SER A 1 739 ? 6.077 -16.099 -7.188 1.00 33.81 739 SER A C 1
ATOM 5942 O O . SER A 1 739 ? 7.030 -15.382 -6.915 1.00 33.81 739 SER A O 1
ATOM 5944 N N . ASN A 1 740 ? 6.203 -17.410 -7.406 1.00 37.81 740 ASN A N 1
ATOM 5945 C CA . ASN A 1 740 ? 7.449 -18.170 -7.539 1.00 37.81 740 ASN A CA 1
ATOM 5946 C C . ASN A 1 740 ? 8.417 -17.557 -8.581 1.00 37.81 740 ASN A C 1
ATOM 5948 O O . ASN A 1 740 ? 8.597 -18.105 -9.681 1.00 37.81 740 ASN A O 1
ATOM 5952 N N . GLY A 1 741 ? 9.071 -16.444 -8.252 1.00 43.88 741 GLY A N 1
ATOM 5953 C CA . GLY A 1 741 ? 10.331 -16.061 -8.859 1.00 43.88 741 GLY A CA 1
ATOM 5954 C C . GLY A 1 741 ? 11.313 -17.179 -8.546 1.00 43.88 741 GLY A C 1
ATOM 5955 O O . GLY A 1 741 ? 11.595 -17.448 -7.385 1.00 43.88 741 GLY A O 1
ATOM 5956 N N . ASN A 1 742 ? 11.779 -17.898 -9.569 1.00 54.88 742 ASN A N 1
ATOM 5957 C CA . ASN A 1 742 ? 12.680 -19.030 -9.359 1.00 54.88 742 ASN A CA 1
ATOM 5958 C C . ASN A 1 742 ? 13.909 -18.584 -8.573 1.00 54.88 742 ASN A C 1
ATOM 5960 O O . ASN A 1 742 ? 14.745 -17.860 -9.123 1.00 54.88 742 ASN A O 1
ATOM 5964 N N . VAL A 1 743 ? 14.058 -19.064 -7.340 1.00 58.44 743 VAL A N 1
ATOM 5965 C CA . VAL A 1 743 ? 15.318 -18.929 -6.627 1.00 58.44 743 VAL A CA 1
ATOM 5966 C C . VAL A 1 743 ? 16.307 -19.878 -7.294 1.00 58.44 743 VAL A C 1
ATOM 5968 O O . VAL A 1 743 ? 16.141 -21.103 -7.266 1.00 58.44 743 VAL A O 1
ATOM 5971 N N . SER A 1 744 ? 17.301 -19.299 -7.963 1.00 75.56 744 SER A N 1
ATOM 5972 C CA . SER A 1 744 ? 18.204 -20.037 -8.846 1.00 75.56 744 SER A CA 1
ATOM 5973 C C . SER A 1 744 ? 19.649 -19.926 -8.367 1.00 75.56 744 SER A C 1
ATOM 5975 O O . SER A 1 744 ? 20.155 -18.831 -8.135 1.00 75.56 744 SER A O 1
ATOM 5977 N N . THR A 1 745 ? 20.344 -21.054 -8.264 1.00 87.69 745 THR A N 1
ATOM 5978 C CA . THR A 1 745 ? 21.775 -21.101 -7.932 1.00 87.69 745 THR A CA 1
ATOM 5979 C C . THR A 1 745 ? 22.601 -21.352 -9.174 1.00 87.69 745 THR A C 1
ATOM 5981 O O . THR A 1 745 ? 22.377 -22.348 -9.854 1.00 87.69 745 THR A O 1
ATOM 5984 N N . MET A 1 746 ? 23.612 -20.524 -9.421 1.00 93.88 746 MET A N 1
ATOM 5985 C CA . MET A 1 746 ? 24.660 -20.809 -10.401 1.00 93.88 746 MET A CA 1
ATOM 5986 C C . MET A 1 746 ? 25.786 -21.606 -9.735 1.00 93.88 746 MET A C 1
ATOM 5988 O O . MET A 1 746 ? 26.280 -21.211 -8.681 1.00 93.88 746 MET A O 1
ATOM 5992 N N . ALA A 1 747 ? 26.223 -22.714 -10.330 1.00 93.88 747 ALA A N 1
ATOM 5993 C CA . ALA A 1 747 ? 27.327 -23.521 -9.803 1.00 93.88 747 ALA A CA 1
ATOM 5994 C C . ALA A 1 747 ? 28.416 -23.732 -10.863 1.00 93.88 747 ALA A C 1
ATOM 5996 O O . ALA A 1 747 ? 28.125 -24.188 -11.971 1.00 93.88 747 ALA A O 1
ATOM 5997 N N . SER A 1 748 ? 29.663 -23.389 -10.525 1.00 93.56 748 SER A N 1
ATOM 5998 C CA . SER A 1 748 ? 30.832 -23.553 -11.401 1.00 93.56 748 SER A CA 1
ATOM 5999 C C . SER A 1 748 ? 32.142 -23.444 -10.613 1.00 93.56 748 SER A C 1
ATOM 6001 O O . SER A 1 748 ? 32.291 -22.587 -9.742 1.00 93.56 748 SER A O 1
ATOM 6003 N N . ASP A 1 749 ? 33.131 -24.263 -10.967 1.00 90.12 749 ASP A N 1
ATOM 6004 C CA . ASP A 1 749 ? 34.526 -24.086 -10.544 1.00 90.12 749 ASP A CA 1
ATOM 6005 C C . ASP A 1 749 ? 35.124 -22.806 -11.153 1.00 90.12 749 ASP A C 1
ATOM 6007 O O . ASP A 1 749 ? 35.907 -22.107 -10.516 1.00 90.12 749 ASP A O 1
ATOM 6011 N N . PHE A 1 750 ? 34.705 -22.459 -12.371 1.00 89.25 750 PHE A N 1
ATOM 6012 C CA . PHE A 1 750 ? 35.183 -21.292 -13.107 1.00 89.25 750 PHE A CA 1
ATOM 6013 C C . PHE A 1 750 ? 34.338 -20.070 -12.757 1.00 89.25 750 PHE A C 1
ATOM 6015 O O . PHE A 1 750 ? 33.189 -19.955 -13.202 1.00 89.25 750 PHE A O 1
ATOM 6022 N N . PHE A 1 751 ? 34.906 -19.168 -11.959 1.00 90.12 751 PHE A N 1
ATOM 6023 C CA . PHE A 1 751 ? 34.324 -17.869 -11.639 1.00 90.12 751 PHE A CA 1
ATOM 6024 C C . PHE A 1 751 ? 35.415 -16.868 -11.211 1.00 90.12 751 PHE A C 1
ATOM 6026 O O . PHE A 1 751 ? 36.595 -17.212 -11.111 1.00 90.12 751 PHE A O 1
ATOM 6033 N N . TYR A 1 752 ? 35.041 -15.608 -10.966 1.00 83.69 752 TYR A N 1
ATOM 6034 C CA . TYR A 1 752 ? 35.983 -14.563 -10.555 1.00 83.69 752 TYR A CA 1
ATOM 6035 C C . TYR A 1 752 ? 36.811 -14.972 -9.322 1.00 83.69 752 TYR A C 1
ATOM 6037 O O . TYR A 1 752 ? 36.257 -15.518 -8.369 1.00 83.69 752 TYR A O 1
ATOM 6045 N N . PRO A 1 753 ? 38.122 -14.658 -9.277 1.00 77.06 753 PRO A N 1
ATOM 6046 C CA . PRO A 1 753 ? 38.799 -13.547 -9.957 1.00 77.06 753 PRO A CA 1
ATOM 6047 C C . PRO A 1 753 ? 39.320 -13.835 -11.369 1.00 77.06 753 PRO A C 1
ATOM 6049 O O . PRO A 1 753 ? 39.743 -12.891 -12.035 1.00 77.06 753 PRO A O 1
ATOM 6052 N N . ASN A 1 754 ? 39.303 -15.082 -11.836 1.00 74.56 754 ASN A N 1
ATOM 6053 C CA . ASN A 1 754 ? 39.754 -15.374 -13.194 1.00 74.56 754 ASN A CA 1
ATOM 6054 C C . ASN A 1 754 ? 38.729 -14.884 -14.216 1.00 74.56 754 ASN A C 1
ATOM 6056 O O . ASN A 1 754 ? 37.521 -14.955 -13.994 1.00 74.56 754 ASN A O 1
ATOM 6060 N N . THR A 1 755 ? 39.230 -14.342 -15.321 1.00 66.94 755 THR A N 1
ATOM 6061 C CA . THR A 1 755 ? 38.417 -13.786 -16.399 1.00 66.94 755 THR A CA 1
ATOM 6062 C C . THR A 1 755 ? 38.455 -14.706 -17.610 1.00 66.94 755 THR A C 1
ATOM 6064 O O . THR A 1 755 ? 39.517 -15.053 -18.128 1.00 66.94 755 THR A O 1
ATOM 6067 N N . GLY A 1 756 ? 37.274 -15.076 -18.091 1.00 72.94 756 GLY A N 1
ATOM 6068 C CA . GLY A 1 756 ? 37.091 -15.922 -19.259 1.00 72.94 756 GLY A CA 1
ATOM 6069 C C . GLY A 1 756 ? 35.654 -15.846 -19.769 1.00 72.94 756 GLY A C 1
ATOM 6070 O O . GLY A 1 756 ? 34.808 -15.159 -19.197 1.00 72.94 756 GLY A O 1
ATOM 6071 N N . GLY A 1 757 ? 35.381 -16.516 -20.890 1.00 75.56 757 GLY A N 1
ATOM 6072 C CA . GLY A 1 757 ? 34.066 -16.445 -21.536 1.00 75.56 757 GLY A CA 1
ATOM 6073 C C . GLY A 1 757 ? 32.942 -17.054 -20.692 1.00 75.56 757 GLY A C 1
ATOM 6074 O O . GLY A 1 757 ? 31.833 -16.529 -20.688 1.00 75.56 757 GLY A O 1
ATOM 6075 N N . VAL A 1 758 ? 33.232 -18.123 -19.943 1.00 82.56 758 VAL A N 1
ATOM 6076 C CA . VAL A 1 758 ? 32.241 -18.802 -19.094 1.00 82.56 758 VAL A CA 1
ATOM 6077 C C . VAL A 1 758 ? 31.960 -17.971 -17.845 1.00 82.56 758 VAL A C 1
ATOM 6079 O O . VAL A 1 758 ? 30.806 -17.758 -17.492 1.00 82.56 758 VAL A O 1
ATOM 6082 N N . GLU A 1 759 ? 33.006 -17.448 -17.213 1.00 87.00 759 GLU A N 1
ATOM 6083 C CA . GLU A 1 759 ? 32.946 -16.613 -16.016 1.00 87.00 759 GLU A CA 1
ATOM 6084 C C . GLU A 1 759 ? 32.163 -15.324 -16.290 1.00 87.00 759 GLU A C 1
ATOM 6086 O O . GLU A 1 759 ? 31.246 -14.983 -15.538 1.00 87.00 759 GLU A O 1
ATOM 6091 N N . SER A 1 760 ? 32.465 -14.653 -17.409 1.00 82.50 760 SER A N 1
ATOM 6092 C CA . SER A 1 760 ? 31.729 -13.470 -17.865 1.00 82.50 760 SER A CA 1
ATOM 6093 C C . SER A 1 760 ? 30.265 -13.794 -18.156 1.00 82.50 760 SER A C 1
ATOM 6095 O O . SER A 1 760 ? 29.389 -13.034 -17.747 1.00 82.50 760 SER A O 1
ATOM 6097 N N . HIS A 1 761 ? 29.983 -14.927 -18.807 1.00 87.56 761 HIS A N 1
ATOM 6098 C CA . HIS A 1 761 ? 28.614 -15.341 -19.103 1.00 87.56 761 HIS A CA 1
ATOM 6099 C C . HIS A 1 761 ? 27.801 -15.609 -17.830 1.00 87.56 761 HIS A C 1
ATOM 6101 O O . HIS A 1 761 ? 26.709 -15.064 -17.684 1.00 87.56 761 HIS A O 1
ATOM 6107 N N . ILE A 1 762 ? 28.336 -16.397 -16.888 1.00 91.06 762 ILE A N 1
ATOM 6108 C CA . ILE A 1 762 ? 27.666 -16.699 -15.613 1.00 91.06 762 ILE A CA 1
ATOM 6109 C C . ILE A 1 762 ? 27.377 -15.407 -14.852 1.00 91.06 762 ILE A C 1
ATOM 6111 O O . ILE A 1 762 ? 26.264 -15.206 -14.364 1.00 91.06 762 ILE A O 1
ATOM 6115 N N . TYR A 1 763 ? 28.371 -14.522 -14.759 1.00 89.75 763 TYR A N 1
ATOM 6116 C CA . TYR A 1 763 ? 28.214 -13.253 -14.066 1.00 89.75 763 TYR A CA 1
ATOM 6117 C C . TYR A 1 763 ? 27.118 -12.401 -14.712 1.00 89.75 763 TYR A C 1
ATOM 6119 O O . TYR A 1 763 ? 26.186 -12.009 -14.019 1.00 89.75 763 TYR A O 1
ATOM 6127 N N . GLN A 1 764 ? 27.169 -12.164 -16.023 1.00 87.94 764 GLN A N 1
ATOM 6128 C CA . GLN A 1 764 ? 26.196 -11.309 -16.709 1.00 87.94 764 GLN A CA 1
ATOM 6129 C C . GLN A 1 764 ? 24.778 -11.899 -16.712 1.00 87.94 764 GLN A C 1
ATOM 6131 O O . GLN A 1 764 ? 23.816 -11.173 -16.463 1.00 87.94 764 GLN A O 1
ATOM 6136 N N . LEU A 1 765 ? 24.632 -13.216 -16.893 1.00 90.06 765 LEU A N 1
ATOM 6137 C CA . LEU A 1 765 ? 23.336 -13.887 -16.773 1.00 90.06 765 LEU A CA 1
ATOM 6138 C C . LEU A 1 765 ? 22.756 -13.721 -15.362 1.00 90.06 765 LEU A C 1
ATOM 6140 O O . LEU A 1 765 ? 21.576 -13.407 -15.211 1.00 90.06 765 LEU A O 1
ATOM 6144 N N . SER A 1 766 ? 23.595 -13.866 -14.330 1.00 90.88 766 SER A N 1
ATOM 6145 C CA . SER A 1 766 ? 23.191 -13.644 -12.936 1.00 90.88 766 SER A CA 1
ATOM 6146 C C . SER A 1 766 ? 22.742 -12.201 -12.705 1.00 90.88 766 SER A C 1
ATOM 6148 O O . SER A 1 766 ? 21.721 -11.974 -12.066 1.00 90.88 766 SER A O 1
ATOM 6150 N N . GLN A 1 767 ? 23.456 -11.221 -13.270 1.00 86.75 767 GLN A N 1
ATOM 6151 C CA . GLN A 1 767 ? 23.065 -9.810 -13.206 1.00 86.75 767 GLN A CA 1
ATOM 6152 C C . GLN A 1 767 ? 21.703 -9.567 -13.868 1.00 86.75 767 GLN A C 1
ATOM 6154 O O . GLN A 1 767 ? 20.872 -8.860 -13.306 1.00 86.75 767 GLN A O 1
ATOM 6159 N N . CYS A 1 768 ? 21.456 -10.167 -15.033 1.00 84.12 768 CYS A N 1
ATOM 6160 C CA . CYS A 1 768 ? 20.192 -10.030 -15.758 1.00 84.12 768 CYS A CA 1
ATOM 6161 C C . CYS A 1 768 ? 19.010 -10.657 -15.002 1.00 84.12 768 CYS A C 1
ATOM 6163 O O . CYS A 1 768 ? 17.935 -10.067 -14.937 1.00 84.12 768 CYS A O 1
ATOM 6165 N N . LEU A 1 769 ? 19.213 -11.824 -14.386 1.00 84.00 769 LEU A N 1
ATOM 6166 C CA . LEU A 1 769 ? 18.208 -12.473 -13.540 1.00 84.00 769 LEU A CA 1
ATOM 6167 C C . LEU A 1 769 ? 17.883 -11.632 -12.298 1.00 84.00 769 LEU A C 1
ATOM 6169 O O . LEU A 1 769 ? 16.709 -11.418 -12.001 1.00 84.00 769 LEU A O 1
ATOM 6173 N N . LEU A 1 770 ? 18.907 -11.090 -11.633 1.00 81.31 770 LEU A N 1
ATOM 6174 C CA . LEU A 1 770 ? 18.733 -10.193 -10.490 1.00 81.31 770 LEU A CA 1
ATOM 6175 C C . LEU A 1 770 ? 17.956 -8.916 -10.876 1.00 81.31 770 LEU A C 1
ATOM 6177 O O . LEU A 1 770 ? 17.052 -8.519 -10.146 1.00 81.31 770 LEU A O 1
ATOM 6181 N N . ARG A 1 771 ? 18.210 -8.326 -12.062 1.00 74.00 771 ARG A N 1
ATOM 6182 C CA . ARG A 1 771 ? 17.426 -7.184 -12.601 1.00 74.00 771 ARG A CA 1
ATOM 6183 C C . ARG A 1 771 ? 15.940 -7.475 -12.753 1.00 74.00 771 ARG A C 1
ATOM 6185 O O . ARG A 1 771 ? 15.132 -6.563 -12.638 1.00 74.00 771 ARG A O 1
ATOM 6192 N N . LYS A 1 772 ? 15.584 -8.724 -13.052 1.00 71.25 772 LYS A N 1
ATOM 6193 C CA . LYS A 1 772 ? 14.193 -9.173 -13.201 1.00 71.25 772 LYS A CA 1
ATOM 6194 C C . LYS A 1 772 ? 13.552 -9.599 -11.874 1.00 71.25 772 LYS A C 1
ATOM 6196 O O . LYS A 1 772 ? 12.457 -10.144 -11.901 1.00 71.25 772 LYS A O 1
ATOM 6201 N N . GLY A 1 773 ? 14.215 -9.363 -10.739 1.00 70.56 773 GLY A N 1
ATOM 6202 C CA . GLY A 1 773 ? 13.693 -9.688 -9.411 1.00 70.56 773 GLY A CA 1
ATOM 6203 C C . GLY A 1 773 ? 13.909 -11.142 -8.983 1.00 70.56 773 GLY A C 1
ATOM 6204 O O . GLY A 1 773 ? 13.381 -11.555 -7.959 1.00 70.56 773 GLY A O 1
ATOM 6205 N N . HIS A 1 774 ? 14.687 -11.941 -9.724 1.00 78.19 774 HIS A N 1
ATOM 6206 C CA . HIS A 1 774 ? 15.026 -13.294 -9.277 1.00 78.19 774 HIS A CA 1
ATOM 6207 C C . HIS A 1 774 ? 16.126 -13.257 -8.217 1.00 78.19 774 HIS A C 1
ATOM 6209 O O . HIS A 1 774 ? 17.164 -12.627 -8.418 1.00 78.19 774 HIS A O 1
ATOM 6215 N N . LYS A 1 775 ? 15.970 -14.033 -7.141 1.00 84.56 775 LYS A N 1
ATOM 6216 C CA . LYS A 1 775 ? 17.070 -14.315 -6.213 1.00 84.56 775 LYS A CA 1
ATOM 6217 C C . LYS A 1 775 ? 18.086 -15.243 -6.880 1.00 84.56 775 LYS A C 1
ATOM 6219 O O . LYS A 1 775 ? 17.756 -16.369 -7.262 1.00 84.56 775 LYS A O 1
ATOM 6224 N N . VAL A 1 776 ? 19.329 -14.771 -6.995 1.00 89.88 776 VAL A N 1
ATOM 6225 C CA . VAL A 1 776 ? 20.442 -15.542 -7.562 1.00 89.88 776 VAL A CA 1
ATOM 6226 C C . VAL A 1 776 ? 21.620 -15.577 -6.603 1.00 89.88 776 VAL A C 1
ATOM 6228 O O . VAL A 1 776 ? 22.125 -14.535 -6.183 1.00 89.88 776 VAL A O 1
ATOM 6231 N N . ILE A 1 777 ? 22.098 -16.786 -6.317 1.00 93.12 777 ILE A N 1
ATOM 6232 C CA . ILE A 1 777 ? 23.374 -17.010 -5.635 1.00 93.12 777 ILE A CA 1
ATOM 6233 C C . ILE A 1 777 ? 24.333 -17.760 -6.557 1.00 93.12 777 ILE A C 1
ATOM 6235 O O . ILE A 1 777 ? 23.914 -18.428 -7.504 1.00 93.12 777 ILE A O 1
ATOM 6239 N N . LEU A 1 778 ? 25.623 -17.703 -6.245 1.00 94.44 778 LEU A N 1
ATOM 6240 C CA . LEU A 1 778 ? 26.649 -18.459 -6.947 1.00 94.44 778 LEU A CA 1
ATOM 6241 C C . LEU A 1 778 ? 27.478 -19.306 -5.986 1.00 94.44 778 LEU A C 1
ATOM 6243 O O . LEU A 1 778 ? 27.883 -18.824 -4.933 1.00 94.44 778 LEU A O 1
ATOM 6247 N N . ILE A 1 779 ? 27.763 -20.551 -6.361 1.00 94.81 779 ILE A N 1
ATOM 6248 C CA . ILE A 1 779 ? 28.628 -21.473 -5.618 1.00 94.81 779 ILE A CA 1
ATOM 6249 C C . ILE A 1 779 ? 29.881 -21.764 -6.449 1.00 94.81 779 ILE A C 1
ATOM 6251 O O . ILE A 1 779 ? 29.791 -22.240 -7.582 1.00 94.81 779 ILE A O 1
ATOM 6255 N N . THR A 1 780 ? 31.048 -21.487 -5.867 1.00 94.31 780 THR A N 1
ATOM 6256 C CA . THR A 1 780 ? 32.367 -21.735 -6.461 1.00 94.31 780 THR A CA 1
ATOM 6257 C C . THR A 1 780 ? 33.384 -22.158 -5.392 1.00 94.31 780 THR A C 1
ATOM 6259 O O . THR A 1 780 ? 33.067 -22.192 -4.202 1.00 94.31 780 THR A O 1
ATOM 6262 N N . HIS A 1 781 ? 34.606 -22.520 -5.783 1.00 92.38 781 HIS A N 1
ATOM 6263 C CA . HIS A 1 781 ? 35.671 -22.858 -4.837 1.00 92.38 781 HIS A CA 1
ATOM 6264 C C . HIS A 1 781 ? 36.442 -21.606 -4.390 1.00 92.38 781 HIS A C 1
ATOM 6266 O O . HIS A 1 781 ? 36.417 -20.566 -5.043 1.00 92.38 781 HIS A O 1
ATOM 6272 N N . ALA A 1 782 ? 37.153 -21.693 -3.270 1.00 89.88 782 ALA A N 1
ATOM 6273 C CA . ALA A 1 782 ? 37.961 -20.599 -2.750 1.00 89.88 782 ALA A CA 1
ATOM 6274 C C . ALA A 1 782 ? 39.182 -20.287 -3.634 1.00 89.88 782 ALA A C 1
ATOM 6276 O O . ALA A 1 782 ? 39.827 -21.192 -4.167 1.00 89.88 782 ALA A O 1
ATOM 6277 N N . TYR A 1 783 ? 39.529 -19.001 -3.738 1.00 86.56 783 TYR A N 1
ATOM 6278 C CA . TYR A 1 783 ? 40.684 -18.500 -4.492 1.00 86.56 783 TYR A CA 1
ATOM 6279 C C . TYR A 1 783 ? 41.606 -17.679 -3.583 1.00 86.56 783 TYR A C 1
ATOM 6281 O O . TYR A 1 783 ? 41.375 -16.485 -3.391 1.00 86.56 783 TYR A O 1
ATOM 6289 N N . GLY A 1 784 ? 42.665 -18.286 -3.038 1.00 82.88 784 GLY A N 1
ATOM 6290 C CA . GLY A 1 784 ? 43.589 -17.590 -2.131 1.00 82.88 784 GLY A CA 1
ATOM 6291 C C . GLY A 1 784 ? 42.842 -16.948 -0.954 1.00 82.88 784 GLY A C 1
ATOM 6292 O O . GLY A 1 784 ? 42.176 -17.645 -0.196 1.00 82.88 784 GLY A O 1
ATOM 6293 N N . GLU A 1 785 ? 42.894 -15.618 -0.837 1.00 80.19 785 GLU A N 1
ATOM 6294 C CA . GLU A 1 785 ? 42.176 -14.843 0.195 1.00 80.19 785 GLU A CA 1
ATOM 6295 C C . GLU A 1 785 ? 40.650 -14.735 -0.033 1.00 80.19 785 GLU A C 1
ATOM 6297 O O . GLU A 1 785 ? 39.897 -14.313 0.852 1.00 80.19 785 GLU A O 1
ATOM 6302 N N . ARG A 1 786 ? 40.148 -15.118 -1.216 1.00 83.94 786 ARG A N 1
ATOM 6303 C CA . ARG A 1 786 ? 38.708 -15.162 -1.512 1.00 83.94 786 ARG A CA 1
ATOM 6304 C C . ARG A 1 786 ? 38.107 -16.469 -1.007 1.00 83.94 786 ARG A C 1
ATOM 6306 O O . ARG A 1 786 ? 37.984 -17.442 -1.748 1.00 83.94 786 ARG A O 1
ATOM 6313 N N . THR A 1 787 ? 37.729 -16.459 0.262 1.00 88.81 787 THR A N 1
ATOM 6314 C CA . THR A 1 787 ? 37.044 -17.545 0.973 1.00 88.81 787 THR A CA 1
ATOM 6315 C C . THR A 1 787 ? 35.722 -17.051 1.568 1.00 88.81 787 THR A C 1
ATOM 6317 O O . THR A 1 787 ? 35.523 -15.845 1.756 1.00 88.81 787 THR A O 1
ATOM 6320 N N . GLY A 1 788 ? 34.813 -17.983 1.868 1.00 89.94 788 GLY A N 1
ATOM 6321 C CA . GLY A 1 788 ? 33.552 -17.696 2.552 1.00 89.94 788 GLY A CA 1
ATOM 6322 C C . GLY A 1 788 ? 32.505 -17.036 1.654 1.00 89.94 788 GLY A C 1
ATOM 6323 O O . GLY A 1 788 ? 32.468 -17.257 0.447 1.00 89.94 788 GLY A O 1
ATOM 6324 N N . ILE A 1 789 ? 31.620 -16.239 2.247 1.00 91.06 789 ILE A N 1
ATOM 6325 C CA . ILE A 1 789 ? 30.544 -15.554 1.524 1.00 91.06 789 ILE A CA 1
ATOM 6326 C C . ILE A 1 789 ? 31.019 -14.156 1.134 1.00 91.06 789 ILE A C 1
ATOM 6328 O O . ILE A 1 789 ? 31.494 -13.394 1.976 1.00 91.06 789 ILE A O 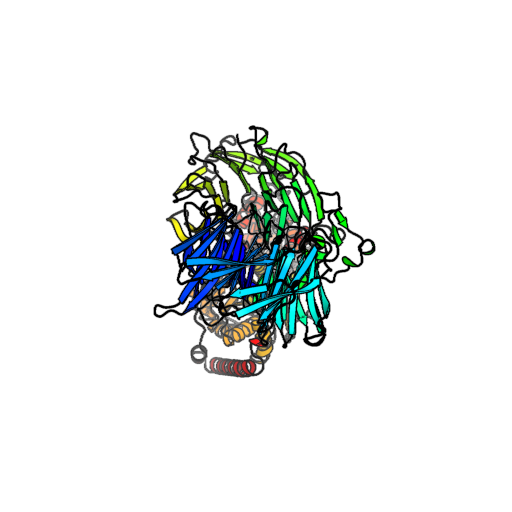1
ATOM 6332 N N . ARG A 1 790 ? 30.874 -13.800 -0.141 1.00 88.19 790 ARG A N 1
ATOM 6333 C CA . ARG A 1 790 ? 31.185 -12.464 -0.662 1.00 88.19 790 ARG A CA 1
ATOM 6334 C C . ARG A 1 790 ? 30.016 -11.946 -1.483 1.00 88.19 790 ARG A C 1
ATOM 6336 O O . ARG A 1 790 ? 29.362 -12.712 -2.180 1.00 88.19 790 ARG A O 1
ATOM 6343 N N . TYR A 1 791 ? 29.806 -10.639 -1.448 1.00 85.38 791 TYR A N 1
ATOM 6344 C CA . TYR A 1 791 ? 28.845 -9.973 -2.317 1.00 85.38 791 TYR A CA 1
ATOM 6345 C C . TYR A 1 791 ? 29.586 -9.298 -3.463 1.00 85.38 791 TYR A C 1
ATOM 6347 O O . TYR A 1 791 ? 30.576 -8.595 -3.256 1.00 85.38 791 TYR A O 1
ATOM 6355 N N . MET A 1 792 ? 29.120 -9.551 -4.679 1.00 81.94 792 MET A N 1
ATOM 6356 C CA . MET A 1 792 ? 29.550 -8.846 -5.875 1.00 81.94 792 MET A CA 1
ATOM 6357 C C . MET A 1 792 ? 28.559 -7.726 -6.208 1.00 81.94 792 MET A C 1
ATOM 6359 O O . MET A 1 792 ? 27.573 -7.483 -5.513 1.00 81.94 792 MET A O 1
ATOM 6363 N N . THR A 1 793 ? 28.853 -7.008 -7.281 1.00 75.06 793 THR A N 1
ATOM 6364 C CA . THR A 1 793 ? 28.015 -5.954 -7.854 1.00 75.06 793 THR A CA 1
ATOM 6365 C C . THR A 1 793 ? 26.557 -6.380 -8.012 1.00 75.06 793 THR A C 1
ATOM 6367 O O . THR A 1 793 ? 26.261 -7.523 -8.368 1.00 75.06 793 THR A O 1
ATOM 6370 N N . SER A 1 794 ? 25.654 -5.434 -7.745 1.00 67.81 794 SER A N 1
ATOM 6371 C CA . SER A 1 794 ? 24.199 -5.621 -7.812 1.00 67.81 794 SER A CA 1
ATOM 6372 C C . SER A 1 794 ? 23.665 -6.748 -6.920 1.00 67.81 794 SER A C 1
ATOM 6374 O O . SER A 1 794 ? 22.642 -7.350 -7.227 1.00 67.81 794 SER A O 1
ATOM 6376 N N . GLY A 1 795 ? 24.375 -7.057 -5.830 1.00 75.69 795 GLY A N 1
ATOM 6377 C CA . GLY A 1 795 ? 23.889 -7.986 -4.813 1.00 75.69 795 GLY A CA 1
ATOM 6378 C C . GLY A 1 795 ? 24.142 -9.459 -5.048 1.00 75.69 795 GLY A C 1
ATOM 6379 O O . GLY A 1 795 ? 23.679 -10.273 -4.253 1.00 75.69 795 GLY A O 1
ATOM 6380 N N . LEU A 1 796 ? 24.870 -9.825 -6.107 1.00 87.31 796 LEU A N 1
ATOM 6381 C CA . LEU A 1 796 ? 25.161 -11.227 -6.391 1.00 87.31 796 LEU A CA 1
ATOM 6382 C C . LEU A 1 796 ? 25.965 -11.842 -5.238 1.00 87.31 796 LEU A C 1
ATOM 6384 O O . LEU A 1 796 ? 27.142 -11.525 -5.046 1.00 87.31 796 LEU A O 1
ATOM 6388 N N . LYS A 1 797 ? 25.325 -12.733 -4.481 1.00 90.38 797 LYS A N 1
ATOM 6389 C CA . LYS A 1 797 ? 25.931 -13.442 -3.356 1.00 90.38 797 LYS A CA 1
ATOM 6390 C C . LYS A 1 797 ? 26.716 -14.646 -3.858 1.00 90.38 797 LYS A C 1
ATOM 6392 O O . LYS A 1 797 ? 26.184 -15.484 -4.581 1.00 90.38 797 LYS A O 1
ATOM 6397 N N . VAL A 1 798 ? 27.978 -14.745 -3.460 1.00 93.25 798 VAL A N 1
ATOM 6398 C CA . VAL A 1 798 ? 28.911 -15.774 -3.922 1.00 93.25 798 VAL A CA 1
ATOM 6399 C C . VAL A 1 798 ? 29.480 -16.544 -2.738 1.00 93.25 798 VAL A C 1
ATOM 6401 O O . VAL A 1 798 ? 30.089 -15.966 -1.839 1.00 93.25 798 VAL A O 1
ATOM 6404 N N . TYR A 1 799 ? 29.307 -17.859 -2.767 1.00 94.06 799 TYR A N 1
ATOM 6405 C CA . TYR A 1 799 ? 29.855 -18.824 -1.827 1.00 94.06 799 TYR A CA 1
ATOM 6406 C C . TYR A 1 799 ? 31.174 -19.375 -2.366 1.00 94.06 799 TYR A C 1
ATOM 6408 O O . TYR A 1 799 ? 31.175 -20.174 -3.298 1.00 94.06 799 TYR A O 1
ATOM 6416 N N . TYR A 1 800 ? 32.286 -18.962 -1.761 1.00 93.38 800 TYR A N 1
ATOM 6417 C CA . TYR A 1 800 ? 33.631 -19.476 -2.015 1.00 93.38 800 TYR A CA 1
ATOM 6418 C C . TYR A 1 800 ? 33.941 -20.610 -1.031 1.00 93.38 800 TYR A C 1
ATOM 6420 O O . TYR A 1 800 ? 34.378 -20.378 0.102 1.00 93.38 800 TYR A O 1
ATOM 6428 N N . LEU A 1 801 ? 33.681 -21.844 -1.462 1.00 92.19 801 LEU A N 1
ATOM 6429 C CA . LEU A 1 801 ? 33.797 -23.042 -0.635 1.00 92.19 801 LEU A CA 1
ATOM 6430 C C . LEU A 1 801 ? 35.261 -23.482 -0.477 1.00 92.19 801 LEU A C 1
ATOM 6432 O O . LEU A 1 801 ? 36.018 -23.434 -1.448 1.00 92.19 801 LEU A O 1
ATOM 6436 N N . PRO A 1 802 ? 35.680 -23.959 0.708 1.00 88.62 802 PRO A N 1
ATOM 6437 C CA . PRO A 1 802 ? 37.067 -24.328 0.995 1.00 88.62 802 PRO A CA 1
ATOM 6438 C C . PRO A 1 802 ? 37.445 -25.704 0.410 1.00 88.62 802 PRO A C 1
ATOM 6440 O O . PRO A 1 802 ? 37.997 -26.557 1.102 1.00 88.62 802 PRO A O 1
ATOM 6443 N N . PHE A 1 803 ? 37.119 -25.952 -0.859 1.00 87.69 803 PHE A N 1
ATOM 6444 C CA . PHE A 1 803 ? 37.465 -27.187 -1.559 1.00 87.69 803 PHE A CA 1
ATOM 6445 C C . PHE A 1 803 ? 38.835 -27.092 -2.222 1.00 87.69 803 PHE A C 1
ATOM 6447 O O . PHE A 1 803 ? 39.232 -26.047 -2.740 1.00 87.69 803 PHE A O 1
ATOM 6454 N N . TRP A 1 804 ? 39.565 -28.206 -2.200 1.00 81.81 804 TRP A N 1
ATOM 6455 C CA . TRP A 1 804 ? 40.926 -28.260 -2.712 1.00 81.81 804 TRP A CA 1
ATOM 6456 C C . TRP A 1 804 ? 40.941 -28.365 -4.242 1.00 81.81 804 TRP A C 1
ATOM 6458 O O . TRP A 1 804 ? 40.321 -29.252 -4.833 1.00 81.81 804 TRP A O 1
ATOM 6468 N N . VAL A 1 805 ? 41.661 -27.440 -4.875 1.00 84.69 805 VAL A N 1
ATOM 6469 C CA . VAL A 1 805 ? 41.866 -27.374 -6.325 1.00 84.69 805 VAL A CA 1
ATOM 6470 C C . VAL A 1 805 ? 43.041 -28.263 -6.714 1.00 84.69 805 VAL A C 1
ATOM 6472 O O . VAL A 1 805 ? 44.130 -28.116 -6.162 1.00 84.69 805 VAL A O 1
ATOM 6475 N N . VAL A 1 806 ? 42.843 -29.145 -7.694 1.00 79.50 806 VAL A N 1
ATOM 6476 C CA . VAL A 1 806 ? 43.862 -30.130 -8.098 1.00 79.50 806 VAL A CA 1
ATOM 6477 C C . VAL A 1 806 ? 44.539 -29.752 -9.409 1.00 79.50 806 VAL A C 1
ATOM 6479 O O . VAL A 1 806 ? 45.761 -29.816 -9.518 1.00 79.50 806 VAL A O 1
ATOM 6482 N N . TYR A 1 807 ? 43.765 -29.359 -10.423 1.00 75.25 807 TYR A N 1
ATOM 6483 C CA . TYR A 1 807 ? 44.296 -29.096 -11.760 1.00 75.25 807 TYR A CA 1
ATOM 6484 C C . TYR A 1 807 ? 43.460 -28.049 -12.492 1.00 75.25 807 TYR A C 1
ATOM 6486 O O . TYR A 1 807 ? 42.240 -28.160 -12.513 1.00 75.25 807 TYR A O 1
ATOM 6494 N N . ASN A 1 808 ? 44.106 -27.044 -13.101 1.00 71.44 808 ASN A N 1
ATOM 6495 C CA . ASN A 1 808 ? 43.455 -25.972 -13.873 1.00 71.44 808 ASN A CA 1
ATOM 6496 C C . ASN A 1 808 ? 42.173 -25.420 -13.219 1.00 71.44 808 ASN A C 1
ATOM 6498 O O . ASN A 1 808 ? 41.159 -25.260 -13.891 1.00 71.44 808 ASN A O 1
ATOM 6502 N N . GLN A 1 809 ? 42.222 -25.143 -11.910 1.00 77.00 809 GLN A N 1
ATOM 6503 C CA . GLN A 1 809 ? 41.096 -24.570 -11.152 1.00 77.00 809 GLN A CA 1
ATOM 6504 C C . GLN A 1 809 ? 39.883 -25.498 -11.001 1.00 77.00 809 GLN A C 1
ATOM 6506 O O . GLN A 1 809 ? 38.834 -25.071 -10.557 1.00 77.00 809 GLN A O 1
ATOM 6511 N N . CYS A 1 810 ? 40.020 -26.785 -11.309 1.00 81.88 810 CYS A N 1
ATOM 6512 C CA . CYS A 1 810 ? 38.993 -27.776 -11.016 1.00 81.88 810 CYS A CA 1
ATOM 6513 C C . CYS A 1 810 ? 39.235 -28.375 -9.626 1.00 81.88 810 CYS A C 1
ATOM 6515 O O . CYS A 1 810 ? 40.352 -28.811 -9.307 1.00 81.88 810 CYS A O 1
ATOM 6517 N N . THR A 1 811 ? 38.186 -28.402 -8.808 1.00 85.19 811 THR A N 1
ATOM 6518 C CA . THR A 1 811 ? 38.183 -29.098 -7.516 1.00 85.19 811 THR A CA 1
ATOM 6519 C C . THR A 1 811 ? 38.289 -30.616 -7.680 1.00 85.19 811 THR A C 1
ATOM 6521 O O . THR A 1 811 ? 37.899 -31.180 -8.707 1.00 85.19 811 THR A O 1
ATOM 6524 N N . LEU A 1 812 ? 38.845 -31.298 -6.671 1.00 82.62 812 LEU A N 1
ATOM 6525 C CA . LEU A 1 812 ? 38.757 -32.759 -6.600 1.00 82.62 812 LEU A CA 1
ATOM 6526 C C . LEU A 1 812 ? 37.289 -33.155 -6.376 1.00 82.62 812 LEU A C 1
ATOM 6528 O O . LEU A 1 812 ? 36.690 -32.611 -5.449 1.00 82.62 812 LEU A O 1
ATOM 6532 N N . PRO A 1 813 ? 36.725 -34.121 -7.126 1.00 78.88 813 PRO A N 1
ATOM 6533 C CA . PRO A 1 813 ? 35.414 -34.661 -6.805 1.00 78.88 813 PRO A CA 1
ATOM 6534 C C . PRO A 1 813 ? 35.421 -35.272 -5.396 1.00 78.88 813 PRO A C 1
ATOM 6536 O O . PRO A 1 813 ? 36.053 -36.298 -5.144 1.00 78.88 813 PRO A O 1
ATOM 6539 N N . THR A 1 814 ? 34.747 -34.608 -4.466 1.00 79.44 814 THR A N 1
ATOM 6540 C CA . THR A 1 814 ? 34.591 -35.006 -3.066 1.00 79.44 814 THR A CA 1
ATOM 6541 C C . THR A 1 814 ? 33.405 -35.957 -2.855 1.00 79.44 814 THR A C 1
ATOM 6543 O O . THR A 1 814 ? 33.285 -36.603 -1.808 1.00 79.44 814 THR A O 1
ATOM 6546 N N . LEU A 1 815 ? 32.563 -36.096 -3.885 1.00 78.31 815 LEU A N 1
ATOM 6547 C CA . LEU A 1 815 ? 31.399 -36.967 -3.972 1.00 78.31 815 LEU A CA 1
ATOM 6548 C C . LEU A 1 815 ? 30.375 -36.644 -2.881 1.00 78.31 815 LEU A C 1
ATOM 6550 O O . LEU A 1 815 ? 29.596 -35.718 -3.049 1.00 78.31 815 LEU A O 1
ATOM 6554 N N . PHE A 1 816 ? 30.351 -37.379 -1.768 1.00 80.75 816 PHE A N 1
ATOM 6555 C CA . PHE A 1 816 ? 29.347 -37.219 -0.708 1.00 80.75 816 PHE A CA 1
ATOM 6556 C C . PHE A 1 816 ? 29.804 -36.323 0.452 1.00 80.75 816 PHE A C 1
ATOM 6558 O O . PHE A 1 816 ? 28.967 -35.872 1.231 1.00 80.75 816 PHE A O 1
ATOM 6565 N N . THR A 1 817 ? 31.100 -36.025 0.590 1.00 83.81 817 THR A N 1
ATOM 6566 C CA . THR A 1 817 ? 31.592 -35.234 1.736 1.00 83.81 817 THR A CA 1
ATOM 6567 C C . THR A 1 817 ? 31.238 -33.748 1.629 1.00 83.81 817 THR A C 1
ATOM 6569 O O . THR A 1 817 ? 31.108 -33.083 2.655 1.00 83.81 817 THR A O 1
ATOM 6572 N N . SER A 1 818 ? 30.981 -33.238 0.419 1.00 88.44 818 SER A N 1
ATOM 6573 C CA . SER A 1 818 ? 30.452 -31.889 0.177 1.00 88.44 818 SER A CA 1
ATOM 6574 C C . SER A 1 818 ? 28.949 -31.750 0.465 1.00 88.44 818 SER A C 1
ATOM 6576 O O . SER A 1 818 ? 28.455 -30.627 0.613 1.00 88.44 818 SER A O 1
ATOM 6578 N N . PHE A 1 819 ? 28.217 -32.867 0.600 1.00 90.81 819 PHE A N 1
ATOM 6579 C CA . PHE A 1 819 ? 26.758 -32.879 0.749 1.00 90.81 819 PHE A CA 1
ATOM 6580 C C . PHE A 1 819 ? 26.235 -32.053 1.937 1.00 90.81 819 PHE A C 1
ATOM 6582 O O . PHE A 1 819 ? 25.303 -31.281 1.720 1.00 90.81 819 PHE A O 1
ATOM 6589 N N . PRO A 1 820 ? 26.797 -32.130 3.164 1.00 89.94 820 PRO A N 1
ATOM 6590 C CA . PRO A 1 820 ? 26.253 -31.391 4.307 1.00 89.94 820 PRO A CA 1
ATOM 6591 C C . PRO A 1 820 ? 26.310 -29.875 4.100 1.00 89.94 820 PRO A C 1
ATOM 6593 O O . PRO A 1 820 ? 25.334 -29.173 4.362 1.00 89.94 820 PRO A O 1
ATOM 6596 N N . LEU A 1 821 ? 27.435 -29.377 3.574 1.00 91.06 821 LEU A N 1
ATOM 6597 C CA . LEU A 1 821 ? 27.644 -27.953 3.322 1.00 91.06 821 LEU A CA 1
ATOM 6598 C C . LEU A 1 821 ? 26.743 -27.451 2.190 1.00 91.06 821 LEU A C 1
ATOM 6600 O O . LEU A 1 821 ? 26.090 -26.421 2.333 1.00 91.06 821 LEU A O 1
ATOM 6604 N N . ILE A 1 822 ? 26.660 -28.202 1.088 1.00 92.75 822 ILE A N 1
ATOM 6605 C CA . ILE A 1 822 ? 25.802 -27.850 -0.049 1.00 92.75 822 ILE A CA 1
ATOM 6606 C C . ILE A 1 822 ? 24.324 -27.912 0.353 1.00 92.75 822 ILE A C 1
ATOM 6608 O O . ILE A 1 822 ? 23.583 -26.983 0.045 1.00 92.75 822 ILE A O 1
ATOM 6612 N N . ARG A 1 823 ? 23.893 -28.932 1.109 1.00 92.06 823 ARG A N 1
ATOM 6613 C CA . ARG A 1 823 ? 22.533 -29.013 1.667 1.00 92.06 823 ARG A CA 1
ATOM 6614 C C . ARG A 1 823 ? 22.209 -27.788 2.510 1.00 92.06 823 ARG A C 1
ATOM 6616 O O . ARG A 1 823 ? 21.144 -27.204 2.332 1.00 92.06 823 ARG A O 1
ATOM 6623 N N . TYR A 1 824 ? 23.118 -27.399 3.401 1.00 91.19 824 TYR A N 1
ATOM 6624 C CA . TYR A 1 824 ? 22.914 -26.240 4.261 1.00 91.19 824 TYR A CA 1
ATOM 6625 C C . TYR A 1 824 ? 22.725 -24.961 3.437 1.00 91.19 824 TYR A C 1
ATOM 6627 O O . TYR A 1 824 ? 21.772 -24.231 3.674 1.00 91.19 824 TYR A O 1
ATOM 6635 N N . ILE A 1 825 ? 23.563 -24.733 2.418 1.00 92.94 825 ILE A N 1
ATOM 6636 C CA . ILE A 1 825 ? 23.456 -23.564 1.528 1.00 92.94 825 ILE A CA 1
ATOM 6637 C C . ILE A 1 825 ? 22.136 -23.575 0.748 1.00 92.94 825 ILE A C 1
ATOM 6639 O O . ILE A 1 825 ? 21.442 -22.564 0.726 1.00 92.94 825 ILE A O 1
ATOM 6643 N N . LEU A 1 826 ? 21.775 -24.702 0.125 1.00 92.94 826 LEU A N 1
ATOM 6644 C CA . LEU A 1 826 ? 20.583 -24.789 -0.724 1.00 92.94 826 LEU A CA 1
ATOM 6645 C C . LEU A 1 826 ? 19.280 -24.593 0.068 1.00 92.94 826 LEU A C 1
ATOM 6647 O O . LEU A 1 826 ? 18.364 -23.949 -0.439 1.00 92.94 826 LEU A O 1
ATOM 6651 N N . ILE A 1 827 ? 19.206 -25.103 1.304 1.00 89.69 827 ILE A N 1
ATOM 6652 C CA . ILE A 1 827 ? 18.044 -24.905 2.188 1.00 89.69 827 ILE A CA 1
ATOM 6653 C C . ILE A 1 827 ? 18.009 -23.470 2.718 1.00 89.69 827 ILE A C 1
ATOM 6655 O O . ILE A 1 827 ? 16.990 -22.800 2.578 1.00 89.69 827 ILE A O 1
ATOM 6659 N N . ARG A 1 828 ? 19.130 -22.982 3.266 1.00 89.12 828 ARG A N 1
ATOM 6660 C CA . ARG A 1 828 ? 19.263 -21.621 3.809 1.00 89.12 828 ARG A CA 1
ATOM 6661 C C . ARG A 1 828 ? 18.863 -20.551 2.801 1.00 89.12 828 ARG A C 1
ATOM 6663 O O . ARG A 1 828 ? 18.253 -19.552 3.158 1.00 89.12 828 ARG A O 1
ATOM 6670 N N . GLU A 1 829 ? 19.234 -20.744 1.542 1.00 87.44 829 GLU A N 1
ATOM 6671 C CA . GLU A 1 829 ? 18.965 -19.783 0.474 1.00 87.44 829 GLU A CA 1
ATOM 6672 C C . GLU A 1 829 ? 17.614 -19.998 -0.217 1.00 87.44 829 GLU A C 1
ATOM 6674 O O . GLU A 1 829 ? 17.235 -19.166 -1.038 1.00 87.44 829 GLU A O 1
ATOM 6679 N N . GLN A 1 830 ? 16.875 -21.054 0.151 1.00 88.94 830 GLN A N 1
ATOM 6680 C CA . GLN A 1 830 ? 15.577 -21.446 -0.415 1.00 88.94 830 GLN A CA 1
ATOM 6681 C C . GLN A 1 830 ? 15.625 -21.708 -1.928 1.00 88.94 830 GLN A C 1
ATOM 6683 O O . GLN A 1 830 ? 14.766 -21.270 -2.685 1.00 88.94 830 GLN A O 1
ATOM 6688 N N . ILE A 1 831 ? 16.647 -22.431 -2.386 1.00 89.44 831 ILE A N 1
ATOM 6689 C CA . ILE A 1 831 ? 16.888 -22.673 -3.814 1.00 89.44 831 ILE A CA 1
ATOM 6690 C C . ILE A 1 831 ? 15.855 -23.638 -4.405 1.00 89.44 831 ILE A C 1
ATOM 6692 O O . ILE A 1 831 ? 15.690 -24.748 -3.906 1.00 89.44 831 ILE A O 1
ATOM 6696 N N . ASN A 1 832 ? 15.245 -23.274 -5.538 1.00 88.25 832 ASN A N 1
ATOM 6697 C CA . ASN A 1 832 ? 14.350 -24.152 -6.305 1.00 88.25 832 ASN A CA 1
ATOM 6698 C C . ASN A 1 832 ? 15.056 -24.799 -7.510 1.00 88.25 832 ASN A C 1
ATOM 6700 O O . ASN A 1 832 ? 14.790 -25.960 -7.842 1.00 88.25 832 ASN A O 1
ATOM 6704 N N . ILE A 1 833 ? 15.947 -24.048 -8.170 1.00 91.50 833 ILE A N 1
ATOM 6705 C CA . ILE A 1 833 ? 16.660 -24.469 -9.383 1.00 91.50 833 ILE A CA 1
ATOM 6706 C C . ILE A 1 833 ? 18.171 -24.351 -9.175 1.00 91.50 833 ILE A C 1
ATOM 6708 O O . ILE A 1 833 ? 18.679 -23.307 -8.779 1.00 91.50 833 ILE A O 1
ATOM 6712 N N . VAL A 1 834 ? 18.916 -25.403 -9.509 1.00 94.12 834 VAL A N 1
ATOM 6713 C CA . VAL A 1 834 ? 20.381 -25.371 -9.592 1.00 94.12 834 VAL A CA 1
ATOM 6714 C C . VAL A 1 834 ? 20.808 -25.408 -11.053 1.00 94.12 834 VAL A C 1
ATOM 6716 O O . VAL A 1 834 ? 20.538 -26.373 -11.765 1.00 94.12 834 VAL A O 1
ATOM 6719 N N . HIS A 1 835 ? 21.500 -24.366 -11.494 1.00 94.88 835 HIS A N 1
ATOM 6720 C CA . HIS A 1 835 ? 22.043 -24.229 -12.832 1.00 94.88 835 HIS A CA 1
ATOM 6721 C C . HIS A 1 835 ? 23.567 -24.431 -12.816 1.00 94.88 835 HIS A C 1
ATOM 6723 O O . HIS A 1 835 ? 24.331 -23.568 -12.382 1.00 94.88 835 HIS A O 1
ATOM 6729 N N . GLY A 1 836 ? 24.021 -25.597 -13.276 1.00 94.31 836 GLY A N 1
ATOM 6730 C CA . GLY A 1 836 ? 25.442 -25.910 -13.424 1.00 94.31 836 GLY A CA 1
ATOM 6731 C C . GLY A 1 836 ? 26.014 -25.396 -14.746 1.00 94.31 836 GLY A C 1
ATOM 6732 O O . GLY A 1 836 ? 25.358 -25.478 -15.783 1.00 94.31 836 GLY A O 1
ATOM 6733 N N . HIS A 1 837 ? 27.250 -24.903 -14.732 1.00 92.62 837 HIS A N 1
ATOM 6734 C CA . HIS A 1 837 ? 27.941 -24.429 -15.933 1.00 92.62 837 HIS A CA 1
ATOM 6735 C C . HIS A 1 837 ? 29.264 -25.168 -16.157 1.00 92.62 837 HIS A C 1
ATOM 6737 O O . HIS A 1 837 ? 30.024 -25.392 -15.220 1.00 92.62 837 HIS A O 1
ATOM 6743 N N . SER A 1 838 ? 29.574 -25.436 -17.433 1.00 87.44 838 SER A N 1
ATOM 6744 C CA . SER A 1 838 ? 30.824 -26.045 -17.924 1.00 87.44 838 SER A CA 1
ATOM 6745 C C . SER A 1 838 ? 30.980 -27.544 -17.649 1.00 87.44 838 SER A C 1
ATOM 6747 O O . SER A 1 838 ? 30.943 -28.012 -16.515 1.00 87.44 838 SER A O 1
ATOM 6749 N N . ALA A 1 839 ? 31.271 -28.313 -18.706 1.00 83.50 839 ALA A N 1
ATOM 6750 C CA . ALA A 1 839 ? 31.484 -29.762 -18.622 1.00 83.50 839 ALA A CA 1
ATOM 6751 C C . ALA A 1 839 ? 32.694 -30.165 -17.765 1.00 83.50 839 ALA A C 1
ATOM 6753 O O . ALA A 1 839 ? 32.728 -31.287 -17.265 1.00 83.50 839 ALA A O 1
ATOM 6754 N N . PHE A 1 840 ? 33.661 -29.263 -17.574 1.00 81.56 840 PHE A N 1
ATOM 6755 C CA . PHE A 1 840 ? 34.862 -29.511 -16.772 1.00 81.56 840 PHE A CA 1
ATOM 6756 C C . PHE A 1 840 ? 34.699 -29.185 -15.286 1.00 81.56 840 PHE A C 1
ATOM 6758 O O . PHE A 1 840 ? 35.610 -29.471 -14.514 1.00 81.56 840 PHE A O 1
ATOM 6765 N N . SER A 1 841 ? 33.579 -28.585 -14.877 1.00 88.38 841 SER A N 1
ATOM 6766 C CA . SER A 1 841 ? 33.388 -28.210 -13.481 1.00 88.38 841 SER A CA 1
ATOM 6767 C C . SER A 1 841 ? 32.935 -29.410 -12.645 1.00 88.38 841 SER A C 1
ATOM 6769 O O . SER A 1 841 ? 31.766 -29.794 -12.675 1.00 88.38 841 SER A O 1
ATOM 6771 N N . ALA A 1 842 ? 33.858 -29.992 -11.875 1.00 88.50 842 ALA A N 1
ATOM 6772 C CA . ALA A 1 842 ? 33.546 -31.030 -10.893 1.00 88.50 842 ALA A CA 1
ATOM 6773 C C . ALA A 1 842 ? 32.536 -30.530 -9.847 1.00 88.50 842 ALA A C 1
ATOM 6775 O O . ALA A 1 842 ? 31.577 -31.231 -9.530 1.00 88.50 842 ALA A O 1
ATOM 6776 N N . LEU A 1 843 ? 32.695 -29.288 -9.385 1.00 90.94 843 LEU A N 1
ATOM 6777 C CA . LEU A 1 843 ? 31.807 -28.660 -8.416 1.00 90.94 843 LEU A CA 1
ATOM 6778 C C . LEU A 1 843 ? 30.384 -28.484 -8.959 1.00 90.94 843 LEU A C 1
ATOM 6780 O O . LEU A 1 843 ? 29.428 -28.798 -8.255 1.00 90.94 843 LEU A O 1
ATOM 6784 N N . ALA A 1 844 ? 30.219 -28.017 -10.203 1.00 91.62 844 ALA A N 1
ATOM 6785 C CA . ALA A 1 844 ? 28.896 -27.857 -10.812 1.00 91.62 844 ALA A CA 1
ATOM 6786 C C . ALA A 1 844 ? 28.142 -29.190 -10.861 1.00 91.62 844 ALA A C 1
ATOM 6788 O O . ALA A 1 844 ? 26.967 -29.261 -10.494 1.00 91.62 844 ALA A O 1
ATOM 6789 N N . HIS A 1 845 ? 28.836 -30.253 -11.272 1.00 90.75 845 HIS A N 1
ATOM 6790 C CA . HIS A 1 845 ? 28.278 -31.601 -11.332 1.00 90.75 845 HIS A CA 1
ATOM 6791 C C . HIS A 1 845 ? 27.882 -32.130 -9.949 1.00 90.75 845 HIS A C 1
ATOM 6793 O O . HIS A 1 845 ? 26.790 -32.680 -9.802 1.00 90.75 845 HIS A O 1
ATOM 6799 N N . GLU A 1 846 ? 28.707 -31.911 -8.922 1.00 90.56 846 GLU A N 1
ATOM 6800 C CA . GLU A 1 846 ? 28.385 -32.306 -7.543 1.00 90.56 846 GLU A CA 1
ATOM 6801 C C . GLU A 1 846 ? 27.195 -31.543 -6.966 1.00 90.56 846 GLU A C 1
ATOM 6803 O O . GLU A 1 846 ? 26.283 -32.159 -6.414 1.00 90.56 846 GLU A O 1
ATOM 6808 N N . VAL A 1 847 ? 27.155 -30.216 -7.119 1.00 92.56 847 VAL A N 1
ATOM 6809 C CA . VAL A 1 847 ? 26.048 -29.397 -6.601 1.00 92.56 847 VAL A CA 1
ATOM 6810 C C . VAL A 1 847 ? 24.728 -29.817 -7.251 1.00 92.56 847 VAL A C 1
ATOM 6812 O O . VAL A 1 847 ? 23.734 -29.982 -6.544 1.00 92.56 847 VAL A O 1
ATOM 6815 N N . MET A 1 848 ? 24.707 -30.067 -8.566 1.00 92.38 848 MET A N 1
ATOM 6816 C CA . MET A 1 848 ? 23.517 -30.592 -9.251 1.00 92.38 848 MET A CA 1
ATOM 6817 C C . MET A 1 848 ? 23.118 -31.981 -8.737 1.00 92.38 848 MET A C 1
ATOM 6819 O O . MET A 1 848 ? 21.939 -32.238 -8.487 1.00 92.38 848 MET A O 1
ATOM 6823 N N . PHE A 1 849 ? 24.085 -32.881 -8.549 1.00 90.38 849 PHE A N 1
ATOM 6824 C CA . PHE A 1 849 ? 23.819 -34.229 -8.050 1.00 90.38 849 PHE A CA 1
ATOM 6825 C C . PHE A 1 849 ? 23.219 -34.215 -6.633 1.00 90.38 849 PHE A C 1
ATOM 6827 O O . PHE A 1 849 ? 22.268 -34.949 -6.344 1.00 90.38 849 PHE A O 1
ATOM 6834 N N . HIS A 1 850 ? 23.722 -33.338 -5.763 1.00 92.06 850 HIS A N 1
ATOM 6835 C CA . HIS A 1 850 ? 23.213 -33.137 -4.404 1.00 92.06 850 HIS A CA 1
ATOM 6836 C C . HIS A 1 850 ? 21.843 -32.473 -4.387 1.00 92.06 850 HIS A C 1
ATOM 6838 O O . HIS A 1 850 ? 20.957 -32.930 -3.666 1.00 92.06 850 HIS A O 1
ATOM 6844 N N . ALA A 1 851 ? 21.633 -31.468 -5.236 1.00 91.69 851 ALA A N 1
ATOM 6845 C CA . ALA A 1 851 ? 20.336 -30.829 -5.428 1.00 91.69 851 ALA A CA 1
ATOM 6846 C C . ALA A 1 851 ? 19.261 -31.855 -5.820 1.00 91.69 851 ALA A C 1
ATOM 6848 O O . ALA A 1 851 ? 18.158 -31.839 -5.274 1.00 91.69 851 ALA A O 1
ATOM 6849 N N . LYS A 1 852 ? 19.608 -32.831 -6.671 1.00 89.56 852 LYS A N 1
ATOM 6850 C CA . LYS A 1 852 ? 18.720 -33.958 -6.993 1.00 89.56 852 LYS A CA 1
ATOM 6851 C C . LYS A 1 852 ? 18.397 -34.867 -5.820 1.00 89.56 852 LYS A C 1
ATOM 6853 O O . LYS A 1 852 ? 17.294 -35.400 -5.762 1.00 89.56 852 LYS A O 1
ATOM 6858 N N . THR A 1 853 ? 19.304 -35.034 -4.867 1.00 89.50 853 THR A N 1
ATOM 6859 C CA . THR A 1 853 ? 19.025 -35.779 -3.627 1.00 89.50 853 THR A CA 1
ATOM 6860 C C . THR A 1 853 ? 18.056 -35.039 -2.706 1.00 89.50 853 THR A C 1
ATOM 6862 O O . THR A 1 853 ? 17.309 -35.688 -1.980 1.00 89.50 853 THR A O 1
ATOM 6865 N N . LEU A 1 854 ? 18.008 -33.709 -2.793 1.00 88.81 854 LEU A N 1
ATOM 6866 C CA . LEU A 1 854 ? 17.063 -32.855 -2.066 1.00 88.81 854 LEU A CA 1
ATOM 6867 C C . LEU A 1 854 ? 15.728 -32.648 -2.806 1.00 88.81 854 LEU A C 1
ATOM 6869 O O . LEU A 1 854 ? 14.865 -31.935 -2.311 1.00 88.81 854 LEU A O 1
ATOM 6873 N N . GLY A 1 855 ? 15.550 -33.251 -3.987 1.00 88.06 855 GLY A N 1
ATOM 6874 C CA . GLY A 1 855 ? 14.333 -33.107 -4.793 1.00 88.06 855 GLY A CA 1
ATOM 6875 C C . GLY A 1 855 ? 14.254 -31.818 -5.622 1.00 88.06 855 GLY A C 1
ATOM 6876 O O . GLY A 1 855 ? 13.196 -31.508 -6.169 1.00 88.06 855 GLY A O 1
ATOM 6877 N N . LEU A 1 856 ? 15.359 -31.081 -5.760 1.00 90.38 856 LEU A N 1
ATOM 6878 C CA . LEU A 1 856 ? 15.407 -29.821 -6.504 1.00 90.38 856 LEU A CA 1
ATOM 6879 C C . LEU A 1 856 ? 15.498 -30.031 -8.023 1.00 90.38 856 LEU A C 1
ATOM 6881 O O . LEU A 1 856 ? 15.818 -31.114 -8.538 1.00 90.38 856 LEU A O 1
ATOM 6885 N N . LYS A 1 857 ? 15.207 -28.970 -8.776 1.00 91.56 857 LYS A N 1
ATOM 6886 C CA . LYS A 1 857 ? 15.317 -28.956 -10.238 1.00 91.56 857 LYS A CA 1
ATOM 6887 C C . LYS A 1 857 ? 16.726 -28.565 -10.667 1.00 91.56 857 LYS A C 1
ATOM 6889 O O . LYS A 1 857 ? 17.367 -27.746 -10.016 1.00 91.56 857 LYS A O 1
ATOM 6894 N N . THR A 1 858 ? 17.218 -29.145 -11.759 1.00 93.25 858 THR A N 1
ATOM 6895 C CA . THR A 1 858 ? 18.587 -28.885 -12.227 1.00 93.25 858 THR A CA 1
ATOM 6896 C C . THR A 1 858 ? 18.638 -28.610 -13.722 1.00 93.25 858 THR A C 1
ATOM 6898 O O . THR A 1 858 ? 18.079 -29.380 -14.507 1.00 93.25 858 THR A O 1
ATOM 6901 N N . VAL A 1 859 ? 19.372 -27.573 -14.107 1.00 94.19 859 VAL A N 1
ATOM 6902 C CA . VAL A 1 859 ? 19.665 -27.201 -15.496 1.00 94.19 859 VAL A CA 1
ATOM 6903 C C . VAL A 1 859 ? 21.179 -27.187 -15.682 1.00 94.19 859 VAL A C 1
ATOM 6905 O O . VAL A 1 859 ? 21.911 -26.877 -14.745 1.00 94.19 859 VAL A O 1
ATOM 6908 N N . PHE A 1 860 ? 21.667 -27.532 -16.869 1.00 94.38 860 PHE A N 1
ATOM 6909 C CA . PHE A 1 860 ? 23.099 -27.513 -17.159 1.00 94.38 860 PHE A CA 1
ATOM 6910 C C . PHE A 1 860 ? 23.402 -26.790 -18.468 1.00 94.38 860 PHE A C 1
ATOM 6912 O O . PHE A 1 860 ? 22.826 -27.155 -19.488 1.00 94.38 860 PHE A O 1
ATOM 6919 N N . THR A 1 861 ? 24.338 -25.837 -18.467 1.00 93.31 861 THR A N 1
ATOM 6920 C CA . THR A 1 861 ? 24.839 -25.208 -19.699 1.00 93.31 861 THR A CA 1
ATOM 6921 C C . THR A 1 861 ? 26.211 -25.755 -20.094 1.00 93.31 861 THR A C 1
ATOM 6923 O O . THR A 1 861 ? 27.208 -25.567 -19.383 1.00 93.31 861 THR A O 1
ATOM 6926 N N . ASP A 1 862 ? 26.275 -26.373 -21.276 1.00 89.44 862 ASP A N 1
ATOM 6927 C CA . ASP A 1 862 ? 27.510 -26.852 -21.891 1.00 89.44 862 ASP A CA 1
ATOM 6928 C C . ASP A 1 862 ? 28.128 -25.791 -22.814 1.00 89.44 862 ASP A C 1
ATOM 6930 O O . ASP A 1 862 ? 27.554 -25.392 -23.831 1.00 89.44 862 ASP A O 1
ATOM 6934 N N . HIS A 1 863 ? 29.337 -25.358 -22.455 1.00 86.56 863 HIS A N 1
ATOM 6935 C CA . HIS A 1 863 ? 30.138 -24.371 -23.192 1.00 86.56 863 HIS A CA 1
ATOM 6936 C C . HIS A 1 863 ? 31.218 -25.014 -24.075 1.00 86.56 863 HIS A C 1
ATOM 6938 O O . HIS A 1 863 ? 32.013 -24.309 -24.694 1.00 86.56 863 HIS A O 1
ATOM 6944 N N . SER A 1 864 ? 31.324 -26.346 -24.087 1.00 79.69 864 SER A N 1
ATOM 6945 C CA . SER A 1 864 ? 32.470 -27.059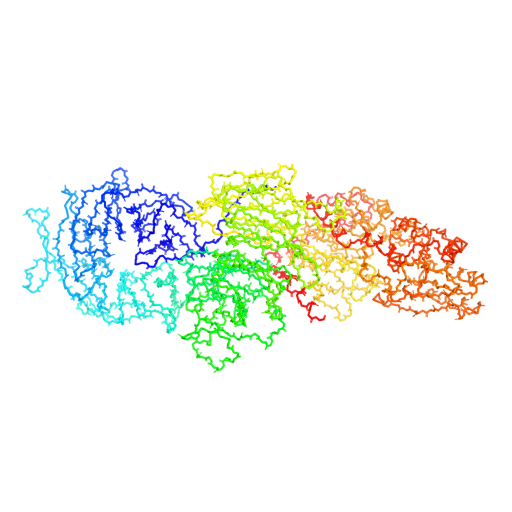 -24.657 1.00 79.69 864 SER A CA 1
ATOM 6946 C C . SER A 1 864 ? 32.085 -27.972 -25.820 1.00 79.69 864 SER A C 1
ATOM 6948 O O . SER A 1 864 ? 31.002 -28.538 -25.864 1.00 79.69 864 SER A O 1
ATOM 6950 N N . LEU A 1 865 ? 33.021 -28.170 -26.752 1.00 75.56 865 LEU A N 1
ATOM 6951 C CA . LEU A 1 865 ? 32.883 -29.098 -27.875 1.00 75.56 865 LEU A CA 1
ATOM 6952 C C . LEU A 1 865 ? 34.088 -30.041 -27.872 1.00 75.56 865 LEU A C 1
ATOM 6954 O O . LEU A 1 865 ? 35.227 -29.577 -27.798 1.00 75.56 865 LEU A O 1
ATOM 6958 N N . PHE A 1 866 ? 33.854 -31.356 -27.912 1.00 67.44 866 PHE A N 1
ATOM 6959 C CA . PHE A 1 866 ? 34.941 -32.337 -27.864 1.00 67.44 866 PHE A CA 1
ATOM 6960 C C . PHE A 1 866 ? 34.802 -33.427 -28.925 1.00 67.44 866 PHE A C 1
ATOM 6962 O O . PHE A 1 866 ? 33.698 -33.823 -29.310 1.00 67.44 866 PHE A O 1
ATOM 6969 N N . GLY A 1 867 ? 35.961 -33.941 -29.337 1.00 59.38 867 GLY A N 1
ATOM 6970 C CA . GLY A 1 867 ? 36.086 -35.134 -30.165 1.00 59.38 867 GLY A CA 1
ATOM 6971 C C . GLY A 1 867 ? 36.111 -36.436 -29.355 1.00 59.38 867 GLY A C 1
ATOM 6972 O O . GLY A 1 867 ? 36.080 -36.436 -28.124 1.00 59.38 867 GLY A O 1
ATOM 6973 N N . PHE A 1 868 ? 36.199 -37.555 -30.073 1.00 56.88 868 PHE A N 1
ATOM 6974 C CA . PHE A 1 868 ? 36.184 -38.918 -29.522 1.00 56.88 868 PHE A CA 1
ATOM 6975 C C . PHE A 1 868 ? 37.584 -39.545 -29.346 1.00 56.88 868 PHE A C 1
ATOM 6977 O O . PHE A 1 868 ? 37.679 -40.712 -28.985 1.00 56.88 868 PHE A O 1
ATOM 6984 N N . ALA A 1 869 ? 38.662 -38.806 -29.631 1.00 51.31 869 ALA A N 1
ATOM 6985 C CA . ALA A 1 869 ? 39.953 -39.402 -29.992 1.00 51.31 869 ALA A CA 1
ATOM 6986 C C . ALA A 1 869 ? 40.937 -39.684 -28.833 1.00 51.31 869 ALA A C 1
ATOM 6988 O O . ALA A 1 869 ? 41.804 -40.535 -29.004 1.00 51.31 869 ALA A O 1
ATOM 6989 N N . ASP A 1 870 ? 40.797 -39.045 -27.661 1.00 59.16 870 ASP A N 1
ATOM 6990 C CA . ASP A 1 870 ? 41.794 -39.136 -26.575 1.00 59.16 870 ASP A CA 1
ATOM 6991 C C . ASP A 1 870 ? 41.235 -39.771 -25.286 1.00 59.16 870 ASP A C 1
ATOM 6993 O O . ASP A 1 870 ? 40.070 -39.585 -24.930 1.00 59.16 870 ASP A O 1
ATOM 6997 N N . ALA A 1 871 ? 42.084 -40.472 -24.521 1.00 59.06 871 ALA A N 1
ATOM 6998 C CA . ALA A 1 871 ? 41.695 -41.184 -23.293 1.00 59.06 871 ALA A CA 1
ATOM 6999 C C . ALA A 1 871 ? 41.046 -40.281 -22.221 1.00 59.06 871 ALA A C 1
ATOM 7001 O O . ALA A 1 871 ? 40.099 -40.694 -21.550 1.00 59.06 871 ALA A O 1
ATOM 7002 N N . SER A 1 872 ? 41.501 -39.031 -22.093 1.00 65.88 872 SER A N 1
ATOM 7003 C CA . SER A 1 872 ? 40.886 -38.038 -21.202 1.00 65.88 872 SER A CA 1
ATOM 7004 C C . SER A 1 872 ? 39.474 -37.656 -21.658 1.00 65.88 872 SER A C 1
ATOM 7006 O O . SER A 1 872 ? 38.570 -37.562 -20.831 1.00 65.88 872 SER A O 1
ATOM 7008 N N . ALA A 1 873 ? 39.246 -37.530 -22.970 1.00 68.25 873 ALA A N 1
ATOM 7009 C CA . ALA A 1 873 ? 37.929 -37.247 -23.534 1.00 68.25 873 ALA A CA 1
ATOM 7010 C C . ALA A 1 873 ? 36.947 -38.405 -23.295 1.00 68.25 873 ALA A C 1
ATOM 7012 O O . ALA A 1 873 ? 35.784 -38.156 -22.989 1.00 68.25 873 ALA A O 1
ATOM 7013 N N . ILE A 1 874 ? 37.404 -39.662 -23.354 1.00 72.25 874 ILE A N 1
ATOM 7014 C CA . ILE A 1 874 ? 36.566 -40.839 -23.063 1.00 72.25 874 ILE A CA 1
ATOM 7015 C C . ILE A 1 874 ? 36.068 -40.817 -21.609 1.00 72.25 874 ILE A C 1
ATOM 7017 O O . ILE A 1 874 ? 34.877 -41.023 -21.367 1.00 72.25 874 ILE A O 1
ATOM 7021 N N . ILE A 1 875 ? 36.950 -40.537 -20.644 1.00 75.25 875 ILE A N 1
ATOM 7022 C CA . ILE A 1 875 ? 36.588 -40.478 -19.217 1.00 75.25 875 ILE A CA 1
ATOM 7023 C C . ILE A 1 875 ? 35.626 -39.314 -18.952 1.00 75.25 875 ILE A C 1
ATOM 7025 O O . ILE A 1 875 ? 34.581 -39.512 -18.331 1.00 75.25 875 ILE A O 1
ATOM 7029 N N . THR A 1 876 ? 35.924 -38.119 -19.471 1.00 74.69 876 THR A N 1
ATOM 7030 C CA . THR A 1 876 ? 35.045 -36.949 -19.325 1.00 74.69 876 THR A CA 1
ATOM 7031 C C . THR A 1 876 ? 33.673 -37.188 -19.961 1.00 74.69 876 THR A C 1
ATOM 7033 O O . THR A 1 876 ? 32.667 -36.824 -19.362 1.00 74.69 876 THR A O 1
ATOM 7036 N N . ASN A 1 877 ? 33.596 -37.862 -21.116 1.00 79.44 877 ASN A N 1
ATOM 7037 C CA . ASN A 1 877 ? 32.323 -38.224 -21.754 1.00 79.44 877 ASN A CA 1
ATOM 7038 C C . ASN A 1 877 ? 31.485 -39.156 -20.883 1.00 79.44 877 ASN A C 1
ATOM 7040 O O . ASN A 1 877 ? 30.280 -38.953 -20.760 1.00 79.44 877 ASN A O 1
ATOM 7044 N N . LYS A 1 878 ? 32.113 -40.165 -20.264 1.00 79.75 878 LYS A N 1
ATOM 7045 C CA . LYS A 1 878 ? 31.418 -41.090 -19.362 1.00 79.75 878 LYS A CA 1
ATOM 7046 C C . LYS A 1 878 ? 30.872 -40.373 -18.130 1.00 79.75 878 LYS A C 1
ATOM 7048 O O . LYS A 1 878 ? 29.706 -40.558 -17.803 1.00 79.75 878 LYS A O 1
ATOM 7053 N N . LEU A 1 879 ? 31.674 -39.524 -17.488 1.00 80.50 879 LEU A N 1
ATOM 7054 C CA . LEU A 1 879 ? 31.228 -38.740 -16.331 1.00 80.50 879 LEU A CA 1
ATOM 7055 C C . LEU A 1 879 ? 30.110 -37.762 -16.708 1.00 80.50 879 LEU A C 1
ATOM 7057 O O . LEU A 1 879 ? 29.089 -37.706 -16.028 1.00 80.50 879 LEU A O 1
ATOM 7061 N N . LEU A 1 880 ? 30.253 -37.054 -17.830 1.00 83.38 880 LEU A N 1
ATOM 7062 C CA . LEU A 1 880 ? 29.225 -36.144 -18.332 1.00 83.38 880 LEU A CA 1
ATOM 7063 C C . LEU A 1 880 ? 27.915 -36.891 -18.630 1.00 83.38 880 LEU A C 1
ATOM 7065 O O . LEU A 1 880 ? 26.848 -36.422 -18.251 1.00 83.38 880 LEU A O 1
ATOM 7069 N N . LYS A 1 881 ? 27.984 -38.089 -19.228 1.00 86.06 881 LYS A N 1
ATOM 7070 C CA . LYS A 1 881 ? 26.817 -38.958 -19.457 1.00 86.06 881 LYS A CA 1
ATOM 7071 C C . LYS A 1 881 ? 26.080 -39.280 -18.153 1.00 86.06 881 LYS A C 1
ATOM 7073 O O . LYS A 1 881 ? 24.854 -39.223 -18.110 1.00 86.06 881 LYS A O 1
ATOM 7078 N N . VAL A 1 882 ? 26.817 -39.587 -17.085 1.00 84.62 882 VAL A N 1
ATOM 7079 C CA . VAL A 1 882 ? 26.246 -39.871 -15.760 1.00 84.62 882 VAL A CA 1
ATOM 7080 C C . VAL A 1 882 ? 25.559 -38.631 -15.184 1.00 84.62 882 VAL A C 1
ATOM 7082 O O . VAL A 1 882 ? 24.378 -38.700 -14.845 1.00 84.62 882 VAL A O 1
ATOM 7085 N N . PHE A 1 883 ? 26.239 -37.485 -15.110 1.00 86.19 883 PHE A N 1
ATOM 7086 C CA . PHE A 1 883 ? 25.668 -36.276 -14.502 1.00 86.19 883 PHE A CA 1
ATOM 7087 C C . PHE A 1 883 ? 24.498 -35.692 -15.304 1.00 86.19 883 PHE A C 1
ATOM 7089 O O . PHE A 1 883 ? 23.508 -35.253 -14.721 1.00 86.19 883 PHE A O 1
ATOM 7096 N N . LEU A 1 884 ? 24.542 -35.747 -16.638 1.00 88.06 884 LEU A N 1
ATOM 7097 C CA . LEU A 1 884 ? 23.433 -35.269 -17.468 1.00 88.06 884 LEU A CA 1
ATOM 7098 C C . LEU A 1 884 ? 22.235 -36.225 -17.482 1.00 88.06 884 LEU A C 1
ATOM 7100 O O . LEU A 1 884 ? 21.111 -35.782 -17.725 1.00 88.06 884 LEU A O 1
ATOM 7104 N N . SER A 1 885 ? 22.424 -37.508 -17.149 1.00 84.38 885 SER A N 1
ATOM 7105 C CA . SER A 1 885 ? 21.300 -38.446 -17.007 1.00 84.38 885 SER A CA 1
ATOM 7106 C C . SER A 1 885 ? 20.322 -38.033 -15.901 1.00 84.38 885 SER A C 1
ATOM 7108 O O . SER A 1 885 ? 19.120 -38.264 -16.038 1.00 84.38 885 SER A O 1
ATOM 7110 N N . VAL A 1 886 ? 20.822 -37.359 -14.857 1.00 79.31 886 VAL A N 1
ATOM 7111 C CA . VAL A 1 886 ? 20.031 -36.847 -13.726 1.00 79.31 886 VAL A CA 1
ATOM 7112 C C . VAL A 1 886 ? 19.665 -35.364 -13.851 1.00 79.31 886 VAL A C 1
ATOM 7114 O O . VAL A 1 886 ? 18.941 -34.843 -13.008 1.00 79.31 886 VAL A O 1
ATOM 7117 N N . CYS A 1 887 ? 20.128 -34.673 -14.895 1.00 89.38 887 CYS A N 1
ATOM 7118 C CA . CYS A 1 887 ? 19.802 -33.269 -15.147 1.00 89.38 887 CYS A CA 1
ATOM 7119 C C . CYS A 1 887 ? 18.417 -33.132 -15.809 1.00 89.38 887 CYS A C 1
ATOM 7121 O O . CYS A 1 887 ? 18.093 -33.932 -16.676 1.00 89.38 887 CYS A O 1
ATOM 7123 N N . ASN A 1 888 ? 17.578 -32.137 -15.495 1.00 92.00 888 ASN A N 1
ATOM 7124 C CA . ASN A 1 888 ? 16.261 -32.030 -16.143 1.00 92.00 888 ASN A CA 1
ATOM 7125 C C . ASN A 1 888 ? 16.367 -31.578 -17.600 1.00 92.00 888 ASN A C 1
ATOM 7127 O O . ASN A 1 888 ? 15.789 -32.212 -18.490 1.00 92.00 888 ASN A O 1
ATOM 7131 N N . ARG A 1 889 ? 17.093 -30.479 -17.835 1.00 92.94 889 ARG A N 1
ATOM 7132 C CA . ARG A 1 889 ? 17.286 -29.852 -19.149 1.00 92.94 889 ARG A CA 1
ATOM 7133 C C . ARG A 1 889 ? 18.729 -29.407 -19.326 1.00 92.94 889 ARG A C 1
ATOM 7135 O O . ARG A 1 889 ? 19.387 -29.012 -18.367 1.00 92.94 889 ARG A O 1
ATOM 7142 N N . VAL A 1 890 ? 19.189 -29.443 -20.569 1.00 94.19 890 VAL A N 1
ATOM 7143 C CA . VAL A 1 890 ? 20.542 -29.047 -20.962 1.00 94.19 890 VAL A CA 1
ATOM 7144 C C . VAL A 1 890 ? 20.452 -27.878 -21.935 1.00 94.19 890 VAL A C 1
ATOM 7146 O O . VAL A 1 890 ? 19.602 -27.870 -22.819 1.00 94.19 890 VAL A O 1
ATOM 7149 N N . ILE A 1 891 ? 21.322 -26.893 -21.779 1.00 94.44 891 ILE A N 1
ATOM 7150 C CA . ILE A 1 891 ? 21.484 -25.760 -22.681 1.00 94.44 891 ILE A CA 1
ATOM 7151 C C . ILE A 1 891 ? 22.833 -25.924 -23.384 1.00 94.44 891 ILE A C 1
ATOM 7153 O O . ILE A 1 891 ? 23.859 -26.137 -22.742 1.00 94.44 891 ILE A O 1
ATOM 7157 N N . CYS A 1 892 ? 22.837 -25.821 -24.706 1.00 92.88 892 CYS A N 1
ATOM 7158 C CA . CYS A 1 892 ? 24.039 -25.791 -25.527 1.00 92.88 892 CYS A CA 1
ATOM 7159 C C . CYS A 1 892 ? 24.145 -24.434 -26.223 1.00 92.88 892 CYS A C 1
ATOM 7161 O O . CYS A 1 892 ? 23.146 -23.879 -26.676 1.00 92.88 892 CYS A O 1
ATOM 7163 N N . VAL A 1 893 ? 25.368 -23.922 -26.357 1.00 90.62 893 VAL A N 1
ATOM 7164 C CA . VAL A 1 893 ? 25.619 -22.602 -26.966 1.00 90.62 893 VAL A CA 1
ATOM 7165 C C . VAL A 1 893 ? 25.488 -22.571 -28.495 1.00 90.62 893 VAL A C 1
ATOM 7167 O O . VAL A 1 893 ? 25.521 -21.498 -29.089 1.00 90.62 893 VAL A O 1
ATOM 7170 N N . SER A 1 894 ? 25.346 -23.733 -29.135 1.00 91.56 894 SER A N 1
ATOM 7171 C CA . SER A 1 894 ? 25.194 -23.886 -30.586 1.00 91.56 894 SER A CA 1
ATOM 7172 C C . SER A 1 894 ? 24.417 -25.153 -30.949 1.00 91.56 894 SER A C 1
ATOM 7174 O O . SER A 1 894 ? 24.358 -26.104 -30.160 1.00 91.56 894 SER A O 1
ATOM 7176 N N . HIS A 1 895 ? 23.849 -25.198 -32.156 1.00 90.12 895 HIS A N 1
ATOM 7177 C CA . HIS A 1 895 ? 23.219 -26.401 -32.709 1.00 90.12 895 HIS A CA 1
ATOM 7178 C C . HIS A 1 895 ? 24.239 -27.525 -32.880 1.00 90.12 895 HIS A C 1
ATOM 7180 O O . HIS A 1 895 ? 23.969 -28.666 -32.501 1.00 90.12 895 HIS A O 1
ATOM 7186 N N . THR A 1 896 ? 25.449 -27.182 -33.325 1.00 88.25 896 THR A N 1
ATOM 7187 C CA . THR A 1 896 ? 26.574 -28.129 -33.369 1.00 88.25 896 THR A CA 1
ATOM 7188 C C . THR A 1 896 ? 26.889 -28.696 -31.974 1.00 88.25 896 THR A C 1
ATOM 7190 O O . THR A 1 896 ? 27.136 -29.894 -31.815 1.00 88.25 896 THR A O 1
ATOM 7193 N N . GLY A 1 897 ? 26.842 -27.851 -30.936 1.00 87.31 897 GLY A N 1
ATOM 7194 C CA . GLY A 1 897 ? 26.969 -28.279 -29.542 1.00 87.31 897 GLY A CA 1
ATOM 7195 C C . GLY A 1 897 ? 25.850 -29.234 -29.121 1.00 87.31 897 GLY A C 1
ATOM 7196 O O . GLY A 1 897 ? 26.134 -30.285 -28.555 1.00 87.31 897 GLY A O 1
ATOM 7197 N N . LYS A 1 898 ? 24.593 -28.928 -29.469 1.00 90.44 898 LYS A N 1
ATOM 7198 C CA . LYS A 1 898 ? 23.434 -29.790 -29.181 1.00 90.44 898 LYS A CA 1
ATOM 7199 C C . LYS A 1 898 ? 23.589 -31.189 -29.776 1.00 90.44 898 LYS A C 1
ATOM 7201 O O . LYS A 1 898 ? 23.363 -32.167 -29.066 1.00 90.44 898 LYS A O 1
ATOM 7206 N N . GLU A 1 899 ? 24.002 -31.301 -31.036 1.00 87.75 899 GLU A N 1
ATOM 7207 C CA . GLU A 1 899 ? 24.257 -32.600 -31.674 1.00 87.75 899 GLU A CA 1
ATOM 7208 C C . GLU A 1 899 ? 25.386 -33.363 -30.968 1.00 87.75 899 GLU A C 1
ATOM 7210 O O . GLU A 1 899 ? 25.252 -34.546 -30.647 1.00 87.75 899 GLU A O 1
ATOM 7215 N N . ASN A 1 900 ? 26.486 -32.674 -30.657 1.00 86.12 900 ASN A N 1
ATOM 7216 C CA . ASN A 1 900 ? 27.637 -33.269 -29.987 1.00 86.12 900 ASN A CA 1
ATOM 7217 C C . ASN A 1 900 ? 27.294 -33.773 -28.571 1.00 86.12 900 ASN A C 1
ATOM 7219 O O . ASN A 1 900 ? 27.674 -34.893 -28.217 1.00 86.12 900 ASN A O 1
ATOM 7223 N N . THR A 1 901 ? 26.552 -32.992 -27.782 1.00 87.19 901 THR A N 1
ATOM 7224 C CA . THR A 1 901 ? 26.122 -33.358 -26.424 1.00 87.19 901 THR A CA 1
ATOM 7225 C C . THR A 1 901 ? 25.074 -34.474 -26.448 1.00 87.19 901 THR A C 1
ATOM 7227 O O . THR A 1 901 ? 25.197 -35.418 -25.666 1.00 87.19 901 THR A O 1
ATOM 7230 N N . ALA A 1 902 ? 24.109 -34.447 -27.377 1.00 88.56 902 ALA A N 1
ATOM 7231 C CA . ALA A 1 902 ? 23.131 -35.528 -27.547 1.00 88.56 902 ALA A CA 1
ATOM 7232 C C . ALA A 1 902 ? 23.818 -36.877 -27.817 1.00 88.56 902 ALA A C 1
ATOM 7234 O O . ALA A 1 902 ? 23.518 -37.876 -27.163 1.00 88.56 902 ALA A O 1
ATOM 7235 N N . LEU A 1 903 ? 24.800 -36.891 -28.726 1.00 85.44 903 LEU A N 1
ATOM 7236 C CA . LEU A 1 903 ? 25.523 -38.105 -29.110 1.00 85.44 903 LEU A CA 1
ATOM 7237 C C . LEU A 1 903 ? 26.480 -38.601 -28.017 1.00 85.44 903 LEU A C 1
ATOM 7239 O O . LEU A 1 903 ? 26.531 -39.798 -27.738 1.00 85.44 903 LEU A O 1
ATOM 7243 N N . ARG A 1 904 ? 27.246 -37.705 -27.380 1.00 80.69 904 ARG A N 1
ATOM 7244 C CA . ARG A 1 904 ? 28.273 -38.091 -26.391 1.00 80.69 904 ARG A CA 1
ATOM 7245 C C . ARG A 1 904 ? 27.693 -38.440 -25.025 1.00 80.69 904 ARG A C 1
ATOM 7247 O O . ARG A 1 904 ? 28.180 -39.371 -24.384 1.00 80.69 904 ARG A O 1
ATOM 7254 N N . ALA A 1 905 ? 26.678 -37.702 -24.582 1.00 80.25 905 ALA A N 1
ATOM 7255 C CA . ALA A 1 905 ? 26.057 -37.882 -23.273 1.00 80.25 905 ALA A CA 1
ATOM 7256 C C . ALA A 1 905 ? 24.738 -38.673 -23.331 1.00 80.25 905 ALA A C 1
ATOM 7258 O O . ALA A 1 905 ? 24.123 -38.889 -22.291 1.00 80.25 905 ALA A O 1
ATOM 7259 N N . GLY A 1 906 ? 24.298 -39.129 -24.511 1.00 79.94 906 GLY A N 1
ATOM 7260 C CA . GLY A 1 906 ? 23.084 -39.941 -24.661 1.00 79.94 906 GLY A CA 1
ATOM 7261 C C . GLY A 1 906 ? 21.828 -39.271 -24.096 1.00 79.94 906 GLY A C 1
ATOM 7262 O O . GLY A 1 906 ? 20.960 -39.955 -23.556 1.00 79.94 906 GLY A O 1
ATOM 7263 N N . VAL A 1 907 ? 21.771 -37.939 -24.149 1.00 85.25 907 VAL A N 1
ATOM 7264 C CA . VAL A 1 907 ? 20.644 -37.141 -23.657 1.00 85.25 907 VAL A CA 1
ATOM 7265 C C . VAL A 1 907 ? 19.639 -36.984 -24.792 1.00 85.25 907 VAL A C 1
ATOM 7267 O O . VAL A 1 907 ? 20.027 -36.691 -25.921 1.00 85.25 907 VAL A O 1
ATOM 7270 N N . ASP A 1 908 ? 18.352 -37.159 -24.488 1.00 85.94 908 ASP A N 1
ATOM 7271 C CA . ASP A 1 908 ? 17.269 -36.929 -25.449 1.00 85.94 908 ASP A CA 1
ATOM 7272 C C . ASP A 1 908 ? 17.385 -35.513 -26.058 1.00 85.94 908 ASP A C 1
ATOM 7274 O O . ASP A 1 908 ? 17.373 -34.532 -25.302 1.00 85.94 908 ASP A O 1
ATOM 7278 N N . PRO A 1 909 ? 17.466 -35.371 -27.396 1.00 88.25 909 PRO A N 1
ATOM 7279 C CA . PRO A 1 909 ? 17.505 -34.075 -28.071 1.00 88.25 909 PRO A CA 1
ATOM 7280 C C . PRO A 1 909 ? 16.370 -33.113 -27.691 1.00 88.25 909 PRO A C 1
ATOM 7282 O O . PRO A 1 909 ? 16.557 -31.898 -27.800 1.00 88.25 909 PRO A O 1
ATOM 7285 N N . ASN A 1 910 ? 15.219 -33.618 -27.232 1.00 88.62 910 ASN A N 1
ATOM 7286 C CA . ASN A 1 910 ? 14.093 -32.801 -26.760 1.00 88.62 910 ASN A CA 1
ATOM 7287 C C . ASN A 1 910 ? 14.367 -32.120 -25.412 1.00 88.62 910 ASN A C 1
ATOM 7289 O O . ASN A 1 910 ? 13.762 -31.099 -25.097 1.00 88.62 910 ASN A O 1
ATOM 7293 N N . ARG A 1 911 ? 15.306 -32.650 -24.619 1.00 89.94 911 ARG A N 1
ATOM 7294 C CA . ARG A 1 911 ? 15.752 -32.055 -23.348 1.00 89.94 911 ARG A CA 1
ATOM 7295 C C . ARG A 1 911 ? 16.874 -31.030 -23.533 1.00 89.94 911 ARG A C 1
ATOM 7297 O O . ARG A 1 911 ? 17.276 -30.412 -22.546 1.00 89.94 911 ARG A O 1
ATOM 7304 N N . ILE A 1 912 ? 17.379 -30.863 -24.760 1.00 93.50 912 ILE A N 1
ATOM 7305 C CA . ILE A 1 912 ? 18.499 -29.975 -25.083 1.00 93.50 912 ILE A CA 1
ATOM 7306 C C . ILE A 1 912 ? 17.996 -28.730 -25.822 1.00 93.50 912 ILE A C 1
ATOM 7308 O O . ILE A 1 912 ? 17.468 -28.816 -26.935 1.00 93.50 912 ILE A O 1
ATOM 7312 N N . PHE A 1 913 ? 18.221 -27.562 -25.236 1.00 94.62 913 PHE A N 1
ATOM 7313 C CA . PHE A 1 913 ? 17.929 -26.257 -25.818 1.00 94.62 913 PHE A CA 1
ATOM 7314 C C . PHE A 1 913 ? 19.193 -25.631 -26.401 1.00 94.62 913 PHE A C 1
ATOM 7316 O O . PHE A 1 913 ? 20.290 -25.860 -25.900 1.00 94.62 913 PHE A O 1
ATOM 7323 N N . VAL A 1 914 ? 19.037 -24.825 -27.451 1.00 93.50 914 VAL A N 1
ATOM 7324 C CA . VAL A 1 914 ? 20.141 -24.047 -28.024 1.00 93.50 914 VAL A CA 1
ATOM 7325 C C . VAL A 1 914 ? 19.957 -22.589 -27.633 1.00 93.50 914 VAL A C 1
ATOM 7327 O O . VAL A 1 914 ? 19.007 -21.941 -28.077 1.00 93.50 914 VAL A O 1
ATOM 7330 N N . ILE A 1 915 ? 20.844 -22.088 -26.776 1.00 92.69 915 ILE A N 1
ATOM 7331 C CA . ILE A 1 915 ? 20.860 -20.691 -26.341 1.00 92.69 915 ILE A CA 1
ATOM 7332 C C . ILE A 1 915 ? 22.294 -20.177 -26.501 1.00 92.69 915 ILE A C 1
ATOM 7334 O O . ILE A 1 915 ? 23.168 -20.605 -25.748 1.00 92.69 915 ILE A O 1
ATOM 7338 N N . PRO A 1 916 ? 22.554 -19.298 -27.482 1.00 88.81 916 PRO A N 1
ATOM 7339 C CA . PRO A 1 916 ? 23.890 -18.770 -27.741 1.00 88.81 916 PRO A CA 1
ATOM 7340 C C . PRO A 1 916 ? 24.374 -17.854 -26.611 1.00 88.81 916 PRO A C 1
ATOM 7342 O O . PRO A 1 916 ? 23.585 -17.361 -25.804 1.00 88.81 916 PRO A O 1
ATOM 7345 N N . ASN A 1 917 ? 25.682 -17.595 -26.575 1.00 87.69 917 ASN A N 1
ATOM 7346 C CA . ASN A 1 917 ? 26.258 -16.628 -25.641 1.00 87.69 917 ASN A CA 1
ATOM 7347 C C . ASN A 1 917 ? 25.968 -15.188 -26.095 1.00 87.69 917 ASN A C 1
ATOM 7349 O O . ASN A 1 917 ? 25.993 -14.892 -27.287 1.00 87.69 917 ASN A O 1
ATOM 7353 N N . ALA A 1 918 ? 25.712 -14.302 -25.131 1.00 86.44 918 ALA A N 1
ATOM 7354 C CA . ALA A 1 918 ? 25.341 -12.913 -25.383 1.00 86.44 918 ALA A CA 1
ATOM 7355 C C . ALA A 1 918 ? 26.558 -11.999 -25.536 1.00 86.44 918 ALA A C 1
ATOM 7357 O O . ALA A 1 918 ? 27.549 -12.178 -24.823 1.00 86.44 918 ALA A O 1
ATOM 7358 N N . VAL A 1 919 ? 26.446 -10.979 -26.391 1.00 85.00 919 VAL A N 1
ATOM 7359 C CA . VAL A 1 919 ? 27.472 -9.943 -26.600 1.00 85.00 919 VAL A CA 1
ATOM 7360 C C . VAL A 1 919 ? 26.944 -8.591 -26.137 1.00 85.00 919 VAL A C 1
ATOM 7362 O O . VAL A 1 919 ? 25.831 -8.204 -26.474 1.00 85.00 919 VAL A O 1
ATOM 7365 N N . ASP A 1 920 ? 27.767 -7.850 -25.397 1.00 83.19 920 ASP A N 1
ATOM 7366 C CA . ASP A 1 920 ? 27.466 -6.470 -25.018 1.00 83.19 920 ASP A CA 1
ATOM 7367 C C . ASP A 1 920 ? 27.934 -5.508 -26.122 1.00 83.19 920 ASP A C 1
ATOM 7369 O O . ASP A 1 920 ? 29.103 -5.117 -26.198 1.00 83.19 920 ASP A O 1
ATOM 7373 N N . THR A 1 921 ? 27.017 -5.151 -27.018 1.00 84.25 921 THR A N 1
ATOM 7374 C CA . THR A 1 921 ? 27.306 -4.222 -28.115 1.00 84.25 921 THR A CA 1
ATOM 7375 C C . THR A 1 921 ? 27.508 -2.782 -27.645 1.00 84.25 921 THR A C 1
ATOM 7377 O O . THR A 1 921 ? 28.120 -1.999 -28.363 1.00 84.25 921 THR A O 1
ATOM 7380 N N . ASP A 1 922 ? 27.087 -2.411 -26.435 1.00 83.94 922 ASP A N 1
ATOM 7381 C CA . ASP A 1 922 ? 27.356 -1.061 -25.927 1.00 83.94 922 ASP A CA 1
ATOM 7382 C C . ASP A 1 922 ? 28.840 -0.887 -25.578 1.00 83.94 922 ASP A C 1
ATOM 7384 O O . ASP A 1 922 ? 29.412 0.194 -25.777 1.00 83.94 922 ASP A O 1
ATOM 7388 N N . ILE A 1 923 ? 29.488 -1.975 -25.145 1.00 84.88 923 ILE A N 1
ATOM 7389 C CA . ILE A 1 923 ? 30.943 -2.056 -24.981 1.00 84.88 923 ILE A CA 1
ATOM 7390 C C . ILE A 1 923 ? 31.619 -2.236 -26.346 1.00 84.88 923 ILE A C 1
ATOM 7392 O O . ILE A 1 923 ? 32.483 -1.439 -26.725 1.00 84.88 923 ILE A O 1
ATOM 7396 N N . PHE A 1 924 ? 31.240 -3.265 -27.107 1.00 88.62 924 PHE A N 1
ATOM 7397 C CA . PHE A 1 924 ? 31.872 -3.604 -28.385 1.00 88.62 924 PHE A CA 1
ATOM 7398 C C . PHE A 1 924 ? 31.257 -2.824 -29.549 1.00 88.62 924 PHE A C 1
ATOM 7400 O O . PHE A 1 924 ? 30.426 -3.323 -30.304 1.00 88.62 924 PHE A O 1
ATOM 7407 N N . ARG A 1 925 ? 31.710 -1.578 -29.709 1.00 90.62 925 ARG A N 1
ATOM 7408 C CA . ARG A 1 925 ? 31.271 -0.666 -30.776 1.00 90.62 925 ARG A CA 1
ATOM 7409 C C . ARG A 1 925 ? 32.441 0.017 -31.489 1.00 90.62 925 ARG A C 1
ATOM 7411 O O . ARG A 1 925 ? 33.489 0.221 -30.856 1.00 90.62 925 ARG A O 1
ATOM 7418 N N . PRO A 1 926 ? 32.281 0.416 -32.766 1.00 89.06 926 PRO A N 1
ATOM 7419 C CA . PRO A 1 926 ? 33.293 1.183 -33.491 1.00 89.06 926 PRO A CA 1
ATOM 7420 C C . PRO A 1 926 ? 33.593 2.532 -32.810 1.00 89.06 926 PRO A C 1
ATOM 7422 O O . PRO A 1 926 ? 32.893 2.967 -31.889 1.00 89.06 926 PRO A O 1
ATOM 7425 N N . LEU A 1 927 ? 34.658 3.213 -33.244 1.00 82.81 927 LEU A N 1
ATOM 7426 C CA . LEU A 1 927 ? 34.949 4.586 -32.813 1.00 82.81 927 LEU A CA 1
ATOM 7427 C C . LEU A 1 927 ? 33.836 5.541 -33.278 1.00 82.81 927 LEU A C 1
ATOM 7429 O O . LEU A 1 927 ? 33.292 5.382 -34.369 1.00 82.81 927 LEU A O 1
ATOM 7433 N N . SER A 1 928 ? 33.511 6.564 -32.484 1.00 69.81 928 SER A N 1
ATOM 7434 C CA . SER A 1 928 ? 32.478 7.562 -32.831 1.00 69.81 928 SER A CA 1
ATOM 7435 C C . SER A 1 928 ? 32.805 8.337 -34.114 1.00 69.81 928 SER A C 1
ATOM 7437 O O . SER A 1 928 ? 31.907 8.747 -34.847 1.00 69.81 928 SER A O 1
ATOM 7439 N N . THR A 1 929 ? 34.096 8.477 -34.415 1.00 69.06 929 THR A N 1
ATOM 7440 C CA . THR A 1 929 ? 34.645 9.081 -35.634 1.00 69.06 929 THR A CA 1
ATOM 7441 C C . THR A 1 929 ? 34.690 8.126 -36.829 1.00 69.06 929 THR A C 1
ATOM 7443 O O . THR A 1 929 ? 35.157 8.521 -37.898 1.00 69.06 929 THR A O 1
ATOM 7446 N N . ALA A 1 930 ? 34.223 6.879 -36.684 1.00 66.62 930 ALA A N 1
ATOM 7447 C CA . ALA A 1 930 ? 34.231 5.913 -37.774 1.00 66.62 930 ALA A CA 1
ATOM 7448 C C . ALA A 1 930 ? 33.375 6.427 -38.949 1.00 66.62 930 ALA A C 1
ATOM 7450 O O . ALA A 1 930 ? 32.228 6.851 -38.743 1.00 66.62 930 ALA A O 1
ATOM 7451 N N . PRO A 1 931 ? 33.916 6.412 -40.179 1.00 63.97 931 PRO A N 1
ATOM 7452 C CA . PRO A 1 931 ? 33.248 6.991 -41.333 1.00 63.97 931 PRO A CA 1
ATOM 7453 C C . PRO A 1 931 ? 31.978 6.209 -41.697 1.00 63.97 931 PRO A C 1
ATOM 7455 O O . PRO A 1 931 ? 31.906 4.990 -41.542 1.00 63.97 931 PRO A O 1
ATOM 7458 N N . ASN A 1 932 ? 30.973 6.930 -42.207 1.00 64.75 932 ASN A N 1
ATOM 7459 C CA . ASN A 1 932 ? 29.723 6.337 -42.701 1.00 64.75 932 ASN A CA 1
ATOM 7460 C C . ASN A 1 932 ? 29.919 5.558 -44.017 1.00 64.75 932 ASN A C 1
ATOM 7462 O O . ASN A 1 932 ? 29.057 4.772 -44.394 1.00 64.75 932 ASN A O 1
ATOM 7466 N N . GLU A 1 933 ? 31.057 5.751 -44.687 1.00 63.00 933 GLU A N 1
ATOM 7467 C CA . GLU A 1 933 ? 31.444 5.081 -45.928 1.00 63.00 933 GLU A CA 1
ATOM 7468 C C . GLU A 1 933 ? 32.855 4.502 -45.798 1.00 63.00 933 GLU A C 1
ATOM 7470 O O . GLU A 1 933 ? 33.738 5.109 -45.183 1.00 63.00 933 GLU A O 1
ATOM 7475 N N . VAL A 1 934 ? 33.088 3.332 -46.394 1.00 70.31 934 VAL A N 1
ATOM 7476 C CA . VAL A 1 934 ? 34.413 2.704 -46.400 1.00 70.31 934 VAL A CA 1
ATOM 7477 C C . VAL A 1 934 ? 35.231 3.284 -47.548 1.00 70.31 934 VAL A C 1
ATOM 7479 O O . VAL A 1 934 ? 34.928 3.055 -48.716 1.00 70.31 934 VAL A O 1
ATOM 7482 N N . LYS A 1 935 ? 36.286 4.035 -47.219 1.00 66.25 935 LYS A N 1
ATOM 7483 C CA . LYS A 1 935 ? 37.242 4.528 -48.217 1.00 66.25 935 LYS A CA 1
ATOM 7484 C C . LYS A 1 935 ? 38.286 3.447 -48.526 1.00 66.25 935 LYS A C 1
ATOM 7486 O O . LYS A 1 935 ? 38.777 2.826 -47.586 1.00 66.25 935 LYS A O 1
ATOM 7491 N N . PRO A 1 936 ? 38.682 3.264 -49.797 1.00 69.12 936 PRO A N 1
ATOM 7492 C CA . PRO A 1 936 ? 39.806 2.408 -50.167 1.00 69.12 936 PRO A CA 1
ATOM 7493 C C . PRO A 1 936 ? 41.090 2.816 -49.428 1.00 69.12 936 PRO A C 1
ATOM 7495 O O . PRO A 1 936 ? 41.576 3.937 -49.601 1.00 69.12 936 PRO A O 1
ATOM 7498 N N . THR A 1 937 ? 41.660 1.921 -48.622 1.00 69.88 937 THR A N 1
ATOM 7499 C CA . THR A 1 937 ? 42.942 2.131 -47.930 1.00 69.88 937 THR A CA 1
ATOM 7500 C C . THR A 1 937 ? 44.008 1.178 -48.471 1.00 69.88 937 THR A C 1
ATOM 7502 O O . THR A 1 937 ? 43.737 0.032 -48.817 1.00 69.88 937 THR A O 1
ATOM 7505 N N . LYS A 1 938 ? 45.250 1.673 -48.594 1.00 64.69 938 LYS A N 1
ATOM 7506 C CA . LYS A 1 938 ? 46.410 0.882 -49.062 1.00 64.69 938 LYS A CA 1
ATOM 7507 C C . LYS A 1 938 ? 47.237 0.278 -47.920 1.00 64.69 938 LYS A C 1
ATOM 7509 O O . LYS A 1 938 ? 48.158 -0.489 -48.192 1.00 64.69 938 LYS A O 1
ATOM 7514 N N . GLU A 1 939 ? 46.947 0.655 -46.680 1.00 84.00 939 GLU A N 1
ATOM 7515 C CA . GLU A 1 939 ? 47.560 0.120 -45.462 1.00 84.00 939 GLU A CA 1
ATOM 7516 C C . GLU A 1 939 ? 46.440 -0.486 -44.620 1.00 84.00 939 GLU A C 1
ATOM 7518 O O . GLU A 1 939 ? 45.440 0.187 -44.378 1.00 84.00 939 GLU A O 1
ATOM 7523 N N . LEU A 1 940 ? 46.593 -1.759 -44.247 1.00 91.00 940 LEU A N 1
ATOM 7524 C CA . LEU A 1 940 ? 45.583 -2.533 -43.525 1.00 91.00 940 LEU A CA 1
ATOM 7525 C C . LEU A 1 940 ? 46.214 -3.219 -42.316 1.00 91.00 940 LEU A C 1
ATOM 7527 O O . LEU A 1 940 ? 47.345 -3.711 -42.391 1.00 91.00 940 LEU A O 1
ATOM 7531 N N . THR A 1 941 ? 45.451 -3.305 -41.231 1.00 94.12 941 THR A N 1
ATOM 7532 C CA . THR A 1 941 ? 45.853 -4.004 -40.008 1.00 94.12 941 THR A CA 1
ATOM 7533 C C . THR A 1 941 ? 44.965 -5.224 -39.772 1.00 94.12 941 THR A C 1
ATOM 7535 O O . THR A 1 941 ? 43.741 -5.115 -39.682 1.00 94.12 941 THR A O 1
ATOM 7538 N N . ILE A 1 942 ? 45.585 -6.399 -39.653 1.00 96.25 942 ILE A N 1
ATOM 7539 C CA . ILE A 1 942 ? 44.934 -7.658 -39.284 1.00 96.25 942 ILE A CA 1
ATOM 7540 C C . ILE A 1 942 ? 45.103 -7.865 -37.779 1.00 96.25 942 ILE A C 1
ATOM 7542 O O . ILE A 1 942 ? 46.225 -7.942 -37.280 1.00 96.25 942 ILE A O 1
ATOM 7546 N N . VAL A 1 943 ? 43.993 -7.989 -37.058 1.00 96.69 943 VAL A N 1
ATOM 7547 C CA . VAL A 1 943 ? 43.964 -8.189 -35.607 1.00 96.69 943 VAL A CA 1
ATOM 7548 C C . VAL A 1 943 ? 43.647 -9.643 -35.278 1.00 96.69 943 VAL A C 1
ATOM 7550 O O . VAL A 1 943 ? 42.719 -10.237 -35.826 1.00 96.69 943 VAL A O 1
ATOM 7553 N N . VAL A 1 944 ? 44.401 -10.209 -34.338 1.00 95.75 944 VAL A N 1
ATOM 7554 C CA . VAL A 1 944 ? 44.145 -11.526 -33.746 1.00 95.75 944 VAL A CA 1
ATOM 7555 C C . VAL A 1 944 ? 44.104 -11.360 -32.236 1.00 95.75 944 VAL A C 1
ATOM 7557 O O . VAL A 1 944 ? 45.109 -10.995 -31.635 1.00 95.75 944 VAL A O 1
ATOM 7560 N N . VAL A 1 945 ? 42.969 -11.667 -31.607 1.00 92.38 945 VAL A N 1
ATOM 7561 C CA . VAL A 1 945 ? 42.848 -11.694 -30.140 1.00 92.38 945 VAL A CA 1
ATOM 7562 C C . VAL A 1 945 ? 42.400 -13.086 -29.712 1.00 92.38 945 VAL A C 1
ATOM 7564 O O . VAL A 1 945 ? 41.259 -13.478 -29.947 1.00 92.38 945 VAL A O 1
ATOM 7567 N N . SER A 1 946 ? 43.304 -13.875 -29.122 1.00 90.06 946 SER A N 1
ATOM 7568 C CA . SER A 1 946 ? 42.987 -15.234 -28.658 1.00 90.06 946 SER A CA 1
ATOM 7569 C C . SER A 1 946 ? 44.011 -15.773 -27.652 1.00 90.06 946 SER A C 1
ATOM 7571 O O . SER A 1 946 ? 45.142 -15.304 -27.578 1.00 90.06 946 SER A O 1
ATOM 7573 N N . ARG A 1 947 ? 43.642 -16.807 -26.880 1.00 87.69 947 ARG A N 1
ATOM 7574 C CA . ARG A 1 947 ? 44.621 -17.572 -26.085 1.00 87.69 947 ARG A CA 1
ATOM 7575 C C . ARG A 1 947 ? 45.571 -18.319 -27.023 1.00 87.69 947 ARG A C 1
ATOM 7577 O O . ARG A 1 947 ? 45.108 -19.060 -27.888 1.00 87.69 947 ARG A O 1
ATOM 7584 N N . LEU A 1 948 ? 46.881 -18.203 -26.807 1.00 90.06 948 LEU A N 1
ATOM 7585 C CA . LEU A 1 948 ? 47.893 -18.770 -27.704 1.00 90.06 948 LEU A CA 1
ATOM 7586 C C . LEU A 1 948 ? 48.142 -20.260 -27.402 1.00 90.06 948 LEU A C 1
ATOM 7588 O O . LEU A 1 948 ? 49.185 -20.660 -26.881 1.00 90.06 948 LEU A O 1
ATOM 7592 N N . VAL A 1 949 ? 47.139 -21.091 -27.697 1.00 87.00 949 VAL A N 1
ATOM 7593 C CA . VAL A 1 949 ? 47.108 -22.539 -27.426 1.00 87.00 949 VAL A CA 1
ATOM 7594 C C . VAL A 1 949 ? 46.771 -23.341 -28.683 1.00 87.00 949 VAL A C 1
ATOM 7596 O O . VAL A 1 949 ? 46.113 -22.842 -29.590 1.00 87.00 949 VAL A O 1
ATOM 7599 N N . TYR A 1 950 ? 47.147 -24.623 -28.713 1.00 84.75 950 TYR A N 1
ATOM 7600 C CA . TYR A 1 950 ? 46.953 -25.507 -29.875 1.00 84.75 950 TYR A CA 1
ATOM 7601 C C . TYR A 1 950 ? 45.524 -25.487 -30.450 1.00 84.75 950 TYR A C 1
ATOM 7603 O O . TYR A 1 950 ? 45.344 -25.287 -31.645 1.00 84.75 950 TYR A O 1
ATOM 7611 N N . ARG A 1 951 ? 44.488 -25.597 -29.603 1.00 83.62 951 ARG A N 1
ATOM 7612 C CA . ARG A 1 951 ? 43.075 -25.612 -30.045 1.00 83.62 951 ARG A CA 1
ATOM 7613 C C . ARG A 1 951 ? 42.622 -24.321 -30.739 1.00 83.62 951 ARG A C 1
ATOM 7615 O O . ARG A 1 951 ? 41.674 -24.357 -31.516 1.00 83.62 951 ARG A O 1
ATOM 7622 N N . LYS A 1 952 ? 43.305 -23.196 -30.494 1.00 88.44 952 LYS A N 1
ATOM 7623 C CA . LYS A 1 952 ? 43.071 -21.912 -31.179 1.00 88.44 952 LYS A CA 1
ATOM 7624 C C . LYS A 1 952 ? 43.803 -21.819 -32.531 1.00 88.44 952 LYS A C 1
ATOM 7626 O O . LYS A 1 952 ? 43.775 -20.780 -33.182 1.00 88.44 952 LYS A O 1
ATOM 7631 N N . GLY A 1 953 ? 44.425 -22.918 -32.967 1.00 90.69 953 GLY A N 1
ATOM 7632 C CA . GLY A 1 953 ? 45.062 -23.077 -34.274 1.00 90.69 953 GLY A CA 1
ATOM 7633 C C . GLY A 1 953 ? 46.232 -22.135 -34.505 1.00 90.69 953 GLY A C 1
ATOM 7634 O O . GLY A 1 953 ? 46.468 -21.695 -35.624 1.00 90.69 953 GLY A O 1
ATOM 7635 N N . ILE A 1 954 ? 46.986 -21.839 -33.445 1.00 93.31 954 ILE A N 1
ATOM 7636 C CA . ILE A 1 954 ? 48.152 -20.953 -33.524 1.00 93.31 954 ILE A CA 1
ATOM 7637 C C . ILE A 1 954 ? 49.207 -21.487 -34.499 1.00 93.31 954 ILE A C 1
ATOM 7639 O O . ILE A 1 954 ? 49.865 -20.701 -35.166 1.00 93.31 954 ILE A O 1
ATOM 7643 N N . ASP A 1 955 ? 49.314 -22.806 -34.666 1.00 92.06 955 ASP A N 1
ATOM 7644 C CA . ASP A 1 955 ? 50.214 -23.402 -35.659 1.00 92.06 955 ASP A CA 1
ATOM 7645 C C . ASP A 1 955 ? 49.811 -23.025 -37.105 1.00 92.06 955 ASP A C 1
ATOM 7647 O O . ASP A 1 955 ? 50.677 -22.795 -37.949 1.00 92.06 955 ASP A O 1
ATOM 7651 N N . LEU A 1 956 ? 48.507 -22.871 -37.384 1.00 93.94 956 LEU A N 1
ATOM 7652 C CA . LEU A 1 956 ? 48.021 -22.367 -38.675 1.00 93.94 956 LEU A CA 1
ATOM 7653 C C . LEU A 1 956 ? 48.328 -20.876 -38.841 1.00 93.94 956 LEU A C 1
ATOM 7655 O O . LEU A 1 956 ? 48.763 -20.450 -39.911 1.00 93.94 956 LEU A O 1
ATOM 7659 N N . LEU A 1 957 ? 48.128 -20.094 -37.775 1.00 93.19 957 LEU A N 1
ATOM 7660 C CA . LEU A 1 957 ? 48.425 -18.661 -37.749 1.00 93.19 957 LEU A CA 1
ATOM 7661 C C . LEU A 1 957 ? 49.907 -18.394 -38.054 1.00 93.19 957 LEU A C 1
ATOM 7663 O O . LEU A 1 957 ? 50.224 -17.582 -38.921 1.00 93.19 957 LEU A O 1
ATOM 7667 N N . VAL A 1 958 ? 50.804 -19.127 -37.391 1.00 92.25 958 VAL A N 1
ATOM 7668 C CA . VAL A 1 958 ? 52.256 -19.073 -37.608 1.00 92.25 958 VAL A CA 1
ATOM 7669 C C . VAL A 1 958 ? 52.616 -19.394 -39.061 1.00 92.25 958 VAL A C 1
ATOM 7671 O O . VAL A 1 958 ? 53.472 -18.728 -39.639 1.00 92.25 958 VAL A O 1
ATOM 7674 N N . GLY A 1 959 ? 51.954 -20.381 -39.672 1.00 92.19 959 GLY A N 1
ATOM 7675 C CA . GLY A 1 959 ? 52.171 -20.723 -41.078 1.00 92.19 959 GLY A CA 1
ATOM 7676 C C . GLY A 1 959 ? 51.700 -19.638 -42.053 1.00 92.19 959 GLY A C 1
ATOM 7677 O O . GLY A 1 959 ? 52.344 -19.409 -43.075 1.00 92.19 959 GLY A O 1
ATOM 7678 N N . VAL A 1 960 ? 50.599 -18.945 -41.746 1.00 95.06 960 VAL A N 1
ATOM 7679 C CA . VAL A 1 960 ? 49.988 -17.943 -42.638 1.00 95.06 960 VAL A CA 1
ATOM 7680 C C . VAL A 1 960 ? 50.722 -16.605 -42.642 1.00 95.06 960 VAL A C 1
ATOM 7682 O O . VAL A 1 960 ? 50.853 -15.993 -43.705 1.00 95.06 960 VAL A O 1
ATOM 7685 N N . ILE A 1 961 ? 51.203 -16.148 -41.481 1.00 94.44 961 ILE A N 1
ATOM 7686 C CA . ILE A 1 961 ? 51.770 -14.800 -41.310 1.00 94.44 961 ILE A CA 1
ATOM 7687 C C . ILE A 1 961 ? 52.879 -14.497 -42.340 1.00 94.44 961 ILE A C 1
ATOM 7689 O O . ILE A 1 961 ? 52.755 -13.489 -43.041 1.00 94.44 961 ILE A O 1
ATOM 7693 N N . PRO A 1 962 ? 53.912 -15.349 -42.531 1.00 93.06 962 PRO A N 1
ATOM 7694 C CA . PRO A 1 962 ? 54.980 -15.069 -43.493 1.00 93.06 962 PRO A CA 1
ATOM 7695 C C . PRO A 1 962 ? 54.483 -14.945 -44.936 1.00 93.06 962 PRO A C 1
ATOM 7697 O O . PRO A 1 962 ? 54.942 -14.074 -45.672 1.00 93.06 962 PRO A O 1
ATOM 7700 N N . HIS A 1 963 ? 53.514 -15.775 -45.334 1.00 92.75 963 HIS A N 1
ATOM 7701 C CA . HIS A 1 963 ? 52.968 -15.782 -46.692 1.00 92.75 963 HIS A CA 1
ATOM 7702 C C . HIS A 1 963 ? 52.199 -14.491 -47.000 1.00 92.75 963 HIS A C 1
ATOM 7704 O O . HIS A 1 963 ? 52.365 -13.907 -48.074 1.00 92.75 963 HIS A O 1
ATOM 7710 N N . VAL A 1 964 ? 51.382 -14.017 -46.052 1.00 93.06 964 VAL A N 1
ATOM 7711 C CA . VAL A 1 964 ? 50.628 -12.761 -46.199 1.00 93.06 964 VAL A CA 1
ATOM 7712 C C . VAL A 1 964 ? 51.575 -11.566 -46.222 1.00 93.06 964 VAL A C 1
ATOM 7714 O O . VAL A 1 964 ? 51.482 -10.742 -47.131 1.00 93.06 964 VAL A O 1
ATOM 7717 N N . CYS A 1 965 ? 52.519 -11.501 -45.283 1.00 91.81 965 CYS A N 1
ATOM 7718 C CA . CYS A 1 965 ? 53.488 -10.410 -45.186 1.00 91.81 965 CYS A CA 1
ATOM 7719 C C . CYS A 1 965 ? 54.404 -10.303 -46.418 1.00 91.81 965 CYS A C 1
ATOM 7721 O O . CYS A 1 965 ? 54.708 -9.195 -46.861 1.00 91.81 965 CYS A O 1
ATOM 7723 N N . ALA A 1 966 ? 54.805 -11.437 -47.009 1.00 90.12 966 ALA A N 1
ATOM 7724 C CA . ALA A 1 966 ? 55.616 -11.463 -48.227 1.00 90.12 966 ALA A CA 1
ATOM 7725 C C . ALA A 1 966 ? 54.850 -10.954 -49.460 1.00 90.12 966 ALA A C 1
ATOM 7727 O O . ALA A 1 966 ? 55.416 -10.247 -50.294 1.00 90.12 966 ALA A O 1
ATOM 7728 N N . LYS A 1 967 ? 53.559 -11.293 -49.581 1.00 91.31 967 LYS A N 1
ATOM 7729 C CA . LYS A 1 967 ? 52.717 -10.874 -50.713 1.00 91.31 967 LYS A CA 1
ATOM 7730 C C . LYS A 1 967 ? 52.201 -9.439 -50.575 1.00 91.31 967 LYS A C 1
ATOM 7732 O O . LYS A 1 967 ? 52.063 -8.742 -51.579 1.00 91.31 967 LYS A O 1
ATOM 7737 N N . TYR A 1 968 ? 51.928 -8.995 -49.350 1.00 90.19 968 TYR A N 1
ATOM 7738 C CA . TYR A 1 968 ? 51.341 -7.692 -49.045 1.00 90.19 968 TYR A CA 1
ATOM 7739 C C . TYR A 1 968 ? 52.229 -6.908 -48.063 1.00 90.19 968 TYR A C 1
ATOM 7741 O O . TYR A 1 968 ? 51.940 -6.854 -46.867 1.00 90.19 968 TYR A O 1
ATOM 7749 N N . PRO A 1 969 ? 53.288 -6.230 -48.547 1.00 85.50 969 PRO A N 1
ATOM 7750 C CA . PRO A 1 969 ? 54.305 -5.621 -47.684 1.00 85.50 969 PRO A CA 1
ATOM 7751 C C . PRO A 1 969 ? 53.800 -4.457 -46.811 1.00 85.50 969 PRO A C 1
ATOM 7753 O O . PRO A 1 969 ? 54.492 -4.035 -45.888 1.00 85.50 969 PRO A O 1
ATOM 7756 N N . LYS A 1 970 ? 52.604 -3.926 -47.092 1.00 87.56 970 LYS A N 1
ATOM 7757 C CA . LYS A 1 970 ? 51.972 -2.830 -46.339 1.00 87.56 970 LYS A CA 1
ATOM 7758 C C . LYS A 1 970 ? 51.006 -3.292 -45.244 1.00 87.56 970 LYS A C 1
ATOM 7760 O O . LYS A 1 970 ? 50.430 -2.447 -44.564 1.00 87.56 970 LYS A O 1
ATOM 7765 N N . ILE A 1 971 ? 50.799 -4.600 -45.094 1.00 91.69 971 ILE A N 1
ATOM 7766 C CA . ILE A 1 971 ? 49.911 -5.150 -44.068 1.00 91.69 971 ILE A CA 1
ATOM 7767 C C . ILE A 1 971 ? 50.657 -5.290 -42.748 1.00 91.69 971 ILE A C 1
ATOM 7769 O O . ILE A 1 971 ? 51.821 -5.695 -42.718 1.00 91.69 971 ILE A O 1
ATOM 7773 N N . LYS A 1 972 ? 49.959 -4.975 -41.656 1.00 94.62 972 LYS A N 1
ATOM 7774 C CA . LYS A 1 972 ? 50.438 -5.181 -40.290 1.00 94.62 972 LYS A CA 1
ATOM 7775 C C . LYS A 1 972 ? 49.584 -6.220 -39.573 1.00 94.62 972 LYS A C 1
ATOM 7777 O O . LYS A 1 972 ? 48.369 -6.241 -39.740 1.00 94.62 972 LYS A O 1
ATOM 7782 N N . PHE A 1 973 ? 50.210 -7.056 -38.758 1.00 95.94 973 PHE A N 1
ATOM 7783 C CA . PHE A 1 973 ? 49.544 -7.962 -37.831 1.00 95.94 973 PHE A CA 1
ATOM 7784 C C . PHE A 1 973 ? 49.649 -7.419 -36.411 1.00 95.94 973 PHE A C 1
ATOM 7786 O O . PHE A 1 973 ? 50.742 -7.111 -35.935 1.00 95.94 973 PHE A O 1
ATOM 7793 N N . LEU A 1 974 ? 48.516 -7.367 -35.722 1.00 95.94 974 LEU A N 1
ATOM 7794 C CA . LEU A 1 974 ? 48.418 -7.016 -34.314 1.00 95.94 974 LEU A CA 1
ATOM 7795 C C . LEU A 1 974 ? 47.873 -8.221 -33.548 1.00 95.94 974 LEU A C 1
ATOM 7797 O O . LEU A 1 974 ? 46.704 -8.580 -33.688 1.00 95.94 974 LEU A O 1
ATOM 7801 N N . ILE A 1 975 ? 48.731 -8.877 -32.770 1.00 95.50 975 ILE A N 1
ATOM 7802 C CA . ILE A 1 975 ? 48.406 -10.141 -32.106 1.00 95.50 975 ILE A CA 1
ATOM 7803 C C . ILE A 1 975 ? 48.385 -9.928 -30.594 1.00 95.50 975 ILE A C 1
ATOM 7805 O O . ILE A 1 975 ? 49.387 -9.564 -29.977 1.00 95.50 975 ILE A O 1
ATOM 7809 N N . GLY A 1 976 ? 47.222 -10.171 -30.004 1.00 92.31 976 GLY A N 1
ATOM 7810 C CA . GLY A 1 976 ? 46.938 -10.040 -28.587 1.00 92.31 976 GLY A CA 1
ATOM 7811 C C . GLY A 1 976 ? 46.578 -11.372 -27.938 1.00 92.31 976 GLY A C 1
ATOM 7812 O O . GLY A 1 976 ? 45.738 -12.118 -28.444 1.00 92.31 976 GLY A O 1
ATOM 7813 N N . GLY A 1 977 ? 47.184 -11.654 -26.790 1.00 89.12 977 GLY A N 1
ATOM 7814 C CA . GLY A 1 977 ? 46.973 -12.873 -26.020 1.00 89.12 977 GLY A CA 1
ATOM 7815 C C . GLY A 1 977 ? 48.269 -13.521 -25.551 1.00 89.12 977 GLY A C 1
ATOM 7816 O O . GLY A 1 977 ? 49.362 -13.158 -25.976 1.00 89.12 977 GLY A O 1
ATOM 7817 N N . GLU A 1 978 ? 48.122 -14.506 -24.668 1.00 87.12 978 GLU A N 1
ATOM 7818 C CA . GLU A 1 978 ? 49.233 -15.233 -24.055 1.00 87.12 978 GLU A CA 1
ATOM 7819 C C . GLU A 1 978 ? 48.989 -16.745 -24.132 1.00 87.12 978 GLU A C 1
ATOM 7821 O O . GLU A 1 978 ? 47.843 -17.202 -24.248 1.00 87.12 978 GLU A O 1
ATOM 7826 N N . GLY A 1 979 ? 50.059 -17.536 -24.085 1.00 88.12 979 GLY A N 1
ATOM 7827 C CA . GLY A 1 979 ? 49.975 -18.992 -24.053 1.00 88.12 979 GLY A CA 1
ATOM 7828 C C . GLY A 1 979 ? 51.262 -19.689 -24.500 1.00 88.12 979 GLY A C 1
ATOM 7829 O O . GLY A 1 979 ? 52.164 -19.053 -25.042 1.00 88.12 979 GLY A O 1
ATOM 7830 N N . PRO A 1 980 ? 51.351 -21.017 -24.315 1.00 87.00 980 PRO A N 1
ATOM 7831 C CA . PRO A 1 980 ? 52.567 -21.793 -24.567 1.00 87.00 980 PRO A CA 1
ATOM 7832 C C . PRO A 1 980 ? 53.043 -21.743 -26.026 1.00 87.00 980 PRO A C 1
ATOM 7834 O O . PRO A 1 980 ? 54.218 -21.967 -26.295 1.00 87.00 980 PRO A O 1
ATOM 7837 N N . LYS A 1 981 ? 52.152 -21.444 -26.982 1.00 89.81 981 LYS A N 1
ATOM 7838 C CA . LYS A 1 981 ? 52.497 -21.343 -28.408 1.00 89.81 981 LYS A CA 1
ATOM 7839 C C . LYS A 1 981 ? 53.045 -19.968 -28.812 1.00 89.81 981 LYS A C 1
ATOM 7841 O O . LYS A 1 981 ? 53.424 -19.804 -29.967 1.00 89.81 981 LYS A O 1
ATOM 7846 N N . ARG A 1 982 ? 53.126 -19.001 -27.888 1.00 92.06 982 ARG A N 1
ATOM 7847 C CA . ARG A 1 982 ? 53.695 -17.666 -28.141 1.00 92.06 982 ARG A CA 1
ATOM 7848 C C . ARG A 1 982 ? 55.123 -17.730 -28.690 1.00 92.06 982 ARG A C 1
ATOM 7850 O O . ARG A 1 982 ? 55.425 -17.051 -29.663 1.00 92.06 982 ARG A O 1
ATOM 7857 N N . ILE A 1 983 ? 55.947 -18.606 -28.117 1.00 91.25 983 ILE A N 1
ATOM 7858 C CA . ILE A 1 983 ? 57.365 -18.784 -28.474 1.00 91.25 983 ILE A CA 1
ATOM 7859 C C . ILE A 1 983 ? 57.531 -19.086 -29.972 1.00 91.25 983 ILE A C 1
ATOM 7861 O O . ILE A 1 983 ? 58.415 -18.548 -30.628 1.00 91.25 983 ILE A O 1
ATOM 7865 N N . ILE A 1 984 ? 56.637 -19.902 -30.538 1.00 91.50 984 ILE A N 1
ATOM 7866 C CA . ILE A 1 984 ? 56.689 -20.295 -31.954 1.00 91.50 984 ILE A CA 1
ATOM 7867 C C . ILE A 1 984 ? 56.375 -19.098 -32.871 1.00 91.50 984 ILE A C 1
ATOM 7869 O O . ILE A 1 984 ? 56.931 -18.984 -33.962 1.00 91.50 984 ILE A O 1
ATOM 7873 N N . ILE A 1 985 ? 55.505 -18.181 -32.432 1.00 91.62 985 ILE A N 1
ATOM 7874 C CA . ILE A 1 985 ? 55.214 -16.947 -33.174 1.00 91.62 985 ILE A CA 1
ATOM 7875 C C . ILE A 1 985 ? 56.453 -16.043 -33.191 1.00 91.62 985 ILE A C 1
ATOM 7877 O O . ILE A 1 985 ? 56.833 -15.560 -34.255 1.00 91.62 985 ILE A O 1
ATOM 7881 N N . GLU A 1 986 ? 57.099 -15.846 -32.039 1.00 92.19 986 GLU A N 1
ATOM 7882 C CA . GLU A 1 986 ? 58.319 -15.035 -31.910 1.00 92.19 986 GLU A CA 1
ATOM 7883 C C . GLU A 1 986 ? 59.454 -15.587 -32.791 1.00 92.19 986 GLU A C 1
ATOM 7885 O O . GLU A 1 986 ? 60.042 -14.846 -33.580 1.00 92.19 986 GLU A O 1
ATOM 7890 N N . GLU A 1 987 ? 59.668 -16.906 -32.769 1.00 91.69 987 GLU A N 1
ATOM 7891 C CA . GLU A 1 987 ? 60.653 -17.599 -33.610 1.00 91.69 987 GLU A CA 1
ATOM 7892 C C . GLU A 1 987 ? 60.410 -17.368 -35.114 1.00 91.69 987 GLU A C 1
ATOM 7894 O O . GLU A 1 987 ? 61.348 -17.140 -35.883 1.00 91.69 987 GLU A O 1
ATOM 7899 N N . VAL A 1 988 ? 59.149 -17.394 -35.562 1.00 91.44 988 VAL A N 1
ATOM 7900 C CA . VAL A 1 988 ? 58.802 -17.149 -36.971 1.00 91.44 988 VAL A CA 1
ATOM 7901 C C . VAL A 1 988 ? 58.945 -15.681 -37.366 1.00 91.44 988 VAL A C 1
ATOM 7903 O O . VAL A 1 988 ? 59.387 -15.410 -38.488 1.00 91.44 988 VAL A O 1
ATOM 7906 N N . ILE A 1 989 ? 58.637 -14.742 -36.467 1.00 91.88 989 ILE A N 1
ATOM 7907 C CA . ILE A 1 989 ? 58.867 -13.308 -36.692 1.00 91.88 989 ILE A CA 1
ATOM 7908 C C . ILE A 1 989 ? 60.364 -13.037 -36.884 1.00 91.88 989 ILE A C 1
ATOM 7910 O O . ILE A 1 989 ? 60.738 -12.342 -37.832 1.00 91.88 989 ILE A O 1
ATOM 7914 N N . GLU A 1 990 ? 61.221 -13.612 -36.037 1.00 91.25 990 GLU A N 1
ATOM 7915 C CA . GLU A 1 990 ? 62.675 -13.444 -36.125 1.00 91.25 990 GLU A CA 1
ATOM 7916 C C . GLU A 1 990 ? 63.257 -14.073 -37.393 1.00 91.25 990 GLU A C 1
ATOM 7918 O O . GLU A 1 990 ? 63.970 -13.400 -38.144 1.00 91.25 990 GLU A O 1
ATOM 7923 N N . ARG A 1 991 ? 62.905 -15.335 -37.683 1.00 92.12 991 ARG A N 1
ATOM 7924 C CA . ARG A 1 991 ? 63.396 -16.064 -38.867 1.00 92.12 991 ARG A CA 1
ATOM 7925 C C . ARG A 1 991 ? 63.077 -15.358 -40.182 1.00 92.12 991 ARG A C 1
ATOM 7927 O O . ARG A 1 991 ? 63.906 -15.366 -41.089 1.00 92.12 991 ARG A O 1
ATOM 7934 N N . ASN A 1 992 ? 61.898 -14.745 -40.284 1.00 89.44 992 ASN A N 1
ATOM 7935 C CA . ASN A 1 992 ? 61.428 -14.085 -41.505 1.00 89.44 992 ASN A CA 1
ATOM 7936 C C . ASN A 1 992 ? 61.644 -12.559 -41.501 1.00 89.44 992 ASN A C 1
ATOM 7938 O O . ASN A 1 992 ? 61.229 -11.893 -42.446 1.00 89.44 992 ASN A O 1
ATOM 7942 N N . ARG A 1 993 ? 62.301 -11.999 -40.470 1.00 90.12 993 ARG A N 1
ATOM 7943 C CA . ARG A 1 993 ? 62.566 -10.553 -40.309 1.00 90.12 993 ARG A CA 1
ATOM 7944 C C . ARG A 1 993 ? 61.301 -9.679 -40.363 1.00 90.12 993 ARG A C 1
ATOM 7946 O O . ARG A 1 993 ? 61.279 -8.633 -41.010 1.00 90.12 993 ARG A O 1
ATOM 7953 N N . LEU A 1 994 ? 60.236 -10.113 -39.687 1.00 91.50 994 LEU A N 1
ATOM 7954 C CA . LEU A 1 994 ? 58.909 -9.480 -39.734 1.00 91.50 994 LEU A CA 1
ATOM 7955 C C . LEU A 1 994 ? 58.651 -8.476 -38.594 1.00 91.50 994 LEU A C 1
ATOM 7957 O O . LEU A 1 994 ? 57.504 -8.092 -38.372 1.00 91.50 994 LEU A O 1
ATOM 7961 N N . GLN A 1 995 ? 59.685 -8.020 -37.875 1.00 89.62 995 GLN A N 1
ATOM 7962 C CA . GLN A 1 995 ? 59.537 -7.162 -36.684 1.00 89.62 995 GLN A CA 1
ATOM 7963 C C . GLN A 1 995 ? 58.809 -5.834 -36.972 1.00 89.62 995 GLN A C 1
ATOM 7965 O O . GLN A 1 995 ? 58.137 -5.296 -36.100 1.00 89.62 995 GLN A O 1
ATOM 7970 N N . ASN A 1 996 ? 58.903 -5.321 -38.205 1.00 86.75 996 ASN A N 1
ATOM 7971 C CA . ASN A 1 996 ? 58.237 -4.080 -38.623 1.00 86.75 996 ASN A CA 1
ATOM 7972 C C . ASN A 1 996 ? 56.768 -4.279 -39.052 1.00 86.75 996 ASN A C 1
ATOM 7974 O O . ASN A 1 996 ? 56.056 -3.297 -39.262 1.00 86.75 996 ASN A O 1
ATOM 7978 N N . GLN A 1 997 ? 56.324 -5.529 -39.223 1.00 91.12 997 GLN A N 1
ATOM 7979 C CA . GLN A 1 997 ? 54.985 -5.877 -39.711 1.00 91.12 997 GLN A CA 1
ATOM 7980 C C . GLN A 1 997 ? 54.142 -6.608 -38.667 1.00 91.12 997 GLN A C 1
ATOM 7982 O O . GLN A 1 997 ? 52.923 -6.511 -38.725 1.00 91.12 997 GLN A O 1
ATOM 7987 N N . VAL A 1 998 ? 54.743 -7.322 -37.713 1.00 94.38 998 VAL A N 1
ATOM 7988 C CA . VAL A 1 998 ? 54.012 -8.096 -36.699 1.00 94.38 998 VAL A CA 1
ATOM 7989 C C . VAL A 1 998 ? 54.299 -7.537 -35.312 1.00 94.38 998 VAL A C 1
ATOM 7991 O O . VAL A 1 998 ? 55.447 -7.479 -34.883 1.00 94.38 998 VAL A O 1
ATOM 7994 N N . THR A 1 999 ? 53.250 -7.142 -34.594 1.00 95.19 999 THR A N 1
ATOM 7995 C CA . THR A 1 999 ? 53.329 -6.626 -33.223 1.00 95.19 999 THR A CA 1
ATOM 7996 C C . THR A 1 999 ? 52.612 -7.570 -32.261 1.00 95.19 999 THR A C 1
ATOM 7998 O O . THR A 1 999 ? 51.428 -7.862 -32.435 1.00 95.19 999 THR A O 1
ATOM 8001 N N . LEU A 1 1000 ? 53.328 -8.028 -31.230 1.00 93.94 1000 LEU A N 1
ATOM 8002 C CA . LEU A 1 1000 ? 52.792 -8.856 -30.147 1.00 93.94 1000 LEU A CA 1
ATOM 8003 C C . LEU A 1 1000 ? 52.496 -7.981 -28.925 1.00 93.94 1000 LEU A C 1
ATOM 8005 O O . LEU A 1 1000 ? 53.408 -7.402 -28.342 1.00 93.94 1000 LEU A O 1
ATOM 8009 N N . LEU A 1 1001 ? 51.225 -7.898 -28.531 1.00 91.56 1001 LEU A N 1
ATOM 8010 C CA . LEU A 1 1001 ? 50.773 -7.081 -27.397 1.00 91.56 1001 LEU A CA 1
ATOM 8011 C C . LEU A 1 1001 ? 50.861 -7.810 -26.045 1.00 91.56 1001 LEU A C 1
ATOM 8013 O O . LEU A 1 1001 ? 50.845 -7.167 -24.998 1.00 91.56 1001 LEU A O 1
ATOM 8017 N N . GLY A 1 1002 ? 50.955 -9.143 -26.056 1.00 89.38 1002 GLY A N 1
ATOM 8018 C CA . GLY A 1 1002 ? 50.894 -9.970 -24.847 1.00 89.38 1002 GLY A CA 1
ATOM 8019 C C . GLY A 1 1002 ? 49.478 -10.078 -24.259 1.00 89.38 1002 GLY A C 1
ATOM 8020 O O . GLY A 1 1002 ? 48.499 -9.928 -24.998 1.00 89.38 1002 GLY A O 1
ATOM 8021 N N . PRO A 1 1003 ? 49.328 -10.377 -22.953 1.00 86.38 1003 PRO A N 1
ATOM 8022 C CA . PRO A 1 1003 ? 48.024 -10.600 -22.336 1.00 86.38 1003 PRO A CA 1
ATOM 8023 C C . PRO A 1 1003 ? 47.213 -9.301 -22.266 1.00 86.38 1003 PRO A C 1
ATOM 8025 O O . PRO A 1 1003 ? 47.631 -8.318 -21.657 1.00 86.38 1003 PRO A O 1
ATOM 8028 N N . ILE A 1 1004 ? 46.013 -9.319 -22.846 1.00 86.44 1004 ILE A N 1
ATOM 8029 C CA . ILE A 1 1004 ? 45.088 -8.180 -22.849 1.00 86.44 1004 ILE A CA 1
ATOM 8030 C C . ILE A 1 1004 ? 43.997 -8.424 -21.807 1.00 86.44 1004 ILE A C 1
ATOM 8032 O O . ILE A 1 1004 ? 43.366 -9.483 -21.792 1.00 86.44 1004 ILE A O 1
ATOM 8036 N N . LYS A 1 1005 ? 43.756 -7.437 -20.937 1.00 80.50 1005 LYS A N 1
ATOM 8037 C CA . LYS A 1 1005 ? 42.603 -7.458 -20.028 1.00 80.50 1005 LYS A CA 1
ATOM 8038 C C . LYS A 1 1005 ? 41.307 -7.330 -20.831 1.00 80.50 1005 LYS A C 1
ATOM 8040 O O . LYS A 1 1005 ? 41.265 -6.594 -21.810 1.00 80.50 1005 LYS A O 1
ATOM 8045 N N . HIS A 1 1006 ? 40.250 -8.030 -20.425 1.00 79.00 1006 HIS A N 1
ATOM 8046 C CA . HIS A 1 1006 ? 39.015 -8.119 -21.214 1.00 79.00 1006 HIS A CA 1
ATOM 8047 C C . HIS A 1 1006 ? 38.375 -6.748 -21.522 1.00 79.00 1006 HIS A C 1
ATOM 8049 O O . HIS A 1 1006 ? 37.947 -6.512 -22.646 1.00 79.00 1006 HIS A O 1
ATOM 8055 N N . ASP A 1 1007 ? 38.415 -5.807 -20.576 1.00 78.31 1007 ASP A N 1
ATOM 8056 C CA . ASP A 1 1007 ? 37.953 -4.417 -20.733 1.00 78.31 1007 ASP A CA 1
ATOM 8057 C C . ASP A 1 1007 ? 38.733 -3.617 -21.794 1.00 78.31 1007 ASP A C 1
ATOM 8059 O O . ASP A 1 1007 ? 38.229 -2.631 -22.327 1.00 78.31 1007 ASP A O 1
ATOM 8063 N N . LYS A 1 1008 ? 39.949 -4.056 -22.137 1.00 87.38 1008 LYS A N 1
ATOM 8064 C CA . LYS A 1 1008 ? 40.823 -3.460 -23.157 1.00 87.38 1008 LYS A CA 1
ATOM 8065 C C . LYS A 1 1008 ? 40.767 -4.153 -24.514 1.00 87.38 1008 LYS A C 1
ATOM 8067 O O . LYS A 1 1008 ? 41.415 -3.698 -25.452 1.00 87.38 1008 LYS A O 1
ATOM 8072 N N . VAL A 1 1009 ? 39.984 -5.222 -24.657 1.00 89.06 1009 VAL A N 1
ATOM 8073 C CA . VAL A 1 1009 ? 39.883 -5.962 -25.926 1.00 89.06 1009 VAL A CA 1
ATOM 8074 C C . VAL A 1 1009 ? 39.295 -5.086 -27.030 1.00 89.06 1009 VAL A C 1
ATOM 8076 O O . VAL A 1 1009 ? 39.844 -5.053 -28.129 1.00 89.06 1009 VAL A O 1
ATOM 8079 N N . ARG A 1 1010 ? 38.242 -4.313 -26.734 1.00 91.38 1010 ARG A N 1
ATOM 8080 C CA . ARG A 1 1010 ? 37.646 -3.370 -27.692 1.00 91.38 1010 ARG A CA 1
ATOM 8081 C C . ARG A 1 1010 ? 38.677 -2.371 -28.226 1.00 91.38 1010 ARG A C 1
ATOM 8083 O O . ARG A 1 1010 ? 38.725 -2.162 -29.434 1.00 91.38 1010 ARG A O 1
ATOM 8090 N N . ASP A 1 1011 ? 39.506 -1.802 -27.345 1.00 90.81 1011 ASP A N 1
ATOM 8091 C CA . ASP A 1 1011 ? 40.530 -0.808 -27.703 1.00 90.81 1011 ASP A CA 1
ATOM 8092 C C . ASP A 1 1011 ? 41.513 -1.369 -28.745 1.00 90.81 1011 ASP A C 1
ATOM 8094 O O . ASP A 1 1011 ? 41.950 -0.640 -29.628 1.00 90.81 1011 ASP A O 1
ATOM 8098 N N . VAL A 1 1012 ? 41.817 -2.669 -28.680 1.00 91.62 1012 VAL A N 1
ATOM 8099 C CA . VAL A 1 1012 ? 42.684 -3.361 -29.647 1.00 91.62 1012 VAL A CA 1
ATOM 8100 C C . VAL A 1 1012 ? 41.933 -3.728 -30.925 1.00 91.62 1012 VAL A C 1
ATOM 8102 O O . VAL A 1 1012 ? 42.478 -3.568 -32.015 1.00 91.62 1012 VAL A O 1
ATOM 8105 N N . LEU A 1 1013 ? 40.684 -4.192 -30.819 1.00 93.69 1013 LEU A N 1
ATOM 8106 C CA . LEU A 1 1013 ? 39.872 -4.542 -31.987 1.00 93.69 1013 LEU A CA 1
ATOM 8107 C C . LEU A 1 1013 ? 39.698 -3.341 -32.920 1.00 93.69 1013 LEU A C 1
ATOM 8109 O O . LEU A 1 1013 ? 39.945 -3.471 -34.111 1.00 93.69 1013 LEU A O 1
ATOM 8113 N N . VAL A 1 1014 ? 39.371 -2.155 -32.396 1.00 91.75 1014 VAL A N 1
ATOM 8114 C CA . VAL A 1 1014 ? 39.142 -0.951 -33.224 1.00 91.75 1014 VAL A CA 1
ATOM 8115 C C . VAL A 1 1014 ? 40.398 -0.406 -33.922 1.00 91.75 1014 VAL A C 1
ATOM 8117 O O . VAL A 1 1014 ? 40.277 0.491 -34.753 1.00 91.75 1014 VAL A O 1
ATOM 8120 N N . MET A 1 1015 ? 41.592 -0.927 -33.613 1.00 90.56 1015 MET A N 1
ATOM 8121 C CA . MET A 1 1015 ? 42.830 -0.613 -34.345 1.00 90.56 1015 MET A CA 1
ATOM 8122 C C . MET A 1 1015 ? 42.967 -1.414 -35.651 1.00 90.56 1015 MET A C 1
ATOM 8124 O O . MET A 1 1015 ? 43.867 -1.136 -36.443 1.00 90.56 1015 MET A O 1
ATOM 8128 N N . GLY A 1 1016 ? 42.123 -2.430 -35.856 1.00 90.00 1016 GLY A N 1
ATOM 8129 C CA . GLY A 1 1016 ? 42.160 -3.329 -37.006 1.00 90.00 1016 GLY A CA 1
ATOM 8130 C C . GLY A 1 1016 ? 41.110 -3.050 -38.069 1.00 90.00 1016 GLY A C 1
ATOM 8131 O O . GLY A 1 1016 ? 40.044 -2.509 -37.791 1.00 90.00 1016 GLY A O 1
ATOM 8132 N N . ASP A 1 1017 ? 41.387 -3.533 -39.278 1.00 90.56 1017 ASP A N 1
ATOM 8133 C CA . ASP A 1 1017 ? 40.447 -3.564 -40.403 1.00 90.56 1017 ASP A CA 1
ATOM 8134 C C . ASP A 1 1017 ? 39.842 -4.965 -40.600 1.00 90.56 1017 ASP A C 1
ATOM 8136 O O . ASP A 1 1017 ? 38.679 -5.124 -40.995 1.00 90.56 1017 ASP A O 1
ATOM 8140 N N . ILE A 1 1018 ? 40.652 -5.994 -40.326 1.00 94.44 1018 ILE A N 1
ATOM 8141 C CA . ILE A 1 1018 ? 40.311 -7.409 -40.492 1.00 94.44 1018 ILE A CA 1
ATOM 8142 C C . ILE A 1 1018 ? 40.590 -8.135 -39.178 1.00 94.44 1018 ILE A C 1
ATOM 8144 O O . ILE A 1 1018 ? 41.667 -7.989 -38.607 1.00 94.44 1018 ILE A O 1
ATOM 8148 N N . PHE A 1 1019 ? 39.647 -8.950 -38.716 1.00 96.94 1019 PHE A N 1
ATOM 8149 C CA . PHE A 1 1019 ? 39.839 -9.848 -37.582 1.00 96.94 1019 PHE A CA 1
ATOM 8150 C C . PHE A 1 1019 ? 40.050 -11.277 -38.070 1.00 96.94 1019 PHE A C 1
ATOM 8152 O O . PHE A 1 1019 ? 39.265 -11.773 -38.878 1.00 96.94 1019 PHE A O 1
ATOM 8159 N N . LEU A 1 1020 ? 41.085 -11.948 -37.569 1.00 96.62 1020 LEU A N 1
ATOM 8160 C CA . LEU A 1 1020 ? 41.426 -13.313 -37.956 1.00 96.62 1020 LEU A CA 1
ATOM 8161 C C . LEU A 1 1020 ? 41.276 -14.280 -36.774 1.00 96.62 1020 LEU A C 1
ATOM 8163 O O . LEU A 1 1020 ? 41.937 -14.140 -35.745 1.00 96.62 1020 LEU A O 1
ATOM 8167 N N . ASN A 1 1021 ? 40.458 -15.315 -36.967 1.00 95.56 1021 ASN A N 1
ATOM 8168 C CA . ASN A 1 1021 ? 40.310 -16.441 -36.049 1.00 95.56 1021 ASN A CA 1
ATOM 8169 C C . ASN A 1 1021 ? 40.770 -17.752 -36.708 1.00 95.56 1021 ASN A C 1
ATOM 8171 O O . ASN A 1 1021 ? 40.185 -18.220 -37.681 1.00 95.56 1021 ASN A O 1
ATOM 8175 N N . SER A 1 1022 ? 41.799 -18.380 -36.143 1.00 94.44 1022 SER A N 1
ATOM 8176 C CA . SER A 1 1022 ? 42.405 -19.617 -36.658 1.00 94.44 1022 SER A CA 1
ATOM 8177 C C . SER A 1 1022 ? 41.958 -20.887 -35.925 1.00 94.44 1022 SER A C 1
ATOM 8179 O O . SER A 1 1022 ? 42.589 -21.927 -36.080 1.00 94.44 1022 SER A O 1
ATOM 8181 N N . SER A 1 1023 ? 40.923 -20.820 -35.084 1.00 92.00 1023 SER A N 1
ATOM 8182 C CA . SER A 1 1023 ? 40.563 -21.909 -34.164 1.00 92.00 1023 SER A CA 1
ATOM 8183 C C . SER A 1 1023 ? 40.343 -23.258 -34.864 1.00 92.00 1023 SER A C 1
ATOM 8185 O O . SER A 1 1023 ? 39.808 -23.318 -35.963 1.00 92.00 1023 SER A O 1
ATOM 8187 N N . LEU A 1 1024 ? 40.751 -24.361 -34.233 1.00 88.69 1024 LEU A N 1
ATOM 8188 C CA . LEU A 1 1024 ? 40.561 -25.722 -34.766 1.00 88.69 1024 LEU A CA 1
ATOM 8189 C C . LEU A 1 1024 ? 39.264 -26.364 -34.264 1.00 88.69 1024 LEU A C 1
ATOM 8191 O O . LEU A 1 1024 ? 38.709 -27.247 -34.908 1.00 88.69 1024 LEU A O 1
ATOM 8195 N N . THR A 1 1025 ? 38.774 -25.911 -33.111 1.00 86.44 1025 THR A N 1
ATOM 8196 C CA . THR A 1 1025 ? 37.530 -26.373 -32.492 1.00 86.44 1025 THR A CA 1
ATOM 8197 C C . THR A 1 1025 ? 36.911 -25.229 -31.699 1.00 86.44 1025 THR A C 1
ATOM 8199 O O . THR A 1 1025 ? 37.600 -24.655 -30.854 1.00 86.44 1025 THR A O 1
ATOM 8202 N N . GLU A 1 1026 ? 35.625 -24.943 -31.891 1.00 85.88 1026 GLU A N 1
ATOM 8203 C CA . GLU A 1 1026 ? 34.902 -23.965 -31.073 1.00 85.88 1026 GLU A CA 1
ATOM 8204 C C . GLU A 1 1026 ? 33.429 -24.358 -30.912 1.00 85.88 1026 GLU A C 1
ATOM 8206 O O . GLU A 1 1026 ? 32.801 -24.794 -31.875 1.00 85.88 1026 GLU A O 1
ATOM 8211 N N . ALA A 1 1027 ? 32.871 -24.188 -29.710 1.00 84.06 1027 ALA A N 1
ATOM 8212 C CA . ALA A 1 1027 ? 31.436 -24.364 -29.476 1.00 84.06 1027 ALA A CA 1
ATOM 8213 C C . ALA A 1 1027 ? 30.644 -23.121 -29.913 1.00 84.06 1027 ALA A C 1
ATOM 8215 O O . ALA A 1 1027 ? 29.652 -23.252 -30.621 1.00 84.06 1027 ALA A O 1
ATOM 8216 N N . PHE A 1 1028 ? 31.112 -21.931 -29.527 1.00 87.75 1028 PHE A N 1
ATOM 8217 C CA . PHE A 1 1028 ? 30.589 -20.628 -29.942 1.00 87.75 1028 PHE A CA 1
ATOM 8218 C C . PHE A 1 1028 ? 31.705 -19.583 -29.791 1.00 87.75 1028 PHE A C 1
ATOM 8220 O O . PHE A 1 1028 ? 32.248 -19.406 -28.698 1.00 87.75 1028 PHE A O 1
ATOM 8227 N N . CYS A 1 1029 ? 32.099 -18.918 -30.880 1.00 87.94 1029 CYS A N 1
ATOM 8228 C CA . CYS A 1 1029 ? 33.228 -17.987 -30.859 1.00 87.94 1029 CYS A CA 1
ATOM 8229 C C . CYS A 1 1029 ? 32.750 -16.559 -30.560 1.00 87.94 1029 CYS A C 1
ATOM 8231 O O . CYS A 1 1029 ? 32.275 -15.862 -31.448 1.00 87.94 1029 CYS A O 1
ATOM 8233 N N . MET A 1 1030 ? 32.908 -16.100 -29.319 1.00 87.25 1030 MET A N 1
ATOM 8234 C CA . MET A 1 1030 ? 32.533 -14.731 -28.930 1.00 87.25 1030 MET A CA 1
ATOM 8235 C C . MET A 1 1030 ? 33.356 -13.659 -29.653 1.00 87.25 1030 MET A C 1
ATOM 8237 O O . MET A 1 1030 ? 32.808 -12.669 -30.128 1.00 87.25 1030 MET A O 1
ATOM 8241 N N . ALA A 1 1031 ? 34.660 -13.901 -29.819 1.00 89.06 1031 ALA A N 1
ATOM 8242 C CA . ALA A 1 1031 ? 35.593 -12.920 -30.368 1.00 89.06 1031 ALA A CA 1
ATOM 8243 C C . ALA A 1 1031 ? 35.257 -12.489 -31.807 1.00 89.06 1031 ALA A C 1
ATOM 8245 O O . ALA A 1 1031 ? 35.495 -11.341 -32.170 1.00 89.06 1031 ALA A O 1
ATOM 8246 N N . ILE A 1 1032 ? 34.672 -13.374 -32.628 1.00 92.50 1032 ILE A N 1
ATOM 8247 C CA . ILE A 1 1032 ? 34.241 -12.989 -33.982 1.00 92.50 1032 ILE A CA 1
ATOM 8248 C C . ILE A 1 1032 ? 33.029 -12.056 -33.951 1.00 92.50 1032 ILE A C 1
ATOM 8250 O O . ILE A 1 1032 ? 32.952 -11.153 -34.779 1.00 92.50 1032 ILE A O 1
ATOM 8254 N N . VAL A 1 1033 ? 32.112 -12.228 -32.994 1.00 91.44 1033 VAL A N 1
ATOM 8255 C CA . VAL A 1 1033 ? 30.949 -11.344 -32.851 1.00 91.44 1033 VAL A CA 1
ATOM 8256 C C . VAL A 1 1033 ? 31.379 -10.001 -32.275 1.00 91.44 1033 VAL A C 1
ATOM 8258 O O . VAL A 1 1033 ? 30.975 -8.971 -32.798 1.00 91.44 1033 VAL A O 1
ATOM 8261 N N . GLU A 1 1034 ? 32.260 -10.002 -31.271 1.00 92.06 1034 GLU A N 1
ATOM 8262 C CA . GLU A 1 1034 ? 32.877 -8.792 -30.709 1.00 92.06 1034 GLU A CA 1
ATOM 8263 C C . GLU A 1 1034 ? 33.609 -7.982 -31.796 1.00 92.06 1034 GLU A C 1
ATOM 8265 O O . GLU A 1 1034 ? 33.416 -6.772 -31.919 1.00 92.06 1034 GLU A O 1
ATOM 8270 N N . ALA A 1 1035 ? 34.397 -8.650 -32.646 1.00 93.25 1035 ALA A N 1
ATOM 8271 C CA . ALA A 1 1035 ? 35.099 -8.009 -33.755 1.00 93.25 1035 ALA A CA 1
ATOM 8272 C C . ALA A 1 1035 ? 34.146 -7.450 -34.824 1.00 93.25 1035 ALA A C 1
ATOM 8274 O O . ALA A 1 1035 ? 34.323 -6.314 -35.273 1.00 93.25 1035 ALA A O 1
ATOM 8275 N N . ALA A 1 1036 ? 33.119 -8.214 -35.208 1.00 92.88 1036 ALA A N 1
ATOM 8276 C CA . ALA A 1 1036 ? 32.099 -7.755 -36.149 1.00 92.88 1036 ALA A CA 1
ATOM 8277 C C . ALA A 1 1036 ? 31.298 -6.567 -35.587 1.00 92.88 1036 ALA A C 1
ATOM 8279 O O . ALA A 1 1036 ? 31.016 -5.618 -36.321 1.00 92.88 1036 ALA A O 1
ATOM 8280 N N . ALA A 1 1037 ? 30.998 -6.569 -34.282 1.00 92.12 1037 ALA A N 1
ATOM 8281 C CA . ALA A 1 1037 ? 30.341 -5.463 -33.588 1.00 92.12 1037 ALA A CA 1
ATOM 8282 C C . ALA A 1 1037 ? 31.212 -4.196 -33.572 1.00 92.12 1037 ALA A C 1
ATOM 8284 O O . ALA A 1 1037 ? 30.689 -3.094 -33.715 1.00 92.12 1037 ALA A O 1
ATOM 8285 N N . CYS A 1 1038 ? 32.540 -4.334 -33.485 1.00 92.19 1038 CYS A N 1
ATOM 8286 C CA . CYS A 1 1038 ? 33.492 -3.233 -33.671 1.00 92.19 1038 CYS A CA 1
ATOM 8287 C C . CYS A 1 1038 ? 33.644 -2.777 -35.138 1.00 92.19 1038 CYS A C 1
ATOM 8289 O O . CYS A 1 1038 ? 34.314 -1.775 -35.390 1.00 92.19 1038 CYS A O 1
ATOM 8291 N N . GLY A 1 1039 ? 33.011 -3.463 -36.096 1.00 89.50 1039 GLY A N 1
ATOM 8292 C CA . GLY A 1 1039 ? 32.981 -3.098 -37.514 1.00 89.50 1039 GLY A CA 1
ATOM 8293 C C . GLY A 1 1039 ? 34.084 -3.713 -38.382 1.00 89.50 1039 GLY A C 1
ATOM 8294 O O . GLY A 1 1039 ? 34.230 -3.319 -39.545 1.00 89.50 1039 GLY A O 1
ATOM 8295 N N . LEU A 1 1040 ? 34.848 -4.671 -37.848 1.00 92.06 1040 LEU A N 1
ATOM 8296 C CA . LEU A 1 1040 ? 35.919 -5.355 -38.575 1.00 92.06 1040 LEU A CA 1
ATOM 8297 C C . LEU A 1 1040 ? 35.335 -6.386 -39.540 1.00 92.06 1040 LEU A C 1
ATOM 8299 O O . LEU A 1 1040 ? 34.296 -6.990 -39.279 1.00 92.06 1040 LEU A O 1
ATOM 8303 N N . GLN A 1 1041 ? 36.028 -6.619 -40.657 1.00 92.06 1041 GLN A N 1
ATOM 8304 C CA . GLN A 1 1041 ? 35.710 -7.775 -41.498 1.00 92.06 1041 GLN A CA 1
ATOM 8305 C C . GLN A 1 1041 ? 36.287 -9.036 -40.853 1.00 92.06 1041 GLN A C 1
ATOM 8307 O O . GLN A 1 1041 ? 37.466 -9.062 -40.507 1.00 92.06 1041 GLN A O 1
ATOM 8312 N N . VAL A 1 1042 ? 35.482 -10.083 -40.694 1.00 95.81 1042 VAL A N 1
ATOM 8313 C CA . VAL A 1 1042 ? 35.918 -11.299 -40.001 1.00 95.81 1042 VAL A CA 1
ATOM 8314 C C . VAL A 1 1042 ? 36.376 -12.356 -41.003 1.00 95.81 1042 VAL A C 1
ATOM 8316 O O . VAL A 1 1042 ? 35.676 -12.660 -41.964 1.00 95.81 1042 VAL A O 1
ATOM 8319 N N . VAL A 1 1043 ? 37.529 -12.968 -40.744 1.00 96.25 1043 VAL A N 1
ATOM 8320 C CA . VAL A 1 1043 ? 37.996 -14.193 -41.403 1.00 96.25 1043 VAL A CA 1
ATOM 8321 C C . VAL A 1 1043 ? 38.144 -15.271 -40.338 1.00 96.25 1043 VAL A C 1
ATOM 8323 O O . VAL A 1 1043 ? 38.843 -15.076 -39.344 1.00 96.25 1043 VAL A O 1
ATOM 8326 N N . SER A 1 1044 ? 37.485 -16.412 -40.525 1.00 96.00 1044 SER A N 1
ATOM 8327 C CA . SER A 1 1044 ? 37.534 -17.508 -39.559 1.00 96.00 1044 SER A CA 1
ATOM 8328 C C . SER A 1 1044 ? 37.611 -18.866 -40.235 1.00 96.00 1044 SER A C 1
ATOM 8330 O O . SER A 1 1044 ? 37.033 -19.084 -41.297 1.00 96.00 1044 SER A O 1
ATOM 8332 N N . THR A 1 1045 ? 38.259 -19.818 -39.573 1.00 94.31 1045 THR A N 1
ATOM 8333 C CA . THR A 1 1045 ? 38.150 -21.239 -39.919 1.00 94.31 1045 THR A CA 1
ATOM 8334 C C . THR A 1 1045 ? 36.704 -21.738 -39.827 1.00 94.31 1045 THR A C 1
ATOM 8336 O O . THR A 1 1045 ? 35.934 -21.327 -38.953 1.00 94.31 1045 THR A O 1
ATOM 8339 N N . GLN A 1 1046 ? 36.337 -22.652 -40.723 1.00 91.69 1046 GLN A N 1
ATOM 8340 C CA . GLN A 1 1046 ? 35.017 -23.278 -40.786 1.00 91.69 1046 GLN A CA 1
ATOM 8341 C C . GLN A 1 1046 ? 34.955 -24.538 -39.905 1.00 91.69 1046 GLN A C 1
ATOM 8343 O O . GLN A 1 1046 ? 34.931 -25.660 -40.406 1.00 91.69 1046 GLN A O 1
ATOM 8348 N N . VAL A 1 1047 ? 34.971 -24.369 -38.579 1.00 87.81 1047 VAL A N 1
ATOM 8349 C CA . VAL A 1 1047 ? 34.979 -25.491 -37.619 1.00 87.81 1047 VAL A CA 1
ATOM 8350 C C . VAL A 1 1047 ? 33.965 -25.307 -36.492 1.00 87.81 1047 VAL A C 1
ATOM 8352 O O . VAL A 1 1047 ? 33.705 -24.189 -36.048 1.00 87.81 1047 VAL A O 1
ATOM 8355 N N . GLY A 1 1048 ? 33.432 -26.421 -35.982 1.00 86.25 1048 GLY A N 1
ATOM 8356 C CA . GLY A 1 1048 ? 32.502 -26.427 -34.850 1.00 86.25 1048 GLY A CA 1
ATOM 8357 C C . GLY A 1 1048 ? 31.295 -25.508 -35.061 1.00 86.25 1048 GLY A C 1
ATOM 8358 O O . GLY A 1 1048 ? 30.782 -25.394 -36.170 1.00 86.25 1048 GLY A O 1
ATOM 8359 N N . GLY A 1 1049 ? 30.873 -24.819 -34.000 1.00 86.38 1049 GLY A N 1
ATOM 8360 C CA . GLY A 1 1049 ? 29.725 -23.913 -34.032 1.00 86.38 1049 GLY A CA 1
ATOM 8361 C C . GLY A 1 1049 ? 29.990 -22.551 -34.678 1.00 86.38 1049 GLY A C 1
ATOM 8362 O O . GLY A 1 1049 ? 29.106 -21.714 -34.660 1.00 86.38 1049 GLY A O 1
ATOM 8363 N N . ILE A 1 1050 ? 31.169 -22.274 -35.250 1.00 89.12 1050 ILE A N 1
ATOM 8364 C CA . ILE A 1 1050 ? 31.481 -20.954 -35.846 1.00 89.12 1050 ILE A CA 1
ATOM 8365 C C . ILE A 1 1050 ? 30.552 -20.633 -37.030 1.00 89.12 1050 ILE A C 1
ATOM 8367 O O . ILE A 1 1050 ? 30.190 -19.477 -37.244 1.00 89.12 1050 ILE A O 1
ATOM 8371 N N . VAL A 1 1051 ? 30.140 -21.655 -37.784 1.00 87.25 1051 VAL A N 1
ATOM 8372 C CA . VAL A 1 1051 ? 29.342 -21.518 -39.017 1.00 87.25 1051 VAL A CA 1
ATOM 8373 C C . VAL A 1 1051 ? 27.949 -20.924 -38.815 1.00 87.25 1051 VAL A C 1
ATOM 8375 O O . VAL A 1 1051 ? 27.362 -20.421 -39.769 1.00 87.25 1051 VAL A O 1
ATOM 8378 N N . GLU A 1 1052 ? 27.429 -20.973 -37.591 1.00 88.00 1052 GLU A N 1
ATOM 8379 C CA . GLU A 1 1052 ? 26.102 -20.472 -37.218 1.00 88.00 1052 GLU A CA 1
ATOM 8380 C C . GLU A 1 1052 ? 26.155 -19.121 -36.480 1.00 88.00 1052 GLU A C 1
ATOM 8382 O O . GLU A 1 1052 ? 25.112 -18.532 -36.221 1.00 88.00 1052 GLU A O 1
ATOM 8387 N N . VAL A 1 1053 ? 27.350 -18.599 -36.168 1.00 88.12 1053 VAL A N 1
ATOM 8388 C CA . VAL A 1 1053 ? 27.519 -17.411 -35.308 1.00 88.12 1053 VAL A CA 1
ATOM 8389 C C . VAL A 1 1053 ? 27.253 -16.099 -36.053 1.00 88.12 1053 VAL A C 1
ATOM 8391 O O . VAL A 1 1053 ? 26.580 -15.223 -35.514 1.00 88.12 1053 VAL A O 1
ATOM 8394 N N . LEU A 1 1054 ? 27.769 -15.935 -37.275 1.00 90.25 1054 LEU A N 1
ATOM 8395 C CA . LEU A 1 1054 ? 27.613 -14.712 -38.077 1.00 90.25 1054 LEU A CA 1
ATOM 8396 C C . LEU A 1 1054 ? 27.056 -15.022 -39.476 1.00 90.25 1054 LEU A C 1
ATOM 8398 O O . LEU A 1 1054 ? 27.390 -16.060 -40.052 1.00 90.25 1054 LEU A O 1
ATOM 8402 N N . PRO A 1 1055 ? 26.251 -14.117 -40.066 1.00 89.50 1055 PRO A N 1
ATOM 8403 C CA . PRO A 1 1055 ? 25.766 -14.269 -41.434 1.00 89.50 1055 PRO A CA 1
ATOM 8404 C C . PRO A 1 1055 ? 26.915 -14.152 -42.447 1.00 89.50 1055 PRO A C 1
ATOM 8406 O O . PRO A 1 1055 ? 27.880 -13.423 -42.226 1.00 89.50 1055 PRO A O 1
ATOM 8409 N N . LYS A 1 1056 ? 26.775 -14.815 -43.605 1.00 86.69 1056 LYS A N 1
ATOM 8410 C CA . LYS A 1 1056 ? 27.814 -14.918 -44.659 1.00 86.69 1056 LYS A CA 1
ATOM 8411 C C . LYS A 1 1056 ? 28.354 -13.578 -45.179 1.00 86.69 1056 LYS A C 1
ATOM 8413 O O . LYS A 1 1056 ? 29.435 -13.536 -45.742 1.00 86.69 1056 LYS A O 1
ATOM 8418 N N . GLU A 1 1057 ? 27.601 -12.497 -45.017 1.00 87.31 1057 GLU A N 1
ATOM 8419 C CA . GLU A 1 1057 ? 27.997 -11.138 -45.408 1.00 87.31 1057 GLU A CA 1
ATOM 8420 C C . GLU A 1 1057 ? 28.985 -10.467 -44.433 1.00 87.31 1057 GLU A C 1
ATOM 8422 O O . GLU A 1 1057 ? 29.646 -9.504 -44.812 1.00 87.31 1057 GLU A O 1
ATOM 8427 N N . LEU A 1 1058 ? 29.104 -10.957 -43.191 1.00 89.12 1058 LEU A N 1
ATOM 8428 C CA . LEU A 1 1058 ? 29.994 -10.403 -42.157 1.00 89.12 1058 LEU A CA 1
ATOM 8429 C C . LEU A 1 1058 ? 31.257 -11.245 -41.925 1.00 89.12 1058 LEU A C 1
ATOM 8431 O O . LEU A 1 1058 ? 32.163 -10.804 -41.215 1.00 89.12 1058 LEU A O 1
ATOM 8435 N N . ILE A 1 1059 ? 31.327 -12.447 -42.506 1.00 94.00 1059 ILE A N 1
ATOM 8436 C CA . ILE A 1 1059 ? 32.397 -13.411 -42.247 1.00 94.00 1059 ILE A CA 1
ATOM 8437 C C . ILE A 1 1059 ? 32.818 -14.172 -43.506 1.00 94.00 1059 ILE A C 1
ATOM 8439 O O . ILE A 1 1059 ? 31.992 -14.711 -44.240 1.00 94.00 1059 ILE A O 1
ATOM 8443 N N . TRP A 1 1060 ? 34.130 -14.286 -43.706 1.00 94.62 1060 TRP A N 1
ATOM 8444 C CA . TRP A 1 1060 ? 34.725 -15.207 -44.665 1.00 94.62 1060 TRP A CA 1
ATOM 8445 C C . TRP A 1 1060 ? 35.159 -16.491 -43.969 1.00 94.62 1060 TRP A C 1
ATOM 8447 O O . TRP A 1 1060 ? 36.038 -16.485 -43.105 1.00 94.62 1060 TRP A O 1
ATOM 8457 N N . PHE A 1 1061 ? 34.547 -17.600 -44.378 1.00 94.19 1061 PHE A N 1
ATOM 8458 C CA . PHE A 1 1061 ? 34.928 -18.930 -43.924 1.00 94.19 1061 PHE A CA 1
ATOM 8459 C C . PHE A 1 1061 ? 36.110 -19.460 -44.734 1.00 94.19 1061 PHE A C 1
ATOM 8461 O O . PHE A 1 1061 ? 36.111 -19.407 -45.964 1.00 94.19 1061 PHE A O 1
ATOM 8468 N N . ALA A 1 1062 ? 37.100 -19.987 -44.025 1.00 93.00 1062 ALA A N 1
ATOM 8469 C CA . ALA A 1 1062 ? 38.290 -20.606 -44.583 1.00 93.00 1062 ALA A CA 1
ATOM 8470 C C . ALA A 1 1062 ? 38.398 -22.066 -44.132 1.00 93.00 1062 ALA A C 1
ATOM 8472 O O . ALA A 1 1062 ? 38.024 -22.414 -43.008 1.00 93.00 1062 ALA A O 1
ATOM 8473 N N . GLU A 1 1063 ? 38.956 -22.924 -44.984 1.00 92.38 1063 GLU A N 1
ATOM 8474 C CA . GLU A 1 1063 ? 39.340 -24.267 -44.550 1.00 92.38 1063 GLU A CA 1
ATOM 8475 C C . GLU A 1 1063 ? 40.410 -24.184 -43.445 1.00 92.38 1063 GLU A C 1
ATOM 8477 O O . GLU A 1 1063 ? 41.248 -23.275 -43.481 1.00 92.38 1063 GLU A O 1
ATOM 8482 N N . PRO A 1 1064 ? 40.418 -25.108 -42.461 1.00 91.81 1064 PRO A N 1
ATOM 8483 C CA . PRO A 1 1064 ? 41.368 -25.115 -41.346 1.00 91.81 1064 PRO A CA 1
ATOM 8484 C C . PRO A 1 1064 ? 42.766 -25.597 -41.782 1.00 91.81 1064 PRO A C 1
ATOM 8486 O O . PRO A 1 1064 ? 43.328 -26.543 -41.235 1.00 91.81 1064 PRO A O 1
ATOM 8489 N N . SER A 1 1065 ? 43.332 -24.940 -42.790 1.00 94.75 1065 SER A N 1
ATOM 8490 C CA . SER A 1 1065 ? 44.662 -25.164 -43.344 1.00 94.75 1065 SER A CA 1
ATOM 8491 C C . SER A 1 1065 ? 45.361 -23.820 -43.568 1.00 94.75 1065 SER A C 1
ATOM 8493 O O . SER A 1 1065 ? 44.717 -22.774 -43.666 1.00 94.75 1065 SER A O 1
ATOM 8495 N N . VAL A 1 1066 ? 46.695 -23.829 -43.656 1.00 92.94 1066 VAL A N 1
ATOM 8496 C CA . VAL A 1 1066 ? 47.475 -22.606 -43.930 1.00 92.94 1066 VAL A CA 1
ATOM 8497 C C . VAL A 1 1066 ? 47.057 -21.990 -45.271 1.00 92.94 1066 VAL A C 1
ATOM 8499 O O . VAL A 1 1066 ? 46.840 -20.785 -45.355 1.00 92.94 1066 VAL A O 1
ATOM 8502 N N . GLN A 1 1067 ? 46.866 -22.821 -46.299 1.00 93.38 1067 GLN A N 1
ATOM 8503 C CA . GLN A 1 1067 ? 46.415 -22.372 -47.617 1.00 93.38 1067 GLN A CA 1
ATOM 8504 C C . GLN A 1 1067 ? 44.994 -21.787 -47.570 1.00 93.38 1067 GLN A C 1
ATOM 8506 O O . GLN A 1 1067 ? 44.758 -20.713 -48.118 1.00 93.38 1067 GLN A O 1
ATOM 8511 N N . GLY A 1 1068 ? 44.065 -22.439 -46.864 1.00 93.56 1068 GLY A N 1
ATOM 8512 C CA . GLY A 1 1068 ? 42.688 -21.963 -46.729 1.00 93.56 1068 GLY A CA 1
ATOM 8513 C C . GLY A 1 1068 ? 42.597 -20.610 -46.020 1.00 93.56 1068 GLY A C 1
ATOM 8514 O O . GLY A 1 1068 ? 41.931 -19.696 -46.508 1.00 93.56 1068 GLY A O 1
ATOM 8515 N N . LEU A 1 1069 ? 43.313 -20.442 -44.902 1.00 94.94 1069 LEU A N 1
ATOM 8516 C CA . LEU A 1 1069 ? 43.387 -19.158 -44.194 1.00 94.94 1069 LEU A CA 1
ATOM 8517 C C . LEU A 1 1069 ? 44.030 -18.062 -45.055 1.00 94.94 1069 LEU A C 1
ATOM 8519 O O . LEU A 1 1069 ? 43.567 -16.921 -45.034 1.00 94.94 1069 LEU A O 1
ATOM 8523 N N . PHE A 1 1070 ? 45.065 -18.396 -45.832 1.00 95.56 1070 PHE A N 1
ATOM 8524 C CA . PHE A 1 1070 ? 45.699 -17.463 -46.762 1.00 95.56 1070 PHE A CA 1
ATOM 8525 C C . PHE A 1 1070 ? 44.727 -16.983 -47.849 1.00 95.56 1070 PHE A C 1
ATOM 8527 O O . PHE A 1 1070 ? 44.634 -15.783 -48.106 1.00 95.56 1070 PHE A O 1
ATOM 8534 N N . GLU A 1 1071 ? 43.955 -17.892 -48.450 1.00 94.12 1071 GLU A N 1
ATOM 8535 C CA . GLU A 1 1071 ? 42.935 -17.555 -49.450 1.00 94.12 1071 GLU A CA 1
ATOM 8536 C C . GLU A 1 1071 ? 41.795 -16.713 -48.865 1.00 94.12 1071 GLU A C 1
ATOM 8538 O O . GLU A 1 1071 ? 41.370 -15.735 -49.487 1.00 94.12 1071 GLU A O 1
ATOM 8543 N N . GLY A 1 1072 ? 41.330 -17.048 -47.656 1.00 93.75 1072 GLY A N 1
ATOM 8544 C CA . GLY A 1 1072 ? 40.314 -16.277 -46.937 1.00 93.75 1072 GLY A CA 1
ATOM 8545 C C . GLY A 1 1072 ? 40.774 -14.850 -46.629 1.00 93.75 1072 GLY A C 1
ATOM 8546 O O . GLY A 1 1072 ? 40.056 -13.890 -46.916 1.00 93.75 1072 GLY A O 1
ATOM 8547 N N . LEU A 1 1073 ? 42.004 -14.692 -46.128 1.00 94.75 1073 LEU A N 1
ATOM 8548 C CA . LEU A 1 1073 ? 42.614 -13.379 -45.902 1.00 94.75 1073 LEU A CA 1
ATOM 8549 C C . LEU A 1 1073 ? 42.803 -12.607 -47.205 1.00 94.75 1073 LEU A C 1
ATOM 8551 O O . LEU A 1 1073 ? 42.501 -11.421 -47.250 1.00 94.75 1073 LEU A O 1
ATOM 8555 N N . GLN A 1 1074 ? 43.254 -13.261 -48.277 1.00 94.25 1074 GLN A N 1
ATOM 8556 C CA . GLN A 1 1074 ? 43.423 -12.622 -49.581 1.00 94.25 1074 GLN A CA 1
ATOM 8557 C C . GLN A 1 1074 ? 42.103 -12.038 -50.110 1.00 94.25 1074 GLN A C 1
ATOM 8559 O O . GLN A 1 1074 ? 42.103 -10.935 -50.656 1.00 94.25 1074 GLN A O 1
ATOM 8564 N N . ARG A 1 1075 ? 40.978 -12.742 -49.935 1.00 92.12 1075 ARG A N 1
ATOM 8565 C CA . ARG A 1 1075 ? 39.649 -12.220 -50.298 1.00 92.12 1075 ARG A CA 1
ATOM 8566 C C . ARG A 1 1075 ? 39.260 -11.022 -49.432 1.00 92.12 1075 ARG A C 1
ATOM 8568 O O . ARG A 1 1075 ? 38.934 -9.979 -49.985 1.00 92.12 1075 ARG A O 1
ATOM 8575 N N . ALA A 1 1076 ? 39.404 -11.124 -48.110 1.00 92.12 1076 ALA A N 1
ATOM 8576 C CA . ALA A 1 1076 ? 39.101 -10.020 -47.195 1.00 92.12 1076 ALA A CA 1
ATOM 8577 C C . ALA A 1 1076 ? 39.949 -8.763 -47.474 1.00 92.12 1076 ALA A C 1
ATOM 8579 O O . ALA A 1 1076 ? 39.433 -7.648 -47.527 1.00 92.12 1076 ALA A O 1
ATOM 8580 N N . ILE A 1 1077 ? 41.249 -8.940 -47.733 1.00 92.25 1077 ILE A N 1
ATOM 8581 C CA . ILE A 1 1077 ? 42.160 -7.858 -48.126 1.00 92.25 1077 ILE A CA 1
ATOM 8582 C C . ILE A 1 1077 ? 41.669 -7.193 -49.416 1.00 92.25 1077 ILE A C 1
ATOM 8584 O O . ILE A 1 1077 ? 41.612 -5.964 -49.481 1.00 92.25 1077 ILE A O 1
ATOM 8588 N N . ASN A 1 1078 ? 41.289 -7.977 -50.430 1.00 91.00 1078 ASN A N 1
ATOM 8589 C CA . ASN A 1 1078 ? 40.775 -7.438 -51.689 1.00 91.00 1078 ASN A CA 1
ATOM 8590 C C . ASN A 1 1078 ? 39.467 -6.658 -51.485 1.00 91.00 1078 ASN A C 1
ATOM 8592 O O . ASN A 1 1078 ? 39.348 -5.550 -52.005 1.00 91.00 1078 ASN A O 1
ATOM 8596 N N . ASP A 1 1079 ? 38.521 -7.182 -50.702 1.00 89.62 1079 ASP A N 1
ATOM 8597 C CA . ASP A 1 1079 ? 37.241 -6.512 -50.448 1.00 89.62 1079 ASP A CA 1
ATOM 8598 C C . ASP A 1 1079 ? 37.438 -5.174 -49.722 1.00 89.62 1079 ASP A C 1
ATOM 8600 O O . ASP A 1 1079 ? 36.859 -4.162 -50.124 1.00 89.62 1079 ASP A O 1
ATOM 8604 N N . ARG A 1 1080 ? 38.296 -5.138 -48.689 1.00 88.31 1080 ARG A N 1
ATOM 8605 C CA . ARG A 1 1080 ? 38.643 -3.901 -47.964 1.00 88.31 1080 ARG A CA 1
ATOM 8606 C C . ARG A 1 1080 ? 39.377 -2.904 -48.853 1.00 88.31 1080 ARG A C 1
ATOM 8608 O O . ARG A 1 1080 ? 39.029 -1.726 -48.846 1.00 88.31 1080 ARG A O 1
ATOM 8615 N N . THR A 1 1081 ? 40.327 -3.366 -49.666 1.00 87.06 1081 THR A N 1
ATOM 8616 C CA . THR A 1 1081 ? 41.070 -2.498 -50.597 1.00 87.06 1081 THR A CA 1
ATOM 8617 C C . THR A 1 1081 ? 40.150 -1.899 -51.665 1.00 87.06 1081 THR A C 1
ATOM 8619 O O . THR A 1 1081 ? 40.334 -0.750 -52.054 1.00 87.06 1081 THR A O 1
ATOM 8622 N N . ASN A 1 1082 ? 39.130 -2.642 -52.107 1.00 85.50 1082 ASN A N 1
ATOM 8623 C CA . ASN A 1 1082 ? 38.162 -2.198 -53.114 1.00 85.50 1082 ASN A CA 1
ATOM 8624 C C . ASN A 1 1082 ? 36.945 -1.460 -52.522 1.00 85.50 1082 ASN A C 1
ATOM 8626 O O . ASN A 1 1082 ? 36.058 -1.063 -53.274 1.00 85.50 1082 ASN A O 1
ATOM 8630 N N . GLY A 1 1083 ? 36.858 -1.302 -51.195 1.00 81.50 1083 GLY A N 1
ATOM 8631 C CA . GLY A 1 1083 ? 35.700 -0.697 -50.521 1.00 81.50 1083 GLY A CA 1
ATOM 8632 C C . GLY A 1 1083 ? 34.401 -1.511 -50.631 1.00 81.50 1083 GLY A C 1
ATOM 8633 O O . GLY A 1 1083 ? 33.326 -0.980 -50.380 1.00 81.50 1083 GLY A O 1
ATOM 8634 N N . SER A 1 1084 ? 34.474 -2.796 -50.994 1.00 83.75 1084 SER A N 1
ATOM 8635 C CA . SER A 1 1084 ? 33.321 -3.692 -51.226 1.00 83.75 1084 SER A CA 1
ATOM 8636 C C . SER A 1 1084 ? 32.786 -4.342 -49.941 1.00 83.75 1084 SER A C 1
ATOM 8638 O O . SER A 1 1084 ? 32.259 -5.449 -49.955 1.00 83.75 1084 SER A O 1
ATOM 8640 N N . VAL A 1 1085 ? 32.947 -3.662 -48.810 1.00 86.50 1085 VAL A N 1
ATOM 8641 C CA . VAL A 1 1085 ? 32.644 -4.153 -47.461 1.00 86.50 1085 VAL A CA 1
ATOM 8642 C C . VAL A 1 1085 ? 31.651 -3.230 -46.777 1.00 86.50 1085 VAL A C 1
ATOM 8644 O O . VAL A 1 1085 ? 31.594 -2.032 -47.053 1.00 86.50 1085 VAL A O 1
ATOM 8647 N N . LEU A 1 1086 ? 30.879 -3.783 -45.846 1.00 86.88 1086 LEU A N 1
ATOM 8648 C CA . LEU A 1 1086 ? 29.901 -3.006 -45.097 1.00 86.88 1086 LEU A CA 1
ATOM 8649 C C . LEU A 1 1086 ? 30.591 -1.931 -44.226 1.00 86.88 1086 LEU A C 1
ATOM 8651 O O . LEU A 1 1086 ? 31.641 -2.197 -43.621 1.00 86.88 1086 LEU A O 1
ATOM 8655 N N . PRO A 1 1087 ? 30.015 -0.715 -44.136 1.00 87.38 1087 PRO A N 1
ATOM 8656 C CA . PRO A 1 1087 ? 30.500 0.306 -43.219 1.00 87.38 1087 PRO A CA 1
ATOM 8657 C C . PRO A 1 1087 ? 30.455 -0.171 -41.760 1.00 87.38 1087 PRO A C 1
ATOM 8659 O O . PRO A 1 1087 ? 29.468 -0.799 -41.367 1.00 87.38 1087 PRO A O 1
ATOM 8662 N N . PRO A 1 1088 ? 31.453 0.180 -40.924 1.00 87.75 1088 PRO A N 1
ATOM 8663 C CA . PRO A 1 1088 ? 31.525 -0.244 -39.523 1.00 87.75 1088 PRO A CA 1
ATOM 8664 C C . PRO A 1 1088 ? 30.236 -0.020 -38.723 1.00 87.75 1088 PRO A C 1
ATOM 8666 O O . PRO A 1 1088 ? 29.835 -0.886 -37.951 1.00 87.75 1088 PRO A O 1
ATOM 8669 N N . LYS A 1 1089 ? 29.548 1.110 -38.942 1.00 86.00 1089 LYS A N 1
ATOM 8670 C CA . LYS A 1 1089 ? 28.270 1.416 -38.278 1.00 86.00 1089 LYS A CA 1
ATOM 8671 C C . LYS A 1 1089 ? 27.143 0.470 -38.695 1.00 86.00 1089 LYS A C 1
ATOM 8673 O O . LYS A 1 1089 ? 26.372 0.042 -37.851 1.00 86.00 1089 LYS A O 1
ATOM 8678 N N . VAL A 1 1090 ? 27.070 0.102 -39.974 1.00 87.94 1090 VAL A N 1
ATOM 8679 C CA . VAL A 1 1090 ? 26.052 -0.836 -40.477 1.00 87.94 1090 VAL A CA 1
ATOM 8680 C C . VAL A 1 1090 ? 26.314 -2.245 -39.944 1.00 87.94 1090 VAL A C 1
ATOM 8682 O O . VAL A 1 1090 ? 25.374 -2.928 -39.544 1.00 87.94 1090 VAL A O 1
ATOM 8685 N N . CYS A 1 1091 ? 27.582 -2.668 -39.885 1.00 88.00 1091 CYS A N 1
ATOM 8686 C CA . CYS A 1 1091 ? 27.965 -3.920 -39.228 1.00 88.00 1091 CYS A CA 1
ATOM 8687 C C . CYS A 1 1091 ? 27.523 -3.930 -37.761 1.00 88.00 1091 CYS A C 1
ATOM 8689 O O . CYS A 1 1091 ? 26.904 -4.893 -37.316 1.00 88.00 1091 CYS A O 1
ATOM 8691 N N . HIS A 1 1092 ? 27.796 -2.839 -37.041 1.00 89.94 1092 HIS A N 1
ATOM 8692 C CA . HIS A 1 1092 ? 27.426 -2.688 -35.640 1.00 89.94 1092 HIS A CA 1
ATOM 8693 C C . HIS A 1 1092 ? 25.912 -2.803 -35.421 1.00 89.94 1092 HIS A C 1
ATOM 8695 O O . HIS A 1 1092 ? 25.489 -3.621 -34.614 1.00 89.94 1092 HIS A O 1
ATOM 8701 N N . GLU A 1 1093 ? 25.095 -2.063 -36.177 1.00 87.81 1093 GLU A N 1
ATOM 8702 C CA . GLU A 1 1093 ? 23.628 -2.117 -36.053 1.00 87.81 1093 GLU A CA 1
ATOM 8703 C C . GLU A 1 1093 ? 23.061 -3.509 -36.369 1.00 87.81 1093 GLU A C 1
ATOM 8705 O O . GLU A 1 1093 ? 22.152 -3.983 -35.687 1.00 87.81 1093 GLU A O 1
ATOM 8710 N N . LYS A 1 1094 ? 23.632 -4.221 -37.352 1.00 88.12 1094 LYS A N 1
ATOM 8711 C CA . LYS A 1 1094 ? 23.244 -5.613 -37.626 1.00 88.12 1094 LYS A CA 1
ATOM 8712 C C . LYS A 1 1094 ? 23.569 -6.523 -36.444 1.00 88.12 1094 LYS A C 1
ATOM 8714 O O . LYS A 1 1094 ? 22.688 -7.240 -35.975 1.00 88.12 1094 LYS A O 1
ATOM 8719 N N . VAL A 1 1095 ? 24.799 -6.470 -35.929 1.00 88.31 1095 VAL A N 1
ATOM 8720 C CA . VAL A 1 1095 ? 25.220 -7.305 -34.792 1.00 88.31 1095 VAL A CA 1
ATOM 8721 C C . VAL A 1 1095 ? 24.473 -6.938 -33.509 1.00 88.31 1095 VAL A C 1
ATOM 8723 O O . VAL A 1 1095 ? 24.174 -7.823 -32.719 1.00 88.31 1095 VAL A O 1
ATOM 8726 N N . LYS A 1 1096 ? 24.074 -5.674 -33.334 1.00 85.44 1096 LYS A N 1
ATOM 8727 C CA . LYS A 1 1096 ? 23.229 -5.213 -32.224 1.00 85.44 1096 LYS A CA 1
ATOM 8728 C C . LYS A 1 1096 ? 21.861 -5.894 -32.196 1.00 85.44 1096 LYS A C 1
ATOM 8730 O O . LYS A 1 1096 ? 21.294 -6.062 -31.125 1.00 85.44 1096 LYS A O 1
ATOM 8735 N N . SER A 1 1097 ? 21.345 -6.359 -33.329 1.00 83.31 1097 SER A N 1
ATOM 8736 C CA . SER A 1 1097 ? 20.126 -7.178 -33.340 1.00 83.31 1097 SER A CA 1
ATOM 8737 C C . SER A 1 1097 ? 20.358 -8.647 -32.946 1.00 83.31 1097 SER A C 1
ATOM 8739 O O . SER A 1 1097 ? 19.396 -9.386 -32.739 1.00 83.31 1097 SER A O 1
ATOM 8741 N N . PHE A 1 1098 ? 21.615 -9.090 -32.828 1.00 83.19 1098 PHE A N 1
ATOM 8742 C CA . PHE A 1 1098 ? 21.987 -10.475 -32.544 1.00 83.19 1098 PHE A CA 1
ATOM 8743 C C . PHE A 1 1098 ? 22.399 -10.652 -31.078 1.00 83.19 1098 PHE A C 1
ATOM 8745 O O . PHE A 1 1098 ? 23.056 -9.796 -30.497 1.00 83.19 1098 PHE A O 1
ATOM 8752 N N . TYR A 1 1099 ? 22.054 -11.802 -30.491 1.00 83.12 1099 TYR A N 1
ATOM 8753 C CA . TYR A 1 1099 ? 22.598 -12.279 -29.208 1.00 83.12 1099 TYR A CA 1
ATOM 8754 C C . TYR A 1 1099 ? 22.540 -11.265 -28.048 1.00 83.12 1099 TYR A C 1
ATOM 8756 O O . TYR A 1 1099 ? 23.464 -11.179 -27.239 1.00 83.12 1099 TYR A O 1
ATOM 8764 N N . GLN A 1 1100 ? 21.451 -10.501 -27.957 1.00 83.56 1100 GLN A N 1
ATOM 8765 C CA . GLN A 1 1100 ? 21.235 -9.547 -26.870 1.00 83.56 1100 GLN A CA 1
ATOM 8766 C C . GLN A 1 1100 ? 20.916 -10.257 -25.550 1.00 83.56 1100 GLN A C 1
ATOM 8768 O O . GLN A 1 1100 ? 20.249 -11.298 -25.527 1.00 83.56 1100 GLN A O 1
ATOM 8773 N N . TRP A 1 1101 ? 21.358 -9.663 -24.437 1.00 86.38 1101 TRP A N 1
ATOM 8774 C CA . TRP A 1 1101 ? 21.155 -10.221 -23.096 1.00 86.38 1101 TRP A CA 1
ATOM 8775 C C . TRP A 1 1101 ? 19.677 -10.413 -22.747 1.00 86.38 1101 TRP A C 1
ATOM 8777 O O . TRP A 1 1101 ? 19.338 -11.429 -22.143 1.00 86.38 1101 TRP A O 1
ATOM 8787 N N . ASP A 1 1102 ? 18.791 -9.512 -23.179 1.00 81.62 1102 ASP A N 1
ATOM 8788 C CA . ASP A 1 1102 ? 17.351 -9.630 -22.921 1.00 81.62 1102 ASP A CA 1
ATOM 8789 C C . ASP A 1 1102 ? 16.710 -10.836 -23.631 1.00 81.62 1102 ASP A C 1
ATOM 8791 O O . ASP A 1 1102 ? 15.883 -11.534 -23.037 1.00 81.62 1102 ASP A O 1
ATOM 8795 N N . ASP A 1 1103 ? 17.112 -11.139 -24.874 1.00 84.19 1103 ASP A N 1
ATOM 8796 C CA . ASP A 1 1103 ? 16.630 -12.326 -25.602 1.00 84.19 1103 ASP A CA 1
ATOM 8797 C C . ASP A 1 1103 ? 17.153 -13.612 -24.948 1.00 84.19 1103 ASP A C 1
ATOM 8799 O O . ASP A 1 1103 ? 16.401 -14.554 -24.692 1.00 84.19 1103 ASP A O 1
ATOM 8803 N N . ILE A 1 1104 ? 18.442 -13.638 -24.604 1.00 88.81 1104 ILE A N 1
ATOM 8804 C CA . ILE A 1 1104 ? 19.077 -14.801 -23.974 1.00 88.81 1104 ILE A CA 1
ATOM 8805 C C . ILE A 1 1104 ? 18.502 -15.061 -22.580 1.00 88.81 1104 ILE A C 1
ATOM 8807 O O . ILE A 1 1104 ? 18.232 -16.216 -22.233 1.00 88.81 1104 ILE A O 1
ATOM 8811 N N . LEU A 1 1105 ? 18.218 -14.008 -21.812 1.00 87.94 1105 LEU A N 1
ATOM 8812 C CA . LEU A 1 1105 ? 17.513 -14.105 -20.540 1.00 87.94 1105 LEU A CA 1
ATOM 8813 C C . LEU A 1 1105 ? 16.114 -14.697 -20.730 1.00 87.94 1105 LEU A C 1
ATOM 8815 O O . LEU A 1 1105 ? 15.768 -15.662 -20.052 1.00 87.94 1105 LEU A O 1
ATOM 8819 N N . LYS A 1 1106 ? 15.329 -14.178 -21.683 1.00 86.06 1106 LYS A N 1
ATOM 8820 C CA . LYS A 1 1106 ? 13.975 -14.673 -21.975 1.00 86.06 1106 LYS A CA 1
ATOM 8821 C C . LYS A 1 1106 ? 13.978 -16.156 -22.349 1.00 86.06 1106 LYS A C 1
ATOM 8823 O O . LYS A 1 1106 ? 13.178 -16.930 -21.826 1.00 86.06 1106 LYS A O 1
ATOM 8828 N N . ARG A 1 1107 ? 14.906 -16.582 -23.211 1.00 90.12 1107 ARG A N 1
ATOM 8829 C CA . ARG A 1 1107 ? 15.068 -17.997 -23.585 1.00 90.12 1107 ARG A CA 1
ATOM 8830 C C . ARG A 1 1107 ? 15.468 -18.862 -22.393 1.00 90.12 1107 ARG A C 1
ATOM 8832 O O . ARG A 1 1107 ? 14.939 -19.959 -22.244 1.00 90.12 1107 ARG A O 1
ATOM 8839 N N . THR A 1 1108 ? 16.355 -18.369 -21.532 1.00 90.81 1108 THR A N 1
ATOM 8840 C CA . THR A 1 1108 ? 16.788 -19.089 -20.323 1.00 90.81 1108 THR A CA 1
ATOM 8841 C C . THR A 1 1108 ? 15.638 -19.243 -19.326 1.00 90.81 1108 THR A C 1
ATOM 8843 O O . THR A 1 1108 ? 15.430 -20.331 -18.794 1.00 90.81 1108 THR A O 1
ATOM 8846 N N . LEU A 1 1109 ? 14.831 -18.197 -19.127 1.00 88.75 1109 LEU A N 1
ATOM 8847 C CA . LEU A 1 1109 ? 13.638 -18.253 -18.280 1.00 88.75 1109 LEU A CA 1
ATOM 8848 C C . LEU A 1 1109 ? 12.607 -19.255 -18.811 1.00 88.75 1109 LEU A C 1
ATOM 8850 O O . LEU A 1 1109 ? 12.066 -20.025 -18.025 1.00 88.75 1109 LEU A O 1
ATOM 8854 N N . ASN A 1 1110 ? 12.411 -19.345 -20.130 1.00 88.31 1110 ASN A N 1
ATOM 8855 C CA . ASN A 1 1110 ? 11.556 -20.383 -20.719 1.00 88.31 1110 ASN A CA 1
ATOM 8856 C C . ASN A 1 1110 ? 12.053 -21.802 -20.389 1.00 88.31 1110 ASN A C 1
ATOM 8858 O O . ASN A 1 1110 ? 11.243 -22.697 -20.142 1.00 88.31 1110 ASN A O 1
ATOM 8862 N N . VAL A 1 1111 ? 13.375 -22.018 -20.348 1.00 90.38 1111 VAL A N 1
ATOM 8863 C CA . VAL A 1 1111 ? 13.938 -23.300 -19.901 1.00 90.38 1111 VAL A CA 1
ATOM 8864 C C . VAL A 1 1111 ? 13.613 -23.532 -18.429 1.00 90.38 1111 VAL A C 1
ATOM 8866 O O . VAL A 1 1111 ? 13.135 -24.614 -18.099 1.00 90.38 1111 VAL A O 1
ATOM 8869 N N . TYR A 1 1112 ? 13.804 -22.539 -17.557 1.00 90.50 1112 TYR A N 1
ATOM 8870 C CA . TYR A 1 1112 ? 13.483 -22.662 -16.129 1.00 90.50 1112 TYR A CA 1
ATOM 8871 C C . TYR A 1 1112 ? 12.005 -22.994 -15.889 1.00 90.50 1112 TYR A C 1
ATOM 8873 O O . TYR A 1 1112 ? 11.705 -23.929 -15.147 1.00 90.50 1112 TYR A O 1
ATOM 8881 N N . GLU A 1 1113 ? 11.090 -22.306 -16.576 1.00 85.75 1113 GLU A N 1
ATOM 8882 C CA . GLU A 1 1113 ? 9.655 -22.601 -16.515 1.00 85.75 1113 GLU A CA 1
ATOM 8883 C C . GLU A 1 1113 ? 9.345 -24.022 -17.003 1.00 85.75 1113 GLU A C 1
ATOM 8885 O O . GLU A 1 1113 ? 8.574 -24.737 -16.363 1.00 85.75 1113 GLU A O 1
ATOM 8890 N N . SER A 1 1114 ? 10.009 -24.493 -18.066 1.00 87.62 1114 SER A N 1
ATOM 8891 C CA . SER A 1 1114 ? 9.804 -25.857 -18.576 1.00 87.62 1114 SER A CA 1
ATOM 8892 C C . SER A 1 1114 ? 10.167 -26.951 -17.564 1.00 87.62 1114 SER A C 1
ATOM 8894 O O . SER A 1 1114 ? 9.624 -28.052 -17.641 1.00 87.62 1114 SER A O 1
ATOM 8896 N N . VAL A 1 1115 ? 11.066 -26.666 -16.612 1.00 88.12 1115 VAL A N 1
ATOM 8897 C CA . VAL A 1 1115 ? 11.500 -27.636 -15.593 1.00 88.12 1115 VAL A CA 1
ATOM 8898 C C . VAL A 1 1115 ? 10.614 -27.619 -14.349 1.00 88.12 1115 VAL A C 1
ATOM 8900 O O . VAL A 1 1115 ? 10.542 -28.628 -13.645 1.00 88.12 1115 VAL A O 1
ATOM 8903 N N . LYS A 1 1116 ? 9.897 -26.521 -14.071 1.00 80.94 1116 LYS A N 1
ATOM 8904 C CA . LYS A 1 1116 ? 8.992 -26.439 -12.909 1.00 80.94 1116 LYS A CA 1
ATOM 8905 C C . LYS A 1 1116 ? 7.962 -27.567 -12.896 1.00 80.94 1116 LYS A C 1
ATOM 8907 O O . LYS A 1 1116 ? 7.696 -28.130 -11.840 1.00 80.94 1116 LYS A O 1
ATOM 8912 N N . SER A 1 1117 ? 7.430 -27.904 -14.072 1.00 74.94 1117 SER A N 1
ATOM 8913 C CA . SER A 1 1117 ? 6.403 -28.941 -14.244 1.00 74.94 1117 SER A CA 1
ATOM 8914 C C . SER A 1 1117 ? 6.925 -30.382 -14.200 1.00 74.94 1117 SER A C 1
ATOM 8916 O O . SER A 1 1117 ? 6.122 -31.313 -14.163 1.00 74.94 1117 SER A O 1
ATOM 8918 N N . ASP A 1 1118 ? 8.247 -30.595 -14.191 1.00 82.75 1118 ASP A N 1
ATOM 8919 C CA . ASP A 1 1118 ? 8.799 -31.949 -14.130 1.00 82.75 1118 ASP A CA 1
ATOM 8920 C C . ASP A 1 1118 ? 8.452 -32.602 -12.774 1.00 82.75 1118 ASP A C 1
ATOM 8922 O O . ASP A 1 1118 ? 8.479 -31.926 -11.739 1.00 82.75 1118 ASP A O 1
ATOM 8926 N N . PRO A 1 1119 ? 8.205 -33.921 -12.709 1.00 80.38 1119 PRO A N 1
ATOM 8927 C CA . PRO A 1 1119 ? 8.080 -34.625 -11.435 1.00 80.38 1119 PRO A CA 1
ATOM 8928 C C . PRO A 1 1119 ? 9.404 -34.604 -10.647 1.00 80.38 1119 PRO A C 1
ATOM 8930 O O . PRO A 1 1119 ? 10.474 -34.264 -11.167 1.00 80.38 1119 PRO A O 1
ATOM 8933 N N . ILE A 1 1120 ? 9.339 -34.888 -9.346 1.00 82.94 1120 ILE A N 1
ATOM 8934 C CA . ILE A 1 1120 ? 10.537 -35.137 -8.532 1.00 82.94 1120 ILE A CA 1
ATOM 8935 C C . ILE A 1 1120 ? 10.927 -36.598 -8.738 1.00 82.94 1120 ILE A C 1
ATOM 8937 O O . ILE A 1 1120 ? 10.140 -37.472 -8.390 1.00 82.94 1120 ILE A O 1
ATOM 8941 N N . ASP A 1 1121 ? 12.121 -36.851 -9.278 1.00 79.12 1121 ASP A N 1
ATOM 8942 C CA . ASP A 1 1121 ? 12.651 -38.202 -9.484 1.00 79.12 1121 ASP A CA 1
ATOM 8943 C C . ASP A 1 1121 ? 12.733 -38.958 -8.143 1.00 79.12 1121 ASP A C 1
ATOM 8945 O O . ASP A 1 1121 ? 13.583 -38.629 -7.301 1.00 79.12 1121 ASP A O 1
ATOM 8949 N N . PRO A 1 1122 ? 11.900 -39.987 -7.917 1.00 81.62 1122 PRO A N 1
ATOM 8950 C CA . PRO A 1 1122 ? 12.008 -40.801 -6.722 1.00 81.62 1122 PRO A CA 1
ATOM 8951 C C . PRO A 1 1122 ? 13.296 -41.639 -6.770 1.00 81.62 1122 PRO A C 1
ATOM 8953 O O . PRO A 1 1122 ? 13.875 -41.904 -7.830 1.00 81.62 1122 PRO A O 1
ATOM 8956 N N . ILE A 1 1123 ? 13.782 -42.069 -5.601 1.00 83.00 1123 ILE A N 1
ATOM 8957 C CA . ILE A 1 1123 ? 15.081 -42.752 -5.507 1.00 83.00 1123 ILE A CA 1
ATOM 8958 C C . ILE A 1 1123 ? 15.144 -44.036 -6.345 1.00 83.00 1123 ILE A C 1
ATOM 8960 O O . ILE A 1 1123 ? 16.183 -44.323 -6.933 1.00 83.00 1123 ILE A O 1
ATOM 8964 N N . ASN A 1 1124 ? 14.042 -44.778 -6.466 1.00 82.75 1124 ASN A N 1
ATOM 8965 C CA . ASN A 1 1124 ? 13.951 -45.977 -7.301 1.00 82.75 1124 ASN A CA 1
ATOM 8966 C C . ASN A 1 1124 ? 14.190 -45.673 -8.789 1.00 82.75 1124 ASN A C 1
ATOM 8968 O O . ASN A 1 1124 ? 14.865 -46.450 -9.460 1.00 82.75 1124 ASN A O 1
ATOM 8972 N N . GLU A 1 1125 ? 13.707 -44.538 -9.299 1.00 83.19 1125 GLU A N 1
ATOM 8973 C CA . GLU A 1 1125 ? 13.952 -44.124 -10.683 1.00 83.19 1125 GLU A CA 1
ATOM 8974 C C . GLU A 1 1125 ? 15.424 -43.741 -10.889 1.00 83.19 1125 GLU A C 1
ATOM 8976 O O . GLU A 1 1125 ? 16.037 -44.129 -11.884 1.00 83.19 1125 GLU A O 1
ATOM 8981 N N . ARG A 1 1126 ? 16.034 -43.051 -9.915 1.00 82.69 1126 ARG A N 1
ATOM 8982 C CA . ARG A 1 1126 ? 17.475 -42.738 -9.941 1.00 82.69 1126 ARG A CA 1
ATOM 8983 C C . ARG A 1 1126 ? 18.332 -44.005 -9.908 1.00 82.69 1126 ARG A C 1
ATOM 8985 O O . ARG A 1 1126 ? 19.280 -44.121 -10.679 1.00 82.69 1126 ARG A O 1
ATOM 8992 N N . ILE A 1 1127 ? 17.973 -44.969 -9.059 1.00 83.75 1127 ILE A N 1
ATOM 8993 C CA . ILE A 1 1127 ? 18.617 -46.287 -8.986 1.00 83.75 1127 ILE A CA 1
ATOM 8994 C C . ILE A 1 1127 ? 18.495 -47.012 -10.332 1.00 83.75 1127 ILE A C 1
ATOM 8996 O O . ILE A 1 1127 ? 19.499 -47.492 -10.852 1.00 83.75 1127 ILE A O 1
ATOM 9000 N N . TYR A 1 1128 ? 17.299 -47.037 -10.929 1.00 83.12 1128 TYR A N 1
ATOM 9001 C CA . TYR A 1 1128 ? 17.058 -47.661 -12.232 1.00 83.12 1128 TYR A CA 1
ATOM 9002 C C . TYR A 1 1128 ? 17.882 -47.011 -13.352 1.00 83.12 1128 TYR A C 1
ATOM 9004 O O . TYR A 1 1128 ? 18.473 -47.714 -14.173 1.00 83.12 1128 TYR A O 1
ATOM 9012 N N . LYS A 1 1129 ? 17.990 -45.673 -13.361 1.00 81.44 1129 LYS A N 1
ATOM 9013 C CA . LYS A 1 1129 ? 18.838 -44.933 -14.310 1.00 81.44 1129 LYS A CA 1
ATOM 9014 C C . LYS A 1 1129 ? 20.292 -45.400 -14.224 1.00 81.44 1129 LYS A C 1
ATOM 9016 O O . LYS A 1 1129 ? 20.857 -45.710 -15.266 1.00 81.44 1129 LYS A O 1
ATOM 9021 N N . PHE A 1 1130 ? 20.870 -45.521 -13.024 1.00 82.94 1130 PHE A N 1
ATOM 9022 C CA . PHE A 1 1130 ? 22.259 -45.978 -12.846 1.00 82.94 1130 PHE A CA 1
ATOM 9023 C C . PHE A 1 1130 ? 22.460 -47.480 -13.067 1.00 82.94 1130 PHE A C 1
ATOM 9025 O O . PHE A 1 1130 ? 23.528 -47.881 -13.525 1.00 82.94 1130 PHE A O 1
ATOM 9032 N N . TRP A 1 1131 ? 21.444 -48.307 -12.812 1.00 78.56 1131 TRP A N 1
ATOM 9033 C CA . TRP A 1 1131 ? 21.491 -49.749 -13.078 1.00 78.56 1131 TRP A CA 1
ATOM 9034 C C . TRP A 1 1131 ? 21.660 -50.070 -14.572 1.00 78.56 1131 TRP A C 1
ATOM 9036 O O . TRP A 1 1131 ? 22.262 -51.078 -14.927 1.00 78.56 1131 TRP A O 1
ATOM 9046 N N . ASN A 1 1132 ? 21.176 -49.184 -15.449 1.00 74.62 1132 ASN A N 1
ATOM 9047 C CA . ASN A 1 1132 ? 21.275 -49.319 -16.905 1.00 74.62 1132 ASN A CA 1
ATOM 9048 C C . ASN A 1 1132 ? 22.591 -48.771 -17.505 1.00 74.62 1132 ASN A C 1
ATOM 9050 O O . ASN A 1 1132 ? 22.750 -48.766 -18.728 1.00 74.62 1132 ASN A O 1
ATOM 9054 N N . PHE A 1 1133 ? 23.533 -48.293 -16.682 1.00 80.19 1133 PHE A N 1
ATOM 9055 C CA . PHE A 1 1133 ? 24.885 -47.922 -17.125 1.00 80.19 1133 PHE A CA 1
ATOM 9056 C C . PHE A 1 1133 ? 25.830 -49.135 -17.157 1.00 80.19 1133 PHE A C 1
ATOM 9058 O O . PHE A 1 1133 ? 25.476 -50.234 -16.737 1.00 80.19 1133 PHE A O 1
ATOM 9065 N N . ASP A 1 1134 ? 27.057 -48.954 -17.660 1.00 80.50 1134 ASP A N 1
ATOM 9066 C CA . ASP A 1 1134 ? 28.075 -50.005 -17.582 1.00 80.50 1134 ASP A CA 1
ATOM 9067 C C . ASP A 1 1134 ? 28.352 -50.408 -16.125 1.00 80.50 1134 ASP A C 1
ATOM 9069 O O . ASP A 1 1134 ? 28.397 -49.555 -15.243 1.00 80.50 1134 ASP A O 1
ATOM 9073 N N . ILE A 1 1135 ? 28.556 -51.710 -15.887 1.00 77.94 1135 ILE A N 1
ATOM 9074 C CA . ILE A 1 1135 ? 28.570 -52.340 -14.552 1.00 77.94 1135 ILE A CA 1
ATOM 9075 C C . ILE A 1 1135 ? 29.446 -51.576 -13.548 1.00 77.94 1135 ILE A C 1
ATOM 9077 O O . ILE A 1 1135 ? 29.014 -51.302 -12.432 1.00 77.94 1135 ILE A O 1
ATOM 9081 N N . ALA A 1 1136 ? 30.664 -51.197 -13.943 1.00 80.75 1136 ALA A N 1
ATOM 9082 C CA . ALA A 1 1136 ? 31.596 -50.503 -13.058 1.00 80.75 1136 ALA A CA 1
ATOM 9083 C C . ALA A 1 1136 ? 31.113 -49.087 -12.692 1.00 80.75 1136 ALA A C 1
ATOM 9085 O O . ALA A 1 1136 ? 31.078 -48.732 -11.514 1.00 80.75 1136 ALA A O 1
ATOM 9086 N N . THR A 1 1137 ? 30.710 -48.288 -13.685 1.00 80.94 1137 THR A N 1
ATOM 9087 C CA . THR A 1 1137 ? 30.262 -46.903 -13.465 1.00 80.94 1137 THR A CA 1
ATOM 9088 C C . THR A 1 1137 ? 28.903 -46.857 -12.760 1.00 80.94 1137 THR A C 1
ATOM 9090 O O . THR A 1 1137 ? 28.709 -46.067 -11.836 1.00 80.94 1137 THR A O 1
ATOM 9093 N N . GLY A 1 1138 ? 27.978 -47.735 -13.151 1.00 83.69 1138 GLY A N 1
ATOM 9094 C CA . GLY A 1 1138 ? 26.637 -47.836 -12.579 1.00 83.69 1138 GLY A CA 1
ATOM 9095 C C . GLY A 1 1138 ? 26.658 -48.183 -11.091 1.00 83.69 1138 GLY A C 1
ATOM 9096 O O . GLY A 1 1138 ? 26.058 -47.463 -10.295 1.00 83.69 1138 GLY A O 1
ATOM 9097 N N . ILE A 1 1139 ? 27.411 -49.217 -10.689 1.00 84.69 1139 ILE A N 1
ATOM 9098 C CA . ILE A 1 1139 ? 27.540 -49.616 -9.274 1.00 84.69 1139 ILE A CA 1
ATOM 9099 C C . ILE A 1 1139 ? 28.165 -48.491 -8.436 1.00 84.69 1139 ILE A C 1
ATOM 9101 O O . ILE A 1 1139 ? 27.707 -48.221 -7.325 1.00 84.69 1139 ILE A O 1
ATOM 9105 N N . PHE A 1 1140 ? 29.177 -47.802 -8.969 1.00 86.50 1140 PHE A N 1
ATOM 9106 C CA . PHE A 1 1140 ? 29.850 -46.712 -8.265 1.00 86.50 1140 PHE A CA 1
ATOM 9107 C C . PHE A 1 1140 ? 28.904 -45.539 -7.956 1.00 86.50 1140 PHE A C 1
ATOM 9109 O O . PHE A 1 1140 ? 28.797 -45.111 -6.806 1.00 86.50 1140 PHE A O 1
ATOM 9116 N N . PHE A 1 1141 ? 28.154 -45.049 -8.948 1.00 86.19 1141 PHE A N 1
ATOM 9117 C CA . PHE A 1 1141 ? 27.210 -43.942 -8.743 1.00 86.19 1141 PHE A CA 1
ATOM 9118 C C . PHE A 1 1141 ? 25.925 -44.359 -8.019 1.00 86.19 1141 PHE A C 1
ATOM 9120 O O . PHE A 1 1141 ? 25.318 -43.537 -7.325 1.00 86.19 1141 PHE A O 1
ATOM 9127 N N . LEU A 1 1142 ? 25.542 -45.635 -8.098 1.00 87.00 1142 LEU A N 1
ATOM 9128 C CA . LEU A 1 1142 ? 24.487 -46.206 -7.267 1.00 87.00 1142 LEU A CA 1
ATOM 9129 C C . LEU A 1 1142 ? 24.856 -46.127 -5.780 1.00 87.00 1142 LEU A C 1
ATOM 9131 O O . LEU A 1 1142 ? 24.064 -45.635 -4.977 1.00 87.00 1142 LEU A O 1
ATOM 9135 N N . PHE A 1 1143 ? 26.075 -46.544 -5.425 1.00 88.44 1143 PHE A N 1
ATOM 9136 C CA . PHE A 1 1143 ? 26.586 -46.466 -4.056 1.00 88.44 1143 PHE A CA 1
ATOM 9137 C C . PHE A 1 1143 ? 26.594 -45.024 -3.530 1.00 88.44 1143 PHE A C 1
ATOM 9139 O O . PHE A 1 1143 ? 26.088 -44.762 -2.439 1.00 88.44 1143 PHE A O 1
ATOM 9146 N N . ILE A 1 1144 ? 27.072 -44.070 -4.338 1.00 87.81 1144 ILE A N 1
ATOM 9147 C CA . ILE A 1 1144 ? 27.059 -42.639 -3.987 1.00 87.81 1144 ILE A CA 1
ATOM 9148 C C . ILE A 1 1144 ? 25.623 -42.138 -3.778 1.00 87.81 1144 ILE A C 1
ATOM 9150 O O . ILE A 1 1144 ? 25.350 -41.451 -2.796 1.00 87.81 1144 ILE A O 1
ATOM 9154 N N . THR A 1 1145 ? 24.688 -42.509 -4.659 1.00 88.31 1145 THR A N 1
ATOM 9155 C CA . THR A 1 1145 ? 23.273 -42.106 -4.553 1.00 88.31 1145 THR A CA 1
ATOM 9156 C C . THR A 1 1145 ? 22.645 -42.591 -3.247 1.00 88.31 1145 THR A C 1
ATOM 9158 O O . THR A 1 1145 ? 21.969 -41.817 -2.568 1.00 88.31 1145 THR A O 1
ATOM 9161 N N . ILE A 1 1146 ? 22.892 -43.852 -2.875 1.00 89.31 1146 ILE A N 1
ATOM 9162 C CA . ILE A 1 1146 ? 22.378 -44.445 -1.635 1.00 89.31 1146 ILE A CA 1
ATOM 9163 C C . ILE A 1 1146 ? 22.964 -43.723 -0.418 1.00 89.31 1146 ILE A C 1
ATOM 9165 O O . ILE A 1 1146 ? 22.208 -43.327 0.468 1.00 89.31 1146 ILE A O 1
ATOM 9169 N N . ILE A 1 1147 ? 24.280 -43.487 -0.390 1.00 90.56 1147 ILE A N 1
ATOM 9170 C CA . ILE A 1 1147 ? 24.932 -42.767 0.713 1.00 90.56 1147 ILE A CA 1
ATOM 9171 C C . ILE A 1 1147 ? 24.370 -41.356 0.859 1.00 90.56 1147 ILE A C 1
ATOM 9173 O O . ILE A 1 1147 ? 23.975 -40.982 1.961 1.00 90.56 1147 ILE A O 1
ATOM 9177 N N . CYS A 1 1148 ? 24.280 -40.580 -0.224 1.00 89.69 1148 CYS A N 1
ATOM 9178 C CA . CYS A 1 1148 ? 23.734 -39.224 -0.167 1.00 89.69 1148 CYS A CA 1
ATOM 9179 C C . CYS A 1 1148 ? 22.285 -39.216 0.343 1.00 89.69 1148 CYS A C 1
ATOM 9181 O O . CYS A 1 1148 ? 21.910 -38.327 1.106 1.00 89.69 1148 CYS A O 1
ATOM 9183 N N . HIS A 1 1149 ? 21.470 -40.207 -0.032 1.00 89.94 1149 HIS A N 1
ATOM 9184 C CA . HIS A 1 1149 ? 20.100 -40.315 0.465 1.00 89.94 1149 HIS A CA 1
ATOM 9185 C C . HIS A 1 1149 ? 20.040 -40.653 1.960 1.00 89.94 1149 HIS A C 1
ATOM 9187 O O . HIS A 1 1149 ? 19.316 -39.995 2.703 1.00 89.94 1149 HIS A O 1
ATOM 9193 N N . VAL A 1 1150 ? 20.844 -41.618 2.420 1.00 90.69 1150 VAL A N 1
ATOM 9194 C CA . VAL A 1 1150 ? 20.962 -41.950 3.850 1.00 90.69 1150 VAL A CA 1
ATOM 9195 C C . VAL A 1 1150 ? 21.455 -40.739 4.643 1.00 90.69 1150 VAL A C 1
ATOM 9197 O O . VAL A 1 1150 ? 20.874 -40.404 5.672 1.00 90.69 1150 VAL A O 1
ATOM 9200 N N . MET A 1 1151 ? 22.463 -40.024 4.136 1.00 89.94 1151 MET A N 1
ATOM 9201 C CA . MET A 1 1151 ? 22.927 -38.770 4.729 1.00 89.94 1151 MET A CA 1
ATOM 9202 C C . MET A 1 1151 ? 21.802 -37.737 4.787 1.00 89.94 1151 MET A C 1
ATOM 9204 O O . MET A 1 1151 ? 21.645 -37.093 5.816 1.00 89.94 1151 MET A O 1
ATOM 9208 N N . ASN A 1 1152 ? 20.984 -37.590 3.740 1.00 90.69 1152 ASN A N 1
ATOM 9209 C CA . ASN A 1 1152 ? 19.855 -36.661 3.767 1.00 90.69 1152 ASN A CA 1
ATOM 9210 C C . ASN A 1 1152 ? 18.838 -37.010 4.861 1.00 90.69 1152 ASN A C 1
ATOM 9212 O O . ASN A 1 1152 ? 18.363 -36.105 5.542 1.00 90.69 1152 ASN A O 1
ATOM 9216 N N . ILE A 1 1153 ? 18.541 -38.296 5.070 1.00 90.19 1153 ILE A N 1
ATOM 9217 C CA . ILE A 1 1153 ? 17.649 -38.752 6.148 1.00 90.19 1153 ILE A CA 1
ATOM 9218 C C . ILE A 1 1153 ? 18.259 -38.411 7.513 1.00 90.19 1153 ILE A C 1
ATOM 9220 O O . ILE A 1 1153 ? 17.605 -37.774 8.335 1.00 90.19 1153 ILE A O 1
ATOM 9224 N N . ILE A 1 1154 ? 19.531 -38.765 7.726 1.00 91.19 1154 ILE A N 1
ATOM 9225 C CA . ILE A 1 1154 ? 20.257 -38.493 8.976 1.00 91.19 1154 ILE A CA 1
ATOM 9226 C C . ILE A 1 1154 ? 20.291 -36.986 9.265 1.00 91.19 1154 ILE A C 1
ATOM 9228 O O . ILE A 1 1154 ? 19.909 -36.553 10.350 1.00 91.19 1154 ILE A O 1
ATOM 9232 N N . TYR A 1 1155 ? 20.700 -36.163 8.297 1.00 87.44 1155 TYR A N 1
ATOM 9233 C CA . TYR A 1 1155 ? 20.765 -34.714 8.481 1.00 87.44 1155 TYR A CA 1
ATOM 9234 C C . TYR A 1 1155 ? 19.393 -34.075 8.635 1.00 87.44 1155 TYR A C 1
ATOM 9236 O O . TYR A 1 1155 ? 19.286 -33.105 9.368 1.00 87.44 1155 TYR A O 1
ATOM 9244 N N . SER A 1 1156 ? 18.345 -34.598 8.003 1.00 87.31 1156 SER A N 1
ATOM 9245 C CA . SER A 1 1156 ? 16.988 -34.074 8.203 1.00 87.31 1156 SER A CA 1
ATOM 9246 C C . SER A 1 1156 ? 16.446 -34.363 9.601 1.00 87.31 1156 SER A C 1
ATOM 9248 O O . SER A 1 1156 ? 15.595 -33.617 10.067 1.00 87.31 1156 SER A O 1
ATOM 9250 N N . TYR A 1 1157 ? 16.981 -35.376 10.288 1.00 87.75 1157 TYR A N 1
ATOM 9251 C CA . TYR A 1 1157 ? 16.682 -35.643 11.692 1.00 87.75 1157 TYR A CA 1
ATOM 9252 C C . TYR A 1 1157 ? 17.500 -34.758 12.650 1.00 87.75 1157 TYR A C 1
ATOM 9254 O O . TYR A 1 1157 ? 16.937 -34.159 13.558 1.00 87.75 1157 TYR A O 1
ATOM 9262 N N . PHE A 1 1158 ? 18.821 -34.648 12.451 1.00 88.31 1158 PHE A N 1
ATOM 9263 C CA . PHE A 1 1158 ? 19.700 -33.892 13.363 1.00 88.31 1158 PHE A CA 1
ATOM 9264 C C . PHE A 1 1158 ? 19.713 -32.376 13.122 1.00 88.31 1158 PHE A C 1
ATOM 9266 O O . PHE A 1 1158 ? 19.905 -31.611 14.061 1.00 88.31 1158 PHE A O 1
ATOM 9273 N N . VAL A 1 1159 ? 19.541 -31.943 11.872 1.00 84.50 1159 VAL A N 1
ATOM 9274 C CA . VAL A 1 1159 ? 19.464 -30.534 11.452 1.00 84.50 1159 VAL A CA 1
ATOM 9275 C C . VAL A 1 1159 ? 18.278 -30.382 10.482 1.00 84.50 1159 VAL A C 1
ATOM 9277 O O . VAL A 1 1159 ? 18.464 -30.327 9.248 1.00 84.50 1159 VAL A O 1
ATOM 9280 N N . PRO A 1 1160 ? 17.037 -30.373 11.019 1.00 86.06 1160 PRO A N 1
ATOM 9281 C CA . PRO A 1 1160 ? 15.824 -30.178 10.232 1.00 86.06 1160 PRO A CA 1
ATOM 9282 C C . PRO A 1 1160 ? 15.883 -28.893 9.410 1.00 86.06 1160 PRO A C 1
ATOM 9284 O O . PRO A 1 1160 ? 16.517 -27.920 9.821 1.00 86.06 1160 PRO A O 1
ATOM 9287 N N . ALA A 1 1161 ? 15.197 -28.874 8.265 1.00 80.44 1161 ALA A N 1
ATOM 9288 C CA . ALA A 1 1161 ? 15.145 -27.691 7.404 1.00 80.44 1161 ALA A CA 1
ATOM 9289 C C . ALA A 1 1161 ? 14.628 -26.452 8.160 1.00 80.44 1161 ALA A C 1
ATOM 9291 O O . ALA A 1 1161 ? 15.155 -25.366 7.968 1.00 80.44 1161 ALA A O 1
ATOM 9292 N N . GLU A 1 1162 ? 13.685 -26.648 9.085 1.00 82.06 1162 GLU A N 1
ATOM 9293 C CA . GLU A 1 1162 ? 13.106 -25.616 9.960 1.00 82.06 1162 GLU A CA 1
ATOM 9294 C C . GLU A 1 1162 ? 14.115 -24.997 10.944 1.00 82.06 1162 GLU A C 1
ATOM 9296 O O . GLU A 1 1162 ? 13.936 -23.864 11.375 1.00 82.06 1162 GLU A O 1
ATOM 9301 N N . SER A 1 1163 ? 15.185 -25.720 11.297 1.00 85.81 1163 SER A N 1
ATOM 9302 C CA . SER A 1 1163 ? 16.243 -25.218 12.191 1.00 85.81 1163 SER A CA 1
ATOM 9303 C C . SER A 1 1163 ? 17.350 -24.446 11.467 1.00 85.81 1163 SER A C 1
ATOM 9305 O O . SER A 1 1163 ? 18.217 -23.860 12.115 1.00 85.81 1163 SER A O 1
ATOM 9307 N N . ILE A 1 1164 ? 17.363 -24.484 10.130 1.00 85.12 1164 ILE A N 1
ATOM 9308 C CA . ILE A 1 1164 ? 18.329 -23.746 9.318 1.00 85.12 1164 ILE A CA 1
ATOM 9309 C C . ILE A 1 1164 ? 17.763 -22.344 9.116 1.00 85.12 1164 ILE A C 1
ATOM 9311 O O . ILE A 1 1164 ? 16.666 -22.177 8.590 1.00 85.12 1164 ILE A O 1
ATOM 9315 N N . ASP A 1 1165 ? 18.518 -21.334 9.533 1.00 84.75 1165 ASP A N 1
ATOM 9316 C CA . ASP A 1 1165 ? 18.134 -19.943 9.360 1.00 84.75 1165 ASP A CA 1
ATOM 9317 C C . ASP A 1 1165 ? 18.030 -19.585 7.874 1.00 84.75 1165 ASP A C 1
ATOM 9319 O O . ASP A 1 1165 ? 18.871 -19.966 7.057 1.00 84.75 1165 ASP A O 1
ATOM 9323 N N . ILE A 1 1166 ? 16.985 -18.840 7.524 1.00 83.75 1166 ILE A N 1
ATOM 9324 C CA . ILE A 1 1166 ? 16.732 -18.415 6.149 1.00 83.75 1166 ILE A CA 1
ATOM 9325 C C . ILE A 1 1166 ? 17.583 -17.179 5.865 1.00 83.75 1166 ILE A C 1
ATOM 9327 O O . ILE A 1 1166 ? 17.580 -16.206 6.620 1.00 83.75 1166 ILE A O 1
ATOM 9331 N N . ALA A 1 1167 ? 18.345 -17.214 4.775 1.00 77.69 1167 ALA A N 1
ATOM 9332 C CA . ALA A 1 1167 ? 19.146 -16.075 4.363 1.00 77.69 1167 ALA A CA 1
ATOM 9333 C C . ALA A 1 1167 ? 18.248 -14.949 3.821 1.00 77.69 1167 ALA A C 1
ATOM 9335 O O . ALA A 1 1167 ? 17.451 -15.211 2.914 1.00 77.69 1167 ALA A O 1
ATOM 9336 N N . PRO A 1 1168 ? 18.417 -13.702 4.306 1.00 68.75 1168 PRO A N 1
ATOM 9337 C CA . PRO A 1 1168 ? 17.631 -12.568 3.837 1.00 68.75 1168 PRO A CA 1
ATOM 9338 C C . PRO A 1 1168 ? 17.875 -12.319 2.345 1.00 68.75 1168 PRO A C 1
ATOM 9340 O O . PRO A 1 1168 ? 19.000 -12.464 1.849 1.00 68.75 1168 PRO A O 1
ATOM 9343 N N . ASN A 1 1169 ? 16.816 -11.943 1.629 1.00 63.72 1169 ASN A N 1
ATOM 9344 C CA . ASN A 1 1169 ? 16.897 -11.618 0.209 1.00 63.72 1169 ASN A CA 1
ATOM 9345 C C . ASN A 1 1169 ? 17.643 -10.291 0.020 1.00 63.72 1169 ASN A C 1
ATOM 9347 O O . ASN A 1 1169 ? 17.432 -9.321 0.748 1.00 63.72 1169 ASN A O 1
ATOM 9351 N N . PHE A 1 1170 ? 18.534 -10.239 -0.972 1.00 57.41 1170 PHE A N 1
ATOM 9352 C CA . PHE A 1 1170 ? 19.197 -8.993 -1.341 1.00 57.41 1170 PHE A CA 1
ATOM 9353 C C . PHE A 1 1170 ? 18.233 -8.151 -2.187 1.00 57.41 1170 PHE A C 1
ATOM 9355 O O . PHE A 1 1170 ? 17.903 -8.545 -3.305 1.00 57.41 1170 PHE A O 1
ATOM 9362 N N . SER A 1 1171 ? 17.796 -6.992 -1.684 1.00 52.41 1171 SER A N 1
ATOM 9363 C CA . SER A 1 1171 ? 16.958 -6.067 -2.460 1.00 52.41 1171 SER A CA 1
ATOM 9364 C C . SER A 1 1171 ? 17.779 -5.444 -3.597 1.00 52.41 1171 SER A C 1
ATOM 9366 O O . SER A 1 1171 ? 18.688 -4.639 -3.379 1.00 52.41 1171 SER A O 1
ATOM 9368 N N . TYR A 1 1172 ? 17.488 -5.862 -4.833 1.00 43.66 1172 TYR A N 1
ATOM 9369 C CA . TYR A 1 1172 ? 18.186 -5.404 -6.037 1.00 43.66 1172 TYR A CA 1
ATOM 9370 C C . TYR A 1 1172 ? 17.983 -3.904 -6.299 1.00 43.66 1172 TYR A C 1
ATOM 9372 O O . TYR A 1 1172 ? 18.916 -3.216 -6.729 1.00 43.66 1172 TYR A O 1
ATOM 9380 N N . GLN A 1 1173 ? 16.786 -3.392 -6.001 1.00 42.75 1173 GLN A N 1
ATOM 9381 C CA . GLN A 1 1173 ? 16.413 -1.996 -6.237 1.00 42.75 1173 GLN A CA 1
ATOM 9382 C C . GLN A 1 1173 ? 17.284 -1.027 -5.406 1.00 42.75 1173 GLN A C 1
ATOM 9384 O O . GLN A 1 1173 ? 17.783 -0.050 -5.968 1.00 42.75 1173 GLN A O 1
ATOM 9389 N N . LYS A 1 1174 ? 17.692 -1.416 -4.184 1.00 38.22 1174 LYS A N 1
ATOM 9390 C CA . LYS A 1 1174 ? 18.651 -0.666 -3.335 1.00 38.22 1174 LYS A CA 1
ATOM 9391 C C . LYS A 1 1174 ? 20.049 -0.457 -3.944 1.00 38.22 1174 LYS A C 1
ATOM 9393 O O . LYS A 1 1174 ? 20.777 0.459 -3.560 1.00 38.22 1174 LYS A O 1
ATOM 9398 N N . SER A 1 1175 ? 20.499 -1.325 -4.861 1.00 34.66 1175 SER A N 1
ATOM 9399 C CA . SER A 1 1175 ? 21.864 -1.271 -5.420 1.00 34.66 1175 SER A CA 1
ATOM 9400 C C . SER A 1 1175 ? 21.958 -0.534 -6.755 1.00 34.66 1175 SER A C 1
ATOM 9402 O O . SER A 1 1175 ? 23.027 0.009 -7.056 1.00 34.66 1175 SER A O 1
ATOM 9404 N N . PHE A 1 1176 ? 20.908 -0.554 -7.580 1.00 33.91 1176 PHE A N 1
ATOM 9405 C CA . PHE A 1 1176 ? 20.941 0.080 -8.903 1.00 33.91 1176 PHE A CA 1
ATOM 9406 C C . PHE A 1 1176 ? 20.975 1.612 -8.776 1.00 33.91 1176 PHE A C 1
ATOM 9408 O O . PHE A 1 1176 ? 21.769 2.270 -9.451 1.00 33.91 1176 PHE A O 1
ATOM 9415 N N . ASN A 1 1177 ? 20.256 2.157 -7.788 1.00 35.78 1177 ASN A N 1
ATOM 9416 C CA . ASN A 1 1177 ? 20.258 3.582 -7.436 1.00 35.78 1177 ASN A CA 1
ATOM 9417 C C . ASN A 1 1177 ? 21.629 4.105 -6.961 1.00 35.78 1177 ASN A C 1
ATOM 9419 O O . ASN A 1 1177 ? 21.902 5.302 -7.041 1.00 35.78 1177 ASN A O 1
ATOM 9423 N N . LYS A 1 1178 ? 22.531 3.220 -6.510 1.00 31.50 1178 LYS A N 1
ATOM 9424 C CA . LYS A 1 1178 ? 23.874 3.580 -6.019 1.00 31.50 1178 LYS A CA 1
ATOM 9425 C C . LYS A 1 1178 ? 24.926 3.731 -7.128 1.00 31.50 1178 LYS A C 1
ATOM 9427 O O . LYS A 1 1178 ? 25.914 4.425 -6.914 1.00 31.50 1178 LYS A O 1
ATOM 9432 N N . LYS A 1 1179 ? 24.753 3.087 -8.294 1.00 29.91 1179 LYS A N 1
ATOM 9433 C CA . LYS A 1 1179 ? 25.719 3.145 -9.417 1.00 29.91 1179 LYS A CA 1
ATOM 9434 C C . LYS A 1 1179 ? 25.470 4.286 -10.401 1.00 29.91 1179 LYS A C 1
ATOM 9436 O O . LYS A 1 1179 ? 26.415 4.692 -11.059 1.00 29.91 1179 LYS A O 1
ATOM 9441 N N . ASN A 1 1180 ? 24.261 4.844 -10.442 1.00 29.36 1180 ASN A N 1
ATOM 9442 C CA . ASN A 1 1180 ? 23.970 6.057 -11.218 1.00 29.36 1180 ASN A CA 1
ATOM 9443 C C . ASN A 1 1180 ? 24.430 7.357 -10.514 1.00 29.36 1180 ASN A C 1
ATOM 9445 O O . ASN A 1 1180 ? 24.118 8.444 -10.986 1.00 29.36 1180 ASN A O 1
ATOM 9449 N N . LYS A 1 1181 ? 25.172 7.249 -9.397 1.00 30.23 1181 LYS A N 1
ATOM 9450 C CA . LYS A 1 1181 ? 25.784 8.365 -8.649 1.00 30.23 1181 LYS A CA 1
ATOM 9451 C C . LYS A 1 1181 ? 27.323 8.374 -8.660 1.00 30.23 1181 LYS A C 1
ATOM 9453 O O . LYS A 1 1181 ? 27.911 9.175 -7.938 1.00 30.23 1181 LYS A O 1
ATOM 9458 N N . LEU A 1 1182 ? 27.978 7.487 -9.418 1.00 26.14 1182 LEU A N 1
ATOM 9459 C CA . LEU A 1 1182 ? 29.441 7.476 -9.578 1.00 26.14 1182 LEU A CA 1
ATOM 9460 C C . LEU A 1 1182 ? 29.854 7.723 -11.024 1.00 26.14 1182 LEU A C 1
ATOM 9462 O O . LEU A 1 1182 ? 29.331 7.001 -11.902 1.00 26.14 1182 LEU A O 1
#

Secondary structure (DSSP, 8-state):
-------------PPPSSTTSEEEETTEEEEEETTEEEEEETTTTEEEEEE---SS-EEEEEE-SSSTTEEEEEETTSEEEEEEEEETTEEEEEEEEE-TT---EEEEEEEEEEETTEEEEEEEEEETTSEEEEEETTEEEEEEE-SS-EEEEEEESSSSSSSEEEEEEESSSEEEEEEEETTTTEEEEEEEEE--SS-EEEEEEEE-TTSEEEEEEEETTS-EEEEEEEEE-S---TTSEEEEEESSTT-EEEEEEEEEEEE---SS-EEEEEEEEETTEEEEEEEETTSEEEEEEEES-TTS-EEEEEEEEE--SSS---EEEEEEEGGGTEEEEEETTS-EEEEEEETTTTEEEE---B---SS-EEEEEE-TTSSEEEEEETTSEEEEEEEEEETTEEEEEEEEEEEE-SS-EEEEEESSTTEEEEEESSSEEEEEE--HHHHHHHHHHH-----GGGSS-TTS--SEEE--TT-SS-EEE--GGGS-GGG-PPPPSSPPPHHHHHHTSPPEEEEEEE--SS-EEEEEE-TTS-EEEEEE--SSTTTTPEEEEETTT--EEEEE---SS-EEEEEE-TTSSEEEEEETTS-EEEEEE-STT--EEEEEE--TTT---SS-EEEEEE-TTSSEEEEEETTSEEEEEEEPPGGG---TTSPPPEEEEEEEE-SS-EEEEEE-TT--SSEEEEEEETTSEEEEEEEETTTEEEEEEEEE--SS--------SSPPTTS----EEEE-S--TTS--HHHHHHHHHHHHHHHTT--EEEEEE-BTTB-EEEE-GGG-EEEEE-PPEEETTEEP--TTTTHHHHHHHHHHTT-SEEEEE-TT-HHHHHHHHHHHHTT-EEEEEE-----S-SHHHHHHHHHHHHHHHT-SEEEESSHHHHHHHHHHH---GGGEEE-PPP--TTTS---TT--SS----S-EEEEEES--SGGGTHHHHHHHHHHHHHH-TTEEEEEE--STTHHHHHHHHHHTT-TTTEEEEEPPPGGGHHHHHTT-SEEEE--S--S--HHHHHHHHTTPEEEEE--GGGGGTS-TTTEEEE-SSHHHHHHHHHHHHHHHHTT-S--HHHHHHHHHTSS-HHHHHHHHHHHHHHHHTSPP--HHHHHHHHHTS-HHHHHHHHHHHHHHHHHHHHHHHHS-GGGSPPPPP--SHHHHHHHTT-

InterPro domains:
  IPR001296 Glycosyl transferase, family 1 [PF00534] (933-1080)
  IPR001680 WD40 repeat [PF00400] (51-83)
  IPR001680 WD40 repeat [PF00400] (189-228)
  IPR001680 WD40 repeat [PF00400] (260-296)
  IPR001680 WD40 repeat [PF00400] (360-392)
  IPR001680 WD40 repeat [PF00400] (563-600)
  IPR001680 WD40 repeat [PF00400] (621-649)
  IPR001680 WD40 repeat [PS50082] (263-297)
  IPR001680 WD40 repeat [PS50082] (362-392)
  IPR001680 WD40 repeat [PS50082] (568-609)
  IPR001680 WD40 repeat [PS50082] (618-659)
  IPR001680 WD40 repeat [SM00320] (44-84)
  IPR001680 WD40 repeat [SM00320] (186-228)
  IPR001680 WD40 repeat [SM00320] (256-297)
  IPR001680 WD40 repeat [SM00320] (355-394)
  IPR001680 WD40 repeat [SM00320] (403-441)
  IPR001680 WD40 repeat [SM00320] (514-558)
  IPR001680 WD40 repeat [SM00320] (561-600)
  IPR001680 WD40 repeat [SM00320] (614-650)
  IPR013234 PIGA, GPI anchor biosynthesis [PF08288] (781-870)

Sequence (1182 aa):
MEITNFENVYTHCSVNRYPHCIDCKNKIICFATSNSIAIYDLTKRKVVELCNRHTGLVNSVRWIGFNEKYFISSSIDKSCIIWKYVGDYQYEVNYVLFNKNNDVVIVSDSINYETENGISFFSVSSHNDQTLCFWKDDILLQSKEVKGFVFDVKIFNQLLIPGIVVLTAGSNELVNIHRFNIKNNQLDLLITLKGHNDWIKSIDLYQLKNDRIMLASASQDFLIRVYNIMQSDENVDLHQQSFVLNDNAENHKKFVVNLETVLSGHEGWVTNVKWHFHEEKLYLLSSSMDKTIVLWEQMGNDVDCIWNEKVRFGEVGGNAIGFIDCFTIPSLNMIAGHSFNGAVNLWKHDTSSDHWKASFSITGHFDEVTDLVWEPEGEFFLTCSTDQTTRLHIEWFHDGTASWHEIGRPQIHGYDLKCLAMAGRFKFISGADEKVIRIFNATKYVVESLQQITGNEYSVNESNDASQLAECAMVPALGLSNSAVYDRNQISDEFNSKLFNIPPTEEILLQNTLWNETQKLYGHGYEIFAIAVNNKASLLASACKASSMTHAAIILWDLETCKQLSQLVSHNLTVTQVCFSPDDRFLLSVSRDRTWALFDMTSENGEYTRIAFSNKKTGIHSRIIWDCAWTPDSRVFLTSSRDKSVVVWELADKNTSTDPSQLINVNSSHVLNLDDSVTSVDIHHCLISPYLVCLALENGQLLIFSLDLSSGWKKLFDLKCHTKSINRIRFSPKLDEHSNGNVSTMASDFFYPNTGGVESHIYQLSQCLLRKGHKVILITHAYGERTGIRYMTSGLKVYYLPFWVVYNQCTLPTLFTSFPLIRYILIREQINIVHGHSAFSALAHEVMFHAKTLGLKTVFTDHSLFGFADASAIITNKLLKVFLSVCNRVICVSHTGKENTALRAGVDPNRIFVIPNAVDTDIFRPLSTAPNEVKPTKELTIVVVSRLVYRKGIDLLVGVIPHVCAKYPKIKFLIGGEGPKRIIIEEVIERNRLQNQVTLLGPIKHDKVRDVLVMGDIFLNSSLTEAFCMAIVEAAACGLQVVSTQVGGIVEVLPKELIWFAEPSVQGLFEGLQRAINDRTNGSVLPPKVCHEKVKSFYQWDDILKRTLNVYESVKSDPIDPINERIYKFWNFDIATGIFFLFITIICHVMNIIYSYFVPAESIDIAPNFSYQKSFNKKNKL

Solvent-accessible surface area (backbone atoms only — not comparable to full-atom values): 62818 Å² total; per-residue (Å²): 137,82,83,88,79,87,79,87,77,72,66,76,55,12,35,37,79,49,56,50,10,54,35,70,52,69,61,38,38,40,26,14,31,60,36,26,33,39,34,31,34,68,88,69,53,37,52,72,35,73,49,78,73,58,88,26,50,34,33,19,27,39,70,30,72,94,54,93,45,32,35,40,38,21,12,58,64,31,34,34,37,36,35,32,55,77,55,95,76,41,64,44,84,70,37,64,40,68,53,92,87,57,46,38,31,48,26,55,35,52,44,69,49,83,49,100,91,42,82,46,38,44,35,41,38,24,20,73,76,20,34,39,39,34,27,48,61,62,43,79,70,42,76,44,82,51,94,52,48,46,58,28,57,46,68,48,65,88,49,95,62,84,53,38,38,38,38,41,26,12,68,41,42,46,43,36,40,30,38,44,40,81,90,78,63,43,79,43,82,60,50,75,48,77,80,56,87,32,36,27,43,21,63,35,75,47,76,48,96,84,66,35,33,40,37,42,40,15,12,56,64,24,38,34,41,34,32,40,36,35,75,49,96,66,92,74,60,97,86,60,51,66,40,74,44,80,85,50,102,86,51,76,52,33,36,40,48,42,82,70,50,73,51,78,85,57,91,27,36,23,33,21,43,37,78,45,81,55,95,98,39,62,33,40,38,37,13,13,44,62,29,36,33,41,37,32,35,68,41,75,54,104,84,61,70,45,79,43,82,71,48,77,47,68,66,89,75,79,91,73,68,20,23,36,31,58,51,72,26,75,82,74,41,31,42,38,36,30,32,58,73,12,28,37,43,34,32,36,58,37,83,90,76,77,43,76,40,80,46,53,37,52,52,31,63,71,44,62,64,38,27,67,40,60,31,80,74,34,73,36,36,38,40,29,11,52,66,16,39,30,39,32,38,37,65,39,70,54,95,93,42,74,33,52,42,65,63,26,27,42,40,74,51,91,45,36,28,36,28,54,31,54,54,48,81,58,25,40,35,42,25,18,67,39,45,48,38,40,33,33,35,56,13,47,51,47,56,56,20,51,24,53,40,60,71,46,89,75,72,68,62,72,50,101,44,62,91,68,53,26,47,36,16,44,67,49,99,90,49,83,52,30,42,64,38,76,60,74,88,82,52,58,80,87,70,70,62,75,77,48,66,61,57,45,33,69,69,46,28,76,47,60,28,23,20,22,53,75,49,78,45,79,83,56,95,33,31,32,43,24,47,28,43,33,82,86,41,50,41,35,43,36,26,18,53,32,91,38,45,82,46,15,24,35,37,33,29,35,62,82,81,66,40,81,74,52,74,50,76,84,42,64,26,27,32,46,25,51,42,52,27,70,79,59,47,36,40,39,37,29,11,55,69,27,33,40,39,33,26,39,56,78,47,99,84,72,45,70,44,83,36,41,68,42,45,97,87,72,38,84,55,86,32,35,27,37,25,54,34,47,39,60,81,54,56,36,37,39,41,20,13,57,65,14,36,37,40,35,38,39,64,58,75,78,90,81,63,98,50,97,84,61,60,58,61,67,45,77,79,50,78,47,79,55,98,50,29,24,36,18,39,30,48,38,64,84,49,78,75,57,29,44,34,43,38,26,20,45,72,12,35,40,38,34,30,38,39,29,95,89,82,42,82,40,81,70,50,74,46,78,80,41,89,48,59,40,55,63,62,74,67,62,68,40,73,63,76,86,55,79,57,64,23,33,33,42,25,20,34,69,43,79,91,58,86,51,76,65,26,52,47,54,50,52,53,46,52,54,42,31,74,73,68,24,54,47,39,35,43,33,51,40,56,87,90,48,54,48,78,45,73,48,82,69,56,40,36,33,39,21,39,94,56,62,66,74,56,96,65,21,42,61,81,61,75,64,77,52,40,67,62,52,51,50,51,42,59,22,63,57,51,49,34,34,36,24,37,44,85,75,19,39,51,10,52,44,54,41,55,48,37,44,69,73,58,40,45,32,38,36,39,42,69,67,69,83,73,88,85,46,76,68,45,54,53,51,35,54,51,46,23,56,56,53,69,75,37,68,38,37,36,14,38,18,68,56,28,42,55,52,48,26,69,61,34,70,45,62,66,90,42,47,43,71,53,56,77,63,55,64,52,87,74,26,47,48,62,93,82,58,53,89,61,57,69,64,49,87,62,50,30,38,28,30,74,50,63,27,37,74,59,40,16,45,71,41,48,55,58,28,50,62,59,50,43,72,77,38,79,57,42,32,40,42,38,33,33,50,48,88,49,47,62,59,45,54,53,51,33,61,76,68,68,33,72,91,33,49,46,79,70,36,73,68,58,78,92,50,46,52,72,55,51,60,70,28,53,32,33,53,44,48,38,64,61,38,23,59,61,61,63,60,53,45,34,28,14,27,25,23,45,33,31,31,29,69,29,65,19,43,73,78,72,61,60,76,90,55,41,38,72,14,53,90,44,41,68,31,44,44,54,30,48,53,49,52,52,51,31,47,43,68,34,74,51,76,24,32,63,60,37,22,59,56,44,57,76,43,49,36,58,70,60,47,48,53,57,50,49,53,52,55,57,65,51,68,78,52,81,68,79,49,68,69,57,54,45,53,58,28,68,74,41,61,71,71,63,14,54,53,54,40,53,50,52,52,50,47,46,53,48,49,55,53,41,48,68,78,57,33,75,88,76,48,68,70,59,81,81,72,68,43,72,76,43,58,62,56,57,82,75,112

Foldseek 3Di:
DFDPDDDDFADFFFAALAFQQWDDAQQWIWGWGFQWIFIAGNVQRHGQDIHHDGPGGWQHKADEDRDPAWIWIFGQSQWIFIWGDDDRPDIDTQEIAHDPPFGGWNDKDKYWDADPVGIKMWMWTWGPQQWIWIDIRNDTLDIDHDDDGWQDKDWDAPAPPHAIWIWTFFFDQWIWIWHQDPVVRDIHTFDIDGDDPGGWQEKDWDADPVNKIWIWIFFQSQKIWIKIKHWDPDDDDPPWDKGWDPPDPPDITIITIDGPDMDHDGPGGWQYWDWDDDPNWIWIWIWGQSFKIFIWGWDDDPPDTDIDTPDIDGDDDDDFGIFNDKDANVNQQKIWTQTSQRKIWIWHQDPVVRDIDTAAIRHHHSADWAEKDAQLQQQWIWIFFQSQWIWIKGWFDDPNHIHIDTQATQARAPFTWHEKEDLHRQKIWTFGQDQKIWIWGWAPLQQVLVCLRVVDDFDCPLPVPVPPGANFWAAPPPHRFTAGHRDPVVDDPVLVDDRDNHRDYPRCRRGGRYTHTDDMAHDQPGGWAYKYAAPNSQKIWTAHFDPAQQRQWIWIAGPVVRDTDDIHGDDGGHFQEWYAALVNQKIKIFFQNQKIWIWGQDDPVRDTDTQDMDDPVRGPGPGGFRYKEAALVRAWIWTFFQQQKIWIKGFDDPPPDPDPPHRTDIDTQAMDGDPAGWNEKYWQNPDDAQIWIWTWGQQQKIWIWGAHSVPGIDTSDMDRDDRGGDNYDDDRNDDPCVVCQAQEEEEFLDEPPDDDQQNVQSVLLQVVSVVVVHNYEYEYAADVPRAAWDADALGHIYHHHPFDQDPPSEGDQPQQVCLVVLVLVCLQAVHQEYEYEELRHSGSLRSLLSCLLVLHAYEYEYFDADDDPDPVLLVSLQSLLLSVLSHQAYEAQFPLRLVRCCVSNVDDSVRYHHFHGFDDLVLLAADPPFDQAQDQDLAFEEEEADAQDVQQLVVLVLLQVLVCCVVRVRYAYEYEHYDPNVVSNVVSCVVSVVPVRYDYPYHDDPSCLSVRLNVGQEYEGLGPEGRADPVLLSSLLNVHQYEYEPHHRDVVHDDPQRYQYFHNHSVRSNVSVVVSSVCSNVSVHHGRVVSNVVSVVPRHSVVSSVSVVVSVVVRVPDGSQDLVNSLVSLVPDDPVRSVVVNVSSVVSNVVVVVCCVVPNSVNNHHDDGDNSVSRVSVVVSD